Protein AF-A0A2A4VZD2-F1 (afdb_monomer)

Foldseek 3Di:
DPDDPDPLCPVCVVVLVLCLLVLVPPCSLVSLCVVCVPDDPVVSVVSSVSSNQQNDADPDEAECVVQDVAWDWDDAPNHTHTHDPVLVVLLVVVCVSSVNGHGNNSVVVSNVVSVVVSVVVVVVVVVVVVVPDDPDDFFAEAFLFFPQFQPDDDAPLAFWKFKALDFCVPPDPVRCVVPTFTWAWPDDDLWKTKIKHFPPPDPPPRQKMKMWGADHGVQLVAHDIAIFMWGFDDKDDDPPDRIIITITTTDPPTDPVSSVSSVSSNVSSVVSVLVSLVSLQVLLLSRLLSNLVLLLDLLQDLKKKFFWFADPLAIWTQEIEDHPNNVVVQVLCDDPNANVSVRLVCNDPVNRVCVVVQHKDKWKKKKFWAWADDPPDPDIDIFIFIGTPVNVPPDPVVLLCCLEARVQGRMFTKIKIKHFDQLQVLLQRARSYDCVVDVVSVVRNDGDFPVLCVSRVRGGMMMIMDGPRCLCVLLVQSVLSVRDNDHDDRHDDDDDDPVGGRDDDPDGHSYDHWYDDDPPQDLWWKWQDWWWKFFQDWAPDGDTWIWTFRIDTLFKTKIFTPDFDDDDFFIKTWMWIFADDPNHTDTDGGFIWGWRDAPHRGITMIGHPDDSVPTPSSVRVSRRCSVCVNPIDIDDPDPGPDPSSNSSSSSNCSQQPQWKKWFWFDDPPDIATHYIHDYPNPADVLQDDDPDGSVVSVSLVRPDPVNRVVLVVQAVPQDPVRQKDKWKKWKDWDDDVPDPRIDMDIDTSSVCSVVVNNVVVCVVVVVVDRIWMKMKMKGFGDDDHCSSSVVSLVSSCVSPVPSSVVSVVRSVRGGMMMIIHTPRPVSVVCCVPRPCVPDPDPPDDDD

Radius of gyration: 40.99 Å; Cα contacts (8 Å, |Δi|>4): 1455; chains: 1; bounding box: 96×61×136 Å

Sequence (847 aa):
MPEQLSEDLAQFKTIILSLISYAMHPKLDTLIDKLTPAEKPSVRFLIKVEIKRLSKPCPYVLDFRTYFENCEPLQFQNICHYLDEISKTLFLASIEQNNGLFSINIYNEINNQAKQRHLEAKQQENIHRQNSQIQIEPVKAFNLINSNICRDQPLNAFSKCKVFTYDPLGMSRKGKDEIGLSVSILDLNPHNCVIRAPLETIDYQTKIVYLWFYDHDRKLDYYQDVVLQYTVEDFKEVQGNTNTHYRLKLNKVSDSKMIGHLADLLNKINLVVNELRQNQVQPLVDSIYAKSHEQFLLTNTHDIAMVCAPYKTGWRPSGGLQTKSNQALWDFFSAQGNNDPLTRLFCNDTIQTAFNQQQTFDQYAYVLRHSYQKDDQQSEKTQFIVMWQAQLENNTAAEKFLAKHILNGNYRYIRLRMQPIDALSDAYNPSAVPSHVNPAMALLNRTLGKQVTNILKASNYSVILSDVSEINSVLALSKCLGVKEKLQSTDSEIKCPNKFKLPALQRKSPLEVVRVEENDFRAEDRFDAKINVTITRCGTAACDIKAVTNNISTKGLALKLNKTLQYKAGVELKLTLEIPYKGKIVTLPNQVYQLIGGHDQKNLRLVISTSESRHAASWMLREYIYQNMDTLQPTGFSGQQTYGLERALRNIYARNHTNVPFFIHQDKRQWYIDSVALNENSVIQSLALGDVVADEMLINLIQQEKFRNYCLSVINKVDKKNPVEVFYILTLPRNSKGNTKQAFWFNDLKQLQQAGRLLEVVEKIRVLGTPTILRVQLSKPHRIMDKYFRDELQYLSQISGRKAEELVTSMEHVSGIGEITDATEQMLALIDTYIAVKEPVKLANVG

Secondary structure (DSSP, 8-state):
------GGGGGGHHHHHHTGGGTTSTTHHHHHHHH-TTS-HHHHHHHHHHHHHHTSBP----B-TTT-S-PEEEEETTEEEEE-HHHHHHHHHHHHHTTT--BHHHHHHHHHHHHHHHHHHHHHHHHHHHHT---PPPPEEE-SS------PPPP--SPEEEEESS--TT--HHHHHHHSEEEEEEEE-SSEEEEEEETTSS-TT--EEEEEEES--GGG-----EEEEEEEEEEEE-TTSSEEEEEEEE-TTS-HHHHHHHHHHHHHHHHHHHHHHHHHHHHHHHHHHHHHHHHHHHHH--SEEEEEEEETTEEEEEEEEE-TTTHHHHHHT-BTTB-HHHHHHTTSHHHHHHHHTT--EEEEEEEEEEEEEETTEEEEEEEEEEEEGGGTTT-HHHHHHIIIIITTSSEEEEEEEEEE--HHHHT----SS-TTT-HHHHHHTPPPPHHHHHHHHT--EEEEEEE-THHHHHTTHHHHTT----PPP-SS-----GGGBPPPPSS----EEEEPPSS---SS--EE---EEEEEEETTEEEEEEEEEEEE-SSEEEEEESS-----TT-EEEEEEEEEETTEEEEEEEEEEEEEEEEETTEEEEEESS-GGG-HHHHHHHHHHHHHTTTPPBPSS---SSTTHHHHHHHHHHHS--SEEEEEEEETTEEEEEEEE--TT---GGG-BTTB-HHHHHHHHHT-HHHHHHHHHHHTT--SSS-EEEEEEEEEEE--TT-SSPEEEEEEHHHHHHTT-HHHHHHHHHHHS--EEEEEEEEPPPPP-GGGTHHHHHHHHHH-HHHHHHHHHHHHHEEEEEEEEE-HHHHHHHHIIIIITTS--------

pLDDT: mean 86.42, std 11.02, range [25.73, 97.81]

Nearest PDB structures (foldseek):
  9fmv-assembly1_A  TM=7.316E-01  e=9.186E-03  Escherichia coli
  9fp0-assembly1_A  TM=6.954E-01  e=1.277E-02  Escherichia coli
  5vx6-assembly2_B  TM=4.159E-01  e=1.331E-04  Bacillus subtilis subsp. subtilis str. 168
  5vx6-assembly1_A  TM=4.389E-01  e=3.748E-04  Bacillus subtilis subsp. subtilis str. 168
  5ked-assembly1_D  TM=6.038E-01  e=7.299E-01  Klebsiella pneumoniae

Structure (mmCIF, N/CA/C/O backbone):
data_AF-A0A2A4VZD2-F1
#
_entry.id   AF-A0A2A4VZD2-F1
#
loop_
_atom_site.group_PDB
_atom_site.id
_atom_site.type_symbol
_atom_site.label_atom_id
_atom_site.label_alt_id
_atom_site.label_comp_id
_atom_site.label_asym_id
_atom_site.label_entity_id
_atom_site.label_seq_id
_atom_site.pdbx_PDB_ins_code
_atom_site.Cartn_x
_atom_site.Cartn_y
_atom_site.Cartn_z
_atom_site.occupancy
_atom_site.B_iso_or_equiv
_atom_site.auth_seq_id
_atom_site.auth_comp_id
_atom_site.auth_asym_id
_atom_site.auth_atom_id
_atom_site.pdbx_PDB_model_num
ATOM 1 N N . MET A 1 1 ? 14.833 -7.592 60.207 1.00 25.73 1 MET A N 1
ATOM 2 C CA . MET A 1 1 ? 16.240 -7.443 60.626 1.00 25.73 1 MET A CA 1
ATOM 3 C C . MET A 1 1 ? 16.555 -8.614 61.543 1.00 25.73 1 MET A C 1
ATOM 5 O O . MET A 1 1 ? 16.000 -8.621 62.632 1.00 25.73 1 MET A O 1
ATOM 9 N N . PRO A 1 2 ? 17.297 -9.652 61.121 1.00 38.53 2 PRO A N 1
ATOM 10 C CA . PRO A 1 2 ? 17.804 -10.633 62.071 1.00 38.53 2 PRO A CA 1
ATOM 11 C C . PRO A 1 2 ? 19.037 -10.033 62.757 1.00 38.53 2 PRO A C 1
ATOM 13 O O . PRO A 1 2 ? 19.967 -9.602 62.078 1.00 38.53 2 PRO A O 1
ATOM 16 N N . GLU A 1 3 ? 18.987 -9.945 64.086 1.00 49.09 3 GLU A N 1
ATOM 17 C CA . GLU A 1 3 ? 20.042 -9.409 64.952 1.00 49.09 3 GLU A CA 1
ATOM 18 C C . GLU A 1 3 ? 21.400 -10.043 64.618 1.00 49.09 3 GLU A C 1
ATOM 20 O O . GLU A 1 3 ? 21.624 -11.234 64.850 1.00 49.09 3 GLU A O 1
ATOM 25 N N . GLN A 1 4 ? 22.304 -9.237 64.058 1.00 60.03 4 GLN A N 1
ATOM 26 C CA . GLN A 1 4 ? 23.729 -9.548 64.034 1.00 60.03 4 GLN A CA 1
ATOM 27 C C . GLN A 1 4 ? 24.249 -9.588 65.478 1.00 60.03 4 GLN A C 1
ATOM 29 O O . GLN A 1 4 ? 23.685 -8.924 66.351 1.00 60.03 4 GLN A O 1
ATOM 34 N N . LEU A 1 5 ? 25.308 -10.373 65.729 1.00 64.38 5 LEU A N 1
ATOM 35 C CA . LEU A 1 5 ? 26.036 -10.307 67.003 1.00 64.38 5 LEU A CA 1
ATOM 36 C C . LEU A 1 5 ? 26.290 -8.835 67.358 1.00 64.38 5 LEU A C 1
ATOM 38 O O . LEU A 1 5 ? 26.618 -8.051 66.465 1.00 64.38 5 LEU A O 1
ATOM 42 N N . SER A 1 6 ? 26.167 -8.473 68.638 1.00 65.62 6 SER A N 1
ATOM 43 C CA . SER A 1 6 ? 26.551 -7.134 69.094 1.00 65.62 6 SER A CA 1
ATOM 44 C C . SER A 1 6 ? 27.988 -6.827 68.653 1.00 65.62 6 SER A C 1
ATOM 46 O O . SER A 1 6 ? 28.823 -7.736 68.634 1.00 65.62 6 SER A O 1
ATOM 48 N N . GLU A 1 7 ? 28.287 -5.574 68.292 1.00 64.06 7 GLU A N 1
ATOM 49 C CA . GLU A 1 7 ? 29.612 -5.177 67.774 1.00 64.06 7 GLU A CA 1
ATOM 50 C C . GLU A 1 7 ? 30.757 -5.636 68.698 1.00 64.06 7 GLU A C 1
ATOM 52 O O . GLU A 1 7 ? 31.768 -6.147 68.218 1.00 64.06 7 GLU A O 1
ATOM 57 N N . ASP A 1 8 ? 30.531 -5.616 70.016 1.00 67.12 8 ASP A N 1
ATOM 58 C CA . ASP A 1 8 ? 31.475 -6.074 71.048 1.00 67.12 8 ASP A CA 1
ATOM 59 C C . ASP A 1 8 ? 31.787 -7.589 71.019 1.00 67.12 8 ASP A C 1
ATOM 61 O O . ASP A 1 8 ? 32.810 -8.032 71.544 1.00 67.12 8 ASP A O 1
ATOM 65 N N . LEU A 1 9 ? 30.917 -8.409 70.416 1.00 74.62 9 LEU A N 1
ATOM 66 C CA . LEU A 1 9 ? 31.056 -9.871 70.321 1.00 74.62 9 LEU A CA 1
ATOM 67 C C . LEU A 1 9 ? 31.409 -10.355 68.908 1.00 74.62 9 LEU A C 1
ATOM 69 O O . LEU A 1 9 ? 31.683 -11.544 68.719 1.00 74.62 9 LEU A O 1
ATOM 73 N N . ALA A 1 10 ? 31.452 -9.458 67.919 1.00 74.75 10 ALA A N 1
ATOM 74 C CA . ALA A 1 10 ? 31.738 -9.798 66.526 1.00 74.75 10 ALA A CA 1
ATOM 75 C C . ALA A 1 10 ? 33.102 -10.495 66.355 1.00 74.75 10 ALA A C 1
ATOM 77 O O . ALA A 1 10 ? 33.213 -11.457 65.591 1.00 74.75 10 ALA A O 1
ATOM 78 N N . GLN A 1 11 ? 34.114 -10.081 67.125 1.00 77.62 11 GLN A N 1
ATOM 79 C CA . GLN A 1 11 ? 35.453 -10.687 67.118 1.00 77.62 11 GLN A CA 1
ATOM 80 C C . GLN A 1 11 ? 35.483 -12.137 67.638 1.00 77.62 11 GLN A C 1
ATOM 82 O O . GLN A 1 11 ? 36.355 -12.913 67.256 1.00 77.62 11 GLN A O 1
ATOM 87 N N . PHE A 1 12 ? 34.500 -12.542 68.452 1.00 81.31 12 PHE A N 1
ATOM 88 C CA . PHE A 1 12 ? 34.397 -13.900 68.998 1.00 81.31 12 PHE A CA 1
ATOM 89 C C . PHE A 1 12 ? 33.455 -14.801 68.195 1.00 81.31 12 PHE A C 1
ATOM 91 O O . PHE A 1 12 ? 33.200 -15.932 68.604 1.00 81.31 12 PHE A O 1
ATOM 98 N N . LYS A 1 13 ? 32.950 -14.344 67.041 1.00 78.88 13 LYS A N 1
ATOM 99 C CA . LYS A 1 13 ? 31.964 -15.066 66.223 1.00 78.88 13 LYS A CA 1
ATOM 100 C C . LYS A 1 13 ? 32.365 -16.517 65.932 1.00 78.88 13 LYS A C 1
ATOM 102 O O . LYS A 1 13 ? 31.553 -17.414 66.121 1.00 78.88 13 LYS A O 1
ATOM 107 N N . THR A 1 14 ? 33.613 -16.773 65.540 1.00 76.56 14 THR A N 1
ATOM 108 C CA . THR A 1 14 ? 34.106 -18.134 65.244 1.00 76.56 14 THR A CA 1
ATOM 109 C C . THR A 1 14 ? 34.116 -19.033 66.486 1.00 76.56 14 THR A C 1
ATOM 111 O O . THR A 1 14 ? 33.771 -20.213 66.414 1.00 76.56 14 THR A O 1
ATOM 114 N N . ILE A 1 15 ? 34.444 -18.468 67.651 1.00 81.06 15 ILE A N 1
ATOM 115 C CA . ILE A 1 15 ? 34.448 -19.189 68.931 1.00 81.06 15 ILE A CA 1
ATOM 116 C C . ILE A 1 15 ? 33.008 -19.466 69.378 1.00 81.06 15 ILE A C 1
ATOM 118 O O . ILE A 1 15 ? 32.685 -20.587 69.752 1.00 81.06 15 ILE A O 1
ATOM 122 N N . ILE A 1 16 ? 32.122 -18.474 69.267 1.00 81.44 16 ILE A N 1
ATOM 123 C CA . ILE A 1 16 ? 30.700 -18.601 69.602 1.00 81.44 16 ILE A CA 1
ATOM 124 C C . ILE A 1 16 ? 30.050 -19.696 68.754 1.00 81.44 16 ILE A C 1
ATOM 126 O O . ILE A 1 16 ? 29.444 -20.604 69.314 1.00 81.44 16 ILE A O 1
ATOM 130 N N . LEU A 1 17 ? 30.222 -19.658 67.428 1.00 77.12 17 LEU A N 1
ATOM 131 C CA . LEU A 1 17 ? 29.613 -20.623 66.507 1.00 77.12 17 LEU A CA 1
ATOM 132 C C . LEU A 1 17 ? 30.127 -22.055 66.726 1.00 77.12 17 LEU A C 1
ATOM 134 O O . LEU A 1 17 ? 29.331 -22.991 66.717 1.00 77.12 17 LEU A O 1
ATOM 138 N N . SER A 1 18 ? 31.427 -22.235 66.985 1.00 76.94 18 SER A N 1
ATOM 139 C CA . SER A 1 18 ? 32.015 -23.570 67.205 1.00 76.94 18 SER A CA 1
ATOM 140 C C . SER A 1 18 ? 31.605 -24.223 68.532 1.00 76.94 18 SER A C 1
ATOM 142 O O . SER A 1 18 ? 31.701 -25.442 68.671 1.00 76.94 18 SER A O 1
ATOM 144 N N . LEU A 1 19 ? 31.108 -23.441 69.496 1.00 81.44 19 LEU A N 1
ATOM 145 C CA . LEU A 1 19 ? 30.669 -23.927 70.807 1.00 81.44 19 LEU A CA 1
ATOM 146 C C . LEU A 1 19 ? 29.143 -24.088 70.941 1.00 81.44 19 LEU A C 1
ATOM 148 O O . LEU A 1 19 ? 28.678 -24.507 72.003 1.00 81.44 19 LEU A O 1
ATOM 152 N N . ILE A 1 20 ? 28.357 -23.813 69.891 1.00 79.81 20 ILE A N 1
ATOM 153 C CA . ILE A 1 20 ? 26.883 -23.936 69.912 1.00 79.81 20 ILE A CA 1
ATOM 154 C C . ILE A 1 20 ? 26.437 -25.360 70.261 1.00 79.81 20 ILE A C 1
ATOM 156 O O . ILE A 1 20 ? 25.565 -25.537 71.113 1.00 79.81 20 ILE A O 1
ATOM 160 N N . SER A 1 21 ? 27.071 -26.378 69.678 1.00 73.38 21 SER A N 1
ATOM 161 C CA . SER A 1 21 ? 26.776 -27.793 69.949 1.00 73.38 21 SER A CA 1
ATOM 162 C C . SER A 1 21 ? 27.115 -28.226 71.385 1.00 73.38 21 SER A C 1
ATOM 164 O O . SER A 1 21 ? 26.586 -29.224 71.878 1.00 73.38 21 SER A O 1
ATOM 166 N N . TYR A 1 22 ? 27.937 -27.442 72.093 1.00 78.06 22 TYR A N 1
ATOM 167 C CA . TYR A 1 22 ? 28.332 -27.656 73.488 1.00 78.06 22 TYR A CA 1
ATOM 168 C C . TYR A 1 22 ? 27.550 -26.782 74.478 1.00 78.06 22 TYR A C 1
ATOM 170 O O . TYR A 1 22 ? 27.854 -26.798 75.670 1.00 78.06 22 TYR A O 1
ATOM 178 N N . ALA A 1 23 ? 26.528 -26.040 74.034 1.00 77.44 23 ALA A N 1
ATOM 179 C CA . ALA A 1 23 ? 25.830 -25.057 74.863 1.00 77.44 23 ALA A CA 1
ATOM 180 C C . ALA A 1 23 ? 25.215 -25.630 76.157 1.00 77.44 23 ALA A C 1
ATOM 182 O O . ALA A 1 23 ? 25.144 -24.935 77.175 1.00 77.44 23 ALA A O 1
ATOM 183 N N . MET A 1 24 ? 24.782 -26.894 76.128 1.00 72.69 24 MET A N 1
ATOM 184 C CA . MET A 1 24 ? 24.224 -27.615 77.283 1.00 72.69 24 MET A CA 1
ATOM 185 C C . MET A 1 24 ? 25.249 -28.530 77.975 1.00 72.69 24 MET A C 1
ATOM 187 O O . MET A 1 24 ? 24.918 -29.212 78.942 1.00 72.69 24 MET A O 1
ATOM 191 N N . HIS A 1 25 ? 26.496 -28.565 77.498 1.00 78.94 25 HIS A N 1
ATOM 192 C CA . HIS A 1 25 ? 27.528 -29.444 78.032 1.00 78.94 25 HIS A CA 1
ATOM 193 C C . HIS A 1 25 ? 28.117 -28.862 79.335 1.00 78.94 25 HIS A C 1
ATOM 195 O O . HIS A 1 25 ? 28.472 -27.681 79.375 1.00 78.94 25 HIS A O 1
ATOM 201 N N . PRO A 1 26 ? 28.319 -29.667 80.397 1.00 74.44 26 PRO A N 1
ATOM 202 C CA . PRO A 1 26 ? 28.808 -29.181 81.695 1.00 74.44 26 PRO A CA 1
ATOM 203 C C . PRO A 1 26 ? 30.220 -28.570 81.643 1.00 74.44 26 PRO A C 1
ATOM 205 O O . PRO A 1 26 ? 30.616 -27.849 82.551 1.00 74.44 26 PRO A O 1
ATOM 208 N N . LYS A 1 27 ? 30.977 -28.826 80.566 1.00 79.94 27 LYS A N 1
ATOM 209 C CA . LYS A 1 27 ? 32.312 -28.247 80.318 1.00 79.94 27 LYS A CA 1
ATOM 210 C C . LYS A 1 27 ? 32.307 -26.973 79.457 1.00 79.94 27 LYS A C 1
ATOM 212 O O . LYS A 1 27 ? 33.373 -26.542 79.032 1.00 79.94 27 LYS A O 1
ATOM 217 N N . LEU A 1 28 ? 31.148 -26.375 79.165 1.00 82.31 28 LEU A N 1
ATOM 218 C CA . LEU A 1 28 ? 31.083 -25.169 78.328 1.00 82.31 28 LEU A CA 1
ATOM 219 C C . LEU A 1 28 ? 31.936 -24.027 78.899 1.00 82.31 28 LEU A C 1
ATOM 221 O O . LEU A 1 28 ? 32.704 -23.417 78.165 1.00 82.31 28 LEU A O 1
ATOM 225 N N . ASP A 1 29 ? 31.853 -23.787 80.209 1.00 80.81 29 ASP A N 1
ATOM 226 C CA . ASP A 1 29 ? 32.624 -22.728 80.873 1.00 80.81 29 ASP A CA 1
ATOM 227 C C . ASP A 1 29 ? 34.135 -22.952 80.736 1.00 80.81 29 ASP A C 1
ATOM 229 O O . ASP A 1 29 ? 34.874 -22.047 80.361 1.00 80.81 29 ASP A O 1
ATOM 233 N N . THR A 1 30 ? 34.582 -24.199 80.901 1.00 81.31 30 THR A N 1
ATOM 234 C CA . THR A 1 30 ? 35.994 -24.575 80.741 1.00 81.31 30 THR A CA 1
ATOM 235 C C . THR A 1 30 ? 36.477 -24.493 79.291 1.00 81.31 30 THR A C 1
ATOM 237 O O . THR A 1 30 ? 37.659 -24.243 79.059 1.00 81.31 30 THR A O 1
ATOM 240 N N . LEU A 1 31 ? 35.597 -24.705 78.308 1.00 81.88 31 LEU A N 1
ATOM 241 C CA . LEU A 1 31 ? 35.913 -24.536 76.886 1.00 81.88 31 LEU A CA 1
ATOM 242 C C . LEU A 1 31 ? 36.016 -23.055 76.505 1.00 81.88 31 LEU A C 1
ATOM 244 O O . LEU A 1 31 ? 36.958 -22.681 75.808 1.00 81.88 31 LEU A O 1
ATOM 248 N N . ILE A 1 32 ? 35.106 -22.214 77.006 1.00 83.88 32 ILE A N 1
ATOM 249 C CA . ILE A 1 32 ? 35.154 -20.760 76.803 1.00 83.88 32 ILE A CA 1
ATOM 250 C C . ILE A 1 32 ? 36.431 -20.191 77.431 1.00 83.88 32 ILE A C 1
ATOM 252 O O . ILE A 1 32 ? 37.159 -19.461 76.761 1.00 83.88 32 ILE A O 1
ATOM 256 N N . ASP A 1 33 ? 36.766 -20.585 78.663 1.00 82.31 33 ASP A N 1
ATOM 257 C CA . ASP A 1 33 ? 37.985 -20.138 79.348 1.00 82.31 33 ASP A CA 1
ATOM 258 C C . ASP A 1 33 ? 39.268 -20.521 78.592 1.00 82.31 33 ASP A C 1
ATOM 260 O O . ASP A 1 33 ? 40.195 -19.716 78.502 1.00 82.31 33 ASP A O 1
ATOM 264 N N . LYS A 1 34 ? 39.319 -21.726 78.005 1.00 82.38 34 LYS A N 1
ATOM 265 C CA . LYS A 1 34 ? 40.468 -22.191 77.208 1.00 82.38 34 LYS A CA 1
ATOM 266 C C . LYS A 1 34 ? 40.604 -21.480 75.866 1.00 82.38 34 LYS A C 1
ATOM 268 O O . LYS A 1 34 ? 41.724 -21.236 75.429 1.00 82.38 34 LYS A O 1
ATOM 273 N N . LEU A 1 35 ? 39.487 -21.188 75.203 1.00 80.12 35 LEU A N 1
ATOM 274 C CA . LEU A 1 35 ? 39.474 -20.554 73.882 1.00 80.12 35 LEU A CA 1
ATOM 275 C C . LEU A 1 35 ? 39.570 -19.022 73.962 1.00 80.12 35 LEU A C 1
ATOM 277 O O . LEU A 1 35 ? 39.864 -18.385 72.956 1.00 80.12 35 LEU A O 1
ATOM 281 N N . THR A 1 36 ? 39.376 -18.431 75.148 1.00 84.06 36 THR A N 1
ATOM 282 C CA . THR A 1 36 ? 39.469 -16.977 75.382 1.00 84.06 36 THR A CA 1
ATOM 283 C C . THR A 1 36 ? 40.332 -16.615 76.610 1.00 84.06 36 THR A C 1
ATOM 285 O O . THR A 1 36 ? 39.876 -15.918 77.523 1.00 84.06 36 THR A O 1
ATOM 288 N N . PRO A 1 37 ? 41.611 -17.047 76.669 1.00 77.81 37 PRO A N 1
ATOM 289 C CA . PRO A 1 37 ? 42.434 -16.948 77.880 1.00 77.81 37 PRO A CA 1
ATOM 290 C C . PRO A 1 37 ? 42.770 -15.506 78.293 1.00 77.81 37 PRO A C 1
ATOM 292 O O . PRO A 1 37 ? 42.930 -15.240 79.482 1.00 77.81 37 PRO A O 1
ATOM 295 N N . ALA A 1 38 ? 42.825 -14.570 77.342 1.00 78.56 38 ALA A N 1
ATOM 296 C CA . ALA A 1 38 ? 43.146 -13.159 77.584 1.00 78.56 38 ALA A CA 1
ATOM 297 C C . ALA A 1 38 ? 41.937 -12.302 78.020 1.00 78.56 38 ALA A C 1
ATOM 299 O O . ALA A 1 38 ? 42.110 -11.146 78.402 1.00 78.56 38 ALA A O 1
ATOM 300 N N . GLU A 1 39 ? 40.720 -12.853 77.975 1.00 85.25 39 GLU A N 1
ATOM 301 C CA . GLU A 1 39 ? 39.489 -12.081 78.168 1.00 85.25 39 GLU A CA 1
ATOM 302 C C . GLU A 1 39 ? 39.023 -11.984 79.620 1.00 85.25 39 GLU A C 1
ATOM 304 O O . GLU A 1 39 ? 39.235 -12.883 80.438 1.00 85.25 39 GLU A O 1
ATOM 309 N N . LYS A 1 40 ? 38.322 -10.888 79.934 1.00 86.38 40 LYS A N 1
ATOM 310 C CA . LYS A 1 40 ? 37.743 -10.663 81.265 1.00 86.38 40 LYS A CA 1
ATOM 311 C C . LYS A 1 40 ? 36.534 -11.583 81.508 1.00 86.38 40 LYS A C 1
ATOM 313 O O . LYS A 1 40 ? 35.788 -11.870 80.568 1.00 86.38 40 LYS A O 1
ATOM 318 N N . PRO A 1 41 ? 36.241 -11.956 82.772 1.00 80.62 41 PRO A N 1
ATOM 319 C CA . PRO A 1 41 ? 35.079 -12.785 83.111 1.00 80.62 41 PRO A CA 1
ATOM 320 C C . PRO A 1 41 ? 33.737 -12.238 82.598 1.00 80.62 41 PRO A C 1
ATOM 322 O O . PRO A 1 41 ? 32.862 -13.013 82.219 1.00 80.62 41 PRO A O 1
ATOM 325 N N . SER A 1 42 ? 33.580 -10.910 82.532 1.00 80.69 42 SER A N 1
ATOM 326 C CA . SER A 1 42 ? 32.381 -10.258 81.989 1.00 80.69 42 SER A CA 1
ATOM 327 C C . SER A 1 42 ? 32.166 -10.553 80.500 1.00 80.69 42 SER A C 1
ATOM 329 O O . SER A 1 42 ? 31.045 -10.840 80.090 1.00 80.69 42 SER A O 1
ATOM 331 N N . VAL A 1 43 ? 33.233 -10.549 79.697 1.00 82.12 43 VAL A N 1
ATOM 332 C CA . VAL A 1 43 ? 33.176 -10.843 78.255 1.00 82.12 43 VAL A CA 1
ATOM 333 C C . VAL A 1 43 ? 32.903 -12.329 78.026 1.00 82.12 43 VAL A C 1
ATOM 335 O O . VAL A 1 43 ? 32.041 -12.681 77.224 1.00 82.12 43 VAL A O 1
ATOM 338 N N . ARG A 1 44 ? 33.543 -13.216 78.800 1.00 83.69 44 ARG A N 1
ATOM 339 C CA . ARG A 1 44 ? 33.277 -14.666 78.745 1.00 83.69 44 ARG A CA 1
ATOM 340 C C . ARG A 1 44 ? 31.833 -15.008 79.106 1.00 83.69 44 ARG A C 1
ATOM 342 O O . ARG A 1 44 ? 31.231 -15.884 78.486 1.00 83.69 44 ARG A O 1
ATOM 349 N N . PHE A 1 45 ? 31.249 -14.285 80.062 1.00 83.06 45 PHE A N 1
ATOM 350 C CA . PHE A 1 45 ? 29.832 -14.411 80.387 1.00 83.06 45 PHE A CA 1
ATOM 351 C C . PHE A 1 45 ? 28.933 -13.998 79.212 1.00 83.06 45 PHE A C 1
ATOM 353 O O . PHE A 1 45 ? 27.997 -14.726 78.892 1.00 83.06 45 PHE A O 1
ATOM 360 N N . LEU A 1 46 ? 29.234 -12.891 78.525 1.00 83.25 46 LEU A N 1
ATOM 361 C CA . LEU A 1 46 ? 28.484 -12.469 77.334 1.00 83.25 46 LEU A CA 1
ATOM 362 C C . LEU A 1 46 ? 28.597 -13.487 76.188 1.00 83.25 46 LEU A C 1
ATOM 364 O O . LEU A 1 46 ? 27.581 -13.848 75.597 1.00 83.25 46 LEU A O 1
ATOM 368 N N . ILE A 1 47 ? 29.794 -14.033 75.943 1.00 83.19 47 ILE A N 1
ATOM 369 C CA . ILE A 1 47 ? 30.020 -15.132 74.988 1.00 83.19 47 ILE A CA 1
ATOM 370 C C . ILE A 1 47 ? 29.152 -16.345 75.351 1.00 83.19 47 ILE A C 1
ATOM 372 O O . ILE A 1 47 ? 28.460 -16.895 74.496 1.00 83.19 47 ILE A O 1
ATOM 376 N N . LYS A 1 48 ? 29.121 -16.738 76.631 1.00 83.19 48 LYS A N 1
ATOM 377 C CA . LYS A 1 48 ? 28.285 -17.843 77.123 1.00 83.19 48 LYS A CA 1
ATOM 378 C C . LYS A 1 48 ? 26.793 -17.582 76.913 1.00 83.19 48 LYS A C 1
ATOM 380 O O . LYS A 1 48 ? 26.068 -18.490 76.504 1.00 83.19 48 LYS A O 1
ATOM 385 N N . VAL A 1 49 ? 26.320 -16.375 77.220 1.00 83.00 49 VAL A N 1
ATOM 386 C CA . VAL A 1 49 ? 24.916 -15.982 77.031 1.00 83.00 49 VAL A CA 1
ATOM 387 C C . VAL A 1 49 ? 24.545 -16.042 75.553 1.00 83.00 49 VAL A C 1
ATOM 389 O O . VAL A 1 49 ? 23.488 -16.575 75.224 1.00 83.00 49 VAL A O 1
ATOM 392 N N . GLU A 1 50 ? 25.430 -15.592 74.666 1.00 82.38 50 GLU A N 1
ATOM 393 C CA . GLU A 1 50 ? 25.184 -15.595 73.226 1.00 82.38 50 GLU A CA 1
ATOM 394 C C . GLU A 1 50 ? 25.196 -17.011 72.632 1.00 82.38 50 GLU A C 1
ATOM 396 O O . GLU A 1 50 ? 24.290 -17.370 71.879 1.00 82.38 50 GLU A O 1
ATOM 401 N N . ILE A 1 51 ? 26.122 -17.876 73.065 1.00 82.75 51 ILE A N 1
ATOM 402 C CA . ILE A 1 51 ? 26.109 -19.313 72.738 1.00 82.75 51 ILE A CA 1
ATOM 403 C C . ILE A 1 51 ? 24.784 -19.949 73.183 1.00 82.75 51 ILE A C 1
ATOM 405 O O . ILE A 1 51 ? 24.144 -20.680 72.422 1.00 82.75 51 ILE A O 1
ATOM 409 N N . LYS A 1 52 ? 24.320 -19.645 74.404 1.00 80.94 52 LYS A N 1
ATOM 410 C CA . LYS A 1 52 ? 23.032 -20.136 74.920 1.00 80.94 52 LYS A CA 1
ATOM 411 C C . LYS A 1 52 ? 21.826 -19.552 74.189 1.00 80.94 52 LYS A C 1
ATOM 413 O O . LYS A 1 52 ? 20.802 -20.219 74.116 1.00 80.94 52 LYS A O 1
ATOM 418 N N . ARG A 1 53 ? 21.914 -18.329 73.661 1.00 83.88 53 ARG A N 1
ATOM 419 C CA . ARG A 1 53 ? 20.850 -17.693 72.871 1.00 83.88 53 ARG A CA 1
ATOM 420 C C . ARG A 1 53 ? 20.718 -18.356 71.502 1.00 83.88 53 ARG A C 1
ATOM 422 O O . ARG A 1 53 ? 19.612 -18.725 71.119 1.00 83.88 53 ARG A O 1
ATOM 429 N N . LEU A 1 54 ? 21.839 -18.547 70.807 1.00 80.00 54 LEU A N 1
ATOM 430 C CA . LEU A 1 54 ? 21.898 -19.122 69.460 1.00 80.00 54 LEU A CA 1
ATOM 431 C C . LEU A 1 54 ? 21.598 -20.627 69.423 1.00 80.00 54 LEU A C 1
ATOM 433 O O . LEU A 1 54 ? 21.088 -21.114 68.417 1.00 80.00 54 LEU A O 1
ATOM 437 N N . SER A 1 55 ? 21.860 -21.343 70.521 1.00 80.44 55 SER A N 1
ATOM 438 C CA . SER A 1 55 ? 21.549 -22.773 70.690 1.00 80.44 55 SER A CA 1
ATOM 439 C C . SER A 1 55 ? 20.106 -23.068 71.119 1.00 80.44 55 SER A C 1
ATOM 441 O O . SER A 1 55 ? 19.737 -24.239 71.216 1.00 80.44 55 SER A O 1
ATOM 443 N N . LYS A 1 56 ? 19.265 -22.047 71.365 1.00 82.31 56 LYS A N 1
ATOM 444 C CA . LYS A 1 56 ? 17.851 -22.273 71.704 1.00 82.31 56 LYS A CA 1
ATOM 445 C C . LYS A 1 56 ? 17.130 -23.007 70.564 1.00 82.31 56 LYS A C 1
ATOM 447 O O . LYS A 1 56 ? 17.349 -22.644 69.404 1.00 82.31 56 LYS A O 1
ATOM 452 N N . PRO A 1 57 ? 16.243 -23.972 70.882 1.00 82.00 57 PRO A N 1
ATOM 453 C CA . PRO A 1 57 ? 15.393 -24.618 69.888 1.00 82.00 57 PRO A CA 1
ATOM 454 C C . PRO A 1 57 ? 14.598 -23.592 69.076 1.00 82.00 57 PRO A C 1
ATOM 456 O O . PRO A 1 57 ? 14.027 -22.655 69.640 1.00 82.00 57 PRO A O 1
ATOM 459 N N . CYS A 1 58 ? 14.576 -23.760 67.757 1.00 81.38 58 CYS A N 1
ATOM 460 C CA . CYS A 1 58 ? 13.894 -22.852 66.844 1.00 81.38 58 CYS A CA 1
ATOM 461 C C . CYS A 1 58 ? 12.490 -23.380 66.493 1.00 81.38 58 CYS A C 1
ATOM 463 O O . CYS A 1 58 ? 12.388 -24.465 65.924 1.00 81.38 58 CYS A O 1
ATOM 465 N N . PRO A 1 59 ? 11.404 -22.631 66.769 1.00 79.50 59 PRO A N 1
ATOM 466 C CA . PRO A 1 59 ? 10.047 -23.039 66.398 1.00 79.50 59 PRO A CA 1
ATOM 467 C C . PRO A 1 59 ? 9.645 -22.616 64.971 1.00 79.50 59 PRO A C 1
ATOM 469 O O . PRO A 1 59 ? 8.500 -22.824 64.573 1.00 79.50 59 PRO A O 1
ATOM 472 N N . TYR A 1 60 ? 10.532 -21.965 64.212 1.00 83.88 60 TYR A N 1
ATOM 473 C CA . TYR A 1 60 ? 10.184 -21.358 62.925 1.00 83.88 60 TYR A CA 1
ATOM 474 C C . TYR A 1 60 ? 10.297 -22.334 61.750 1.00 83.88 60 TYR A C 1
ATOM 476 O O . TYR A 1 60 ? 11.213 -23.152 61.666 1.00 83.88 60 TYR A O 1
ATOM 484 N N . VAL A 1 61 ? 9.375 -22.194 60.797 1.00 86.88 61 VAL A N 1
ATOM 485 C CA . VAL A 1 61 ? 9.362 -22.956 59.545 1.00 86.88 61 VAL A CA 1
ATOM 486 C C . VAL A 1 61 ? 10.283 -22.292 58.518 1.00 86.88 61 VAL A C 1
ATOM 488 O O . VAL A 1 61 ? 10.130 -21.110 58.222 1.00 86.88 61 VAL A O 1
ATOM 491 N N . LEU A 1 62 ? 11.202 -23.060 57.928 1.00 86.25 62 LEU A N 1
ATOM 492 C CA . LEU A 1 62 ? 11.878 -22.703 56.680 1.00 86.25 62 LEU A CA 1
ATOM 493 C C . LEU A 1 62 ? 10.976 -23.050 55.483 1.00 86.25 62 LEU A C 1
ATOM 495 O O . LEU A 1 62 ? 10.706 -24.227 55.246 1.00 86.25 62 LEU A O 1
ATOM 499 N N . ASP A 1 63 ? 10.505 -22.038 54.751 1.00 88.06 63 ASP A N 1
ATOM 500 C CA . ASP A 1 63 ? 9.697 -22.193 53.533 1.00 88.06 63 ASP A CA 1
ATOM 501 C C . ASP A 1 63 ? 10.298 -21.376 52.384 1.00 88.06 63 ASP A C 1
ATOM 503 O O . ASP A 1 63 ? 10.218 -20.145 52.366 1.00 88.06 63 ASP A O 1
ATOM 507 N N . PHE A 1 64 ? 10.926 -22.069 51.433 1.00 89.19 64 PHE A N 1
ATOM 508 C CA . PHE A 1 64 ? 11.652 -21.457 50.318 1.00 89.19 64 PHE A CA 1
ATOM 509 C C . PHE A 1 64 ? 10.929 -21.549 48.977 1.00 89.19 64 PHE A C 1
ATOM 511 O O . PHE A 1 64 ? 11.514 -21.212 47.949 1.00 89.19 64 PHE A O 1
ATOM 518 N N . ARG A 1 65 ? 9.637 -21.902 48.973 1.00 83.75 65 ARG A N 1
ATOM 519 C CA . ARG A 1 65 ? 8.812 -21.929 47.748 1.00 83.75 65 ARG A CA 1
ATOM 520 C C . ARG A 1 65 ? 8.697 -20.564 47.062 1.00 83.75 65 ARG A C 1
ATOM 522 O O . ARG A 1 65 ? 8.353 -20.477 45.892 1.00 83.75 65 ARG A O 1
ATOM 529 N N . THR A 1 66 ? 8.983 -19.482 47.785 1.00 77.44 66 THR A N 1
ATOM 530 C CA . THR A 1 66 ? 9.065 -18.117 47.240 1.00 77.44 66 THR A CA 1
ATOM 531 C C . THR A 1 66 ? 10.386 -17.829 46.519 1.00 77.44 66 THR A C 1
ATOM 533 O O . THR A 1 66 ? 10.466 -16.863 45.760 1.00 77.44 66 THR A O 1
ATOM 536 N N . TYR A 1 67 ? 11.419 -18.644 46.751 1.00 78.62 67 TYR A N 1
ATOM 537 C CA . TYR A 1 67 ? 12.753 -18.495 46.173 1.00 78.62 67 TYR A CA 1
ATOM 538 C C . TYR A 1 67 ? 13.046 -19.520 45.072 1.00 78.62 67 TYR A C 1
ATOM 540 O O . TYR A 1 67 ? 13.762 -19.172 44.131 1.00 78.62 67 TYR A O 1
ATOM 548 N N . PHE A 1 68 ? 12.503 -20.740 45.174 1.00 83.00 68 PHE A N 1
ATOM 549 C CA . PHE A 1 68 ? 12.779 -21.859 44.268 1.00 83.00 68 PHE A CA 1
ATOM 550 C C . PHE A 1 68 ? 11.504 -22.659 43.943 1.00 83.00 68 PHE A C 1
ATOM 552 O O . PHE A 1 68 ? 10.618 -22.789 44.784 1.00 83.00 68 PHE A O 1
ATOM 559 N N . GLU A 1 69 ? 11.421 -23.220 42.732 1.00 73.62 69 GLU A N 1
ATOM 560 C CA . GLU A 1 69 ? 10.224 -23.935 42.247 1.00 73.62 69 GLU A CA 1
ATOM 561 C C . GLU A 1 69 ? 10.141 -25.396 42.737 1.00 73.62 69 GLU A C 1
ATOM 563 O O . GLU A 1 69 ? 9.049 -25.905 42.974 1.00 73.62 69 GLU A O 1
ATOM 568 N N . ASN A 1 70 ? 11.284 -26.054 42.972 1.00 81.06 70 ASN A N 1
ATOM 569 C CA . ASN A 1 70 ? 11.369 -27.481 43.320 1.00 81.06 70 ASN A CA 1
ATOM 570 C C . ASN A 1 70 ? 11.643 -27.706 44.818 1.00 81.06 70 ASN A C 1
ATOM 572 O O . ASN A 1 70 ? 12.617 -28.362 45.191 1.00 81.06 70 ASN A O 1
ATOM 576 N N . CYS A 1 71 ? 10.823 -27.119 45.692 1.00 87.25 71 CYS A N 1
ATOM 577 C CA . CYS A 1 71 ? 10.938 -27.342 47.135 1.00 87.25 71 CYS A CA 1
ATOM 578 C C . CYS A 1 71 ? 10.102 -28.545 47.590 1.00 87.25 71 CYS A C 1
ATOM 580 O O . CYS A 1 71 ? 8.896 -28.601 47.348 1.00 87.25 71 CYS A O 1
ATOM 582 N N . GLU A 1 72 ? 10.723 -29.465 48.325 1.00 85.69 72 GLU A N 1
ATOM 583 C CA . GLU A 1 72 ? 10.073 -30.650 48.886 1.00 85.69 72 GLU A CA 1
ATOM 584 C C . GLU A 1 72 ? 9.756 -30.474 50.380 1.00 85.69 72 GLU A C 1
ATOM 586 O O . GLU A 1 72 ? 10.517 -29.811 51.097 1.00 85.69 72 GLU A O 1
ATOM 591 N N . PRO A 1 73 ? 8.663 -31.083 50.882 1.00 89.06 73 PRO A N 1
ATOM 592 C CA . PRO A 1 73 ? 8.366 -31.098 52.307 1.00 89.06 73 PRO A CA 1
ATOM 593 C C . PRO A 1 73 ? 9.360 -31.987 53.078 1.00 89.06 73 PRO A C 1
ATOM 595 O O . PRO A 1 73 ? 9.611 -33.134 52.707 1.00 89.06 73 PRO A O 1
ATOM 598 N N . LEU A 1 74 ? 9.889 -31.476 54.190 1.00 89.38 74 LEU A N 1
ATOM 599 C CA . LEU A 1 74 ? 10.749 -32.188 55.135 1.00 89.38 74 LEU A CA 1
ATOM 600 C C . LEU A 1 74 ? 10.174 -32.057 56.549 1.00 89.38 74 LEU A C 1
ATOM 602 O O . LEU A 1 74 ? 10.111 -30.958 57.099 1.00 89.38 74 LEU A O 1
ATOM 606 N N . GLN A 1 75 ? 9.791 -33.181 57.153 1.00 87.06 75 GLN A N 1
ATOM 607 C CA . GLN A 1 75 ? 9.274 -33.214 58.520 1.00 87.06 75 GLN A CA 1
ATOM 608 C C . GLN A 1 75 ? 10.424 -33.365 59.526 1.00 87.06 75 GLN A C 1
ATOM 610 O O . GLN A 1 75 ? 11.150 -34.358 59.491 1.00 87.06 75 GLN A O 1
ATOM 615 N N . PHE A 1 76 ? 10.567 -32.419 60.455 1.00 85.75 76 PHE A N 1
ATOM 616 C CA . PHE A 1 76 ? 11.565 -32.468 61.527 1.00 85.75 76 PHE A CA 1
ATOM 617 C C . PHE A 1 76 ? 10.987 -31.901 62.834 1.00 85.75 76 PHE A C 1
ATOM 619 O O . PHE A 1 76 ? 10.430 -30.811 62.838 1.00 85.75 76 PHE A O 1
ATOM 626 N N . GLN A 1 77 ? 11.079 -32.645 63.948 1.00 76.88 77 GLN A N 1
ATOM 627 C CA . GLN A 1 77 ? 10.590 -32.233 65.284 1.00 76.88 77 GLN A CA 1
ATOM 628 C C . GLN A 1 77 ? 9.165 -31.620 65.289 1.00 76.88 77 GLN A C 1
ATOM 630 O O . GLN A 1 77 ? 8.921 -30.588 65.906 1.00 76.88 77 GLN A O 1
ATOM 635 N N . ASN A 1 78 ? 8.210 -32.266 64.603 1.00 80.81 78 ASN A N 1
ATOM 636 C CA . ASN A 1 78 ? 6.816 -31.815 64.409 1.00 80.81 78 ASN A CA 1
ATOM 637 C C . ASN A 1 78 ? 6.622 -30.528 63.581 1.00 80.81 78 ASN A C 1
ATOM 639 O O . ASN A 1 78 ? 5.503 -30.023 63.498 1.00 80.81 78 ASN A O 1
ATOM 643 N N . ILE A 1 79 ? 7.663 -30.042 62.907 1.00 84.25 79 ILE A N 1
ATOM 644 C CA . ILE A 1 79 ? 7.612 -28.903 61.988 1.00 84.25 79 ILE A CA 1
ATOM 645 C C . ILE A 1 79 ? 7.805 -29.414 60.552 1.00 84.25 79 ILE A C 1
ATOM 647 O O . ILE A 1 79 ? 8.668 -30.252 60.292 1.00 84.25 79 ILE A O 1
ATOM 651 N N . CYS A 1 80 ? 6.993 -28.919 59.614 1.00 86.81 80 CYS A N 1
ATOM 652 C CA . CYS A 1 80 ? 7.131 -29.214 58.186 1.00 86.81 80 CYS A CA 1
ATOM 653 C C . CYS A 1 80 ? 7.861 -28.058 57.495 1.00 86.81 80 CYS A C 1
ATOM 655 O O . CYS A 1 80 ? 7.311 -26.964 57.378 1.00 86.81 80 CYS A O 1
ATOM 657 N N . HIS A 1 81 ? 9.083 -28.301 57.033 1.00 89.75 81 HIS A N 1
ATOM 658 C CA . HIS A 1 81 ? 9.877 -27.362 56.240 1.00 89.75 81 HIS A CA 1
ATOM 659 C C . HIS A 1 81 ? 9.659 -27.603 54.742 1.00 89.75 81 HIS A C 1
ATOM 661 O O . HIS A 1 81 ? 9.389 -28.730 54.346 1.00 89.75 81 HIS A O 1
ATOM 667 N N . TYR A 1 82 ? 9.799 -26.573 53.907 1.00 90.12 82 TYR A N 1
ATOM 668 C CA . TYR A 1 82 ? 9.749 -26.686 52.444 1.00 90.12 82 TYR A CA 1
ATOM 669 C C . TYR A 1 82 ? 11.068 -26.181 51.856 1.00 90.12 82 TYR A C 1
ATOM 671 O O . TYR A 1 82 ? 11.309 -24.972 51.821 1.00 90.12 82 TYR A O 1
ATOM 679 N N . LEU A 1 83 ? 11.929 -27.104 51.421 1.00 89.12 83 LEU A N 1
ATOM 680 C CA . LEU A 1 83 ? 13.327 -26.829 51.069 1.00 89.12 83 LEU A CA 1
ATOM 681 C C . LEU A 1 83 ? 13.657 -27.346 49.663 1.00 89.12 83 LEU A C 1
ATOM 683 O O . LEU A 1 83 ? 13.216 -28.429 49.289 1.00 89.12 83 LEU A O 1
ATOM 687 N N . ASP A 1 84 ? 14.455 -26.598 48.894 1.00 88.38 84 ASP A N 1
ATOM 688 C CA . ASP A 1 84 ? 15.097 -27.126 47.681 1.00 88.38 84 ASP A CA 1
ATOM 689 C C . ASP A 1 84 ? 16.170 -28.165 48.042 1.00 88.38 84 ASP A C 1
ATOM 691 O O . ASP A 1 84 ? 16.654 -28.198 49.174 1.00 88.38 84 ASP A O 1
ATOM 695 N N . GLU A 1 85 ? 16.576 -28.989 47.079 1.00 88.00 85 GLU A N 1
ATOM 696 C CA . GLU A 1 85 ? 17.535 -30.089 47.271 1.00 88.00 85 GLU A CA 1
ATOM 697 C C . GLU A 1 85 ? 18.825 -29.659 47.998 1.00 88.00 85 GLU A C 1
ATOM 699 O O . GLU A 1 85 ? 19.295 -30.331 48.922 1.00 88.00 85 GLU A O 1
ATOM 704 N N . ILE A 1 86 ? 19.362 -28.486 47.648 1.00 86.88 86 ILE A N 1
ATOM 705 C CA . ILE A 1 86 ? 20.585 -27.955 48.257 1.00 86.88 86 ILE A CA 1
ATOM 706 C C . ILE A 1 86 ? 20.311 -27.503 49.697 1.00 86.88 86 ILE A C 1
ATOM 708 O O . ILE A 1 86 ? 21.050 -27.884 50.604 1.00 86.88 86 ILE A O 1
ATOM 712 N N . SER A 1 87 ? 19.234 -26.745 49.947 1.00 89.56 87 SER A N 1
ATOM 713 C CA . SER A 1 87 ? 18.879 -26.333 51.317 1.00 89.56 87 SER A CA 1
ATOM 714 C C . SER A 1 87 ? 18.534 -27.520 52.211 1.00 89.56 87 SER A C 1
ATOM 716 O O . SER A 1 87 ? 18.837 -27.489 53.398 1.00 89.56 87 SER A O 1
ATOM 718 N N . LYS A 1 88 ? 17.923 -28.572 51.657 1.00 88.56 88 LYS A N 1
ATOM 719 C CA . LYS A 1 88 ? 17.613 -29.824 52.356 1.00 88.56 88 LYS A CA 1
ATOM 720 C C . LYS A 1 88 ? 18.892 -30.539 52.789 1.00 88.56 88 LYS A C 1
ATOM 722 O O . LYS A 1 88 ? 18.997 -30.960 53.937 1.00 88.56 88 LYS A O 1
ATOM 727 N N . THR A 1 89 ? 19.880 -30.615 51.900 1.00 87.88 89 THR A N 1
ATOM 728 C CA . THR A 1 89 ? 21.191 -31.213 52.195 1.00 87.88 89 THR A CA 1
ATOM 729 C C . THR A 1 89 ? 21.933 -30.425 53.277 1.00 87.88 89 THR A C 1
ATOM 731 O O . THR A 1 89 ? 22.407 -31.009 54.250 1.00 87.88 89 THR A O 1
ATOM 734 N N . LEU A 1 90 ? 21.968 -29.093 53.154 1.00 87.56 90 LEU A N 1
ATOM 735 C CA . LEU A 1 90 ? 22.571 -28.205 54.153 1.00 87.56 90 LEU A CA 1
ATOM 736 C C . LEU A 1 90 ? 21.869 -28.319 55.508 1.00 87.56 90 LEU A C 1
ATOM 738 O O . LEU A 1 90 ? 22.530 -28.432 56.533 1.00 87.56 90 LEU A O 1
ATOM 742 N N . PHE A 1 91 ? 20.535 -28.366 55.511 1.00 87.94 91 PHE A N 1
ATOM 743 C CA . PHE A 1 91 ? 19.742 -28.549 56.721 1.00 87.94 91 PHE A CA 1
ATOM 744 C C . PHE A 1 91 ? 20.102 -29.839 57.453 1.00 87.94 91 PHE A C 1
ATOM 746 O O . PHE A 1 91 ? 20.419 -29.795 58.639 1.00 87.94 91 PHE A O 1
ATOM 753 N N . LEU A 1 92 ? 20.108 -30.977 56.757 1.00 87.75 92 LEU A N 1
ATOM 754 C CA . LEU A 1 92 ? 20.428 -32.267 57.370 1.00 87.75 92 LEU A CA 1
ATOM 755 C C . LEU A 1 92 ? 21.863 -32.302 57.916 1.00 87.75 92 LEU A C 1
ATOM 757 O O . LEU A 1 92 ? 22.065 -32.738 59.049 1.00 87.75 92 LEU A O 1
ATOM 761 N N . ALA A 1 93 ? 22.832 -31.761 57.171 1.00 84.75 93 ALA A N 1
ATOM 762 C CA . ALA A 1 93 ? 24.222 -31.671 57.616 1.00 84.75 93 ALA A CA 1
ATOM 763 C C . ALA A 1 93 ? 24.386 -30.771 58.857 1.00 84.75 93 ALA A C 1
ATOM 765 O O . ALA A 1 93 ? 25.071 -31.140 59.812 1.00 84.75 93 ALA A O 1
ATOM 766 N N . SER A 1 94 ? 23.724 -29.608 58.890 1.00 82.94 94 SER A N 1
ATOM 767 C CA . SER A 1 94 ? 23.768 -28.693 60.039 1.00 82.94 94 SER A CA 1
ATOM 768 C C . SER A 1 94 ? 23.106 -29.282 61.288 1.00 82.94 94 SER A C 1
ATOM 770 O O . SER A 1 94 ? 23.553 -29.003 62.402 1.00 82.94 94 SER A O 1
ATOM 772 N N . ILE A 1 95 ? 22.064 -30.103 61.127 1.00 84.94 95 ILE A N 1
ATOM 773 C CA . ILE A 1 95 ? 21.416 -30.827 62.229 1.00 84.94 95 ILE A CA 1
ATOM 774 C C . ILE A 1 95 ? 22.334 -31.923 62.782 1.00 84.94 95 ILE A C 1
ATOM 776 O O . ILE A 1 95 ? 22.471 -32.042 64.002 1.00 84.94 95 ILE A O 1
ATOM 780 N N . GLU A 1 96 ? 22.991 -32.690 61.910 1.00 82.31 96 GLU A N 1
ATOM 781 C CA . GLU A 1 96 ? 23.936 -33.743 62.300 1.00 82.31 96 GLU A CA 1
ATOM 782 C C . GLU A 1 96 ? 25.117 -33.170 63.102 1.00 82.31 96 GLU A C 1
ATOM 784 O O . GLU A 1 96 ? 25.440 -33.666 64.181 1.00 82.31 96 GLU A O 1
ATOM 789 N N . GLN A 1 97 ? 25.688 -32.050 62.650 1.00 77.25 97 GLN A N 1
ATOM 790 C CA . GLN A 1 97 ? 26.796 -31.367 63.332 1.00 77.25 97 GLN A CA 1
ATOM 791 C C . GLN A 1 97 ? 26.421 -30.765 64.698 1.00 77.25 97 GLN A C 1
ATOM 793 O O . GLN A 1 97 ? 27.291 -30.555 65.544 1.00 77.25 97 GLN A O 1
ATOM 798 N N . ASN A 1 98 ? 25.136 -30.486 64.936 1.00 73.62 98 ASN A N 1
ATOM 799 C CA . ASN A 1 98 ? 24.636 -29.878 66.173 1.00 73.62 98 ASN A CA 1
ATOM 800 C C . ASN A 1 98 ? 23.898 -30.879 67.077 1.00 73.62 98 ASN A C 1
ATOM 802 O O . ASN A 1 98 ? 22.986 -30.500 67.814 1.00 73.62 98 ASN A O 1
ATOM 806 N N . ASN A 1 99 ? 24.300 -32.155 67.048 1.00 74.25 99 ASN A N 1
ATOM 807 C CA . ASN A 1 99 ? 23.756 -33.221 67.898 1.00 74.25 99 ASN A CA 1
ATOM 808 C C . ASN A 1 99 ? 22.227 -33.387 67.775 1.00 74.25 99 ASN A C 1
ATOM 810 O O . ASN A 1 99 ? 21.543 -33.662 68.761 1.00 74.25 99 ASN A O 1
ATOM 814 N N . GLY A 1 100 ? 21.672 -33.198 66.574 1.00 74.88 100 GLY A N 1
ATOM 815 C CA . GLY A 1 100 ? 20.244 -33.395 66.309 1.00 74.88 100 GLY A CA 1
ATOM 816 C C . GLY A 1 100 ? 19.334 -32.245 66.761 1.00 74.88 100 GLY A C 1
ATOM 817 O O . GLY A 1 100 ? 18.113 -32.408 66.777 1.00 74.88 100 GLY A O 1
ATOM 818 N N . LEU A 1 101 ? 19.891 -31.088 67.138 1.00 79.25 101 LEU A N 1
ATOM 819 C CA . LEU A 1 101 ? 19.125 -29.926 67.597 1.00 79.25 101 LEU A CA 1
ATOM 820 C C . LEU A 1 101 ? 18.935 -28.897 66.479 1.00 79.25 101 LEU A C 1
ATOM 822 O O . LEU A 1 101 ? 19.906 -28.366 65.944 1.00 79.25 101 LEU A O 1
ATOM 826 N N . PHE A 1 102 ? 17.679 -28.542 66.189 1.00 83.25 102 PHE A N 1
ATOM 827 C CA . PHE A 1 102 ? 17.366 -27.408 65.320 1.00 83.25 102 PHE A CA 1
ATOM 828 C C . PHE A 1 102 ? 17.354 -26.107 66.121 1.00 83.25 102 PHE A C 1
ATOM 830 O O . PHE A 1 102 ? 16.429 -25.833 66.889 1.00 83.25 102 PHE A O 1
ATOM 837 N N . SER A 1 103 ? 18.408 -25.310 65.959 1.00 84.62 103 SER A N 1
ATOM 838 C CA . SER A 1 103 ? 18.626 -24.076 66.713 1.00 84.62 103 SER A CA 1
ATOM 839 C C . SER A 1 103 ? 18.387 -22.815 65.878 1.00 84.62 103 SER A C 1
ATOM 841 O O . SER A 1 103 ? 18.345 -22.854 64.645 1.00 84.62 103 SER A O 1
ATOM 843 N N . ILE A 1 104 ? 18.245 -21.668 66.550 1.00 81.62 104 ILE A N 1
ATOM 844 C CA . ILE A 1 104 ? 18.074 -20.355 65.899 1.00 81.62 104 ILE A CA 1
ATOM 845 C C . ILE A 1 104 ? 19.234 -20.050 64.934 1.00 81.62 104 ILE A C 1
ATOM 847 O O . ILE A 1 104 ? 19.021 -19.439 63.886 1.00 81.62 104 ILE A O 1
ATOM 851 N N . ASN A 1 105 ? 20.451 -20.503 65.251 1.00 81.75 105 ASN A N 1
ATOM 852 C CA . ASN A 1 105 ? 21.604 -20.338 64.368 1.00 81.75 105 ASN A CA 1
ATOM 853 C C . ASN A 1 105 ? 21.418 -21.049 63.019 1.00 81.75 105 ASN A C 1
ATOM 855 O O . ASN A 1 105 ? 21.587 -20.426 61.974 1.00 81.75 105 ASN A O 1
ATOM 859 N N . ILE A 1 106 ? 21.002 -22.319 63.049 1.00 83.19 106 ILE A N 1
ATOM 860 C CA . ILE A 1 106 ? 20.805 -23.143 61.846 1.00 83.19 106 ILE A CA 1
ATOM 861 C C . ILE A 1 106 ? 19.719 -22.532 60.953 1.00 83.19 106 ILE A C 1
ATOM 863 O O . ILE A 1 106 ? 19.892 -22.421 59.741 1.00 83.19 106 ILE A O 1
ATOM 867 N N . TYR A 1 107 ? 18.622 -22.063 61.554 1.00 85.88 107 TYR A N 1
ATOM 868 C CA . TYR A 1 107 ? 17.564 -21.360 60.825 1.00 85.88 107 TYR A CA 1
ATOM 869 C C . TYR A 1 107 ? 18.098 -20.124 60.082 1.00 85.88 107 TYR A C 1
ATOM 871 O O . TYR A 1 107 ? 17.843 -19.951 58.889 1.00 85.88 107 TYR A O 1
ATOM 879 N N . ASN A 1 108 ? 18.858 -19.270 60.772 1.00 82.56 108 ASN A N 1
ATOM 880 C CA . ASN A 1 108 ? 19.388 -18.040 60.185 1.00 82.56 108 ASN A CA 1
ATOM 881 C C . ASN A 1 108 ? 20.423 -18.320 59.090 1.00 82.56 108 ASN A C 1
ATOM 883 O O . ASN A 1 108 ? 20.424 -17.643 58.061 1.00 82.56 108 ASN A O 1
ATOM 887 N N . GLU A 1 109 ? 21.293 -19.305 59.300 1.00 83.75 109 GLU A N 1
ATOM 888 C CA . GLU A 1 109 ? 22.325 -19.698 58.345 1.00 83.75 109 GLU A CA 1
ATOM 889 C C . GLU A 1 109 ? 21.712 -20.170 57.024 1.00 83.75 109 GLU A C 1
ATOM 891 O O . GLU A 1 109 ? 22.008 -19.612 55.964 1.00 83.75 109 GLU A O 1
ATOM 896 N N . ILE A 1 110 ? 20.783 -21.124 57.095 1.00 87.25 110 ILE A N 1
ATOM 897 C CA . ILE A 1 110 ? 20.159 -21.723 55.912 1.00 87.25 110 ILE A CA 1
ATOM 898 C C . ILE A 1 110 ? 19.296 -20.695 55.170 1.00 87.25 110 ILE A C 1
ATOM 900 O O . ILE A 1 110 ? 19.358 -20.604 53.944 1.00 87.25 110 ILE A O 1
ATOM 904 N N . ASN A 1 111 ? 18.538 -19.864 55.892 1.00 86.56 111 ASN A N 1
ATOM 905 C CA . ASN A 1 111 ? 17.709 -18.820 55.284 1.00 86.56 111 ASN A CA 1
ATOM 906 C C . ASN A 1 111 ? 18.545 -17.746 54.565 1.00 86.56 111 ASN A C 1
ATOM 908 O O . ASN A 1 111 ? 18.186 -17.302 53.473 1.00 86.56 111 ASN A O 1
ATOM 912 N N . ASN A 1 112 ? 19.685 -17.348 55.136 1.00 82.88 112 ASN A N 1
ATOM 913 C CA . ASN A 1 112 ? 20.579 -16.383 54.497 1.00 82.88 112 ASN A CA 1
ATOM 914 C C . ASN A 1 112 ? 21.256 -16.967 53.250 1.00 82.88 112 ASN A C 1
ATOM 916 O O . ASN A 1 112 ? 21.289 -16.297 52.217 1.00 82.88 112 ASN A O 1
ATOM 920 N N . GLN A 1 113 ? 21.733 -18.215 53.311 1.00 83.75 113 GLN A N 1
ATOM 921 C CA . GLN A 1 113 ? 22.331 -18.886 52.153 1.00 83.75 113 GLN A CA 1
ATOM 922 C C . GLN A 1 113 ? 21.312 -19.083 51.020 1.00 83.75 113 GLN A C 1
ATOM 924 O O . GLN A 1 113 ? 21.619 -18.807 49.861 1.00 83.75 113 GLN A O 1
ATOM 929 N N . ALA A 1 114 ? 20.075 -19.485 51.331 1.00 83.69 114 ALA A N 1
ATOM 930 C CA . ALA A 1 114 ? 18.997 -19.593 50.345 1.00 83.69 114 ALA A CA 1
ATOM 931 C C . ALA A 1 114 ? 18.692 -18.244 49.669 1.00 83.69 114 ALA A C 1
ATOM 933 O O . ALA A 1 114 ? 18.618 -18.155 48.442 1.00 83.69 114 ALA A O 1
ATOM 934 N N . LYS A 1 115 ? 18.590 -17.167 50.458 1.00 84.56 115 LYS A N 1
ATOM 935 C CA . LYS A 1 115 ? 18.346 -15.815 49.942 1.00 84.56 115 LYS A CA 1
ATOM 936 C C . LYS A 1 115 ? 19.481 -15.314 49.045 1.00 84.56 115 LYS A C 1
ATOM 938 O O . LYS A 1 115 ? 19.212 -14.679 48.026 1.00 84.56 115 LYS A O 1
ATOM 943 N N . GLN A 1 116 ? 20.733 -15.599 49.401 1.00 83.06 116 GLN A N 1
ATOM 944 C CA . GLN A 1 116 ? 21.894 -15.226 48.597 1.00 83.06 116 GLN A CA 1
ATOM 945 C C . GLN A 1 116 ? 21.920 -15.977 47.258 1.00 83.06 116 GLN A C 1
ATOM 947 O O . GLN A 1 116 ? 22.029 -15.337 46.214 1.00 83.06 116 GLN A O 1
ATOM 952 N N . ARG A 1 117 ? 21.689 -17.298 47.265 1.00 87.38 117 ARG A N 1
ATOM 953 C CA . ARG A 1 117 ? 21.592 -18.103 46.033 1.00 87.38 117 ARG A CA 1
ATOM 954 C C . ARG A 1 117 ? 20.490 -17.605 45.093 1.00 87.38 117 ARG A C 1
ATOM 956 O O . ARG A 1 117 ? 20.693 -17.541 43.884 1.00 87.38 117 ARG A O 1
ATOM 963 N N . HIS A 1 118 ? 19.342 -17.192 45.633 1.00 83.31 118 HIS A N 1
ATOM 964 C CA . HIS A 1 118 ? 18.258 -16.609 44.835 1.00 83.31 118 HIS A CA 1
ATOM 965 C C . HIS A 1 118 ? 18.650 -15.273 44.174 1.00 83.31 118 HIS A C 1
ATOM 967 O O . HIS A 1 118 ? 18.291 -15.011 43.024 1.00 83.31 118 HIS A O 1
ATOM 973 N N . LEU A 1 119 ? 19.393 -14.417 44.884 1.00 81.75 119 LEU A N 1
ATOM 974 C CA . LEU A 1 119 ? 19.883 -13.144 44.341 1.00 81.75 119 LEU A CA 1
ATOM 975 C C . LEU A 1 119 ? 20.928 -13.356 43.238 1.00 81.75 119 LEU A C 1
ATOM 977 O O . LEU A 1 119 ? 20.859 -12.691 42.205 1.00 81.75 119 LEU A O 1
ATOM 981 N N . GLU A 1 120 ? 21.849 -14.299 43.431 1.00 81.31 120 GLU A N 1
ATOM 982 C CA . GLU A 1 120 ? 22.880 -14.654 42.450 1.00 81.31 120 GLU A CA 1
ATOM 983 C C . GLU A 1 120 ? 22.267 -15.258 41.177 1.00 81.31 120 GLU A C 1
ATOM 985 O O . GLU A 1 120 ? 22.624 -14.840 40.074 1.00 81.31 120 GLU A O 1
ATOM 990 N N . ALA A 1 121 ? 21.270 -16.142 41.305 1.00 77.38 121 ALA A N 1
ATOM 991 C CA . ALA A 1 121 ? 20.531 -16.690 40.165 1.00 77.38 121 ALA A CA 1
ATOM 992 C C . ALA A 1 121 ? 19.824 -15.589 39.351 1.00 77.38 121 ALA A C 1
ATOM 994 O O . ALA A 1 121 ? 19.954 -15.541 38.128 1.00 77.38 121 ALA A O 1
ATOM 995 N N . LYS A 1 122 ? 19.162 -14.630 40.017 1.00 76.00 122 LYS A N 1
ATOM 996 C CA . LYS A 1 122 ? 18.538 -13.471 39.348 1.00 76.00 122 LYS A CA 1
ATOM 997 C C . LYS A 1 122 ? 19.547 -12.569 38.637 1.00 76.00 122 LYS A C 1
ATOM 999 O O . LYS A 1 122 ? 19.244 -12.019 37.578 1.00 76.00 122 LYS A O 1
ATOM 1004 N N . GLN A 1 123 ? 20.737 -12.378 39.207 1.00 72.00 123 GLN A N 1
ATOM 1005 C CA . GLN A 1 123 ? 21.796 -11.596 38.565 1.00 72.00 123 GLN A CA 1
ATOM 1006 C C . GLN A 1 123 ? 22.372 -12.323 37.345 1.00 72.00 123 GLN A C 1
ATOM 1008 O O . GLN A 1 123 ? 22.547 -11.698 36.300 1.00 72.00 123 GLN A O 1
ATOM 1013 N N . GLN A 1 124 ? 22.601 -13.634 37.439 1.00 64.12 124 GLN A N 1
ATOM 1014 C CA . GLN A 1 124 ? 23.070 -14.444 36.314 1.00 64.12 124 GLN A CA 1
ATOM 1015 C C . GLN A 1 124 ? 22.040 -14.512 35.183 1.00 64.12 124 GLN A C 1
ATOM 1017 O O . GLN A 1 124 ? 22.423 -14.348 34.027 1.00 64.12 124 GLN A O 1
ATOM 1022 N N . GLU A 1 125 ? 20.745 -14.644 35.486 1.00 59.72 125 GLU A N 1
ATOM 1023 C CA . GLU A 1 125 ? 19.673 -14.554 34.484 1.00 59.72 125 GLU A CA 1
ATOM 1024 C C . GLU A 1 125 ? 19.648 -13.193 33.778 1.00 59.72 125 GLU A C 1
ATOM 1026 O O . GLU A 1 125 ? 19.499 -13.131 32.556 1.00 59.72 125 GLU A O 1
ATOM 1031 N N . ASN A 1 126 ? 19.840 -12.095 34.515 1.00 55.97 126 ASN A N 1
ATOM 1032 C CA . ASN A 1 126 ? 19.903 -10.755 33.929 1.00 55.97 126 ASN A CA 1
ATOM 1033 C C . ASN A 1 126 ? 21.135 -10.569 33.027 1.00 55.97 126 ASN A C 1
ATOM 1035 O O . ASN A 1 126 ? 21.009 -9.999 31.943 1.00 55.97 126 ASN A O 1
ATOM 1039 N N . ILE A 1 127 ? 22.300 -11.090 33.423 1.00 54.78 127 ILE A N 1
ATOM 1040 C CA . ILE A 1 127 ? 23.533 -11.041 32.619 1.00 54.78 127 ILE A CA 1
ATOM 1041 C C . ILE A 1 127 ? 23.408 -11.927 31.369 1.00 54.78 127 ILE A C 1
ATOM 1043 O O . ILE A 1 127 ? 23.801 -11.517 30.277 1.00 54.78 127 ILE A O 1
ATOM 1047 N N . HIS A 1 128 ? 22.808 -13.117 31.486 1.00 50.78 128 HIS A N 1
ATOM 1048 C CA . HIS A 1 128 ? 22.551 -13.986 30.336 1.00 50.78 128 HIS A CA 1
ATOM 1049 C C . HIS A 1 128 ? 21.566 -13.349 29.349 1.00 50.78 128 HIS A C 1
ATOM 1051 O O . HIS A 1 128 ? 21.804 -13.415 28.144 1.00 50.78 128 HIS A O 1
ATOM 1057 N N . ARG A 1 129 ? 20.510 -12.674 29.829 1.00 50.50 129 ARG A N 1
ATOM 1058 C CA . ARG A 1 129 ? 19.576 -11.907 28.982 1.00 50.50 129 ARG A CA 1
ATOM 1059 C C . ARG A 1 129 ? 20.250 -10.725 28.283 1.00 50.50 129 ARG A C 1
ATOM 1061 O O . ARG A 1 129 ? 19.966 -10.491 27.113 1.00 50.50 129 ARG A O 1
ATOM 1068 N N . GLN A 1 130 ? 21.160 -10.017 28.955 1.00 47.84 130 GLN A N 1
ATOM 1069 C CA . GLN A 1 130 ? 21.911 -8.909 28.351 1.00 47.84 130 GLN A CA 1
ATOM 1070 C C . GLN A 1 130 ? 22.900 -9.383 27.275 1.00 47.84 130 GLN A C 1
ATOM 1072 O O . GLN A 1 130 ? 22.981 -8.770 26.215 1.00 47.84 130 GLN A O 1
ATOM 1077 N N . ASN A 1 131 ? 23.592 -10.505 27.490 1.00 42.78 131 ASN A N 1
ATOM 1078 C CA . ASN A 1 131 ? 24.573 -11.034 26.532 1.00 42.78 131 ASN A CA 1
ATOM 1079 C C . ASN A 1 131 ? 23.953 -11.781 25.333 1.00 42.78 131 ASN A C 1
ATOM 1081 O O . ASN A 1 131 ? 24.667 -12.104 24.386 1.00 42.78 131 ASN A O 1
ATOM 1085 N N . SER A 1 132 ? 22.645 -12.062 25.349 1.00 45.78 132 SER A N 1
ATOM 1086 C CA . SER A 1 132 ? 21.927 -12.755 24.263 1.00 45.78 132 SER A CA 1
ATOM 1087 C C . SER A 1 132 ? 20.920 -11.877 23.503 1.00 45.78 132 SER A C 1
ATOM 1089 O O . SER A 1 132 ? 20.240 -12.360 22.591 1.00 45.78 132 SER A O 1
ATOM 1091 N N . GLN A 1 133 ? 20.851 -10.575 23.803 1.00 48.16 133 GLN A N 1
ATOM 1092 C CA . GLN A 1 133 ? 20.102 -9.614 22.994 1.00 48.16 133 GLN A CA 1
ATOM 1093 C C . GLN A 1 133 ? 20.918 -9.205 21.762 1.00 48.16 133 GLN A C 1
ATOM 1095 O O . GLN A 1 133 ? 21.843 -8.401 21.844 1.00 48.16 133 GLN A O 1
ATOM 1100 N N . ILE A 1 134 ? 20.546 -9.741 20.596 1.00 52.47 134 ILE A N 1
ATOM 1101 C CA . ILE A 1 134 ? 20.875 -9.127 19.303 1.00 52.47 134 ILE A CA 1
ATOM 1102 C C . ILE A 1 134 ? 20.432 -7.657 19.374 1.00 52.47 134 ILE A C 1
ATOM 1104 O O . ILE A 1 134 ? 19.337 -7.365 19.862 1.00 52.47 134 ILE A O 1
ATOM 1108 N N . GLN A 1 135 ? 21.288 -6.728 18.942 1.00 60.22 135 GLN A N 1
ATOM 1109 C CA . GLN A 1 135 ? 20.910 -5.319 18.849 1.00 60.22 135 GLN A CA 1
ATOM 1110 C C . GLN A 1 135 ? 19.777 -5.185 17.827 1.00 60.22 135 GLN A C 1
ATOM 1112 O O . GLN A 1 135 ? 19.999 -5.316 16.627 1.00 60.22 135 GLN A O 1
ATOM 1117 N N . ILE A 1 136 ? 18.557 -4.961 18.315 1.00 68.06 136 ILE A N 1
ATOM 1118 C CA . ILE A 1 136 ? 17.399 -4.661 17.474 1.00 68.06 136 ILE A CA 1
ATOM 1119 C C . ILE A 1 136 ? 17.608 -3.254 16.906 1.00 68.06 136 ILE A C 1
ATOM 1121 O O . ILE A 1 136 ? 17.737 -2.296 17.675 1.00 68.06 136 ILE A O 1
ATOM 1125 N N . GLU A 1 137 ? 17.661 -3.134 15.578 1.00 75.56 137 GLU A N 1
ATOM 1126 C CA . GLU A 1 137 ? 17.703 -1.831 14.908 1.00 75.56 137 GLU A CA 1
ATOM 1127 C C . GLU A 1 137 ? 16.485 -0.974 15.309 1.00 75.56 137 GLU A C 1
ATOM 1129 O O . GLU A 1 137 ? 15.403 -1.509 15.570 1.00 75.56 137 GLU A O 1
ATOM 1134 N N . PRO A 1 138 ? 16.630 0.361 15.386 1.00 84.25 138 PRO A N 1
ATOM 1135 C CA . PRO A 1 138 ? 15.491 1.234 15.639 1.00 84.25 138 PRO A CA 1
ATOM 1136 C C . PRO A 1 138 ? 14.451 1.110 14.518 1.00 84.25 138 PRO A C 1
ATOM 1138 O O . PRO A 1 138 ? 14.801 0.948 13.349 1.00 84.25 138 PRO A O 1
ATOM 1141 N N . VAL A 1 139 ? 13.173 1.240 14.885 1.00 90.50 139 VAL A N 1
ATOM 1142 C CA . VAL A 1 139 ? 12.045 1.191 13.940 1.00 90.50 139 VAL A CA 1
ATOM 1143 C C . VAL A 1 139 ? 12.199 2.306 12.902 1.00 90.50 139 VAL A C 1
ATOM 1145 O O . VAL A 1 139 ? 12.319 3.476 13.272 1.00 90.50 139 VAL A O 1
ATOM 1148 N N . LYS A 1 140 ? 12.162 1.951 11.615 1.00 92.62 140 LYS A N 1
ATOM 1149 C CA . LYS A 1 140 ? 12.290 2.885 10.486 1.00 92.62 140 LYS A CA 1
ATOM 1150 C C . LYS A 1 140 ? 10.928 3.465 10.106 1.00 92.62 140 LYS A C 1
ATOM 1152 O O . LYS A 1 140 ? 10.015 2.723 9.752 1.00 92.62 140 LYS A O 1
ATOM 1157 N N . ALA A 1 141 ? 10.799 4.787 10.150 1.00 93.62 141 ALA A N 1
ATOM 1158 C CA . ALA A 1 141 ? 9.633 5.485 9.617 1.00 93.62 141 ALA A CA 1
ATOM 1159 C C . ALA A 1 141 ? 9.792 5.721 8.109 1.00 93.62 141 ALA A C 1
ATOM 1161 O O . ALA A 1 141 ? 10.858 6.146 7.660 1.00 93.62 141 ALA A O 1
ATOM 1162 N N . PHE A 1 142 ? 8.745 5.457 7.330 1.00 94.81 142 PHE A N 1
ATOM 1163 C CA . PHE A 1 142 ? 8.747 5.661 5.879 1.00 94.81 142 PHE A CA 1
ATOM 1164 C C . PHE A 1 142 ? 7.338 5.957 5.341 1.00 94.81 142 PHE A C 1
ATOM 1166 O O . PHE A 1 142 ? 6.350 5.827 6.060 1.00 94.81 142 PHE A O 1
ATOM 1173 N N . ASN A 1 143 ? 7.246 6.343 4.065 1.00 94.62 143 ASN A N 1
ATOM 1174 C CA . ASN A 1 143 ? 5.977 6.510 3.352 1.00 94.62 143 ASN A CA 1
ATOM 1175 C C . ASN A 1 143 ? 5.711 5.295 2.450 1.00 94.62 143 ASN A C 1
ATOM 1177 O O . ASN A 1 143 ? 6.619 4.821 1.766 1.00 94.62 143 ASN A O 1
ATOM 1181 N N . LEU A 1 144 ? 4.454 4.846 2.354 1.00 95.50 144 LEU A N 1
ATOM 1182 C CA . LEU A 1 144 ? 4.056 3.790 1.404 1.00 95.50 144 LEU A CA 1
ATOM 1183 C C . LEU A 1 144 ? 4.088 4.242 -0.064 1.00 95.50 144 LEU A C 1
ATOM 1185 O O . LEU A 1 144 ? 4.003 3.419 -0.974 1.00 95.50 144 LEU A O 1
ATOM 1189 N N . ILE A 1 145 ? 4.235 5.546 -0.302 1.00 94.00 145 ILE A N 1
ATOM 1190 C CA . ILE A 1 145 ? 4.516 6.115 -1.616 1.00 94.00 145 ILE A CA 1
ATOM 1191 C C . ILE A 1 145 ? 5.920 6.697 -1.617 1.00 94.00 145 ILE A C 1
ATOM 1193 O O . ILE A 1 145 ? 6.280 7.518 -0.774 1.00 94.00 145 ILE A O 1
ATOM 1197 N N . ASN A 1 146 ? 6.699 6.297 -2.615 1.00 92.75 146 ASN A N 1
ATOM 1198 C CA . ASN A 1 146 ? 8.048 6.793 -2.779 1.00 92.75 146 ASN A CA 1
ATOM 1199 C C . ASN A 1 146 ? 8.053 8.233 -3.306 1.00 92.75 146 ASN A C 1
ATOM 1201 O O . ASN A 1 146 ? 7.524 8.522 -4.379 1.00 92.75 146 ASN A O 1
ATOM 1205 N N . SER A 1 147 ? 8.715 9.119 -2.571 1.00 88.62 147 SER A N 1
ATOM 1206 C CA . SER A 1 147 ? 8.995 10.496 -2.982 1.00 88.62 147 SER A CA 1
ATOM 1207 C C . SER A 1 147 ? 10.443 10.695 -3.442 1.00 88.62 147 SER A C 1
ATOM 1209 O O . SER A 1 147 ? 10.749 11.712 -4.071 1.00 88.62 147 SER A O 1
ATOM 1211 N N . ASN A 1 148 ? 11.330 9.728 -3.176 1.00 93.69 148 ASN A N 1
ATOM 1212 C CA . ASN A 1 148 ? 12.727 9.783 -3.578 1.00 93.69 148 ASN A CA 1
ATOM 1213 C C . ASN A 1 148 ? 12.862 9.394 -5.057 1.00 93.69 148 ASN A C 1
ATOM 1215 O O . ASN A 1 148 ? 12.847 8.217 -5.418 1.00 93.69 148 ASN A O 1
ATOM 1219 N N . ILE A 1 149 ? 12.946 10.400 -5.929 1.00 90.25 149 ILE A N 1
ATOM 1220 C CA . ILE A 1 149 ? 13.030 10.226 -7.382 1.00 90.25 149 ILE A CA 1
ATOM 1221 C C . ILE A 1 149 ? 14.362 10.786 -7.873 1.00 90.25 149 ILE A C 1
ATOM 1223 O O . ILE A 1 149 ? 14.692 11.949 -7.630 1.00 90.25 149 ILE A O 1
ATOM 1227 N N . CYS A 1 150 ? 15.092 9.982 -8.641 1.00 89.50 150 CYS A N 1
ATOM 1228 C CA . CYS A 1 150 ? 16.268 10.415 -9.378 1.00 89.50 150 CYS A CA 1
ATOM 1229 C C . CYS A 1 150 ? 15.847 11.385 -10.496 1.00 89.50 150 CYS A C 1
ATOM 1231 O O . CYS A 1 150 ? 15.085 11.033 -11.398 1.00 89.50 150 CYS A O 1
ATOM 1233 N N . ARG A 1 151 ? 16.347 12.624 -10.443 1.00 84.31 151 ARG A N 1
ATOM 1234 C CA . ARG A 1 151 ? 16.061 13.681 -11.435 1.00 84.31 151 ARG A CA 1
ATOM 1235 C C . ARG A 1 151 ? 17.218 13.914 -12.403 1.00 84.31 151 ARG A C 1
ATOM 1237 O O . ARG A 1 151 ? 17.299 14.976 -13.023 1.00 84.31 151 ARG A O 1
ATOM 1244 N N . ASP A 1 152 ? 18.115 12.942 -12.523 1.00 80.19 152 ASP A N 1
ATOM 1245 C CA . ASP A 1 152 ? 19.300 13.085 -13.354 1.00 80.19 152 ASP A CA 1
ATOM 1246 C C . ASP A 1 152 ? 18.916 13.332 -14.813 1.00 80.19 152 ASP A C 1
ATOM 1248 O O . ASP A 1 152 ? 18.120 12.613 -15.423 1.00 80.19 152 ASP A O 1
ATOM 1252 N N . GLN A 1 153 ? 19.497 14.387 -15.384 1.00 75.81 153 GLN A N 1
ATOM 1253 C CA . GLN A 1 153 ? 19.388 14.641 -16.815 1.00 75.81 153 GLN A CA 1
ATOM 1254 C C . GLN A 1 153 ? 20.161 13.572 -17.597 1.00 75.81 153 GLN A C 1
ATOM 1256 O O . GLN A 1 153 ? 21.261 13.205 -17.160 1.00 75.81 153 GLN A O 1
ATOM 1261 N N . PRO A 1 154 ? 19.646 13.143 -18.765 1.00 75.88 154 PRO A N 1
ATOM 1262 C CA . PRO A 1 154 ? 20.318 12.163 -19.605 1.00 75.88 154 PRO A CA 1
ATOM 1263 C C . PRO A 1 154 ? 21.731 12.647 -19.929 1.00 75.88 154 PRO A C 1
ATOM 1265 O O . PRO A 1 154 ? 21.910 13.764 -20.412 1.00 75.88 154 PRO A O 1
ATOM 1268 N N . LEU A 1 155 ? 22.729 11.811 -19.647 1.00 80.44 155 LEU A N 1
ATOM 1269 C CA . LEU A 1 155 ? 24.092 12.054 -20.099 1.00 80.44 155 LEU A CA 1
ATOM 1270 C C . LEU A 1 155 ? 24.123 11.870 -21.614 1.00 80.44 155 LEU A C 1
ATOM 1272 O O . LEU A 1 155 ? 23.810 10.779 -22.102 1.00 80.44 155 LEU A O 1
ATOM 1276 N N . ASN A 1 156 ? 24.541 12.893 -22.360 1.00 79.06 156 ASN A N 1
ATOM 1277 C CA . ASN A 1 156 ? 24.879 12.679 -23.756 1.00 79.06 156 ASN A CA 1
ATOM 1278 C C . ASN A 1 156 ? 26.273 12.045 -23.826 1.00 79.06 156 ASN A C 1
ATOM 1280 O O . ASN A 1 156 ? 27.281 12.722 -24.007 1.00 79.06 156 ASN A O 1
ATOM 1284 N N . ALA A 1 157 ? 26.324 10.724 -23.638 1.00 72.81 157 ALA A N 1
ATOM 1285 C CA . ALA A 1 157 ? 27.573 9.964 -23.618 1.00 72.81 157 ALA A CA 1
ATOM 1286 C C . ALA A 1 157 ? 28.356 10.072 -24.939 1.00 72.81 157 ALA A C 1
ATOM 1288 O O . ALA A 1 157 ? 29.554 9.804 -24.970 1.00 72.81 157 ALA A O 1
ATOM 1289 N N . PHE A 1 158 ? 27.693 10.471 -26.025 1.00 82.12 158 PHE A N 1
ATOM 1290 C CA . PHE A 1 158 ? 28.313 10.643 -27.325 1.00 82.12 158 PHE A CA 1
ATOM 1291 C C . PHE A 1 158 ? 28.590 12.117 -27.617 1.00 82.12 158 PHE A C 1
ATOM 1293 O O . PHE A 1 158 ? 27.685 12.951 -27.682 1.00 82.12 158 PHE A O 1
ATOM 1300 N N . SER A 1 159 ? 29.864 12.415 -27.860 1.00 88.06 159 SER A N 1
ATOM 1301 C CA . SER A 1 159 ? 30.329 13.700 -28.384 1.00 88.06 159 SER A CA 1
ATOM 1302 C C . SER A 1 159 ? 29.608 14.057 -29.682 1.00 88.06 159 SER A C 1
ATOM 1304 O O . SER A 1 159 ? 29.223 13.167 -30.453 1.00 88.06 159 SER A O 1
ATOM 1306 N N . LYS A 1 160 ? 29.514 15.353 -29.998 1.00 93.31 160 LYS A N 1
ATOM 1307 C CA . LYS A 1 160 ? 29.218 15.731 -31.382 1.00 93.31 160 LYS A CA 1
ATOM 1308 C C . LYS A 1 160 ? 30.312 15.170 -32.281 1.00 93.31 160 LYS A C 1
ATOM 1310 O O . LYS A 1 160 ? 31.483 15.110 -31.902 1.00 93.31 160 LYS A O 1
ATOM 1315 N N . CYS A 1 161 ? 29.903 14.702 -33.454 1.00 94.56 161 CYS A N 1
ATOM 1316 C CA . CYS A 1 161 ? 30.795 14.015 -34.365 1.00 94.56 161 CYS A CA 1
ATOM 1317 C C . CYS A 1 161 ? 30.617 14.530 -35.785 1.00 94.56 161 CYS A C 1
ATOM 1319 O O . CYS A 1 161 ? 29.493 14.652 -36.282 1.00 94.56 161 CYS A O 1
ATOM 1321 N N . LYS A 1 162 ? 31.743 14.813 -36.436 1.00 94.94 162 LYS A N 1
ATOM 1322 C CA . LYS A 1 162 ? 31.812 15.070 -37.872 1.00 94.94 162 LYS A CA 1
ATOM 1323 C C . LYS A 1 162 ? 32.742 14.058 -38.529 1.00 94.94 162 LYS A C 1
ATOM 1325 O O . LYS A 1 162 ? 33.780 13.715 -37.961 1.00 94.94 162 LYS A O 1
ATOM 1330 N N . VAL A 1 163 ? 32.359 13.593 -39.714 1.00 94.19 163 VAL A N 1
ATOM 1331 C CA . VAL A 1 163 ? 33.156 12.682 -40.541 1.00 94.19 163 VAL A CA 1
ATOM 1332 C C . VAL A 1 163 ? 33.822 13.438 -41.691 1.00 94.19 163 VAL A C 1
ATOM 1334 O O . VAL A 1 163 ? 33.232 14.358 -42.261 1.00 94.19 163 VAL A O 1
ATOM 1337 N N . PHE A 1 164 ? 35.049 13.036 -42.023 1.00 93.06 164 PHE A N 1
ATOM 1338 C CA . PHE A 1 164 ? 35.849 13.560 -43.129 1.00 93.06 164 PHE A CA 1
ATOM 1339 C C . PHE A 1 164 ? 36.414 12.403 -43.961 1.00 93.06 164 PHE A C 1
ATOM 1341 O O . PHE A 1 164 ? 36.766 11.354 -43.420 1.00 93.06 164 PHE A O 1
ATOM 1348 N N . THR A 1 165 ? 36.534 12.596 -45.273 1.00 88.81 165 THR A N 1
ATOM 1349 C CA . THR A 1 165 ? 37.164 11.635 -46.201 1.00 88.81 165 THR A CA 1
ATOM 1350 C C . THR A 1 165 ? 38.678 11.839 -46.342 1.00 88.81 165 THR A C 1
ATOM 1352 O O . THR A 1 165 ? 39.356 11.047 -46.989 1.00 88.81 165 THR A O 1
ATOM 1355 N N . TYR A 1 166 ? 39.221 12.878 -45.710 1.00 87.06 166 TYR A N 1
ATOM 1356 C CA . TYR A 1 166 ? 40.642 13.216 -45.654 1.00 87.06 166 TYR A CA 1
ATOM 1357 C C . TYR A 1 166 ? 41.010 13.656 -44.233 1.00 87.06 166 TYR A C 1
ATOM 1359 O O . TYR A 1 166 ? 40.120 13.950 -43.436 1.00 87.06 166 TYR A O 1
ATOM 1367 N N . ASP A 1 167 ? 42.304 13.689 -43.913 1.00 88.50 167 ASP A N 1
ATOM 1368 C CA . ASP A 1 167 ? 42.780 14.007 -42.566 1.00 88.50 167 ASP A CA 1
ATOM 1369 C C . ASP A 1 167 ? 42.521 15.484 -42.210 1.00 88.50 167 ASP A C 1
ATOM 1371 O O . ASP A 1 167 ? 43.103 16.370 -42.842 1.00 88.50 167 ASP A O 1
ATOM 1375 N N . PRO A 1 168 ? 41.664 15.791 -41.217 1.00 90.12 168 PRO A N 1
ATOM 1376 C CA . PRO A 1 168 ? 41.407 17.164 -40.809 1.00 90.12 168 PRO A CA 1
ATOM 1377 C C . PRO A 1 168 ? 42.409 17.651 -39.746 1.00 90.12 168 PRO A C 1
ATOM 1379 O O . PRO A 1 168 ? 42.236 18.744 -39.190 1.00 90.12 168 PRO A O 1
ATOM 1382 N N . LEU A 1 169 ? 43.420 16.853 -39.381 1.00 81.44 169 LEU A N 1
ATOM 1383 C CA . LEU A 1 169 ? 44.444 17.242 -38.415 1.00 81.44 169 LEU A CA 1
ATOM 1384 C C . LEU A 1 169 ? 45.226 18.459 -38.948 1.00 81.44 169 LEU A C 1
ATOM 1386 O O . LEU A 1 169 ? 45.783 18.437 -40.039 1.00 81.44 169 LEU A O 1
ATOM 1390 N N . GLY A 1 170 ? 45.230 19.558 -38.186 1.00 81.44 170 GLY A N 1
ATOM 1391 C CA . GLY A 1 170 ? 45.823 20.841 -38.595 1.00 81.44 170 GLY A CA 1
ATOM 1392 C C . GLY A 1 170 ? 44.834 21.867 -39.167 1.00 81.44 170 GLY A C 1
ATOM 1393 O O . GLY A 1 170 ? 45.173 23.045 -39.261 1.00 81.44 170 GLY A O 1
ATOM 1394 N N . MET A 1 171 ? 43.590 21.479 -39.475 1.00 89.56 171 MET A N 1
ATOM 1395 C CA . MET A 1 171 ? 42.536 22.437 -39.828 1.00 89.56 171 MET A CA 1
ATOM 1396 C C . MET A 1 171 ? 42.092 23.271 -38.617 1.00 89.56 171 MET A C 1
ATOM 1398 O O . MET A 1 171 ? 41.989 22.761 -37.496 1.00 89.56 171 MET A O 1
ATOM 1402 N N . SER A 1 172 ? 41.738 24.540 -38.855 1.00 90.44 172 SER A N 1
ATOM 1403 C CA . SER A 1 172 ? 41.087 25.376 -37.840 1.00 90.44 172 SER A CA 1
ATOM 1404 C C . SER A 1 172 ? 39.707 24.818 -37.476 1.00 90.44 172 SER A C 1
ATOM 1406 O O . SER A 1 172 ? 39.046 24.184 -38.301 1.00 90.44 172 SER A O 1
ATOM 1408 N N . ARG A 1 173 ? 39.230 25.086 -36.253 1.00 88.88 173 ARG A N 1
ATOM 1409 C CA . ARG A 1 173 ? 37.900 24.637 -35.800 1.00 88.88 173 ARG A CA 1
ATOM 1410 C C . ARG A 1 173 ? 36.782 25.094 -36.742 1.00 88.88 173 ARG A C 1
ATOM 1412 O O . ARG A 1 173 ? 35.954 24.282 -37.132 1.00 88.88 173 ARG A O 1
ATOM 1419 N N . LYS A 1 174 ? 36.831 26.355 -37.189 1.00 90.31 174 LYS A N 1
ATOM 1420 C CA . LYS A 1 174 ? 35.893 26.909 -38.177 1.00 90.31 174 LYS A CA 1
ATOM 1421 C C . LYS A 1 174 ? 35.926 26.128 -39.498 1.00 90.31 174 LYS A C 1
ATOM 1423 O O . LYS A 1 174 ? 34.875 25.773 -40.012 1.00 90.31 174 LYS A O 1
ATOM 1428 N N . GLY A 1 175 ? 37.118 25.793 -40.000 1.00 90.06 175 GLY A N 1
ATOM 1429 C CA . GLY A 1 175 ? 37.259 24.990 -41.218 1.00 90.06 175 GLY A CA 1
ATOM 1430 C C . GLY A 1 175 ? 36.719 23.565 -41.061 1.00 90.06 175 GLY A C 1
ATOM 1431 O O . GLY A 1 175 ? 36.060 23.050 -41.960 1.00 90.06 175 GLY A O 1
ATOM 1432 N N . LYS A 1 176 ? 36.943 22.928 -39.905 1.00 91.44 176 LYS A N 1
ATOM 1433 C CA . LYS A 1 176 ? 36.357 21.612 -39.609 1.00 91.44 176 LYS A CA 1
ATOM 1434 C C . LYS A 1 176 ? 34.829 21.675 -39.521 1.00 91.44 176 LYS A C 1
ATOM 1436 O O . LYS A 1 176 ? 34.153 20.761 -39.988 1.00 91.44 176 LYS A O 1
ATOM 1441 N N . ASP A 1 177 ? 34.278 22.746 -38.954 1.00 88.88 177 ASP A N 1
ATOM 1442 C CA . ASP A 1 177 ? 32.832 22.946 -38.863 1.00 88.88 177 ASP A CA 1
ATOM 1443 C C . ASP A 1 177 ? 32.181 23.201 -40.228 1.00 88.88 177 ASP A C 1
ATOM 1445 O O . ASP A 1 177 ? 31.095 22.681 -40.474 1.00 88.88 177 ASP A O 1
ATOM 1449 N N . GLU A 1 178 ? 32.833 23.932 -41.129 1.00 89.12 178 GLU A N 1
ATOM 1450 C CA . GLU A 1 178 ? 32.308 24.196 -42.475 1.00 89.12 178 GLU A CA 1
ATOM 1451 C C . GLU A 1 178 ? 32.334 22.951 -43.373 1.00 89.12 178 GLU A C 1
ATOM 1453 O O . GLU A 1 178 ? 31.375 22.715 -44.104 1.00 89.12 178 GLU A O 1
ATOM 1458 N N . ILE A 1 179 ? 33.398 22.139 -43.303 1.00 89.12 179 ILE A N 1
ATOM 1459 C CA . ILE A 1 179 ? 33.591 21.024 -44.245 1.00 89.12 179 ILE A CA 1
ATOM 1460 C C . ILE A 1 179 ? 33.104 19.673 -43.697 1.00 89.12 179 ILE A C 1
ATOM 1462 O O . ILE A 1 179 ? 32.631 18.826 -44.452 1.00 89.12 179 ILE A O 1
ATOM 1466 N N . GLY A 1 180 ? 33.204 19.444 -42.387 1.00 89.19 180 GLY A N 1
ATOM 1467 C CA . GLY A 1 180 ? 32.872 18.153 -41.789 1.00 89.19 180 GLY A CA 1
ATOM 1468 C C . GLY A 1 180 ? 31.379 17.837 -41.844 1.00 89.19 180 GLY A C 1
ATOM 1469 O O . GLY A 1 180 ? 30.539 18.648 -41.437 1.00 89.19 180 GLY A O 1
ATOM 1470 N N . LEU A 1 181 ? 31.040 16.619 -42.264 1.00 91.19 181 LEU A N 1
ATOM 1471 C CA . LEU A 1 181 ? 29.653 16.162 -42.346 1.00 91.19 181 LEU A CA 1
ATOM 1472 C C . LEU A 1 181 ? 29.190 15.675 -40.974 1.00 91.19 181 LEU A C 1
ATOM 1474 O O . LEU A 1 181 ? 29.827 14.819 -40.367 1.00 91.19 181 LEU A O 1
ATOM 1478 N N . SER A 1 182 ? 28.098 16.243 -40.460 1.00 92.19 182 SER A N 1
ATOM 1479 C CA . SER A 1 182 ? 27.612 15.925 -39.110 1.00 92.19 182 SER A CA 1
ATOM 1480 C C . SER A 1 182 ? 26.982 14.536 -39.075 1.00 92.19 182 SER A C 1
ATOM 1482 O O . SER A 1 182 ? 26.093 14.234 -39.871 1.00 92.19 182 SER A O 1
ATOM 1484 N N . VAL A 1 183 ? 27.413 13.706 -38.126 1.00 92.69 183 VAL A N 1
ATOM 1485 C CA . VAL A 1 183 ? 26.951 12.321 -37.968 1.00 92.69 183 VAL A CA 1
ATOM 1486 C C . VAL A 1 183 ? 26.543 12.048 -36.523 1.00 92.69 183 VAL A C 1
ATOM 1488 O O . VAL A 1 183 ? 27.019 12.692 -35.590 1.00 92.69 183 VAL A O 1
ATOM 1491 N N . SER A 1 184 ? 25.632 11.094 -36.319 1.00 90.88 184 SER A N 1
ATOM 1492 C CA . SER A 1 184 ? 25.269 10.630 -34.974 1.00 90.88 184 SER A CA 1
ATOM 1493 C C . SER A 1 184 ? 26.070 9.384 -34.627 1.00 90.88 184 SER A C 1
ATOM 1495 O O . SER A 1 184 ? 26.054 8.421 -35.389 1.00 90.88 184 SER A O 1
ATOM 1497 N N . ILE A 1 185 ? 26.709 9.358 -33.464 1.00 91.19 185 ILE A N 1
ATOM 1498 C CA . ILE A 1 185 ? 27.318 8.133 -32.942 1.00 91.19 185 ILE A CA 1
ATOM 1499 C C . ILE A 1 185 ? 26.202 7.250 -32.376 1.00 91.19 185 ILE A C 1
ATOM 1501 O O . ILE A 1 185 ? 25.327 7.729 -31.656 1.00 91.19 185 ILE A O 1
ATOM 1505 N N . LEU A 1 186 ? 26.215 5.972 -32.742 1.00 87.00 186 LEU A N 1
ATOM 1506 C CA . LEU A 1 186 ? 25.306 4.949 -32.228 1.00 87.00 186 LEU A CA 1
ATOM 1507 C C . LEU A 1 186 ? 26.000 4.024 -31.226 1.00 87.00 186 LEU A C 1
ATOM 1509 O O . LEU A 1 186 ? 25.359 3.548 -30.293 1.00 87.00 186 LEU A O 1
ATOM 1513 N N . ASP A 1 187 ? 27.289 3.762 -31.435 1.00 87.50 187 ASP A N 1
ATOM 1514 C CA . ASP A 1 187 ? 28.127 2.956 -30.550 1.00 87.50 187 ASP A CA 1
ATOM 1515 C C . ASP A 1 187 ? 29.586 3.413 -30.670 1.00 87.50 187 ASP A C 1
ATOM 1517 O O . ASP A 1 187 ? 30.036 3.768 -31.762 1.00 87.50 187 ASP A O 1
ATOM 1521 N N . LEU A 1 188 ? 30.326 3.413 -29.564 1.00 90.31 188 LEU A N 1
ATOM 1522 C CA . LEU A 1 188 ? 31.736 3.795 -29.524 1.00 90.31 188 LEU A CA 1
ATOM 1523 C C . LEU A 1 188 ? 32.460 2.992 -28.446 1.00 90.31 188 LEU A C 1
ATOM 1525 O O . LEU A 1 188 ? 32.107 3.035 -27.270 1.00 90.31 188 LEU A O 1
ATOM 1529 N N . ASN A 1 189 ? 33.515 2.295 -28.850 1.00 89.44 189 ASN A N 1
ATOM 1530 C CA . ASN A 1 189 ? 34.439 1.600 -27.961 1.00 89.44 189 ASN A CA 1
ATOM 1531 C C . ASN A 1 189 ? 35.891 1.869 -28.405 1.00 89.44 189 ASN A C 1
ATOM 1533 O O . ASN A 1 189 ? 36.099 2.499 -29.444 1.00 89.44 189 ASN A O 1
ATOM 1537 N N . PRO A 1 190 ? 36.915 1.400 -27.665 1.00 89.62 190 PRO A N 1
ATOM 1538 C CA . PRO A 1 190 ? 38.314 1.716 -27.975 1.00 89.62 190 PRO A CA 1
ATOM 1539 C C . PRO A 1 190 ? 38.799 1.285 -29.369 1.00 89.62 190 PRO A C 1
ATOM 1541 O O . PRO A 1 190 ? 39.871 1.704 -29.796 1.00 89.62 190 PRO A O 1
ATOM 1544 N N . HIS A 1 191 ? 38.060 0.421 -30.071 1.00 91.12 191 HIS A N 1
ATOM 1545 C CA . HIS A 1 191 ? 38.480 -0.138 -31.357 1.00 91.12 191 HIS A CA 1
ATOM 1546 C C . HIS A 1 191 ? 37.473 0.054 -32.482 1.00 91.12 191 HIS A C 1
ATOM 1548 O O . HIS A 1 191 ? 37.856 -0.048 -33.642 1.00 91.12 191 HIS A O 1
ATOM 1554 N N . ASN A 1 192 ? 36.201 0.291 -32.178 1.00 93.12 192 ASN A N 1
ATOM 1555 C CA . ASN A 1 192 ? 35.143 0.357 -33.171 1.00 93.12 192 ASN A CA 1
ATOM 1556 C C . ASN A 1 192 ? 34.184 1.502 -32.858 1.00 93.12 192 ASN A C 1
ATOM 1558 O O . ASN A 1 192 ? 33.924 1.820 -31.698 1.00 93.12 192 ASN A O 1
ATOM 1562 N N . CYS A 1 193 ? 33.622 2.068 -33.915 1.00 93.00 193 CYS A N 1
ATOM 1563 C CA . CYS A 1 193 ? 32.601 3.097 -33.852 1.00 93.00 193 CYS A CA 1
ATOM 15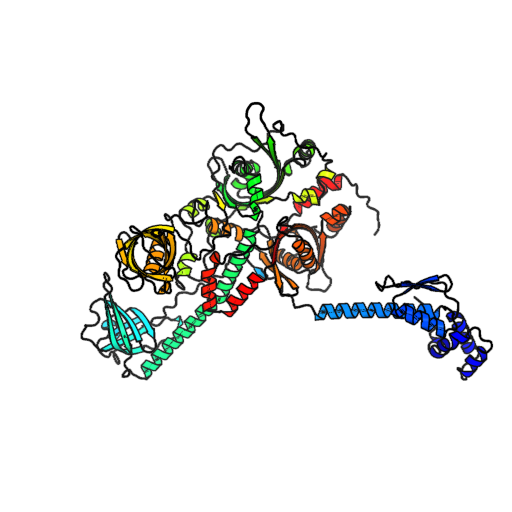64 C C . CYS A 1 193 ? 31.484 2.734 -34.833 1.00 93.00 193 CYS A C 1
ATOM 1566 O O . CYS A 1 193 ? 31.749 2.283 -35.947 1.00 93.00 193 CYS A O 1
ATOM 1568 N N . VAL A 1 194 ? 30.233 2.915 -34.430 1.00 92.81 194 VAL A N 1
ATOM 1569 C CA . VAL A 1 194 ? 29.084 2.827 -35.328 1.00 92.81 194 VAL A CA 1
ATOM 1570 C C . VAL A 1 194 ? 28.479 4.210 -35.425 1.00 92.81 194 VAL A C 1
ATOM 1572 O O . VAL A 1 194 ? 28.100 4.793 -34.411 1.00 92.81 194 VAL A O 1
ATOM 1575 N N . ILE A 1 195 ? 28.361 4.725 -36.644 1.00 93.12 195 ILE A N 1
ATOM 1576 C CA . ILE A 1 195 ? 27.759 6.033 -36.898 1.00 93.12 195 ILE A CA 1
ATOM 1577 C C . ILE A 1 195 ? 26.525 5.900 -37.781 1.00 93.12 195 ILE A C 1
ATOM 1579 O O . ILE A 1 195 ? 26.443 5.028 -38.644 1.00 93.12 195 ILE A O 1
ATOM 1583 N N . ARG A 1 196 ? 25.572 6.803 -37.581 1.00 91.00 196 ARG A N 1
ATOM 1584 C CA . ARG A 1 196 ? 24.467 7.078 -38.493 1.00 91.00 196 ARG A CA 1
ATOM 1585 C C . ARG A 1 196 ? 24.767 8.372 -39.230 1.00 91.00 196 ARG A C 1
ATOM 1587 O O . ARG A 1 196 ? 24.919 9.418 -38.596 1.00 91.00 196 ARG A O 1
ATOM 1594 N N . ALA A 1 197 ? 24.786 8.293 -40.550 1.00 89.00 197 ALA A N 1
ATOM 1595 C CA . ALA A 1 197 ? 24.995 9.429 -41.432 1.00 89.00 197 ALA A CA 1
ATOM 1596 C C . ALA A 1 197 ? 23.894 9.485 -42.507 1.00 89.00 197 ALA A C 1
ATOM 1598 O O . ALA A 1 197 ? 23.263 8.455 -42.759 1.00 89.00 197 ALA A O 1
ATOM 1599 N N . PRO A 1 198 ? 23.642 10.647 -43.134 1.00 85.94 198 PRO A N 1
ATOM 1600 C CA . PRO A 1 198 ? 22.778 10.739 -44.312 1.00 85.94 198 PRO A CA 1
ATOM 1601 C C . PRO A 1 198 ? 23.178 9.753 -45.423 1.00 85.94 198 PRO A C 1
ATOM 1603 O O . PRO A 1 198 ? 24.333 9.318 -45.491 1.00 85.94 198 PRO A O 1
ATOM 1606 N N . LEU A 1 199 ? 22.236 9.390 -46.296 1.00 77.44 199 LEU A N 1
ATOM 1607 C CA . LEU A 1 199 ? 22.531 8.544 -47.458 1.00 77.44 199 LEU A CA 1
ATOM 1608 C C . LEU A 1 199 ? 23.687 9.141 -48.283 1.00 77.44 199 LEU A C 1
ATOM 1610 O O . LEU A 1 199 ? 23.805 10.360 -48.370 1.00 77.44 199 LEU A O 1
ATOM 1614 N N . GLU A 1 200 ? 24.539 8.284 -48.850 1.00 71.19 200 GLU A N 1
ATOM 1615 C CA . GLU A 1 200 ? 25.675 8.682 -49.707 1.00 71.19 200 GLU A CA 1
ATOM 1616 C C . GLU A 1 200 ? 26.733 9.588 -49.030 1.00 71.19 200 GLU A C 1
ATOM 1618 O O . GLU A 1 200 ? 27.614 10.115 -49.701 1.00 71.19 200 GLU A O 1
ATOM 1623 N N . THR A 1 201 ? 26.713 9.740 -47.695 1.00 75.25 201 THR A N 1
ATOM 1624 C CA . THR A 1 201 ? 27.703 10.567 -46.959 1.00 75.25 201 THR A CA 1
ATOM 1625 C C . THR A 1 201 ? 29.139 10.075 -47.150 1.00 75.25 201 THR A C 1
ATOM 1627 O O . THR A 1 201 ? 30.074 10.871 -47.205 1.00 75.25 201 THR A O 1
ATOM 1630 N N . ILE A 1 202 ? 29.321 8.756 -47.201 1.00 80.31 202 ILE A N 1
ATOM 1631 C CA . ILE A 1 202 ? 30.607 8.107 -47.454 1.00 80.31 202 ILE A CA 1
ATOM 1632 C C . ILE A 1 202 ? 30.420 7.268 -48.715 1.00 80.31 202 ILE A C 1
ATOM 1634 O O . ILE A 1 202 ? 29.576 6.368 -48.719 1.00 80.31 202 ILE A O 1
ATOM 1638 N N . ASP A 1 203 ? 31.192 7.575 -49.761 1.00 76.06 203 ASP A N 1
ATOM 1639 C CA . ASP A 1 203 ? 31.213 6.806 -51.009 1.00 76.06 203 ASP A CA 1
ATOM 1640 C C . ASP A 1 203 ? 31.586 5.346 -50.713 1.00 76.06 203 ASP A C 1
ATOM 1642 O O . ASP A 1 203 ? 32.498 5.073 -49.928 1.00 76.06 203 ASP A O 1
ATOM 1646 N N . TYR A 1 204 ? 30.910 4.407 -51.371 1.00 67.94 204 TYR A N 1
ATOM 1647 C CA . TYR A 1 204 ? 31.154 2.970 -51.289 1.00 67.94 204 TYR A CA 1
ATOM 1648 C C . TYR A 1 204 ? 32.612 2.578 -51.598 1.00 67.94 204 TYR A C 1
ATOM 1650 O O . TYR A 1 204 ? 33.070 1.526 -51.153 1.00 67.94 204 TYR A O 1
ATOM 1658 N N . GLN A 1 205 ? 33.361 3.410 -52.333 1.00 71.00 205 GLN A N 1
ATOM 1659 C CA . GLN A 1 205 ? 34.791 3.194 -52.598 1.00 71.00 205 GLN A CA 1
ATOM 1660 C C . GLN A 1 205 ? 35.721 3.705 -51.481 1.00 71.00 205 GLN A C 1
ATOM 1662 O O . GLN A 1 205 ? 36.898 3.330 -51.427 1.00 71.00 205 GLN A O 1
ATOM 1667 N N . THR A 1 206 ? 35.216 4.540 -50.569 1.00 75.38 206 THR A N 1
ATOM 1668 C CA . THR A 1 206 ? 36.001 5.139 -49.485 1.00 75.38 206 THR A CA 1
ATOM 1669 C C . THR A 1 206 ? 36.285 4.108 -48.399 1.00 75.38 206 THR A C 1
ATOM 1671 O O . THR A 1 206 ? 35.411 3.722 -47.627 1.00 75.38 206 THR A O 1
ATOM 1674 N N . LYS A 1 207 ? 37.545 3.676 -48.302 1.00 84.88 207 LYS A N 1
ATOM 1675 C CA . LYS A 1 207 ? 37.983 2.707 -47.282 1.00 84.88 207 LYS A CA 1
ATOM 1676 C C . LYS A 1 207 ? 38.345 3.344 -45.945 1.00 84.88 207 LYS A C 1
ATOM 1678 O O . LYS A 1 207 ? 38.317 2.659 -44.927 1.00 84.88 207 LYS A O 1
ATOM 1683 N N . ILE A 1 208 ? 38.718 4.621 -45.947 1.00 91.44 208 ILE A N 1
ATOM 1684 C CA . ILE A 1 208 ? 39.274 5.324 -44.790 1.00 91.44 208 ILE A CA 1
ATOM 1685 C C . ILE A 1 208 ? 38.512 6.626 -44.579 1.00 91.44 208 ILE A C 1
ATOM 1687 O O . ILE A 1 208 ? 38.327 7.395 -45.517 1.00 91.44 208 ILE A O 1
ATOM 1691 N N . VAL A 1 209 ? 38.117 6.883 -43.337 1.00 94.25 209 VAL A N 1
ATOM 1692 C CA . VAL A 1 209 ? 37.474 8.126 -42.908 1.00 94.25 209 VAL A CA 1
ATOM 1693 C C . VAL A 1 209 ? 38.091 8.617 -41.605 1.00 94.25 209 VAL A C 1
ATOM 1695 O O . VAL A 1 209 ? 38.685 7.843 -40.858 1.00 94.25 209 VAL A O 1
ATOM 1698 N N . TYR A 1 210 ? 37.929 9.899 -41.306 1.00 94.56 210 TYR A N 1
ATOM 1699 C CA . TYR A 1 210 ? 38.382 10.512 -40.064 1.00 94.56 210 TYR A CA 1
ATOM 1700 C C . TYR A 1 210 ? 37.173 10.989 -39.275 1.00 94.56 210 TYR A C 1
ATOM 1702 O O . TYR A 1 210 ? 36.310 11.685 -39.811 1.00 94.56 210 TYR A O 1
ATOM 1710 N N . LEU A 1 211 ? 37.107 10.609 -38.001 1.00 95.06 211 LEU A N 1
ATOM 1711 C CA . LEU A 1 211 ? 36.082 11.086 -37.081 1.00 95.06 211 LEU A CA 1
ATOM 1712 C C . LEU A 1 211 ? 36.675 12.157 -36.182 1.00 95.06 211 LEU A C 1
ATOM 1714 O O . LEU A 1 211 ? 37.693 11.928 -35.530 1.00 95.06 211 LEU A O 1
ATOM 1718 N N . TRP A 1 212 ? 36.008 13.306 -36.134 1.00 95.12 212 TRP A N 1
ATOM 1719 C CA . TRP A 1 212 ? 36.283 14.372 -35.183 1.00 95.12 212 TRP A CA 1
ATOM 1720 C C . TRP A 1 212 ? 35.198 14.371 -34.112 1.00 95.12 212 TRP A C 1
ATOM 1722 O O . TRP A 1 212 ? 34.038 14.666 -34.402 1.00 95.12 212 TRP A O 1
ATOM 1732 N N . PHE A 1 213 ? 35.579 14.018 -32.888 1.00 94.25 213 PHE A N 1
ATOM 1733 C CA . PHE A 1 213 ? 34.750 14.117 -31.694 1.00 94.25 213 PHE A CA 1
ATOM 1734 C C . PHE A 1 213 ? 35.027 15.456 -31.015 1.00 94.25 213 PHE A C 1
ATOM 1736 O O . PHE A 1 213 ? 36.181 15.764 -30.713 1.00 94.25 213 PHE A O 1
ATOM 1743 N N . TYR A 1 214 ? 33.976 16.234 -30.788 1.00 92.31 214 TYR A N 1
ATOM 1744 C CA . TYR A 1 214 ? 34.064 17.581 -30.235 1.00 92.31 214 TYR A CA 1
ATOM 1745 C C . TYR A 1 214 ? 32.808 17.917 -29.431 1.00 92.31 214 TYR A C 1
ATOM 1747 O O . TYR A 1 214 ? 31.814 17.190 -29.487 1.00 92.31 214 TYR A O 1
ATOM 1755 N N . ASP A 1 215 ? 32.853 19.039 -28.705 1.00 90.81 215 ASP A N 1
ATOM 1756 C CA . ASP A 1 215 ? 31.715 19.566 -27.932 1.00 90.81 215 ASP A CA 1
ATOM 1757 C C . ASP A 1 215 ? 31.077 18.478 -27.049 1.00 90.81 215 ASP A C 1
ATOM 1759 O O . ASP A 1 215 ? 29.909 18.106 -27.191 1.00 90.81 215 ASP A O 1
ATOM 1763 N N . HIS A 1 216 ? 31.926 17.897 -26.201 1.00 91.69 216 HIS A N 1
ATOM 1764 C CA . HIS A 1 216 ? 31.568 16.852 -25.251 1.00 91.69 216 HIS A CA 1
ATOM 1765 C C . HIS A 1 216 ? 30.560 17.368 -24.216 1.00 91.69 216 HIS A C 1
ATOM 1767 O O . HIS A 1 216 ? 30.496 18.567 -23.931 1.00 91.69 216 HIS A O 1
ATOM 1773 N N . ASP A 1 217 ? 29.779 16.460 -23.624 1.00 89.56 217 ASP A N 1
ATOM 1774 C CA . ASP A 1 217 ? 28.857 16.821 -22.546 1.00 89.56 217 ASP A CA 1
ATOM 1775 C C . ASP A 1 217 ? 29.629 17.469 -21.385 1.00 89.56 217 ASP A C 1
ATOM 1777 O O . ASP A 1 217 ? 30.639 16.938 -20.916 1.00 89.56 217 ASP A O 1
ATOM 1781 N N . ARG A 1 218 ? 29.146 18.623 -20.907 1.00 87.56 218 ARG A N 1
ATOM 1782 C CA . ARG A 1 218 ? 29.799 19.402 -19.844 1.00 87.56 218 ARG A CA 1
ATOM 1783 C C . ARG A 1 218 ? 29.983 18.597 -18.557 1.00 87.56 218 ARG A C 1
ATOM 1785 O O . ARG A 1 218 ? 30.927 18.865 -17.823 1.00 87.56 218 ARG A O 1
ATOM 1792 N N . LYS A 1 219 ? 29.129 17.597 -18.297 1.00 86.38 219 LYS A N 1
ATOM 1793 C CA . LYS A 1 219 ? 29.253 16.703 -17.134 1.00 86.38 219 LYS A CA 1
ATOM 1794 C C . LYS A 1 219 ? 30.518 15.843 -17.160 1.00 86.38 219 LYS A C 1
ATOM 1796 O O . LYS A 1 219 ? 30.925 15.353 -16.116 1.00 86.38 219 LYS A O 1
ATOM 1801 N N . LEU A 1 220 ? 31.130 15.645 -18.330 1.00 89.06 220 LEU A N 1
ATOM 1802 C CA . LEU A 1 220 ? 32.362 14.866 -18.465 1.00 89.06 220 LEU A CA 1
ATOM 1803 C C . LEU A 1 220 ? 33.599 15.630 -17.975 1.00 89.06 220 LEU A C 1
ATOM 1805 O O . LEU A 1 220 ? 34.632 14.997 -17.749 1.00 89.06 220 LEU A O 1
ATOM 1809 N N . ASP A 1 221 ? 33.505 16.961 -17.835 1.00 88.69 221 ASP A N 1
ATOM 1810 C CA . ASP A 1 221 ? 34.638 17.853 -17.553 1.00 88.69 221 ASP A CA 1
ATOM 1811 C C . ASP A 1 221 ? 35.838 17.539 -18.470 1.00 88.69 221 ASP A C 1
ATOM 1813 O O . ASP A 1 221 ? 36.971 17.309 -18.040 1.00 88.69 221 ASP A O 1
ATOM 1817 N N . TYR A 1 222 ? 35.541 17.415 -19.769 1.00 91.62 222 TYR A N 1
ATOM 1818 C CA . TYR A 1 222 ? 36.485 17.006 -20.801 1.00 91.62 222 TYR A CA 1
ATOM 1819 C C . TYR A 1 222 ? 36.384 17.937 -22.012 1.00 91.62 222 TYR A C 1
ATOM 1821 O O . TYR A 1 222 ? 35.319 18.086 -22.610 1.00 91.62 222 TYR A O 1
ATOM 1829 N N . TYR A 1 223 ? 37.506 18.561 -22.374 1.00 90.31 223 TYR A N 1
ATOM 1830 C CA . TYR A 1 223 ? 37.538 19.677 -23.331 1.00 90.31 223 TYR A CA 1
ATOM 1831 C C . TYR A 1 223 ? 38.408 19.421 -24.567 1.00 90.31 223 TYR A C 1
ATOM 1833 O O . TYR A 1 223 ? 38.482 20.286 -25.437 1.00 90.31 223 TYR A O 1
ATOM 1841 N N . GLN A 1 224 ? 39.108 18.285 -24.633 1.00 91.12 224 GLN A N 1
ATOM 1842 C CA . GLN A 1 224 ? 40.043 18.000 -25.722 1.00 91.12 224 GLN A CA 1
ATOM 1843 C C . GLN A 1 224 ? 39.309 17.402 -26.919 1.00 91.12 224 GLN A C 1
ATOM 1845 O O . GLN A 1 224 ? 38.646 16.385 -26.788 1.00 91.12 224 GLN A O 1
ATOM 1850 N N . ASP A 1 225 ? 39.478 17.985 -28.100 1.00 92.44 225 ASP A N 1
ATOM 1851 C CA . ASP A 1 225 ? 38.952 17.390 -29.326 1.00 92.44 225 ASP A CA 1
ATOM 1852 C C . ASP A 1 225 ? 39.741 16.125 -29.697 1.00 92.44 225 ASP A C 1
ATOM 1854 O O . ASP A 1 225 ? 40.970 16.087 -29.594 1.00 92.44 225 ASP A O 1
ATOM 1858 N N . VAL A 1 226 ? 39.047 15.114 -30.219 1.00 92.69 226 VAL A N 1
ATOM 1859 C CA . VAL A 1 226 ? 39.662 13.850 -30.646 1.00 92.69 226 VAL A CA 1
ATOM 1860 C C . VAL A 1 226 ? 39.473 13.675 -32.147 1.00 92.69 226 VAL A C 1
ATOM 1862 O O . VAL A 1 226 ? 38.342 13.644 -32.624 1.00 92.69 226 VAL A O 1
ATOM 1865 N N . VAL A 1 227 ? 40.568 13.544 -32.900 1.00 93.62 227 VAL A N 1
ATOM 1866 C CA . VAL A 1 227 ? 40.540 13.224 -34.338 1.00 93.62 227 VAL A CA 1
ATOM 1867 C C . VAL A 1 227 ? 41.227 11.887 -34.557 1.00 93.62 227 VAL A C 1
ATOM 1869 O O . VAL A 1 227 ? 42.402 11.737 -34.233 1.00 93.62 227 VAL A O 1
ATOM 1872 N N . LEU A 1 228 ? 40.499 10.913 -35.100 1.00 94.25 228 LEU A N 1
ATOM 1873 C CA . LEU A 1 228 ? 41.007 9.557 -35.299 1.00 94.25 228 LEU A CA 1
ATOM 1874 C C . LEU A 1 228 ? 40.621 9.001 -36.663 1.00 94.25 228 LEU A C 1
ATOM 1876 O O . LEU A 1 228 ? 39.529 9.261 -37.170 1.00 94.25 228 LEU A O 1
ATOM 1880 N N . GLN A 1 229 ? 41.519 8.198 -37.226 1.00 94.69 229 GLN A N 1
ATOM 1881 C CA . GLN A 1 229 ? 41.332 7.542 -38.510 1.00 94.69 229 GLN A CA 1
ATOM 1882 C C . GLN A 1 229 ? 40.643 6.188 -38.308 1.00 94.69 229 GLN A C 1
ATOM 1884 O O . GLN A 1 229 ? 41.078 5.358 -37.509 1.00 94.69 229 GLN A O 1
ATOM 1889 N N . TYR A 1 230 ? 39.593 5.929 -39.077 1.00 94.62 230 TYR A N 1
ATOM 1890 C CA . TYR A 1 230 ? 38.842 4.683 -39.071 1.00 94.62 230 TYR A CA 1
ATOM 1891 C C . TYR A 1 230 ? 38.793 4.062 -40.468 1.00 94.62 230 TYR A C 1
ATOM 1893 O O . TYR A 1 230 ? 38.775 4.755 -41.482 1.00 94.62 230 TYR A O 1
ATOM 1901 N N . THR A 1 231 ? 38.744 2.735 -40.514 1.00 93.38 231 THR A N 1
ATOM 1902 C CA . THR A 1 231 ? 38.460 1.952 -41.720 1.00 93.38 231 THR A CA 1
ATOM 1903 C C . THR A 1 231 ? 36.974 1.613 -41.746 1.00 93.38 231 THR A C 1
ATOM 1905 O O . THR A 1 231 ? 36.430 1.186 -40.726 1.00 93.38 231 THR A O 1
ATOM 1908 N N . VAL A 1 232 ? 36.321 1.783 -42.894 1.00 91.81 232 VAL A N 1
ATOM 1909 C CA . VAL A 1 232 ? 34.930 1.355 -43.097 1.00 91.81 232 VAL A CA 1
ATOM 1910 C C . VAL A 1 232 ? 34.910 -0.166 -43.281 1.00 91.81 232 VAL A C 1
ATOM 1912 O O . VAL A 1 232 ? 35.493 -0.674 -44.236 1.00 91.81 232 VAL A O 1
ATOM 1915 N N . GLU A 1 233 ? 34.291 -0.901 -42.352 1.00 88.44 233 GLU A N 1
ATOM 1916 C CA . GLU A 1 233 ? 34.178 -2.369 -42.434 1.00 88.44 233 GLU A CA 1
ATOM 1917 C C . GLU A 1 233 ? 32.897 -2.809 -43.142 1.00 88.44 233 GLU A C 1
ATOM 1919 O O . GLU A 1 233 ? 32.917 -3.755 -43.925 1.00 88.44 233 GLU A O 1
ATOM 1924 N N . ASP A 1 234 ? 31.782 -2.152 -42.826 1.00 84.62 234 ASP A N 1
ATOM 1925 C CA . ASP A 1 234 ? 30.452 -2.526 -43.300 1.00 84.62 234 ASP A CA 1
ATOM 1926 C C . ASP A 1 234 ? 29.525 -1.304 -43.290 1.00 84.62 234 ASP A C 1
ATOM 1928 O O . ASP A 1 234 ? 29.724 -0.361 -42.512 1.00 84.62 234 ASP A O 1
ATOM 1932 N N . PHE A 1 235 ? 28.491 -1.324 -44.126 1.00 83.75 235 PHE A N 1
ATOM 1933 C CA . PHE A 1 235 ? 27.435 -0.320 -44.121 1.00 83.75 235 PHE A CA 1
ATOM 1934 C C . PHE A 1 235 ? 26.072 -0.970 -44.359 1.00 83.75 235 PHE A C 1
ATOM 1936 O O . PHE A 1 235 ? 25.915 -1.904 -45.141 1.00 83.75 235 PHE A O 1
ATOM 1943 N N . LYS A 1 236 ? 25.052 -0.454 -43.675 1.00 80.94 236 LYS A N 1
ATOM 1944 C CA . LYS A 1 236 ? 23.679 -0.941 -43.787 1.00 80.94 236 LYS A CA 1
ATOM 1945 C C . LYS A 1 236 ? 22.729 0.217 -44.032 1.00 80.94 236 LYS A C 1
ATOM 1947 O O . LYS A 1 236 ? 22.543 1.074 -43.165 1.00 80.94 236 LYS A O 1
ATOM 1952 N N . GLU A 1 237 ? 22.091 0.199 -45.194 1.00 74.88 237 GLU A N 1
ATOM 1953 C CA . GLU A 1 237 ? 20.983 1.097 -45.504 1.00 74.88 237 GLU A CA 1
ATOM 1954 C C . GLU A 1 237 ? 19.748 0.687 -44.700 1.00 74.88 237 GLU A C 1
ATOM 1956 O O . GLU A 1 237 ? 19.362 -0.487 -44.630 1.00 74.88 237 GLU A O 1
ATOM 1961 N N . VAL A 1 238 ? 19.135 1.662 -44.037 1.00 66.50 238 VAL A N 1
ATOM 1962 C CA . VAL A 1 238 ? 17.936 1.426 -43.237 1.00 66.50 238 VAL A CA 1
ATOM 1963 C C . VAL A 1 238 ? 16.723 1.588 -44.151 1.00 66.50 238 VAL A C 1
ATOM 1965 O O . VAL A 1 238 ? 16.420 2.695 -44.591 1.00 66.50 238 VAL A O 1
ATOM 1968 N N . GLN A 1 239 ? 16.020 0.488 -44.440 1.00 49.59 239 GLN A N 1
ATOM 1969 C CA . GLN A 1 239 ? 14.856 0.490 -45.337 1.00 49.59 239 GLN A CA 1
ATOM 1970 C C . GLN A 1 239 ? 13.819 1.548 -44.916 1.00 49.59 239 GLN A C 1
ATOM 1972 O O . GLN A 1 239 ? 13.298 1.514 -43.801 1.00 49.59 239 GLN A O 1
ATOM 1977 N N . GLY A 1 240 ? 13.523 2.484 -45.825 1.00 56.69 240 GLY A N 1
ATOM 1978 C CA . GLY A 1 240 ? 12.547 3.560 -45.618 1.00 56.69 240 GLY A CA 1
ATOM 1979 C C . GLY A 1 240 ? 13.058 4.796 -44.862 1.00 56.69 240 GLY A C 1
ATOM 1980 O O . GLY A 1 240 ? 12.236 5.628 -44.481 1.00 56.69 240 GLY A O 1
ATOM 1981 N N . ASN A 1 241 ? 14.370 4.935 -44.633 1.00 60.25 241 ASN A N 1
ATOM 1982 C CA . ASN A 1 241 ? 14.985 6.079 -43.948 1.00 60.25 241 ASN A CA 1
ATOM 1983 C C . ASN A 1 241 ? 16.076 6.729 -44.825 1.00 60.25 241 ASN A C 1
ATOM 1985 O O . ASN A 1 241 ? 16.743 6.043 -45.589 1.00 60.25 241 ASN A O 1
ATOM 1989 N N . THR A 1 242 ? 16.304 8.038 -44.693 1.00 75.81 242 THR A N 1
ATOM 1990 C CA . THR A 1 242 ? 17.314 8.801 -45.461 1.00 75.81 242 THR A CA 1
ATOM 1991 C C . THR A 1 242 ? 18.739 8.652 -44.906 1.00 75.81 242 THR A C 1
ATOM 1993 O O . THR A 1 242 ? 19.570 9.536 -45.100 1.00 75.81 242 THR A O 1
ATOM 1996 N N . ASN A 1 243 ? 19.012 7.595 -44.135 1.00 82.25 243 ASN A N 1
ATOM 1997 C CA . ASN A 1 243 ? 20.241 7.442 -43.358 1.00 82.25 243 ASN A CA 1
ATOM 1998 C C . ASN A 1 243 ? 20.851 6.043 -43.522 1.00 82.25 243 ASN A C 1
ATOM 2000 O O . ASN A 1 243 ? 20.133 5.040 -43.550 1.00 82.25 243 ASN A O 1
ATOM 2004 N N . THR A 1 244 ? 22.181 5.990 -43.500 1.00 83.44 244 THR A N 1
ATOM 2005 C CA . THR A 1 244 ? 23.003 4.778 -43.563 1.00 83.44 244 THR A CA 1
ATOM 2006 C C . THR A 1 244 ? 23.763 4.599 -42.248 1.00 83.44 244 THR A C 1
ATOM 2008 O O . THR A 1 244 ? 24.267 5.562 -41.663 1.00 83.44 244 THR A O 1
ATOM 2011 N N . HIS A 1 245 ? 23.820 3.363 -41.745 1.00 89.88 245 HIS A N 1
ATOM 2012 C CA . HIS A 1 245 ? 24.640 3.011 -40.584 1.00 89.88 245 HIS A CA 1
ATOM 2013 C C . HIS A 1 245 ? 25.980 2.454 -41.058 1.00 89.88 245 HIS A C 1
ATOM 2015 O O . HIS A 1 245 ? 25.992 1.478 -41.803 1.00 89.88 245 HIS A O 1
ATOM 2021 N N . TYR A 1 246 ? 27.085 3.031 -40.598 1.00 89.75 246 TYR A N 1
ATOM 2022 C CA . TYR A 1 246 ? 28.439 2.598 -40.940 1.00 89.75 246 TYR A CA 1
ATOM 2023 C C . TYR A 1 246 ? 29.112 1.976 -39.723 1.00 89.75 246 TYR A C 1
ATOM 2025 O O . TYR A 1 246 ? 29.120 2.576 -38.645 1.00 89.75 246 TYR A O 1
ATOM 2033 N N . ARG A 1 247 ? 29.693 0.788 -39.899 1.00 91.31 247 ARG A N 1
ATOM 2034 C CA . ARG A 1 247 ? 30.545 0.132 -38.908 1.00 91.31 247 ARG A CA 1
ATOM 2035 C C . ARG A 1 247 ? 31.999 0.432 -39.238 1.00 91.31 247 ARG A C 1
ATOM 2037 O O . ARG A 1 247 ? 32.489 0.098 -40.314 1.00 91.31 247 ARG A O 1
ATOM 2044 N N . LEU A 1 248 ? 32.672 1.068 -38.294 1.00 94.19 248 LEU A N 1
ATOM 2045 C CA . LEU A 1 248 ? 34.004 1.618 -38.458 1.00 94.19 248 LEU A CA 1
ATOM 2046 C C . LEU A 1 248 ? 34.964 0.960 -37.468 1.00 94.19 248 LEU A C 1
ATOM 2048 O O . LEU A 1 248 ? 34.624 0.790 -36.296 1.00 94.19 248 LEU A O 1
ATOM 2052 N N . LYS A 1 249 ? 36.180 0.650 -37.916 1.00 94.38 249 LYS A N 1
ATOM 2053 C CA . LYS A 1 249 ? 37.256 0.106 -37.080 1.00 94.38 249 LYS A CA 1
ATOM 2054 C C . LYS A 1 249 ? 38.426 1.070 -37.006 1.00 94.38 249 LYS A C 1
ATOM 2056 O O . LYS A 1 249 ? 38.920 1.526 -38.033 1.00 94.38 249 LYS A O 1
ATOM 2061 N N . LEU A 1 250 ? 38.870 1.374 -35.793 1.00 93.69 250 LEU A N 1
ATOM 2062 C CA . LEU A 1 250 ? 39.978 2.280 -35.531 1.00 93.69 250 LEU A CA 1
ATOM 2063 C C . LEU A 1 250 ? 41.243 1.778 -36.236 1.00 93.69 250 LEU A C 1
ATOM 2065 O O . LEU A 1 250 ? 41.649 0.622 -36.075 1.00 93.69 250 LEU A O 1
ATOM 2069 N N . ASN A 1 251 ? 41.866 2.652 -37.022 1.00 90.12 251 ASN A N 1
ATOM 2070 C CA . ASN A 1 251 ? 43.097 2.334 -37.725 1.00 90.12 251 ASN A CA 1
ATOM 2071 C C . ASN A 1 251 ? 44.300 2.500 -36.783 1.00 90.12 251 ASN A C 1
ATOM 2073 O O . ASN A 1 251 ? 44.425 3.517 -36.100 1.00 90.12 251 ASN A O 1
ATOM 2077 N N . LYS A 1 252 ? 45.215 1.520 -36.789 1.00 81.88 252 LYS A N 1
ATOM 2078 C CA . LYS A 1 252 ? 46.455 1.527 -35.990 1.00 81.88 252 LYS A CA 1
ATOM 2079 C C . LYS A 1 252 ? 47.419 2.656 -36.367 1.00 81.88 252 LYS A C 1
ATOM 2081 O O . LYS A 1 252 ? 48.311 2.952 -35.586 1.00 81.88 252 LYS A O 1
ATOM 2086 N N . VAL A 1 253 ? 47.250 3.249 -37.550 1.00 83.38 253 VAL A N 1
ATOM 2087 C CA . VAL A 1 253 ? 48.043 4.390 -38.039 1.00 83.38 253 VAL A CA 1
ATOM 2088 C C . VAL A 1 253 ? 47.640 5.710 -37.356 1.00 83.38 253 VAL A C 1
ATOM 2090 O O . VAL A 1 253 ? 48.341 6.706 -37.495 1.00 83.38 253 VAL A O 1
ATOM 2093 N N . SER A 1 254 ? 46.541 5.729 -36.591 1.00 84.12 254 SER A N 1
ATOM 2094 C CA . SER A 1 254 ? 46.110 6.926 -35.860 1.00 84.12 254 SER A CA 1
ATOM 2095 C C . SER A 1 254 ? 47.160 7.404 -34.849 1.00 84.12 254 SER A C 1
ATOM 2097 O O . SER A 1 254 ? 47.856 6.603 -34.228 1.00 84.12 254 SER A O 1
ATOM 2099 N N . ASP A 1 255 ? 47.224 8.721 -34.653 1.00 84.69 255 ASP A N 1
ATOM 2100 C CA . ASP A 1 255 ? 48.144 9.374 -33.720 1.00 84.69 255 ASP A CA 1
ATOM 2101 C C . ASP A 1 255 ? 47.991 8.838 -32.280 1.00 84.69 255 ASP A C 1
ATOM 2103 O O . ASP A 1 255 ? 46.883 8.741 -31.740 1.00 84.69 255 ASP A O 1
ATOM 2107 N N . SER A 1 256 ? 49.114 8.492 -31.641 1.00 86.94 256 SER A N 1
ATOM 2108 C CA . SER A 1 256 ? 49.132 7.863 -30.314 1.00 86.94 256 SER A CA 1
ATOM 2109 C C . SER A 1 256 ? 48.591 8.769 -29.205 1.00 86.94 256 SER A C 1
ATOM 2111 O O . SER A 1 256 ? 47.959 8.275 -28.269 1.00 86.94 256 SER A O 1
ATOM 2113 N N . LYS A 1 257 ? 48.768 10.091 -29.321 1.00 89.88 257 LYS A N 1
ATOM 2114 C CA . LYS A 1 257 ? 48.212 11.076 -28.389 1.00 89.88 257 LYS A CA 1
ATOM 2115 C C . LYS A 1 257 ? 46.695 11.179 -28.558 1.00 89.88 257 LYS A C 1
ATOM 2117 O O . LYS A 1 257 ? 45.983 11.210 -27.558 1.00 89.88 257 LYS A O 1
ATOM 2122 N N . MET A 1 258 ? 46.183 11.158 -29.791 1.00 91.31 258 MET A N 1
ATOM 2123 C CA . MET A 1 258 ? 44.733 11.149 -30.053 1.00 91.31 258 MET A CA 1
ATOM 2124 C C . MET A 1 258 ? 44.056 9.860 -29.572 1.00 91.31 258 MET A C 1
ATOM 2126 O O . MET A 1 258 ? 42.943 9.909 -29.049 1.00 91.31 258 MET A O 1
ATOM 2130 N N . ILE A 1 259 ? 44.731 8.710 -29.686 1.00 91.50 259 ILE A N 1
ATOM 2131 C CA . ILE A 1 259 ? 44.249 7.446 -29.105 1.00 91.50 259 ILE A CA 1
ATOM 2132 C C . ILE A 1 259 ? 44.184 7.554 -27.574 1.00 91.50 259 ILE A C 1
ATOM 2134 O O . ILE A 1 259 ? 43.191 7.133 -26.978 1.00 91.50 259 ILE A O 1
ATOM 2138 N N . GLY A 1 260 ? 45.198 8.158 -26.941 1.00 91.81 260 GLY A N 1
ATOM 2139 C CA . GLY A 1 260 ? 45.188 8.461 -25.507 1.00 91.81 260 GLY A CA 1
ATOM 2140 C C . GLY A 1 260 ? 44.004 9.347 -25.109 1.00 91.81 260 GLY A C 1
ATOM 2141 O O . GLY A 1 260 ? 43.263 9.010 -24.191 1.00 91.81 260 GLY A O 1
ATOM 2142 N N . HIS A 1 261 ? 43.744 10.411 -25.872 1.00 93.25 261 HIS A N 1
ATOM 2143 C CA . HIS A 1 261 ? 42.592 11.282 -25.650 1.00 93.25 261 HIS A CA 1
ATOM 2144 C C . HIS A 1 261 ? 41.247 10.544 -25.785 1.00 93.25 261 HIS A C 1
ATOM 2146 O O . HIS A 1 261 ? 40.369 10.750 -24.946 1.00 93.25 261 HIS A O 1
ATOM 2152 N N . LEU A 1 262 ? 41.084 9.639 -26.760 1.00 92.94 262 LEU A N 1
ATOM 2153 C CA . LEU A 1 262 ? 39.887 8.791 -26.848 1.00 92.94 262 LEU A CA 1
ATOM 2154 C C . LEU A 1 262 ? 39.735 7.892 -25.615 1.00 92.94 262 LEU A C 1
ATOM 2156 O O . LEU A 1 262 ? 38.629 7.767 -25.091 1.00 92.94 262 LEU A O 1
ATOM 2160 N N . ALA A 1 263 ? 40.821 7.267 -25.154 1.00 92.69 263 ALA A N 1
ATOM 2161 C CA . ALA A 1 263 ? 40.792 6.425 -23.962 1.00 92.69 263 ALA A CA 1
ATOM 2162 C C . ALA A 1 263 ? 40.388 7.232 -22.716 1.00 92.69 263 ALA A C 1
ATOM 2164 O O . ALA A 1 263 ? 39.523 6.789 -21.961 1.00 92.69 263 ALA A O 1
ATOM 2165 N N . ASP A 1 264 ? 40.933 8.439 -22.546 1.00 93.12 264 ASP A N 1
ATOM 2166 C CA . ASP A 1 264 ? 40.570 9.350 -21.457 1.00 93.12 264 ASP A CA 1
ATOM 2167 C C . ASP A 1 264 ? 39.099 9.773 -21.524 1.00 93.12 264 ASP A C 1
ATOM 2169 O O . ASP A 1 264 ? 38.403 9.741 -20.508 1.00 93.12 264 ASP A O 1
ATOM 2173 N N . LEU A 1 265 ? 38.598 10.113 -22.718 1.00 91.81 265 LEU A N 1
ATOM 2174 C CA . LEU A 1 265 ? 37.190 10.447 -22.937 1.00 91.81 265 LEU A CA 1
ATOM 2175 C C . LEU A 1 265 ? 36.277 9.272 -22.556 1.00 91.81 265 LEU A C 1
ATOM 2177 O O . LEU A 1 265 ? 35.317 9.455 -21.810 1.00 91.81 265 LEU A O 1
ATOM 2181 N N . LEU A 1 266 ? 36.585 8.057 -23.024 1.00 92.56 266 LEU A N 1
ATOM 2182 C CA . LEU A 1 266 ? 35.815 6.852 -22.697 1.00 92.56 266 LEU A CA 1
ATOM 2183 C C . LEU A 1 266 ? 35.861 6.534 -21.197 1.00 92.56 266 LEU A C 1
ATOM 2185 O O . LEU A 1 266 ? 34.843 6.159 -20.615 1.00 92.56 266 LEU A O 1
ATOM 2189 N N . ASN A 1 267 ? 37.011 6.732 -20.549 1.00 92.19 267 ASN A N 1
ATOM 2190 C CA . ASN A 1 267 ? 37.145 6.588 -19.102 1.00 92.19 267 ASN A CA 1
ATOM 2191 C C . ASN A 1 267 ? 36.290 7.619 -18.352 1.00 92.19 267 ASN A C 1
ATOM 2193 O O . ASN A 1 267 ? 35.571 7.243 -17.428 1.00 92.19 267 ASN A O 1
ATOM 2197 N N . LYS A 1 268 ? 36.301 8.891 -18.771 1.00 91.50 268 LYS A N 1
ATOM 2198 C CA . LYS A 1 268 ? 35.444 9.944 -18.199 1.00 91.50 268 LYS A CA 1
ATOM 2199 C C . LYS A 1 268 ? 33.960 9.623 -18.365 1.00 91.50 268 LYS A C 1
ATOM 2201 O O . LYS A 1 268 ? 33.215 9.732 -17.394 1.00 91.50 268 LYS A O 1
ATOM 2206 N N . ILE A 1 269 ? 33.543 9.151 -19.543 1.00 90.06 269 ILE A N 1
ATOM 2207 C CA . ILE A 1 269 ? 32.167 8.687 -19.784 1.00 90.06 269 ILE A CA 1
ATOM 2208 C C . ILE A 1 269 ? 31.807 7.564 -18.807 1.00 90.06 269 ILE A C 1
ATOM 2210 O O . ILE A 1 269 ? 30.783 7.650 -18.134 1.00 90.06 269 ILE A O 1
ATOM 2214 N N . ASN A 1 270 ? 32.655 6.541 -18.673 1.00 89.44 270 ASN A N 1
ATOM 2215 C CA . ASN A 1 270 ? 32.399 5.417 -17.771 1.00 89.44 270 ASN A CA 1
ATOM 2216 C C . ASN A 1 270 ? 32.306 5.845 -16.298 1.00 89.44 270 ASN A C 1
ATOM 2218 O O . ASN A 1 270 ? 31.432 5.357 -15.584 1.00 89.44 270 ASN A O 1
ATOM 2222 N N . LEU A 1 271 ? 33.171 6.759 -15.843 1.00 90.12 271 LEU A N 1
ATOM 2223 C CA . LEU A 1 271 ? 33.140 7.285 -14.475 1.00 90.12 271 LEU A CA 1
ATOM 2224 C C . LEU A 1 271 ? 31.822 8.009 -14.180 1.00 90.12 271 LEU A C 1
ATOM 2226 O O . LEU A 1 271 ? 31.149 7.658 -13.212 1.00 90.12 271 LEU A O 1
ATOM 2230 N N . VAL A 1 272 ? 31.410 8.939 -15.048 1.00 89.31 272 VAL A N 1
ATOM 2231 C CA . VAL A 1 272 ? 30.156 9.691 -14.876 1.00 89.31 272 VAL A CA 1
ATOM 2232 C C . VAL A 1 272 ? 28.938 8.768 -14.974 1.00 89.31 272 VAL A C 1
ATOM 2234 O O . VAL A 1 272 ? 28.017 8.874 -14.170 1.00 89.31 272 VAL A O 1
ATOM 2237 N N . VAL A 1 273 ? 28.922 7.811 -15.911 1.00 87.25 273 VAL A N 1
ATOM 2238 C CA . VAL A 1 273 ? 27.837 6.815 -16.012 1.00 87.25 273 VAL A CA 1
ATOM 2239 C C . VAL A 1 273 ? 27.731 5.977 -14.737 1.00 87.25 273 VAL A C 1
ATOM 2241 O O . VAL A 1 273 ? 26.620 5.708 -14.279 1.00 87.25 273 VAL A O 1
ATOM 2244 N N . ASN A 1 274 ? 28.859 5.559 -14.160 1.00 87.81 274 ASN A N 1
ATOM 2245 C CA . ASN A 1 274 ? 28.864 4.795 -12.917 1.00 87.81 274 ASN A CA 1
ATOM 2246 C C . ASN A 1 274 ? 28.361 5.631 -11.737 1.00 87.81 274 ASN A C 1
ATOM 2248 O O . ASN A 1 274 ? 27.548 5.130 -10.965 1.00 87.81 274 ASN A O 1
ATOM 2252 N N . GLU A 1 275 ? 28.779 6.891 -11.624 1.00 88.31 275 GLU A N 1
ATOM 2253 C CA . GLU A 1 275 ? 28.292 7.817 -10.595 1.00 88.31 275 GLU A CA 1
ATOM 2254 C C . GLU A 1 275 ? 26.771 8.022 -10.690 1.00 88.31 275 GLU A C 1
ATOM 2256 O O . GLU A 1 275 ? 26.057 7.821 -9.709 1.00 88.31 275 GLU A O 1
ATOM 2261 N N . LEU A 1 276 ? 26.250 8.295 -11.893 1.00 87.62 276 LEU A N 1
ATOM 2262 C CA . LEU A 1 276 ? 24.807 8.427 -12.137 1.00 87.62 276 LEU A CA 1
ATOM 2263 C C . LEU A 1 276 ? 24.039 7.152 -11.760 1.00 87.62 276 LEU A C 1
ATOM 2265 O O . LEU A 1 276 ? 22.971 7.225 -11.158 1.00 87.62 276 LEU A O 1
ATOM 2269 N N . ARG A 1 277 ? 24.581 5.967 -12.072 1.00 88.81 277 ARG A N 1
ATOM 2270 C CA . ARG A 1 277 ? 23.975 4.694 -11.650 1.00 88.81 277 ARG A CA 1
ATOM 2271 C C . ARG A 1 277 ? 23.974 4.537 -10.131 1.00 88.81 277 ARG A C 1
ATOM 2273 O O . ARG A 1 277 ? 22.977 4.077 -9.586 1.00 88.81 277 ARG A O 1
ATOM 2280 N N . GLN A 1 278 ? 25.047 4.919 -9.438 1.00 90.31 278 GLN A N 1
ATOM 2281 C CA . GLN A 1 278 ? 25.083 4.850 -7.972 1.00 90.31 278 GLN A CA 1
ATOM 2282 C C . GLN A 1 278 ? 24.054 5.792 -7.332 1.00 90.31 278 GLN A C 1
ATOM 2284 O O . GLN A 1 278 ? 23.361 5.385 -6.401 1.00 90.31 278 GLN A O 1
ATOM 2289 N N . ASN A 1 279 ? 23.853 6.988 -7.893 1.00 91.00 279 ASN A N 1
ATOM 2290 C CA . ASN A 1 279 ? 22.826 7.933 -7.433 1.00 91.00 279 ASN A CA 1
ATOM 2291 C C . ASN A 1 279 ? 21.387 7.405 -7.600 1.00 91.00 279 ASN A C 1
ATOM 2293 O O . ASN A 1 279 ? 20.470 7.881 -6.934 1.00 91.00 279 ASN A O 1
ATOM 2297 N N . GLN A 1 280 ? 21.177 6.396 -8.452 1.00 93.06 280 GLN A N 1
ATOM 2298 C CA . GLN A 1 280 ? 19.878 5.745 -8.655 1.00 93.06 280 GLN A CA 1
ATOM 2299 C C . GLN A 1 280 ? 19.594 4.628 -7.639 1.00 93.06 280 GLN A C 1
ATOM 2301 O O . GLN A 1 280 ? 18.438 4.231 -7.496 1.00 93.06 280 GLN A O 1
ATOM 2306 N N . VAL A 1 281 ? 20.607 4.130 -6.915 1.00 95.12 281 VAL A N 1
ATOM 2307 C CA . VAL A 1 281 ? 20.465 2.977 -6.007 1.00 95.12 281 VAL A CA 1
ATOM 2308 C C . VAL A 1 281 ? 19.484 3.267 -4.876 1.00 95.12 281 VAL A C 1
ATOM 2310 O O . VAL A 1 281 ? 18.550 2.493 -4.688 1.00 95.12 281 VAL A O 1
ATOM 2313 N N . GLN A 1 282 ? 19.660 4.365 -4.136 1.00 95.69 282 GLN A N 1
ATOM 2314 C CA . GLN A 1 282 ? 18.784 4.671 -2.999 1.00 95.69 282 GLN A CA 1
ATOM 2315 C C . GLN A 1 282 ? 17.333 4.969 -3.429 1.00 95.69 282 GLN A C 1
ATOM 2317 O O . GLN A 1 282 ? 16.435 4.349 -2.866 1.00 95.69 282 GLN A O 1
ATOM 2322 N N . PRO A 1 283 ? 17.073 5.797 -4.465 1.00 95.50 283 PRO A N 1
ATOM 2323 C CA . PRO A 1 283 ? 15.722 5.978 -5.001 1.00 95.50 283 PRO A CA 1
ATOM 2324 C C . PRO A 1 283 ? 15.033 4.660 -5.397 1.00 95.50 283 PRO A C 1
ATOM 2326 O O . PRO A 1 283 ? 13.852 4.463 -5.114 1.00 95.50 283 PRO A O 1
ATOM 2329 N N . LEU A 1 284 ? 15.762 3.732 -6.031 1.00 95.94 284 LEU A N 1
ATOM 2330 C CA . LEU A 1 284 ? 15.232 2.407 -6.375 1.00 95.94 284 LEU A CA 1
ATOM 2331 C C . LEU A 1 284 ? 14.920 1.574 -5.132 1.00 95.94 284 LEU A C 1
ATOM 2333 O O . LEU A 1 284 ? 13.862 0.952 -5.080 1.00 95.94 284 LEU A O 1
ATOM 2337 N N . VAL A 1 285 ? 15.822 1.568 -4.146 1.00 96.94 285 VAL A N 1
ATOM 2338 C CA . VAL A 1 285 ? 15.619 0.867 -2.871 1.00 96.94 285 VAL A CA 1
ATOM 2339 C C . VAL A 1 285 ? 14.353 1.373 -2.187 1.00 96.94 285 VAL A C 1
ATOM 2341 O O . VAL A 1 285 ? 13.499 0.560 -1.840 1.00 96.94 285 VAL A O 1
ATOM 2344 N N . ASP A 1 286 ? 14.189 2.691 -2.078 1.00 96.06 286 ASP A N 1
ATOM 2345 C CA . ASP A 1 286 ? 13.022 3.313 -1.449 1.00 96.06 286 ASP A CA 1
ATOM 2346 C C . ASP A 1 286 ? 11.732 3.002 -2.222 1.00 96.06 286 ASP A C 1
ATOM 2348 O O . ASP A 1 286 ? 10.702 2.702 -1.620 1.00 96.06 286 ASP A O 1
ATOM 2352 N N . SER A 1 287 ? 11.779 2.993 -3.561 1.00 95.81 287 SER A N 1
ATOM 2353 C CA . SER A 1 287 ? 10.622 2.635 -4.393 1.00 95.81 287 SER A CA 1
ATOM 2354 C C . SER A 1 287 ? 10.190 1.186 -4.232 1.00 95.81 287 SER A C 1
ATOM 2356 O O . SER A 1 287 ? 9.002 0.918 -4.038 1.00 95.81 287 SER A O 1
ATOM 2358 N N . ILE A 1 288 ? 11.144 0.256 -4.286 1.00 96.50 288 ILE A N 1
ATOM 2359 C CA . ILE A 1 288 ? 10.882 -1.176 -4.126 1.00 96.50 288 ILE A CA 1
ATOM 2360 C C . ILE A 1 288 ? 10.363 -1.449 -2.712 1.00 96.50 288 ILE A C 1
ATOM 2362 O O . ILE A 1 288 ? 9.366 -2.153 -2.562 1.00 96.50 288 ILE A O 1
ATOM 2366 N N . TYR A 1 289 ? 10.994 -0.854 -1.695 1.00 96.06 289 TYR A N 1
ATOM 2367 C CA . TYR A 1 289 ? 10.585 -0.982 -0.298 1.00 96.06 289 TYR A CA 1
ATOM 2368 C C . TYR A 1 289 ? 9.163 -0.446 -0.086 1.00 96.06 289 TYR A C 1
ATOM 2370 O O . TYR A 1 289 ? 8.314 -1.161 0.439 1.00 96.06 289 TYR A O 1
ATOM 2378 N N . ALA A 1 290 ? 8.848 0.761 -0.565 1.00 95.94 290 ALA A N 1
ATOM 2379 C CA . ALA A 1 290 ? 7.506 1.333 -0.455 1.00 95.94 290 ALA A CA 1
ATOM 2380 C C . ALA A 1 290 ? 6.440 0.446 -1.128 1.00 95.94 290 ALA A C 1
ATOM 2382 O O . ALA A 1 290 ? 5.432 0.114 -0.506 1.00 95.94 290 ALA A O 1
ATOM 2383 N N . LYS A 1 291 ? 6.691 -0.013 -2.364 1.00 94.94 291 LYS A N 1
ATOM 2384 C CA . LYS A 1 291 ? 5.761 -0.866 -3.129 1.00 94.94 291 LYS A CA 1
ATOM 2385 C C . LYS A 1 291 ? 5.560 -2.246 -2.503 1.00 94.94 291 LYS A C 1
ATOM 2387 O O . LYS A 1 291 ? 4.445 -2.762 -2.519 1.00 94.94 291 LYS A O 1
ATOM 2392 N N . SER A 1 292 ? 6.606 -2.859 -1.945 1.00 94.88 292 SER A N 1
ATOM 2393 C CA . SER A 1 292 ? 6.465 -4.157 -1.275 1.00 94.88 292 SER A CA 1
ATOM 2394 C C . SER A 1 292 ? 5.634 -4.038 0.004 1.00 94.88 292 SER A C 1
ATOM 2396 O O . SER A 1 292 ? 4.756 -4.863 0.246 1.00 94.88 292 SER A O 1
ATOM 2398 N N . HIS A 1 293 ? 5.869 -2.992 0.801 1.00 96.00 293 HIS A N 1
ATOM 2399 C CA . HIS A 1 293 ? 5.147 -2.741 2.050 1.00 96.00 293 HIS A CA 1
ATOM 2400 C C . HIS A 1 293 ? 3.693 -2.321 1.812 1.00 96.00 293 HIS A C 1
ATOM 2402 O O . HIS A 1 293 ? 2.797 -2.759 2.533 1.00 96.00 293 HIS A O 1
ATOM 2408 N N . GLU A 1 294 ? 3.438 -1.538 0.764 1.00 95.31 294 GLU A N 1
ATOM 2409 C CA . GLU A 1 294 ? 2.086 -1.211 0.312 1.00 95.31 294 GLU A CA 1
ATOM 2410 C C . GLU A 1 294 ? 1.314 -2.476 -0.076 1.00 95.31 294 GLU A C 1
ATOM 2412 O O . GLU A 1 294 ? 0.172 -2.651 0.350 1.00 95.31 294 GLU A O 1
ATOM 2417 N N . GLN A 1 295 ? 1.943 -3.403 -0.802 1.00 92.81 295 GLN A N 1
ATOM 2418 C CA . GLN A 1 295 ? 1.306 -4.670 -1.147 1.00 92.81 295 GLN A CA 1
ATOM 2419 C C . GLN A 1 295 ? 1.032 -5.545 0.084 1.00 92.81 295 GLN A C 1
ATOM 2421 O O . GLN A 1 295 ? -0.056 -6.119 0.193 1.00 92.81 295 GLN A O 1
ATOM 2426 N N . PHE A 1 296 ? 1.989 -5.645 1.012 1.00 93.81 296 PHE A N 1
ATOM 2427 C CA . PHE A 1 296 ? 1.790 -6.336 2.286 1.00 93.81 296 PHE A CA 1
ATOM 2428 C C . PHE A 1 296 ? 0.560 -5.782 3.020 1.00 93.81 296 PHE A C 1
ATOM 2430 O O . PHE A 1 296 ? -0.313 -6.553 3.412 1.00 93.81 296 PHE A O 1
ATOM 2437 N N . LEU A 1 297 ? 0.444 -4.457 3.142 1.00 93.81 297 LEU A N 1
ATOM 2438 C CA . LEU A 1 297 ? -0.710 -3.818 3.774 1.00 93.81 297 LEU A CA 1
ATOM 2439 C C . LEU A 1 297 ? -2.016 -4.105 3.026 1.00 93.81 297 LEU A C 1
ATOM 2441 O O . LEU A 1 297 ? -2.983 -4.563 3.629 1.00 93.81 297 LEU A O 1
ATOM 2445 N N . LEU A 1 298 ? -2.070 -3.835 1.720 1.00 91.19 298 LEU A N 1
ATOM 2446 C CA . LEU A 1 298 ? -3.322 -3.919 0.969 1.00 91.19 298 LEU A CA 1
ATOM 2447 C C . LEU A 1 298 ? -3.866 -5.336 0.857 1.00 91.19 298 LEU A C 1
ATOM 2449 O O . LEU A 1 298 ? -5.075 -5.527 0.911 1.00 91.19 298 LEU A O 1
ATOM 2453 N N . THR A 1 299 ? -3.004 -6.340 0.740 1.00 86.81 299 THR A N 1
ATOM 2454 C CA . THR A 1 299 ? -3.460 -7.739 0.740 1.00 86.81 299 THR A CA 1
ATOM 2455 C C . THR A 1 299 ? -4.021 -8.178 2.096 1.00 86.81 299 THR A C 1
ATOM 2457 O O . THR A 1 299 ? -4.743 -9.170 2.171 1.00 86.81 299 THR A O 1
ATOM 2460 N N . ASN A 1 300 ? -3.754 -7.410 3.157 1.00 89.31 300 ASN A N 1
ATOM 2461 C CA . ASN A 1 300 ? -4.157 -7.704 4.527 1.00 89.31 300 ASN A CA 1
ATOM 2462 C C . ASN A 1 300 ? -5.201 -6.737 5.099 1.00 89.31 300 ASN A C 1
ATOM 2464 O O . ASN A 1 300 ? -5.708 -6.982 6.195 1.00 89.31 300 ASN A O 1
ATOM 2468 N N . THR A 1 301 ? -5.548 -5.656 4.395 1.00 89.88 301 THR A N 1
ATOM 2469 C CA . THR A 1 301 ? -6.523 -4.689 4.906 1.00 89.88 301 THR A CA 1
ATOM 2470 C C . THR A 1 301 ? -7.942 -5.258 4.858 1.00 89.88 301 THR A C 1
ATOM 2472 O O . THR A 1 301 ? -8.376 -5.845 3.862 1.00 89.88 301 THR A O 1
ATOM 2475 N N . HIS A 1 302 ? -8.665 -5.084 5.963 1.00 91.12 302 HIS A N 1
ATOM 2476 C CA . HIS A 1 302 ? -10.069 -5.490 6.122 1.00 91.12 302 HIS A CA 1
ATOM 2477 C C . HIS A 1 302 ? -11.027 -4.318 5.885 1.00 91.12 302 HIS A C 1
ATOM 2479 O O . HIS A 1 302 ? -12.244 -4.504 5.838 1.00 91.12 302 HIS A O 1
ATOM 2485 N N . ASP A 1 303 ? -10.468 -3.124 5.689 1.00 94.00 303 ASP A N 1
ATOM 2486 C CA . ASP A 1 303 ? -11.208 -1.919 5.372 1.00 94.00 303 ASP A CA 1
ATOM 2487 C C . ASP A 1 303 ? -11.595 -1.899 3.888 1.00 94.00 303 ASP A C 1
ATOM 2489 O O . ASP A 1 303 ? -10.867 -2.384 3.015 1.00 94.00 303 ASP A O 1
ATOM 2493 N N . ILE A 1 304 ? -12.739 -1.291 3.577 1.00 96.69 304 ILE A N 1
ATOM 2494 C CA . ILE A 1 304 ? -13.114 -0.967 2.199 1.00 96.69 304 ILE A CA 1
ATOM 2495 C C . ILE A 1 304 ? -12.687 0.474 1.920 1.00 96.69 304 ILE A C 1
ATOM 2497 O O . ILE A 1 304 ? -13.336 1.422 2.367 1.00 96.69 304 ILE A O 1
ATOM 2501 N N . ALA A 1 305 ? -11.602 0.625 1.163 1.00 96.62 305 ALA A N 1
ATOM 2502 C CA . ALA A 1 305 ? -11.141 1.910 0.651 1.00 96.62 305 ALA A CA 1
ATOM 2503 C C . ALA A 1 305 ? -11.855 2.254 -0.663 1.00 96.62 305 ALA A C 1
ATOM 2505 O O . ALA A 1 305 ? -11.905 1.441 -1.589 1.00 96.62 305 ALA A O 1
ATOM 2506 N N . MET A 1 306 ? -12.408 3.458 -0.750 1.00 96.75 306 MET A N 1
ATOM 2507 C CA . MET A 1 306 ? -13.197 3.953 -1.875 1.00 96.75 306 MET A CA 1
ATOM 2508 C C . MET A 1 306 ? -12.795 5.372 -2.247 1.00 96.75 306 MET A C 1
ATOM 2510 O O . MET A 1 306 ? -12.299 6.133 -1.422 1.00 96.75 306 MET A O 1
ATOM 2514 N N . VAL A 1 307 ? -13.101 5.744 -3.484 1.00 97.12 307 VAL A N 1
ATOM 2515 C CA . VAL A 1 307 ? -13.107 7.137 -3.930 1.00 97.12 307 VAL A CA 1
ATOM 2516 C C . VAL A 1 307 ? -14.533 7.578 -4.247 1.00 97.12 307 VAL A C 1
ATOM 2518 O O . VAL A 1 307 ? -15.339 6.783 -4.739 1.00 97.12 307 VAL A O 1
ATOM 2521 N N . CYS A 1 308 ? -14.864 8.835 -3.948 1.00 95.94 308 CYS A N 1
ATOM 2522 C CA . CYS A 1 308 ? -16.211 9.380 -4.136 1.00 95.94 308 CYS A CA 1
ATOM 2523 C C . CYS A 1 308 ? -16.237 10.573 -5.090 1.00 95.94 308 CYS A C 1
ATOM 2525 O O . CYS A 1 308 ? -15.392 11.464 -5.012 1.00 95.94 308 CYS A O 1
ATOM 2527 N N . ALA A 1 309 ? -17.267 10.606 -5.937 1.00 94.25 309 ALA A N 1
ATOM 2528 C CA . ALA A 1 309 ? -17.497 11.637 -6.942 1.00 94.25 309 ALA A CA 1
ATOM 2529 C C . ALA A 1 309 ? -18.894 12.274 -6.800 1.00 94.25 309 ALA A C 1
ATOM 2531 O O . ALA A 1 309 ? -19.825 11.623 -6.300 1.00 94.25 309 ALA A O 1
ATOM 2532 N N . PRO A 1 310 ? -19.079 13.529 -7.252 1.00 93.00 310 PRO A N 1
ATOM 2533 C CA . PRO A 1 310 ? -20.379 14.171 -7.274 1.00 93.00 310 PRO A CA 1
ATOM 2534 C C . PRO A 1 310 ? -21.195 13.689 -8.479 1.00 93.00 310 PRO A C 1
ATOM 2536 O O . PRO A 1 310 ? -20.727 13.669 -9.619 1.00 93.00 310 PRO A O 1
ATOM 2539 N N . TYR A 1 311 ? -22.464 13.366 -8.239 1.00 88.88 311 TYR A N 1
ATOM 2540 C CA . TYR A 1 311 ? -23.452 13.083 -9.279 1.00 88.88 311 TYR A CA 1
ATOM 2541 C C . TYR A 1 311 ? -24.651 14.023 -9.132 1.00 88.88 311 TYR A C 1
ATOM 2543 O O . TYR A 1 311 ? -24.843 14.661 -8.099 1.00 88.88 311 TYR A O 1
ATOM 2551 N N . LYS A 1 312 ? -25.531 14.062 -10.144 1.00 86.62 312 LYS A N 1
ATOM 2552 C CA . LYS A 1 312 ? -26.763 14.883 -10.112 1.00 86.62 312 LYS A CA 1
ATOM 2553 C C . LYS A 1 312 ? -27.641 14.635 -8.877 1.00 86.62 312 LYS A C 1
ATOM 2555 O O . LYS A 1 312 ? -28.410 15.503 -8.496 1.00 86.62 312 LYS A O 1
ATOM 2560 N N . THR A 1 313 ? -27.551 13.444 -8.288 1.00 85.62 313 THR A N 1
ATOM 2561 C CA . THR A 1 313 ? -28.353 12.999 -7.139 1.00 85.62 313 THR A CA 1
ATOM 2562 C C . THR A 1 313 ? -27.540 12.949 -5.838 1.00 85.62 313 THR A C 1
ATOM 2564 O O . THR A 1 313 ? -27.871 12.156 -4.959 1.00 85.62 313 THR A O 1
ATOM 2567 N N . GLY A 1 314 ? -26.435 13.696 -5.758 1.00 90.31 314 GLY A N 1
ATOM 2568 C CA . GLY A 1 314 ? -25.521 13.723 -4.613 1.00 90.31 314 GLY A CA 1
ATOM 2569 C C . GLY A 1 314 ? -24.230 12.924 -4.814 1.00 90.31 314 GLY A C 1
ATOM 2570 O O . GLY A 1 314 ? -24.028 12.261 -5.836 1.00 90.31 314 GLY A O 1
ATOM 2571 N N . TRP A 1 315 ? -23.357 13.000 -3.816 1.00 93.12 315 TRP A N 1
ATOM 2572 C CA . TRP A 1 315 ? -22.058 12.330 -3.762 1.00 93.12 315 TRP A CA 1
ATOM 2573 C C . TRP A 1 315 ? -22.196 10.832 -3.529 1.00 93.12 315 TRP A C 1
ATOM 2575 O O . TRP A 1 315 ? -23.014 10.403 -2.711 1.00 93.12 315 TRP A O 1
ATOM 2585 N N . ARG A 1 316 ? -21.412 10.029 -4.255 1.00 92.88 316 ARG A N 1
ATOM 2586 C CA . ARG A 1 316 ? -21.436 8.560 -4.169 1.00 92.88 316 ARG A CA 1
ATOM 2587 C C . ARG A 1 316 ? -20.058 7.967 -4.463 1.00 92.88 316 ARG A C 1
ATOM 2589 O O . ARG A 1 316 ? -19.274 8.605 -5.168 1.00 92.88 316 ARG A O 1
ATOM 2596 N N . PRO A 1 317 ? -19.765 6.749 -3.977 1.00 94.38 317 PRO A N 1
ATOM 2597 C CA . PRO A 1 317 ? -18.552 6.039 -4.352 1.00 94.38 317 PRO A CA 1
ATOM 2598 C C . PRO A 1 317 ? -18.565 5.685 -5.847 1.00 94.38 317 PRO A C 1
ATOM 2600 O O . PRO A 1 317 ? -19.578 5.222 -6.375 1.00 94.38 317 PRO A O 1
ATOM 2603 N N . SER A 1 318 ? -17.443 5.939 -6.516 1.00 92.75 318 SER A N 1
ATOM 2604 C CA . SER A 1 318 ? -17.214 5.683 -7.945 1.00 92.75 318 SER A CA 1
ATOM 2605 C C . SER A 1 318 ? -16.293 4.479 -8.170 1.00 92.75 318 SER A C 1
ATOM 2607 O O . SER A 1 318 ? -16.472 3.749 -9.140 1.00 92.75 318 SER A O 1
ATOM 2609 N N . GLY A 1 319 ? -15.364 4.217 -7.247 1.00 93.75 319 GLY A N 1
ATOM 2610 C CA . GLY A 1 319 ? -14.490 3.044 -7.258 1.00 93.75 319 GLY A CA 1
ATOM 2611 C C . GLY A 1 319 ? -14.167 2.579 -5.840 1.00 93.75 319 GLY A C 1
ATOM 2612 O O . GLY A 1 319 ? -14.043 3.410 -4.940 1.00 93.75 319 GLY A O 1
ATOM 2613 N N . GLY A 1 320 ? -14.042 1.268 -5.630 1.00 94.62 320 GLY A N 1
ATOM 2614 C CA . GLY A 1 320 ? -13.711 0.687 -4.326 1.00 94.62 320 GLY A CA 1
ATOM 2615 C C . GLY A 1 320 ? -12.803 -0.533 -4.427 1.00 94.62 320 GLY A C 1
ATOM 2616 O O . GLY A 1 320 ? -13.029 -1.395 -5.275 1.00 94.62 320 GLY A O 1
ATOM 2617 N N . LEU A 1 321 ? -11.797 -0.612 -3.555 1.00 94.50 321 LEU A N 1
ATOM 2618 C CA . LEU A 1 321 ? -10.850 -1.724 -3.497 1.00 94.50 321 LEU A CA 1
ATOM 2619 C C . LEU A 1 321 ? -11.470 -2.943 -2.803 1.00 94.50 321 LEU A C 1
ATOM 2621 O O . LEU A 1 321 ? -11.936 -2.879 -1.662 1.00 94.50 321 LEU A O 1
ATOM 2625 N N . GLN A 1 322 ? -11.433 -4.081 -3.490 1.00 92.88 322 GLN A N 1
ATOM 2626 C CA . GLN A 1 322 ? -11.807 -5.381 -2.947 1.00 92.88 322 GLN A CA 1
ATOM 2627 C C . GLN A 1 322 ? -10.571 -6.268 -2.832 1.00 92.88 322 GLN A C 1
ATOM 2629 O O . GLN A 1 322 ? -9.890 -6.536 -3.818 1.00 92.88 322 GLN A O 1
ATOM 2634 N N . THR A 1 323 ? -10.315 -6.751 -1.628 1.00 90.69 323 THR A N 1
ATOM 2635 C CA . THR A 1 323 ? -9.215 -7.646 -1.273 1.00 90.69 323 THR A CA 1
ATOM 2636 C C . THR A 1 323 ? -9.816 -8.946 -0.757 1.00 90.69 323 THR A C 1
ATOM 2638 O O . THR A 1 323 ? -11.014 -9.025 -0.459 1.00 90.69 323 THR A O 1
ATOM 2641 N N . LYS A 1 324 ? -9.005 -9.994 -0.620 1.00 88.12 324 LYS A N 1
ATOM 2642 C CA . LYS A 1 324 ? -9.485 -11.215 0.032 1.00 88.12 324 LYS A CA 1
ATOM 2643 C C . LYS A 1 324 ? -9.882 -10.960 1.493 1.00 88.12 324 LYS A C 1
ATOM 2645 O O . LYS A 1 324 ? -10.867 -11.524 1.967 1.00 88.12 324 LYS A O 1
ATOM 2650 N N . SER A 1 325 ? -9.138 -10.096 2.180 1.00 90.44 325 SER A N 1
ATOM 2651 C CA . SER A 1 325 ? -9.343 -9.743 3.586 1.00 90.44 325 SER A CA 1
ATOM 2652 C C . SER A 1 325 ? -10.633 -8.960 3.845 1.00 90.44 325 SER A C 1
ATOM 2654 O O . SER A 1 325 ? -11.329 -9.241 4.818 1.00 90.44 325 SER A O 1
ATOM 2656 N N . ASN A 1 326 ? -11.025 -8.039 2.960 1.00 93.69 326 ASN A N 1
ATOM 2657 C CA . ASN A 1 326 ? -12.246 -7.242 3.139 1.00 93.69 326 ASN A CA 1
ATOM 2658 C C . ASN A 1 326 ? -13.504 -7.846 2.474 1.00 93.69 326 ASN A C 1
ATOM 2660 O O . ASN A 1 326 ? -14.582 -7.247 2.521 1.00 93.69 326 ASN A O 1
ATOM 2664 N N . GLN A 1 327 ? -13.406 -9.048 1.891 1.00 92.50 327 GLN A N 1
ATOM 2665 C CA . GLN A 1 327 ? -14.514 -9.702 1.182 1.00 92.50 327 GLN A CA 1
ATOM 2666 C C . GLN A 1 327 ? -15.756 -9.889 2.067 1.00 92.50 327 GLN A C 1
ATOM 2668 O O . GLN A 1 327 ? -16.869 -9.642 1.612 1.00 92.50 327 GLN A O 1
ATOM 2673 N N . ALA A 1 328 ? -15.584 -10.251 3.342 1.00 93.12 328 ALA A N 1
ATOM 2674 C CA . ALA A 1 328 ? -16.707 -10.435 4.264 1.00 93.12 328 ALA A CA 1
ATOM 2675 C C . ALA A 1 328 ? -17.516 -9.142 4.484 1.00 93.12 328 ALA A C 1
ATOM 2677 O O . ALA A 1 328 ? -18.737 -9.193 4.650 1.00 93.12 328 ALA A O 1
ATOM 2678 N N . LEU A 1 329 ? -16.854 -7.979 4.462 1.00 95.25 329 LEU A N 1
ATOM 2679 C CA . LEU A 1 329 ? -17.512 -6.681 4.598 1.00 95.25 329 LEU A CA 1
ATOM 2680 C C . LEU A 1 329 ? -18.241 -6.291 3.303 1.00 95.25 329 LEU A C 1
ATOM 2682 O O . LEU A 1 329 ? -19.371 -5.804 3.358 1.00 95.25 329 LEU A O 1
ATOM 2686 N N . TRP A 1 330 ? -17.655 -6.588 2.137 1.00 94.75 330 TRP A N 1
ATOM 2687 C CA . TRP A 1 330 ? -18.351 -6.469 0.849 1.00 94.75 330 TRP A CA 1
ATOM 2688 C C . TRP A 1 330 ? -19.604 -7.345 0.802 1.00 94.75 330 TRP A C 1
ATOM 2690 O O . TRP A 1 330 ? -20.682 -6.863 0.454 1.00 94.75 330 TRP A O 1
ATOM 2700 N N . ASP A 1 331 ? -19.482 -8.611 1.202 1.00 93.69 331 ASP A N 1
ATOM 2701 C CA . ASP A 1 331 ? -20.588 -9.566 1.219 1.00 93.69 331 ASP A CA 1
ATOM 2702 C C . ASP A 1 331 ? -21.694 -9.115 2.171 1.00 93.69 331 ASP A C 1
ATOM 2704 O O . ASP A 1 331 ? -22.873 -9.248 1.839 1.00 93.69 331 ASP A O 1
ATOM 2708 N N . PHE A 1 332 ? -21.336 -8.527 3.320 1.00 95.00 332 PHE A N 1
ATOM 2709 C CA . PHE A 1 332 ? -22.291 -7.955 4.266 1.00 95.00 332 PHE A CA 1
ATOM 2710 C C . PHE A 1 332 ? -23.158 -6.871 3.612 1.00 95.00 332 PHE A C 1
ATOM 2712 O O . PHE A 1 332 ? -24.382 -6.918 3.751 1.00 95.00 332 PHE A O 1
ATOM 2719 N N . PHE A 1 333 ? -22.555 -5.953 2.852 1.00 93.25 333 PHE A N 1
ATOM 2720 C CA . PHE A 1 333 ? -23.265 -4.887 2.137 1.00 93.25 333 PHE A CA 1
ATOM 2721 C C . PHE A 1 333 ? -23.802 -5.284 0.751 1.00 93.25 333 PHE A C 1
ATOM 2723 O O . PHE A 1 333 ? -24.382 -4.445 0.056 1.00 93.25 333 PHE A O 1
ATOM 2730 N N . SER A 1 334 ? -23.662 -6.550 0.357 1.00 87.94 334 SER A N 1
ATOM 2731 C CA . SER A 1 334 ? -24.210 -7.082 -0.887 1.00 87.94 334 SER A CA 1
ATOM 2732 C C . SER A 1 334 ? -25.587 -7.705 -0.657 1.00 87.94 334 SER A C 1
ATOM 2734 O O . SER A 1 334 ? -25.774 -8.568 0.206 1.00 87.94 334 SER A O 1
ATOM 2736 N N . ALA A 1 335 ? -26.568 -7.288 -1.457 1.00 79.94 335 ALA A N 1
ATOM 2737 C CA . ALA A 1 335 ? -27.889 -7.908 -1.514 1.00 79.94 335 ALA A CA 1
ATOM 2738 C C . ALA A 1 335 ? -28.166 -8.367 -2.947 1.00 79.94 335 ALA A C 1
ATOM 2740 O O . ALA A 1 335 ? -28.169 -7.552 -3.868 1.00 79.94 335 ALA A O 1
ATOM 2741 N N . GLN A 1 336 ? -28.378 -9.676 -3.136 1.00 72.94 336 GLN A N 1
ATOM 2742 C CA . GLN A 1 336 ? -28.637 -10.290 -4.450 1.00 72.94 336 GLN A CA 1
ATOM 2743 C C . GLN A 1 336 ? -27.561 -9.954 -5.510 1.00 72.94 336 GLN A C 1
ATOM 2745 O O . GLN A 1 336 ? -27.863 -9.794 -6.690 1.00 72.94 336 GLN A O 1
ATOM 2750 N N . GLY A 1 337 ? -26.296 -9.818 -5.089 1.00 70.94 337 GLY A N 1
ATOM 2751 C CA . GLY A 1 337 ? -25.170 -9.497 -5.976 1.00 70.94 337 GLY A CA 1
ATOM 2752 C C . GLY A 1 337 ? -25.033 -8.013 -6.339 1.00 70.94 337 GLY A C 1
ATOM 2753 O O . GLY A 1 337 ? -24.262 -7.683 -7.237 1.00 70.94 337 GLY A O 1
ATOM 2754 N N . ASN A 1 338 ? -25.764 -7.118 -5.666 1.00 82.88 338 ASN A N 1
ATOM 2755 C CA . ASN A 1 338 ? -25.702 -5.674 -5.877 1.00 82.88 338 ASN A CA 1
ATOM 2756 C C . ASN A 1 338 ? -25.180 -4.940 -4.626 1.00 82.88 338 ASN A C 1
ATOM 2758 O O . ASN A 1 338 ? -25.647 -5.183 -3.512 1.00 82.88 338 ASN A O 1
ATOM 2762 N N . ASN A 1 339 ? -24.260 -3.993 -4.837 1.00 86.94 339 ASN A N 1
ATOM 2763 C CA . ASN A 1 339 ? -23.630 -3.153 -3.809 1.00 86.94 339 ASN A CA 1
ATOM 2764 C C . ASN A 1 339 ? -24.376 -1.826 -3.558 1.00 86.94 339 ASN A C 1
ATOM 2766 O O . ASN A 1 339 ? -23.850 -0.894 -2.941 1.00 86.94 339 ASN A O 1
ATOM 2770 N N . ASP A 1 340 ? -25.616 -1.716 -4.032 1.00 89.50 340 ASP A N 1
ATOM 2771 C CA . ASP A 1 340 ? -26.497 -0.589 -3.739 1.00 89.50 340 ASP A CA 1
ATOM 2772 C C . ASP A 1 340 ? -26.631 -0.292 -2.229 1.00 89.50 340 ASP A C 1
ATOM 2774 O O . ASP A 1 340 ? -26.612 0.891 -1.888 1.00 89.50 340 ASP A O 1
ATOM 2778 N N . PRO A 1 341 ? -26.723 -1.272 -1.297 1.00 91.25 341 PRO A N 1
ATOM 2779 C CA . PRO A 1 341 ? -26.782 -0.972 0.137 1.00 91.25 341 PRO A CA 1
ATOM 2780 C C . PRO A 1 341 ? -25.576 -0.175 0.649 1.00 91.25 341 PRO A C 1
ATOM 2782 O O . PRO A 1 341 ? -25.773 0.806 1.365 1.00 91.25 341 PRO A O 1
ATOM 2785 N N . LEU A 1 342 ? -24.355 -0.526 0.223 1.00 93.75 342 LEU A N 1
ATOM 2786 C CA . LEU A 1 342 ? -23.142 0.243 0.529 1.00 93.75 342 LEU A CA 1
ATOM 2787 C C . LEU A 1 342 ? -23.257 1.676 0.000 1.00 93.75 342 LEU A C 1
ATOM 2789 O O . LEU A 1 342 ? -23.022 2.642 0.718 1.00 93.75 342 LEU A O 1
ATOM 2793 N N . THR A 1 343 ? -23.695 1.822 -1.250 1.00 93.06 343 THR A N 1
ATOM 2794 C CA . THR A 1 343 ? -23.845 3.133 -1.906 1.00 93.06 343 THR A CA 1
ATOM 2795 C C . THR A 1 343 ? -24.891 4.008 -1.205 1.00 93.06 343 THR A C 1
ATOM 2797 O O . THR A 1 343 ? -24.734 5.224 -1.120 1.00 93.06 343 THR A O 1
ATOM 2800 N N . ARG A 1 344 ? -25.959 3.403 -0.672 1.00 91.88 344 ARG A N 1
ATOM 2801 C CA . ARG A 1 344 ? -27.047 4.098 0.035 1.00 91.88 344 ARG A CA 1
ATOM 2802 C C . ARG A 1 344 ? -26.623 4.707 1.364 1.00 91.88 344 ARG A C 1
ATOM 2804 O O . ARG A 1 344 ? -27.264 5.669 1.778 1.00 91.88 344 ARG A O 1
ATOM 2811 N N . LEU A 1 345 ? -25.568 4.199 2.011 1.00 93.12 345 LEU A N 1
ATOM 2812 C CA . LEU A 1 345 ? -25.024 4.820 3.227 1.00 93.12 345 LEU A CA 1
ATOM 2813 C C . LEU A 1 345 ? -24.650 6.283 2.979 1.00 93.12 345 LEU A C 1
ATOM 2815 O O . LEU A 1 345 ? -24.955 7.148 3.795 1.00 93.12 345 LEU A O 1
ATOM 2819 N N . PHE A 1 346 ? -24.080 6.564 1.808 1.00 93.00 346 PHE A N 1
ATOM 2820 C CA . PHE A 1 346 ? -23.639 7.899 1.426 1.00 93.00 346 PHE A CA 1
ATOM 2821 C C . PHE A 1 346 ? -24.794 8.867 1.192 1.00 93.00 346 PHE A C 1
ATOM 2823 O O . PHE A 1 346 ? -24.586 10.067 1.284 1.00 93.00 346 PHE A O 1
ATOM 2830 N N . CYS A 1 347 ? -26.017 8.391 0.944 1.00 90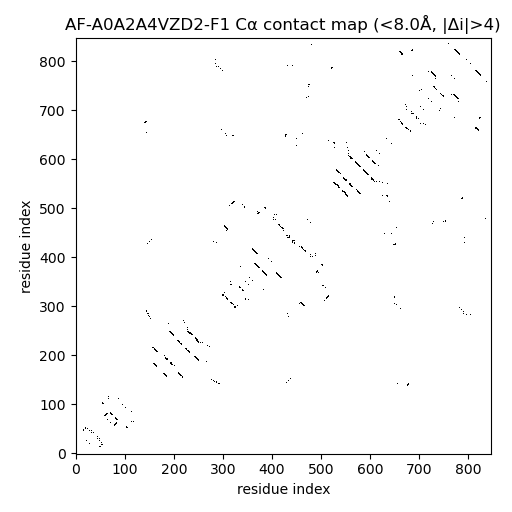.44 347 CYS A N 1
ATOM 2831 C CA . CYS A 1 347 ? -27.190 9.254 0.782 1.00 90.44 347 CYS A CA 1
ATOM 2832 C C . CYS A 1 347 ? -27.679 9.889 2.096 1.00 90.44 347 CYS A C 1
ATOM 2834 O O . CYS A 1 347 ? -28.697 10.571 2.083 1.00 90.44 347 CYS A O 1
ATOM 2836 N N . ASN A 1 348 ? -27.005 9.648 3.222 1.00 90.94 348 ASN A N 1
ATOM 2837 C CA . ASN A 1 348 ? -27.276 10.335 4.478 1.00 90.94 348 ASN A CA 1
ATOM 2838 C C . ASN A 1 348 ? -26.987 11.847 4.372 1.00 90.94 348 ASN A C 1
ATOM 2840 O O . ASN A 1 348 ? -25.945 12.245 3.855 1.00 90.94 348 ASN A O 1
ATOM 2844 N N . ASP A 1 349 ? -27.881 12.676 4.914 1.00 90.81 349 ASP A N 1
ATOM 2845 C CA . ASP A 1 349 ? -27.803 14.137 4.790 1.00 90.81 349 ASP A CA 1
ATOM 2846 C C . ASP A 1 349 ? -26.547 14.734 5.439 1.00 90.81 349 ASP A C 1
ATOM 2848 O O . ASP A 1 349 ? -25.947 15.652 4.880 1.00 90.81 349 ASP A O 1
ATOM 2852 N N . THR A 1 350 ? -26.101 14.196 6.578 1.00 91.75 350 THR A N 1
ATOM 2853 C CA . THR A 1 350 ? -24.882 14.661 7.257 1.00 91.75 350 THR A CA 1
ATOM 2854 C C . THR A 1 350 ? -23.644 14.364 6.412 1.00 91.75 350 THR A C 1
ATOM 2856 O O . THR A 1 350 ? -22.802 15.240 6.231 1.00 91.75 350 THR A O 1
ATOM 2859 N N . ILE A 1 351 ? -23.571 13.169 5.815 1.00 94.06 351 ILE A N 1
ATOM 2860 C CA . ILE A 1 351 ? -22.486 12.792 4.895 1.00 94.06 351 ILE A CA 1
ATOM 2861 C C . ILE A 1 351 ? -22.491 13.685 3.648 1.00 94.06 351 ILE A C 1
ATOM 2863 O O . ILE A 1 351 ? -21.451 14.205 3.250 1.00 94.06 351 ILE A O 1
ATOM 2867 N N . GLN A 1 352 ? -23.659 13.899 3.032 1.00 94.69 352 GLN A N 1
ATOM 2868 C CA . GLN A 1 352 ? -23.787 14.783 1.868 1.00 94.69 352 GLN A CA 1
ATOM 2869 C C . GLN A 1 352 ? -23.383 16.223 2.200 1.00 94.69 352 GLN A C 1
ATOM 2871 O O . GLN A 1 352 ? -22.732 16.885 1.391 1.00 94.69 352 GLN A O 1
ATOM 2876 N N . THR A 1 353 ? -23.736 16.701 3.394 1.00 95.00 353 THR A N 1
ATOM 2877 C CA . THR A 1 353 ? -23.349 18.030 3.880 1.00 95.00 353 THR A CA 1
ATOM 2878 C C . THR A 1 353 ? -21.834 18.133 4.036 1.00 95.00 353 THR A C 1
ATOM 2880 O O . THR A 1 353 ? -21.255 19.077 3.504 1.00 95.00 353 THR A O 1
ATOM 2883 N N . ALA A 1 354 ? -21.187 17.139 4.656 1.00 95.19 354 ALA A N 1
ATOM 2884 C CA . ALA A 1 354 ? -19.731 17.096 4.800 1.00 95.19 354 ALA A CA 1
ATOM 2885 C C . ALA A 1 354 ? -19.019 17.134 3.435 1.00 95.19 354 ALA A C 1
ATOM 2887 O O . ALA A 1 354 ? -18.118 17.950 3.230 1.00 95.19 354 ALA A O 1
ATOM 2888 N N . PHE A 1 355 ? -19.495 16.348 2.458 1.00 95.25 355 PHE A N 1
ATOM 2889 C CA . PHE A 1 355 ? -18.968 16.389 1.090 1.00 95.25 355 PHE A CA 1
ATOM 2890 C C . PHE A 1 355 ? -19.087 17.777 0.444 1.00 95.25 355 PHE A C 1
ATOM 2892 O O . PHE A 1 355 ? -18.136 18.272 -0.166 1.00 95.25 355 PHE A O 1
ATOM 2899 N N . ASN A 1 356 ? -20.261 18.404 0.555 1.00 94.31 356 ASN A N 1
ATOM 2900 C CA . ASN A 1 356 ? -20.530 19.708 -0.053 1.00 94.31 356 ASN A CA 1
ATOM 2901 C C . ASN A 1 356 ? -19.737 20.843 0.611 1.00 94.31 356 ASN A C 1
ATOM 2903 O O . ASN A 1 356 ? -19.433 21.832 -0.051 1.00 94.31 356 ASN A O 1
ATOM 2907 N N . GLN A 1 357 ? -19.398 20.698 1.894 1.00 94.50 357 GLN A N 1
ATOM 2908 C CA . GLN A 1 357 ? -18.636 21.682 2.666 1.00 94.50 357 GLN A CA 1
ATOM 2909 C C . GLN A 1 357 ? -17.117 21.466 2.624 1.00 94.50 357 GLN A C 1
ATOM 2911 O O . GLN A 1 357 ? -16.398 22.235 3.254 1.00 94.50 357 GLN A O 1
ATOM 2916 N N . GLN A 1 358 ? -16.614 20.471 1.882 1.00 92.00 358 GLN A N 1
ATOM 2917 C CA . GLN A 1 358 ? -15.172 20.178 1.817 1.00 92.00 358 GLN A CA 1
ATOM 2918 C C . GLN A 1 358 ? -14.560 19.782 3.167 1.00 92.00 358 GLN A C 1
ATOM 2920 O O . GLN A 1 358 ? -13.411 20.100 3.456 1.00 92.00 358 GLN A O 1
ATOM 2925 N N . GLN A 1 359 ? -15.338 19.084 3.998 1.00 92.94 359 GLN A N 1
ATOM 2926 C CA . GLN A 1 359 ? -14.940 18.697 5.349 1.00 92.94 359 GLN A CA 1
ATOM 2927 C C . GLN A 1 359 ? -14.523 17.231 5.426 1.00 92.94 359 GLN A C 1
ATOM 2929 O O . GLN A 1 359 ? -15.006 16.378 4.677 1.00 92.94 359 GLN A O 1
ATOM 2934 N N . THR A 1 360 ? -13.645 16.934 6.382 1.00 93.25 360 THR A N 1
ATOM 2935 C CA . THR A 1 360 ? -13.426 15.559 6.822 1.00 93.25 360 THR A CA 1
ATOM 2936 C C . THR A 1 360 ? -14.653 15.051 7.580 1.00 93.25 360 THR A C 1
ATOM 2938 O O . THR A 1 360 ? -15.452 15.820 8.117 1.00 93.25 360 THR A O 1
ATOM 2941 N N . PHE A 1 361 ? -14.828 13.736 7.605 1.00 94.56 361 PHE A N 1
ATOM 2942 C CA . PHE A 1 361 ? -15.915 13.084 8.327 1.00 94.56 361 PHE A CA 1
ATOM 2943 C C . PHE A 1 361 ? -15.373 11.818 8.975 1.00 94.56 361 PHE A C 1
ATOM 2945 O O . PHE A 1 361 ? -14.760 11.006 8.294 1.00 94.56 361 PHE A O 1
ATOM 2952 N N . ASP A 1 362 ? -15.593 11.640 10.270 1.00 94.69 362 ASP A N 1
ATOM 2953 C CA . ASP A 1 362 ? -15.210 10.431 10.997 1.00 94.69 362 ASP A CA 1
ATOM 2954 C C . ASP A 1 362 ? -16.309 10.112 11.998 1.00 94.69 362 ASP A C 1
ATOM 2956 O O . ASP A 1 362 ? -16.474 10.815 12.993 1.00 94.69 362 ASP A O 1
ATOM 2960 N N . GLN A 1 363 ? -17.144 9.128 11.676 1.00 95.19 363 GLN A N 1
ATOM 2961 C CA . GLN A 1 363 ? -18.307 8.785 12.489 1.00 95.19 363 GLN A CA 1
ATOM 2962 C C . GLN A 1 363 ? -18.542 7.283 12.522 1.00 95.19 363 GLN A C 1
ATOM 2964 O O . GLN A 1 363 ? -18.158 6.538 11.616 1.00 95.19 363 GLN A O 1
ATOM 2969 N N . TYR A 1 364 ? -19.255 6.860 13.562 1.00 96.69 364 TYR A N 1
ATOM 2970 C CA . TYR A 1 364 ? -19.588 5.468 13.805 1.00 96.69 364 TYR A CA 1
ATOM 2971 C C . TYR A 1 364 ? -21.082 5.213 13.624 1.00 96.69 364 TYR A C 1
ATOM 2973 O O . TYR A 1 364 ? -21.927 6.071 13.905 1.00 96.69 364 TYR A O 1
ATOM 2981 N N . ALA A 1 365 ? -21.422 4.011 13.167 1.00 96.56 365 ALA A N 1
ATOM 2982 C CA . ALA A 1 365 ? -22.805 3.584 13.031 1.00 96.56 365 ALA A CA 1
ATOM 2983 C C . ALA A 1 365 ? -22.966 2.087 13.261 1.00 96.56 365 ALA A C 1
ATOM 2985 O O . ALA A 1 365 ? -22.136 1.277 12.864 1.00 96.56 365 ALA A O 1
ATOM 2986 N N . TYR A 1 366 ? -24.100 1.705 13.829 1.00 97.19 366 TYR A N 1
ATOM 2987 C CA . TYR A 1 366 ? -24.561 0.329 13.796 1.00 97.19 366 TYR A CA 1
ATOM 2988 C C . TYR A 1 366 ? -25.362 0.085 12.523 1.00 97.19 366 TYR A C 1
ATOM 2990 O O . TYR A 1 366 ? -26.326 0.797 12.244 1.00 97.19 366 TYR A O 1
ATOM 2998 N N . VAL A 1 367 ? -25.002 -0.954 11.777 1.00 97.19 367 VAL A N 1
ATOM 2999 C CA . VAL A 1 367 ? -25.729 -1.411 10.593 1.00 97.19 367 VAL A CA 1
ATOM 3000 C C . VAL A 1 367 ? -26.205 -2.834 10.827 1.00 97.19 367 VAL A C 1
ATOM 3002 O O . VAL A 1 367 ? -25.395 -3.732 11.008 1.00 97.19 367 VAL A O 1
ATOM 3005 N N . LEU A 1 368 ? -27.514 -3.061 10.794 1.00 96.00 368 LEU A N 1
ATOM 3006 C CA . LEU A 1 368 ? -28.117 -4.391 10.823 1.00 96.00 368 LEU A CA 1
ATOM 3007 C C . LEU A 1 368 ? -28.493 -4.814 9.405 1.00 96.00 368 LEU A C 1
ATOM 3009 O O . LEU A 1 368 ? -29.199 -4.076 8.714 1.00 96.00 368 LEU A O 1
ATOM 3013 N N . ARG A 1 369 ? -28.090 -6.025 9.014 1.00 94.31 369 ARG A N 1
ATOM 3014 C CA . ARG A 1 369 ? -28.618 -6.725 7.844 1.00 94.31 369 ARG A CA 1
ATOM 3015 C C . ARG A 1 369 ? -29.645 -7.752 8.307 1.00 94.31 369 ARG A C 1
ATOM 3017 O O . ARG A 1 369 ? -29.297 -8.737 8.951 1.00 94.31 369 ARG A O 1
ATOM 3024 N N . HIS A 1 370 ? -30.902 -7.531 7.946 1.00 93.06 370 HIS A N 1
ATOM 3025 C CA . HIS A 1 370 ? -32.016 -8.408 8.293 1.00 93.06 370 HIS A CA 1
ATOM 3026 C C . HIS A 1 370 ? -32.564 -9.107 7.050 1.00 93.06 370 HIS A C 1
ATOM 3028 O O . HIS A 1 370 ? -32.986 -8.442 6.103 1.00 93.06 370 HIS A O 1
ATOM 3034 N N . SER A 1 371 ? -32.571 -10.437 7.058 1.00 91.12 371 SER A N 1
ATOM 3035 C CA . SER A 1 371 ? -33.184 -11.262 6.014 1.00 91.12 371 SER A CA 1
ATOM 3036 C C . SER A 1 371 ? -34.545 -11.778 6.479 1.00 91.12 371 SER A C 1
ATOM 3038 O O . SER A 1 371 ? -34.664 -12.261 7.605 1.00 91.12 371 SER A O 1
ATOM 3040 N N . TYR A 1 372 ? -35.564 -11.694 5.621 1.00 90.31 372 TYR A N 1
ATOM 3041 C CA . TYR A 1 372 ? -36.915 -12.164 5.934 1.00 90.31 372 TYR A CA 1
ATOM 3042 C C . TYR A 1 372 ? -37.671 -12.684 4.706 1.00 90.31 372 TYR A C 1
ATOM 3044 O O . TYR A 1 372 ? -37.373 -12.313 3.564 1.00 90.31 372 TYR A O 1
ATOM 3052 N N . GLN A 1 373 ? -38.673 -13.532 4.945 1.00 85.50 373 GLN A N 1
ATOM 3053 C CA . GLN A 1 373 ? -39.631 -13.972 3.926 1.00 85.50 373 GLN A CA 1
ATOM 3054 C C . GLN A 1 373 ? -40.874 -13.074 3.933 1.00 85.50 373 GLN A C 1
ATOM 3056 O O . GLN A 1 373 ? -41.239 -12.510 4.958 1.00 85.50 373 GLN A O 1
ATOM 3061 N N . LYS A 1 374 ? -41.509 -12.882 2.772 1.00 75.62 374 LYS A N 1
ATOM 3062 C CA . LYS A 1 374 ? -42.778 -12.149 2.666 1.00 75.62 374 LYS A CA 1
ATOM 3063 C C . LYS A 1 374 ? -43.836 -13.130 2.174 1.00 75.62 374 LYS A C 1
ATOM 3065 O O . LYS A 1 374 ? -43.607 -13.728 1.128 1.00 75.62 374 LYS A O 1
ATOM 3070 N N . ASP A 1 375 ? -44.959 -13.223 2.886 1.00 61.53 375 ASP A N 1
ATOM 3071 C CA . ASP A 1 375 ? -45.983 -14.290 2.823 1.00 61.53 375 ASP A CA 1
ATOM 3072 C C . ASP A 1 375 ? -46.563 -14.675 1.437 1.00 61.53 375 ASP A C 1
ATOM 3074 O O . ASP A 1 375 ? -47.293 -15.651 1.348 1.00 61.53 375 ASP A O 1
ATOM 3078 N N . ASP A 1 376 ? -46.186 -14.007 0.340 1.00 61.78 376 ASP A N 1
ATOM 3079 C CA . ASP A 1 376 ? -46.653 -14.296 -1.029 1.00 61.78 376 ASP A CA 1
ATOM 3080 C C . ASP A 1 376 ? -45.527 -14.546 -2.058 1.00 61.78 376 ASP A C 1
ATOM 3082 O O . ASP A 1 376 ? -45.790 -14.767 -3.241 1.00 61.78 376 ASP A O 1
ATOM 3086 N N . GLN A 1 377 ? -44.248 -14.478 -1.667 1.00 57.25 377 GLN A N 1
ATOM 3087 C CA . GLN A 1 377 ? -43.115 -14.661 -2.584 1.00 57.25 377 GLN A CA 1
ATOM 3088 C C . GLN A 1 377 ? -42.076 -15.593 -1.951 1.00 57.25 377 GLN A C 1
ATOM 3090 O O . GLN A 1 377 ? -41.479 -15.243 -0.939 1.00 57.25 377 GLN A O 1
ATOM 3095 N N . GLN A 1 378 ? -41.767 -16.727 -2.598 1.00 62.06 378 GLN A N 1
ATOM 3096 C CA . GLN A 1 378 ? -40.664 -17.640 -2.219 1.00 62.06 378 GLN A CA 1
ATOM 3097 C C . GLN A 1 378 ? -39.255 -16.992 -2.282 1.00 62.06 378 GLN A C 1
ATOM 3099 O O . GLN A 1 378 ? -38.243 -17.677 -2.166 1.00 62.06 378 GLN A O 1
ATOM 3104 N N . SER A 1 379 ? -39.158 -15.677 -2.495 1.00 71.88 379 SER A N 1
ATOM 3105 C CA . SER A 1 379 ? -37.905 -14.929 -2.576 1.00 71.88 379 SER A CA 1
ATOM 3106 C C . SER A 1 379 ? -37.549 -14.283 -1.234 1.00 71.88 379 SER A C 1
ATOM 3108 O O . SER A 1 379 ? -38.308 -13.452 -0.727 1.00 71.88 379 SER A O 1
ATOM 3110 N N . GLU A 1 380 ? -36.362 -14.591 -0.712 1.00 82.62 380 GLU A N 1
ATOM 3111 C CA . GLU A 1 380 ? -35.765 -13.916 0.445 1.00 82.62 380 GLU A CA 1
ATOM 3112 C C . GLU A 1 380 ? -35.575 -12.412 0.165 1.00 82.62 380 GLU A C 1
ATOM 3114 O O . GLU A 1 380 ? -35.026 -12.015 -0.870 1.00 82.62 380 GLU A O 1
ATOM 3119 N N . LYS A 1 381 ? -36.033 -11.562 1.093 1.00 88.19 381 LYS A N 1
ATOM 3120 C CA . LYS A 1 381 ? -35.819 -10.110 1.058 1.00 88.19 381 LYS A CA 1
ATOM 3121 C C . LYS A 1 381 ? -34.818 -9.697 2.121 1.00 88.19 381 LYS A C 1
ATOM 3123 O O . LYS A 1 381 ? -34.771 -10.267 3.205 1.00 88.19 381 LYS A O 1
ATOM 3128 N N . THR A 1 382 ? -34.054 -8.651 1.820 1.00 90.38 382 THR A N 1
ATOM 3129 C CA . THR A 1 382 ? -33.071 -8.081 2.745 1.00 90.38 382 THR A CA 1
ATOM 3130 C C . THR A 1 382 ? -33.426 -6.632 3.067 1.00 90.38 382 THR A C 1
ATOM 3132 O O . THR A 1 382 ? -33.639 -5.813 2.171 1.00 90.38 382 THR A O 1
ATOM 3135 N N . GLN A 1 383 ? -33.478 -6.309 4.356 1.00 91.81 383 GLN A N 1
ATOM 3136 C CA . GLN A 1 383 ? -33.626 -4.963 4.901 1.00 91.81 383 GLN A CA 1
ATOM 3137 C C . GLN A 1 383 ? -32.320 -4.563 5.593 1.00 91.81 383 GLN A C 1
ATOM 3139 O O . GLN A 1 383 ? -31.710 -5.365 6.296 1.00 91.81 383 GLN A O 1
ATOM 3144 N N . PHE A 1 384 ? -31.915 -3.305 5.427 1.00 94.00 384 PHE A N 1
ATOM 3145 C CA . PHE A 1 384 ? -30.802 -2.719 6.168 1.00 94.00 384 PHE A CA 1
ATOM 3146 C C . PHE A 1 384 ? -31.313 -1.605 7.076 1.00 94.00 384 PHE A C 1
ATOM 3148 O O . PHE A 1 384 ? -32.077 -0.741 6.630 1.00 94.00 384 PHE A O 1
ATOM 3155 N N . ILE A 1 385 ? -30.879 -1.629 8.334 1.00 95.25 385 ILE A N 1
ATOM 3156 C CA . ILE A 1 385 ? -31.199 -0.617 9.345 1.00 95.25 385 ILE A CA 1
ATOM 3157 C C . ILE A 1 385 ? -29.888 0.005 9.814 1.00 95.25 385 ILE A C 1
ATOM 3159 O O . ILE A 1 385 ? -28.975 -0.722 10.188 1.00 95.25 385 ILE A O 1
ATOM 3163 N N . VAL A 1 386 ? -29.801 1.332 9.789 1.00 95.62 386 VAL A N 1
ATOM 3164 C CA . VAL A 1 386 ? -28.597 2.094 10.133 1.00 95.62 386 VAL A CA 1
ATOM 3165 C C . VAL A 1 386 ? -28.909 3.057 11.265 1.00 95.62 386 VAL A C 1
ATOM 3167 O O . VAL A 1 386 ? -29.848 3.846 11.175 1.00 95.62 386 VAL A O 1
ATOM 3170 N N . MET A 1 387 ? -28.111 2.997 12.323 1.00 95.25 387 MET A N 1
ATOM 3171 C CA . MET A 1 387 ? -28.187 3.890 13.471 1.00 95.25 387 MET A CA 1
ATOM 3172 C C . MET A 1 387 ? -26.824 4.531 13.701 1.00 95.25 387 MET A C 1
ATOM 3174 O O . MET A 1 387 ? -25.888 3.857 14.125 1.00 95.25 387 MET A O 1
ATOM 3178 N N . TRP A 1 388 ? -26.719 5.826 13.420 1.00 94.06 388 TRP A N 1
ATOM 3179 C CA . TRP A 1 388 ? -25.509 6.608 13.681 1.00 94.06 388 TRP A CA 1
ATOM 3180 C C . TRP A 1 388 ? -25.328 6.842 15.180 1.00 94.06 388 TRP A C 1
ATOM 3182 O O . TRP A 1 388 ? -26.318 6.978 15.901 1.00 94.06 388 TRP A O 1
ATOM 3192 N N . GLN A 1 389 ? -24.080 6.933 15.640 1.00 92.88 389 GLN A N 1
ATOM 3193 C CA . GLN A 1 389 ? -23.754 7.082 17.061 1.00 92.88 389 GLN A CA 1
ATOM 3194 C C . GLN A 1 389 ? -24.453 8.293 17.703 1.00 92.88 389 GLN A C 1
ATOM 3196 O O . GLN A 1 389 ? -25.120 8.140 18.724 1.00 92.88 389 GLN A O 1
ATOM 3201 N N . ALA A 1 390 ? -24.448 9.450 17.036 1.00 89.56 390 ALA A N 1
ATOM 3202 C CA . ALA A 1 390 ? -25.142 10.659 17.496 1.00 89.56 390 ALA A CA 1
ATOM 3203 C C . ALA A 1 390 ? -26.668 10.481 17.684 1.00 89.56 390 ALA A C 1
ATOM 3205 O O . ALA A 1 390 ? -27.317 11.254 18.381 1.00 89.56 390 ALA A O 1
ATOM 3206 N N . GLN A 1 391 ? -27.284 9.465 17.064 1.00 90.38 391 GLN A N 1
ATOM 3207 C CA . GLN A 1 391 ? -28.713 9.169 17.238 1.00 90.38 391 GLN A CA 1
ATOM 3208 C C . GLN A 1 391 ? -29.005 8.324 18.491 1.00 90.38 391 GLN A C 1
ATOM 3210 O O . GLN A 1 391 ? -30.179 8.182 18.854 1.00 90.38 391 GLN A O 1
ATOM 3215 N N . LEU A 1 392 ? -27.974 7.728 19.102 1.00 87.44 392 LEU A N 1
ATOM 3216 C CA . LEU A 1 392 ? -28.051 6.964 20.351 1.00 87.44 392 LEU A CA 1
ATOM 3217 C C . LEU A 1 392 ? -27.866 7.861 21.578 1.00 87.44 392 LEU A C 1
ATOM 3219 O O . LEU A 1 392 ? -28.482 7.603 22.611 1.00 87.44 392 LEU A O 1
ATOM 3223 N N . GLU A 1 393 ? -27.063 8.917 21.451 1.00 80.19 393 GLU A N 1
ATOM 3224 C CA . GLU A 1 393 ? -26.761 9.855 22.532 1.00 80.19 393 GLU A CA 1
ATOM 3225 C C . GLU A 1 393 ? -28.040 10.436 23.147 1.00 80.19 393 GLU A C 1
ATOM 3227 O O . GLU A 1 393 ? -28.894 11.004 22.462 1.00 80.19 393 GLU A O 1
ATOM 3232 N N . ASN A 1 394 ? -28.187 10.260 24.464 1.00 77.56 394 ASN A N 1
ATOM 3233 C CA . ASN A 1 394 ? -29.328 10.736 25.250 1.00 77.56 394 ASN A CA 1
ATOM 3234 C C . ASN A 1 394 ? -30.707 10.251 24.748 1.00 77.56 394 ASN A C 1
ATOM 3236 O O . ASN A 1 394 ? -31.732 10.868 25.047 1.00 77.56 394 ASN A O 1
ATOM 3240 N N . ASN A 1 395 ? -30.770 9.140 23.999 1.00 87.88 395 ASN A N 1
ATOM 3241 C CA . ASN A 1 395 ? -32.015 8.620 23.431 1.00 87.88 395 ASN A CA 1
ATOM 3242 C C . ASN A 1 395 ? -32.319 7.185 23.880 1.00 87.88 395 ASN A C 1
ATOM 3244 O O . ASN A 1 395 ? -32.073 6.207 23.171 1.00 87.88 395 ASN A O 1
ATOM 3248 N N . THR A 1 396 ? -32.992 7.056 25.024 1.00 88.38 396 THR A N 1
ATOM 3249 C CA . THR A 1 396 ? -33.351 5.755 25.615 1.00 88.38 396 THR A CA 1
ATOM 3250 C C . THR A 1 396 ? -34.197 4.866 24.691 1.00 88.38 396 THR A C 1
ATOM 3252 O O . THR A 1 396 ? -34.137 3.638 24.775 1.00 88.38 396 THR A O 1
ATOM 3255 N N . ALA A 1 397 ? -35.018 5.443 23.805 1.00 91.00 397 ALA A N 1
ATOM 3256 C CA . ALA A 1 397 ? -35.811 4.659 22.855 1.00 91.00 397 ALA A CA 1
ATOM 3257 C C . ALA A 1 397 ? -34.931 4.044 21.756 1.00 91.00 397 ALA A C 1
ATOM 3259 O O . ALA A 1 397 ? -35.131 2.884 21.388 1.00 91.00 397 ALA A O 1
ATOM 3260 N N . ALA A 1 398 ? -33.945 4.800 21.265 1.00 91.75 398 ALA A N 1
ATOM 3261 C CA . ALA A 1 398 ? -32.951 4.314 20.316 1.00 91.75 398 ALA A CA 1
ATOM 3262 C C . ALA A 1 398 ? -32.072 3.224 20.951 1.00 91.75 398 ALA A C 1
ATOM 3264 O O . ALA A 1 398 ? -31.909 2.163 20.358 1.00 91.75 398 ALA A O 1
ATOM 3265 N N . GLU A 1 399 ? -31.610 3.411 22.188 1.00 90.62 399 GLU A N 1
ATOM 3266 C CA . GLU A 1 399 ? -30.839 2.394 22.923 1.00 90.62 399 GLU A CA 1
ATOM 3267 C C . GLU A 1 399 ? -31.617 1.087 23.116 1.00 90.62 399 GLU A C 1
ATOM 3269 O O . GLU A 1 399 ? -31.103 -0.002 22.856 1.00 90.62 399 GLU A O 1
ATOM 3274 N N . LYS A 1 400 ? -32.893 1.175 23.515 1.00 91.12 400 LYS A N 1
ATOM 3275 C CA . LYS A 1 400 ? -33.768 -0.004 23.622 1.00 91.12 400 LYS A CA 1
ATOM 3276 C C . LYS A 1 400 ? -33.947 -0.697 22.272 1.00 91.12 400 LYS A C 1
ATOM 3278 O O . LYS A 1 400 ? -34.024 -1.925 22.229 1.00 91.12 400 LYS A O 1
ATOM 3283 N N . PHE A 1 401 ? -34.020 0.062 21.179 1.00 92.81 401 PHE A N 1
ATOM 3284 C CA . PHE A 1 401 ? -34.104 -0.495 19.830 1.00 92.81 401 PHE A CA 1
ATOM 3285 C C . PHE A 1 401 ? -32.803 -1.211 19.432 1.00 92.81 401 PHE A C 1
ATOM 3287 O O . PHE A 1 401 ? -32.864 -2.360 18.989 1.00 92.81 401 PHE A O 1
ATOM 3294 N N . LEU A 1 402 ? -31.646 -0.575 19.655 1.00 93.62 402 LEU A N 1
ATOM 3295 C CA . LEU A 1 402 ? -30.308 -1.141 19.448 1.00 93.62 402 LEU A CA 1
ATOM 3296 C C . LEU A 1 402 ? -30.165 -2.479 20.185 1.00 93.62 402 LEU A C 1
ATOM 3298 O O . LEU A 1 402 ? -29.872 -3.499 19.560 1.00 93.62 402 LEU A O 1
ATOM 3302 N N . ALA A 1 403 ? -30.456 -2.493 21.489 1.00 92.31 403 ALA A N 1
ATOM 3303 C CA . ALA A 1 403 ? -30.346 -3.680 22.331 1.00 92.31 403 ALA A CA 1
ATOM 3304 C C . ALA A 1 403 ? -31.304 -4.804 21.907 1.00 92.31 403 ALA A C 1
ATOM 3306 O O . ALA A 1 403 ? -30.945 -5.978 21.932 1.00 92.31 403 ALA A O 1
ATOM 3307 N N . LYS A 1 404 ? -32.536 -4.462 21.512 1.00 90.75 404 LYS A N 1
ATOM 3308 C CA . LYS A 1 404 ? -33.561 -5.453 21.164 1.00 90.75 404 LYS A CA 1
ATOM 3309 C C . LYS A 1 404 ? -33.351 -6.077 19.785 1.00 90.75 404 LYS A C 1
ATOM 3311 O O . LYS A 1 404 ? -33.601 -7.271 19.630 1.00 90.75 404 LYS A O 1
ATOM 3316 N N . HIS A 1 405 ? -32.982 -5.272 18.789 1.00 91.38 405 HIS A N 1
ATOM 3317 C CA . HIS A 1 405 ? -33.026 -5.674 17.382 1.00 91.38 405 HIS A CA 1
ATOM 3318 C C . HIS A 1 405 ? -31.649 -5.785 16.732 1.00 91.38 405 HIS A C 1
ATOM 3320 O O . HIS A 1 405 ? -31.429 -6.714 15.964 1.00 91.38 405 HIS A O 1
ATOM 3326 N N . ILE A 1 406 ? -30.735 -4.854 16.998 1.00 93.38 406 ILE A N 1
ATOM 3327 C CA . ILE A 1 406 ? -29.460 -4.798 16.277 1.00 93.38 406 ILE A CA 1
ATOM 3328 C C . ILE A 1 406 ? -28.429 -5.712 16.932 1.00 93.38 406 ILE A C 1
ATOM 3330 O O . ILE A 1 406 ? -27.909 -6.591 16.258 1.00 93.38 406 ILE A O 1
ATOM 3334 N N . LEU A 1 407 ? -28.176 -5.563 18.239 1.00 92.81 407 LEU A N 1
ATOM 3335 C CA . LEU A 1 407 ? -27.135 -6.334 18.943 1.00 92.81 407 LEU A CA 1
ATOM 3336 C C . LEU A 1 407 ? -27.419 -7.844 19.018 1.00 92.81 407 LEU A C 1
ATOM 3338 O O . LEU A 1 407 ? -26.513 -8.620 19.304 1.00 92.81 407 LEU A O 1
ATOM 3342 N N . ASN A 1 408 ? -28.659 -8.248 18.737 1.00 87.94 408 ASN A N 1
ATOM 3343 C CA . ASN A 1 408 ? -29.101 -9.641 18.636 1.00 87.94 408 ASN A CA 1
ATOM 3344 C C . ASN A 1 408 ? -29.112 -10.193 17.200 1.00 87.94 408 ASN A C 1
ATOM 3346 O O . ASN A 1 408 ? -29.502 -11.341 16.993 1.00 87.94 408 ASN A O 1
ATOM 3350 N N . GLY A 1 409 ? -28.764 -9.374 16.209 1.00 90.88 409 GLY A N 1
ATOM 3351 C CA . GLY A 1 409 ? -28.871 -9.712 14.794 1.00 90.88 409 GLY A CA 1
ATOM 3352 C C . GLY A 1 409 ? -27.531 -9.855 14.083 1.00 90.88 409 GLY A C 1
ATOM 3353 O O . GLY A 1 409 ? -26.462 -9.786 14.687 1.00 90.88 409 GLY A O 1
ATOM 3354 N N . ASN A 1 410 ? -27.587 -10.007 12.759 1.00 93.38 410 ASN A N 1
ATOM 3355 C CA . ASN A 1 410 ? -26.403 -9.920 11.906 1.00 93.38 410 ASN A CA 1
ATOM 3356 C C . ASN A 1 410 ? -26.060 -8.447 11.654 1.00 93.38 410 ASN A C 1
ATOM 3358 O O . ASN A 1 410 ? -26.494 -7.847 10.666 1.00 93.38 410 ASN A O 1
ATOM 3362 N N . TYR A 1 411 ? -25.329 -7.847 12.587 1.00 95.94 411 TYR A N 1
ATOM 3363 C CA . TYR A 1 411 ? -24.955 -6.442 12.522 1.00 95.94 411 TYR A CA 1
ATOM 3364 C C . TYR A 1 411 ? -23.457 -6.250 12.289 1.00 95.94 411 TYR A C 1
ATOM 3366 O O . TYR A 1 411 ? -22.658 -7.178 12.434 1.00 95.94 411 TYR A O 1
ATOM 3374 N N . ARG A 1 412 ? -23.097 -5.015 11.942 1.00 97.50 412 ARG A N 1
ATOM 3375 C CA . ARG A 1 412 ? -21.746 -4.467 11.997 1.00 97.50 412 ARG A CA 1
ATOM 3376 C C . ARG A 1 412 ? -21.761 -3.131 12.715 1.00 97.50 412 ARG A C 1
ATOM 3378 O O . ARG A 1 412 ? -22.651 -2.320 12.465 1.00 97.50 412 ARG A O 1
ATOM 3385 N N . TYR A 1 413 ? -20.811 -2.914 13.615 1.00 97.81 413 TYR A N 1
ATOM 3386 C CA . TYR A 1 413 ? -20.499 -1.575 14.095 1.00 97.81 413 TYR A CA 1
ATOM 3387 C C . TYR A 1 413 ? -19.394 -1.031 13.201 1.00 97.81 413 TYR A C 1
ATOM 3389 O O . TYR A 1 413 ? -18.292 -1.565 13.196 1.00 97.81 413 TYR A O 1
ATOM 3397 N N . ILE A 1 414 ? -19.720 -0.046 12.376 1.00 97.81 414 ILE A N 1
ATOM 3398 C CA . ILE A 1 414 ? -18.822 0.481 11.354 1.00 97.81 414 ILE A CA 1
ATOM 3399 C C . ILE A 1 414 ? -18.260 1.835 11.768 1.00 97.81 414 ILE A C 1
ATOM 3401 O O . ILE A 1 414 ? -18.941 2.610 12.440 1.00 97.81 414 ILE A O 1
ATOM 3405 N N . ARG A 1 415 ? -17.052 2.139 11.296 1.00 97.50 415 ARG A N 1
ATOM 3406 C CA . ARG A 1 415 ? -16.474 3.487 11.274 1.00 97.50 415 ARG A CA 1
ATOM 3407 C C . ARG A 1 415 ? -16.347 3.934 9.824 1.00 97.50 415 ARG A C 1
ATOM 3409 O O . ARG A 1 415 ? -15.772 3.210 9.013 1.00 97.50 415 ARG A O 1
ATOM 3416 N N . LEU A 1 416 ? -16.877 5.108 9.499 1.00 97.25 416 LEU A N 1
ATOM 3417 C CA . LEU A 1 416 ? -16.762 5.720 8.179 1.00 97.25 416 LEU A CA 1
ATOM 3418 C C . LEU A 1 416 ? -15.878 6.961 8.285 1.00 97.25 416 LEU A C 1
ATOM 3420 O O . LEU A 1 416 ? -16.277 7.946 8.904 1.00 97.25 416 LEU A O 1
ATOM 3424 N N . ARG A 1 417 ? -14.703 6.902 7.655 1.00 95.94 417 ARG A N 1
ATOM 3425 C CA . ARG A 1 417 ? -13.760 8.019 7.546 1.00 95.94 417 ARG A CA 1
ATOM 3426 C C . ARG A 1 417 ? -13.751 8.569 6.133 1.00 95.94 417 ARG A C 1
ATOM 3428 O O . ARG A 1 417 ? -13.705 7.796 5.181 1.00 95.94 417 ARG A O 1
ATOM 3435 N N . MET A 1 418 ? -13.776 9.884 5.994 1.00 95.50 418 MET A N 1
ATOM 3436 C CA . MET A 1 418 ? -13.764 10.586 4.718 1.00 95.50 418 MET A CA 1
ATOM 3437 C C . MET A 1 418 ? -12.812 11.769 4.798 1.00 95.50 418 MET A C 1
ATOM 3439 O O . MET A 1 418 ? -12.834 12.520 5.775 1.00 95.50 418 MET A O 1
ATOM 3443 N N . GLN A 1 419 ? -12.027 11.962 3.745 1.00 94.88 419 GLN A N 1
ATOM 3444 C CA . GLN A 1 419 ? -11.126 13.102 3.629 1.00 94.88 419 GLN A CA 1
ATOM 3445 C C . GLN A 1 419 ? -10.997 13.558 2.172 1.00 94.88 419 GLN A C 1
ATOM 3447 O O . GLN A 1 419 ? -11.074 12.719 1.264 1.00 94.88 419 GLN A O 1
ATOM 3452 N N . PRO A 1 420 ? -10.835 14.870 1.933 1.00 95.38 420 PRO A N 1
ATOM 3453 C CA . PRO A 1 420 ? -10.585 15.392 0.598 1.00 95.38 420 PRO A CA 1
ATOM 3454 C C . PRO A 1 420 ? -9.218 14.919 0.085 1.00 95.38 420 PRO A C 1
ATOM 3456 O O . PRO A 1 420 ? -8.285 14.757 0.865 1.00 95.38 420 PRO A O 1
ATOM 3459 N N . ILE A 1 421 ? -9.108 14.699 -1.226 1.00 95.50 421 ILE A N 1
ATOM 3460 C CA . ILE A 1 421 ? -7.875 14.252 -1.895 1.00 95.50 421 ILE A CA 1
ATOM 3461 C C . ILE A 1 421 ? -7.712 14.916 -3.266 1.00 95.50 421 ILE A C 1
ATOM 3463 O O . ILE A 1 421 ? -8.694 15.352 -3.874 1.00 95.50 421 ILE A O 1
ATOM 3467 N N . ASP A 1 422 ? -6.490 14.897 -3.802 1.00 95.06 422 ASP A N 1
ATOM 3468 C CA . ASP A 1 422 ? -6.236 15.110 -5.231 1.00 95.06 422 ASP A CA 1
ATOM 3469 C C . ASP A 1 422 ? -6.062 13.748 -5.910 1.00 95.06 422 ASP A C 1
ATOM 3471 O O . ASP A 1 422 ? -4.952 13.249 -6.088 1.00 95.06 422 ASP A O 1
ATOM 3475 N N . ALA A 1 423 ? -7.172 13.120 -6.304 1.00 95.56 423 ALA A N 1
ATOM 3476 C CA . ALA A 1 423 ? -7.140 11.752 -6.816 1.00 95.56 423 ALA A CA 1
ATOM 347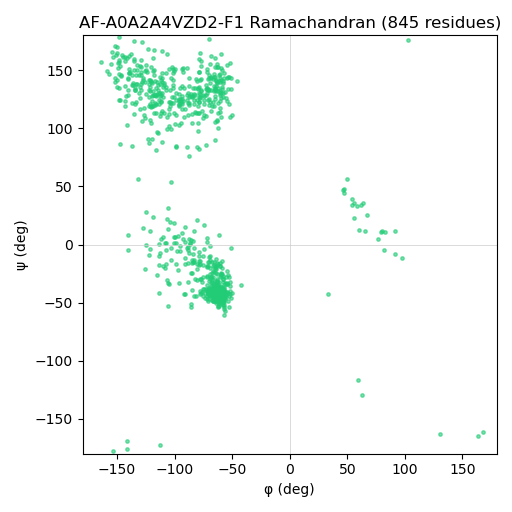7 C C . ALA A 1 423 ? -6.271 11.563 -8.069 1.00 95.56 423 ALA A C 1
ATOM 3479 O O . ALA A 1 423 ? -5.783 10.457 -8.294 1.00 95.56 423 ALA A O 1
ATOM 3480 N N . LEU A 1 424 ? -6.073 12.594 -8.902 1.00 95.75 424 LEU A N 1
ATOM 3481 C CA . LEU A 1 424 ? -5.225 12.474 -10.094 1.00 95.75 424 LEU A CA 1
ATOM 3482 C C . LEU A 1 424 ? -3.743 12.481 -9.726 1.00 95.75 424 LEU A C 1
ATOM 3484 O O . LEU A 1 424 ? -2.988 11.658 -10.250 1.00 95.75 424 LEU A O 1
ATOM 3488 N N . SER A 1 425 ? -3.343 13.390 -8.836 1.00 94.44 425 SER A N 1
ATOM 3489 C CA . SER A 1 425 ? -1.979 13.441 -8.307 1.00 94.44 425 SER A CA 1
ATOM 3490 C C . SER A 1 425 ? -1.668 12.184 -7.490 1.00 94.44 425 SER A C 1
ATOM 3492 O O . SER A 1 425 ? -0.671 11.498 -7.728 1.00 94.44 425 SER A O 1
ATOM 3494 N N . ASP A 1 426 ? -2.581 11.815 -6.596 1.00 95.69 426 ASP A N 1
ATOM 3495 C CA . ASP A 1 426 ? -2.403 10.730 -5.639 1.00 95.69 426 ASP A CA 1
ATOM 3496 C C . ASP A 1 426 ? -2.339 9.353 -6.309 1.00 95.69 426 ASP A C 1
ATOM 3498 O O . ASP A 1 426 ? -1.606 8.472 -5.858 1.00 95.69 426 ASP A O 1
ATOM 3502 N N . ALA A 1 427 ? -3.052 9.173 -7.424 1.00 96.12 427 ALA A N 1
ATOM 3503 C CA . ALA A 1 427 ? -3.041 7.941 -8.207 1.00 96.12 427 ALA A CA 1
ATOM 3504 C C . ALA A 1 427 ? -1.745 7.696 -8.989 1.00 96.12 427 ALA A C 1
ATOM 3506 O O . ALA A 1 427 ? -1.503 6.568 -9.439 1.00 96.12 427 ALA A O 1
ATOM 3507 N N . TYR A 1 428 ? -0.928 8.725 -9.214 1.00 94.12 42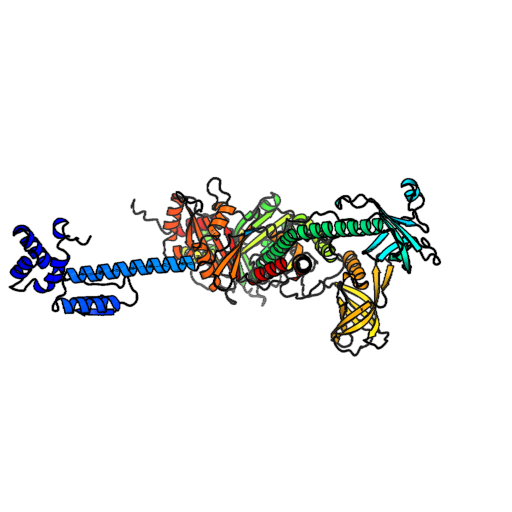8 TYR A N 1
ATOM 3508 C CA . TYR A 1 428 ? 0.243 8.632 -10.075 1.00 94.12 428 TYR A CA 1
ATOM 3509 C C . TYR A 1 428 ? 1.533 8.455 -9.261 1.00 94.12 428 TYR A C 1
ATOM 3511 O O . TYR A 1 428 ? 2.080 9.399 -8.700 1.00 94.12 428 TYR A O 1
ATOM 3519 N N . ASN A 1 429 ? 2.043 7.220 -9.240 1.00 93.44 429 ASN A N 1
ATOM 3520 C CA . ASN A 1 429 ? 3.308 6.852 -8.601 1.00 93.44 429 ASN A CA 1
ATOM 3521 C C . ASN A 1 429 ? 4.242 6.184 -9.634 1.00 93.44 429 ASN A C 1
ATOM 3523 O O . ASN A 1 429 ? 4.122 4.976 -9.870 1.00 93.44 429 ASN A O 1
ATOM 3527 N N . PRO A 1 430 ? 5.098 6.957 -10.328 1.00 92.19 430 PRO A N 1
ATOM 3528 C CA . PRO A 1 430 ? 6.045 6.420 -11.302 1.00 92.19 430 PRO A CA 1
ATOM 3529 C C . PRO A 1 430 ? 7.177 5.625 -10.626 1.00 92.19 430 PRO A C 1
ATOM 3531 O O . PRO A 1 430 ? 7.275 5.533 -9.403 1.00 92.19 430 PRO A O 1
ATOM 3534 N N . SER A 1 431 ? 8.059 5.034 -11.429 1.00 92.62 431 SER A N 1
ATOM 3535 C CA . SER A 1 431 ? 9.349 4.556 -10.936 1.00 92.62 431 SER A CA 1
ATOM 3536 C C . SER A 1 431 ? 10.199 5.709 -10.401 1.00 92.62 431 SER A C 1
ATOM 3538 O O . SER A 1 431 ? 10.106 6.849 -10.862 1.00 92.62 431 SER A O 1
ATOM 3540 N N . ALA A 1 432 ? 11.083 5.384 -9.460 1.00 93.00 432 ALA A N 1
ATOM 3541 C CA . ALA A 1 432 ? 12.086 6.309 -8.946 1.00 93.00 432 ALA A CA 1
ATOM 3542 C C . ALA A 1 432 ? 13.122 6.762 -9.983 1.00 93.00 432 ALA A C 1
ATOM 3544 O O . ALA A 1 432 ? 13.881 7.691 -9.712 1.00 93.00 432 ALA A O 1
ATOM 3545 N N . VAL A 1 433 ? 13.191 6.111 -11.147 1.00 91.88 433 VAL A N 1
ATOM 3546 C CA . VAL A 1 433 ? 14.202 6.384 -12.172 1.00 91.88 433 VAL A CA 1
ATOM 3547 C C . VAL A 1 433 ? 13.546 6.899 -13.461 1.00 91.88 433 VAL A C 1
ATOM 3549 O O . VAL A 1 433 ? 12.494 6.390 -13.859 1.00 91.88 433 VAL A O 1
ATOM 3552 N N . PRO A 1 434 ? 14.144 7.884 -14.164 1.00 89.75 434 PRO A N 1
ATOM 3553 C CA . PRO A 1 434 ? 13.580 8.430 -15.394 1.00 89.75 434 PRO A CA 1
ATOM 3554 C C . PRO A 1 434 ? 13.396 7.407 -16.523 1.00 89.75 434 PRO A C 1
ATOM 3556 O O . PRO A 1 434 ? 14.181 6.477 -16.705 1.00 89.75 434 PRO A O 1
ATOM 3559 N N . SER A 1 435 ? 12.407 7.659 -17.384 1.00 88.19 435 SER A N 1
ATOM 3560 C CA . SER A 1 435 ? 12.023 6.769 -18.493 1.00 88.19 435 SER A CA 1
ATOM 3561 C C . SER A 1 435 ? 13.139 6.475 -19.501 1.00 88.19 435 SER A C 1
ATOM 3563 O O . SER A 1 435 ? 13.095 5.452 -20.176 1.00 88.19 435 SER A O 1
ATOM 3565 N N . HIS A 1 436 ? 14.121 7.372 -19.634 1.00 82.75 436 HIS A N 1
ATOM 3566 C CA . HIS A 1 436 ? 15.219 7.231 -20.594 1.00 82.75 436 HIS A CA 1
ATOM 3567 C C . HIS A 1 436 ? 16.306 6.250 -20.132 1.00 82.75 436 HIS A C 1
ATOM 3569 O O . HIS A 1 436 ? 17.107 5.809 -20.950 1.00 82.75 436 HIS A O 1
ATOM 3575 N N . VAL A 1 437 ? 16.345 5.910 -18.839 1.00 82.62 437 VAL A N 1
ATOM 3576 C CA . VAL A 1 437 ? 17.396 5.059 -18.264 1.00 82.62 437 VAL A CA 1
ATOM 3577 C C . VAL A 1 437 ? 17.233 3.603 -18.693 1.00 82.62 437 VAL A C 1
ATOM 3579 O O . VAL A 1 437 ? 18.214 2.917 -18.979 1.00 82.62 437 VAL A O 1
ATOM 3582 N N . ASN A 1 438 ? 15.992 3.123 -18.764 1.00 80.81 438 ASN A N 1
ATOM 3583 C CA . ASN A 1 438 ? 15.683 1.767 -19.191 1.00 80.81 438 ASN A CA 1
ATOM 3584 C C . ASN A 1 438 ? 14.294 1.734 -19.860 1.00 80.81 438 ASN A C 1
ATOM 3586 O O . ASN A 1 438 ? 13.351 2.304 -19.309 1.00 80.81 438 ASN A O 1
ATOM 3590 N N . PRO A 1 439 ? 14.121 1.045 -21.009 1.00 75.88 439 PRO A N 1
ATOM 3591 C CA . PRO A 1 439 ? 12.830 0.933 -21.690 1.00 75.88 439 PRO A CA 1
ATOM 3592 C C . PRO A 1 439 ? 11.664 0.443 -20.816 1.00 75.88 439 PRO A C 1
ATOM 3594 O O . PRO A 1 439 ? 10.513 0.775 -21.106 1.00 75.88 439 PRO A O 1
ATOM 3597 N N . ALA A 1 440 ? 11.925 -0.355 -19.776 1.00 79.56 440 ALA A N 1
ATOM 3598 C CA . ALA A 1 440 ? 10.903 -0.776 -18.815 1.00 79.56 440 ALA A CA 1
ATOM 3599 C C . ALA A 1 440 ? 10.365 0.410 -17.989 1.00 79.56 440 ALA A C 1
ATOM 3601 O O . ALA A 1 440 ? 9.156 0.528 -17.786 1.00 79.56 440 ALA A O 1
ATOM 3602 N N . MET A 1 441 ? 11.233 1.362 -17.619 1.00 85.88 441 MET A N 1
ATOM 3603 C CA . MET A 1 441 ? 10.853 2.557 -16.853 1.00 85.88 441 MET A CA 1
ATOM 3604 C C . MET A 1 441 ? 9.883 3.445 -17.630 1.00 85.88 441 MET A C 1
ATOM 3606 O O . MET A 1 441 ? 9.002 4.052 -17.036 1.00 85.88 441 MET A O 1
ATOM 3610 N N . ALA A 1 442 ? 9.969 3.480 -18.964 1.00 81.62 442 ALA A N 1
ATOM 3611 C CA . ALA A 1 442 ? 9.020 4.229 -19.788 1.00 81.62 442 ALA A CA 1
ATOM 3612 C C . ALA A 1 442 ? 7.566 3.743 -19.643 1.00 81.62 442 ALA A C 1
ATOM 3614 O O . ALA A 1 442 ? 6.641 4.551 -19.733 1.00 81.62 442 ALA A O 1
ATOM 3615 N N . LEU A 1 443 ? 7.356 2.443 -19.398 1.00 79.75 443 LEU A N 1
ATOM 3616 C CA . LEU A 1 443 ? 6.028 1.885 -19.139 1.00 79.75 443 LEU A CA 1
ATOM 3617 C C . LEU A 1 443 ? 5.570 2.183 -17.704 1.00 79.75 443 LEU A C 1
ATOM 3619 O O . LEU A 1 443 ? 4.418 2.568 -17.495 1.00 79.75 443 LEU A O 1
ATOM 3623 N N . LEU A 1 444 ? 6.474 2.049 -16.727 1.00 84.19 444 LEU A N 1
ATOM 3624 C CA . LEU A 1 444 ? 6.190 2.329 -15.314 1.00 84.19 444 LEU A CA 1
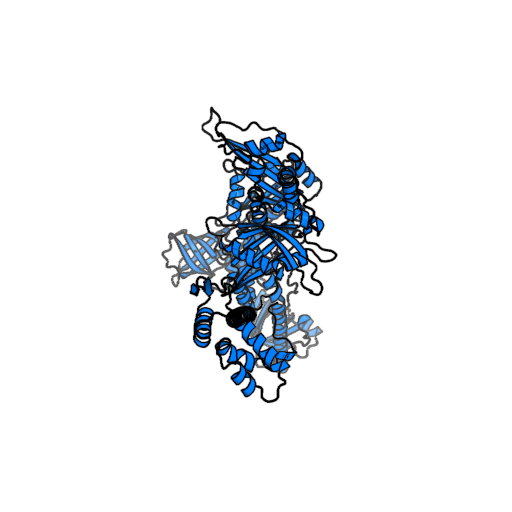ATOM 3625 C C . LEU A 1 444 ? 5.857 3.807 -15.072 1.00 84.19 444 LEU A C 1
ATOM 3627 O O . LEU A 1 444 ? 4.888 4.109 -14.380 1.00 84.19 444 LEU A O 1
ATOM 3631 N N . ASN A 1 445 ? 6.597 4.710 -15.715 1.00 89.94 445 ASN A N 1
ATOM 3632 C CA . ASN A 1 445 ? 6.457 6.167 -15.624 1.00 89.94 445 ASN A CA 1
ATOM 3633 C C . ASN A 1 445 ? 5.376 6.733 -16.547 1.00 89.94 445 ASN A C 1
ATOM 3635 O O . ASN A 1 445 ? 5.327 7.935 -16.809 1.00 89.94 445 ASN A O 1
ATOM 3639 N N . ARG A 1 446 ? 4.538 5.877 -17.126 1.00 86.94 446 ARG A N 1
ATOM 3640 C CA . ARG A 1 446 ? 3.437 6.336 -17.957 1.00 86.94 446 ARG A CA 1
ATOM 3641 C C . ARG A 1 446 ? 2.359 6.967 -17.077 1.00 86.94 446 ARG A C 1
ATOM 3643 O O . ARG A 1 446 ? 1.935 6.371 -16.086 1.00 86.94 446 ARG A O 1
ATOM 3650 N N . THR A 1 447 ? 1.857 8.119 -17.512 1.00 89.75 447 THR A N 1
ATOM 3651 C CA . THR A 1 447 ? 0.686 8.776 -16.927 1.00 89.75 447 THR A CA 1
ATOM 3652 C C . THR A 1 447 ? -0.572 7.902 -16.990 1.00 89.75 447 THR A C 1
ATOM 3654 O O . THR A 1 447 ? -0.654 6.908 -17.721 1.00 89.75 447 THR A O 1
ATOM 3657 N N . LEU A 1 448 ? -1.572 8.276 -16.193 1.00 91.88 448 LEU A N 1
ATOM 3658 C CA . LEU A 1 448 ? -2.851 7.576 -16.112 1.00 91.88 448 LEU A CA 1
ATOM 3659 C C . LEU A 1 448 ? -3.545 7.517 -17.485 1.00 91.88 448 LEU A C 1
ATOM 3661 O O . LEU A 1 448 ? -3.518 8.475 -18.258 1.00 91.88 448 LEU A O 1
ATOM 3665 N N . GLY A 1 449 ? -4.179 6.382 -17.790 1.00 88.56 449 GLY A N 1
ATOM 3666 C CA . GLY A 1 449 ? -4.988 6.228 -19.003 1.00 88.56 449 GLY A CA 1
ATOM 3667 C C . GLY A 1 449 ? -6.215 7.144 -18.997 1.00 88.56 449 GLY A C 1
ATOM 3668 O O . GLY A 1 449 ? -6.657 7.607 -17.940 1.00 88.56 449 GLY A O 1
ATOM 3669 N N . LYS A 1 450 ? -6.803 7.397 -20.172 1.00 90.12 450 LYS A N 1
ATOM 3670 C CA . LYS A 1 450 ? -7.940 8.334 -20.306 1.00 90.12 450 LYS A CA 1
ATOM 3671 C C . LYS A 1 450 ? -9.162 7.916 -19.490 1.00 90.12 450 LYS A C 1
ATOM 3673 O O . LYS A 1 450 ? -9.795 8.763 -18.868 1.00 90.12 450 LYS A O 1
ATOM 3678 N N . GLN A 1 451 ? -9.484 6.622 -19.470 1.00 87.69 451 GLN A N 1
ATOM 3679 C CA . GLN A 1 451 ? -10.627 6.100 -18.713 1.00 87.69 451 GLN A CA 1
ATOM 3680 C C . GLN A 1 451 ? -10.444 6.307 -17.203 1.00 87.69 451 GLN A C 1
ATOM 3682 O O . GLN A 1 451 ? -11.312 6.889 -16.558 1.00 87.69 451 GLN A O 1
ATOM 3687 N N . VAL A 1 452 ? -9.272 5.940 -16.669 1.00 91.69 452 VAL A N 1
ATOM 3688 C CA . VAL A 1 452 ? -8.904 6.172 -15.261 1.00 91.69 452 VAL A CA 1
ATOM 3689 C C . VAL A 1 452 ? -8.948 7.664 -14.929 1.00 91.69 452 VAL A C 1
ATOM 3691 O O . VAL A 1 452 ? -9.556 8.061 -13.941 1.00 91.69 452 VAL A O 1
ATOM 3694 N N . THR A 1 453 ? -8.379 8.506 -15.796 1.00 94.19 453 THR A N 1
ATOM 3695 C CA . THR A 1 453 ? -8.389 9.967 -15.626 1.00 94.19 453 THR A CA 1
ATOM 3696 C C . THR A 1 453 ? -9.814 10.512 -15.545 1.00 94.19 453 THR A C 1
ATOM 3698 O O . THR A 1 453 ? -10.099 11.344 -14.693 1.00 94.19 453 THR A O 1
ATOM 3701 N N . ASN A 1 454 ? -10.734 10.031 -16.385 1.00 90.31 454 ASN A N 1
ATOM 3702 C CA . ASN A 1 454 ? -12.130 10.471 -16.366 1.00 90.31 454 ASN A CA 1
ATOM 3703 C C . ASN A 1 454 ? -12.852 10.091 -15.063 1.00 90.31 454 ASN A C 1
ATOM 3705 O O . ASN A 1 454 ? -13.624 10.901 -14.553 1.00 90.31 454 ASN A O 1
ATOM 3709 N N . ILE A 1 455 ? -12.595 8.895 -14.521 1.00 90.62 455 ILE A N 1
ATOM 3710 C CA . ILE A 1 455 ? -13.168 8.449 -13.239 1.00 90.62 455 ILE A CA 1
ATOM 3711 C C . ILE A 1 455 ? -12.613 9.297 -12.086 1.00 90.62 455 ILE A C 1
ATOM 3713 O O . ILE A 1 455 ? -13.368 9.816 -11.261 1.00 90.62 455 ILE A O 1
ATOM 3717 N N . LEU A 1 456 ? -11.292 9.473 -12.040 1.00 95.00 456 LEU A N 1
ATOM 3718 C CA . LEU A 1 456 ? -10.616 10.126 -10.920 1.00 95.00 456 LEU A CA 1
ATOM 3719 C C . LEU A 1 456 ? -10.734 11.648 -10.938 1.00 95.00 456 LEU A C 1
ATOM 3721 O O . LEU A 1 456 ? -10.802 12.245 -9.876 1.00 95.00 456 LEU A O 1
ATOM 3725 N N . LYS A 1 457 ? -10.849 12.286 -12.108 1.00 94.06 457 LYS A N 1
ATOM 3726 C CA . LYS A 1 457 ? -11.031 13.745 -12.213 1.00 94.06 457 LYS A CA 1
ATOM 3727 C C . LYS A 1 457 ? -12.281 14.245 -11.481 1.00 94.06 457 LYS A C 1
ATOM 3729 O O . LYS A 1 457 ? -12.319 15.394 -11.058 1.00 94.06 457 LYS A O 1
ATOM 3734 N N . ALA A 1 458 ? -13.315 13.411 -11.389 1.00 89.69 458 ALA A N 1
ATOM 3735 C CA . ALA A 1 458 ? -14.521 13.723 -10.632 1.00 89.69 458 ALA A CA 1
ATOM 3736 C C . ALA A 1 458 ? -14.444 13.249 -9.171 1.00 89.69 458 ALA A C 1
ATOM 3738 O O . ALA A 1 458 ? -15.320 13.590 -8.384 1.00 89.69 458 ALA A O 1
ATOM 3739 N N . SER A 1 459 ? -13.453 12.432 -8.812 1.00 93.88 459 SER A N 1
ATOM 3740 C CA . SER A 1 459 ? -13.374 11.789 -7.507 1.00 93.88 459 SER A CA 1
ATOM 3741 C C . SER A 1 459 ? -12.477 12.597 -6.573 1.00 93.88 459 SER A C 1
ATOM 3743 O O . SER A 1 459 ? -11.262 12.530 -6.681 1.00 93.88 459 SER A O 1
ATOM 3745 N N . ASN A 1 460 ? -13.066 13.351 -5.648 1.00 93.56 460 ASN A N 1
ATOM 3746 C CA . ASN A 1 460 ? -12.326 14.338 -4.843 1.00 93.56 460 ASN A CA 1
ATOM 3747 C C . ASN A 1 460 ? -12.193 13.942 -3.368 1.00 93.56 460 ASN A C 1
ATOM 3749 O O . ASN A 1 460 ? -11.739 14.737 -2.551 1.00 93.56 460 ASN A O 1
ATOM 3753 N N . TYR A 1 461 ? -12.628 12.734 -3.015 1.00 96.31 461 TYR A N 1
ATOM 3754 C CA . TYR A 1 461 ? -12.590 12.229 -1.648 1.00 96.31 461 TYR A CA 1
ATOM 3755 C C . TYR A 1 461 ? -12.108 10.790 -1.610 1.00 96.31 461 TYR A C 1
ATOM 3757 O O . TYR A 1 461 ? -12.555 9.975 -2.420 1.00 96.31 461 TYR A O 1
ATOM 3765 N N . SER A 1 462 ? -11.266 10.492 -0.622 1.00 96.19 462 SER A N 1
ATOM 3766 C CA . SER A 1 462 ? -10.979 9.135 -0.166 1.00 96.19 462 SER A CA 1
ATOM 3767 C C . SER A 1 462 ? -11.905 8.802 0.996 1.00 96.19 462 SER A C 1
ATOM 3769 O O . SER A 1 462 ? -12.123 9.629 1.886 1.00 96.19 462 SER A O 1
ATOM 3771 N N . VAL A 1 463 ? -12.462 7.596 0.981 1.00 96.69 463 VAL A N 1
ATOM 3772 C CA . VAL A 1 463 ? -13.358 7.095 2.018 1.00 96.69 463 VAL A CA 1
ATOM 3773 C C . VAL A 1 463 ? -12.919 5.710 2.459 1.00 96.69 463 VAL A C 1
ATOM 3775 O O . VAL A 1 463 ? -12.728 4.825 1.631 1.00 96.69 463 VAL A O 1
ATOM 3778 N N . ILE A 1 464 ? -12.809 5.508 3.767 1.00 96.81 464 ILE A N 1
ATOM 3779 C CA . ILE A 1 464 ? -12.433 4.237 4.382 1.00 96.81 464 ILE A CA 1
ATOM 3780 C C . ILE A 1 464 ? -13.585 3.786 5.279 1.00 96.81 464 ILE A C 1
ATOM 3782 O O . ILE A 1 464 ? -13.958 4.479 6.229 1.00 96.81 464 ILE A O 1
ATOM 3786 N N . LEU A 1 465 ? -14.153 2.624 4.961 1.00 97.62 465 LEU A N 1
ATOM 3787 C CA . LEU A 1 465 ? -15.170 1.960 5.770 1.00 97.62 465 LEU A CA 1
ATOM 3788 C C . LEU A 1 465 ? -14.543 0.777 6.514 1.00 97.62 465 LEU A C 1
ATOM 3790 O O . LEU A 1 465 ? -14.114 -0.187 5.880 1.00 97.62 465 LEU A O 1
ATOM 3794 N N . SER A 1 466 ? -14.545 0.847 7.842 1.00 96.62 466 SER A N 1
ATOM 3795 C CA . SER A 1 466 ? -13.971 -0.167 8.732 1.00 96.62 466 SER A CA 1
ATOM 3796 C C . SER A 1 466 ? -15.060 -0.885 9.526 1.00 96.62 466 SER A C 1
ATOM 3798 O O . SER A 1 466 ? -16.006 -0.248 9.994 1.00 96.62 466 SER A O 1
ATOM 3800 N N . ASP A 1 467 ? -14.905 -2.193 9.727 1.00 96.44 467 ASP A N 1
ATOM 3801 C CA . ASP A 1 467 ? -15.670 -2.966 10.711 1.00 96.44 467 ASP A CA 1
ATOM 3802 C C . ASP A 1 467 ? -14.950 -2.914 12.066 1.00 96.44 467 ASP A C 1
ATOM 3804 O O . ASP A 1 467 ? -13.794 -3.313 12.173 1.00 96.44 467 ASP A O 1
ATOM 3808 N N . VAL A 1 468 ? -15.632 -2.384 13.080 1.00 97.25 468 VAL A N 1
ATOM 3809 C CA . VAL A 1 468 ? -15.153 -2.240 14.464 1.00 97.25 468 VAL A CA 1
ATOM 3810 C C . VAL A 1 468 ? -16.114 -2.902 15.463 1.00 97.25 468 VAL A C 1
ATOM 3812 O O . VAL A 1 468 ? -16.232 -2.492 16.623 1.00 97.25 468 VAL A O 1
ATOM 3815 N N . SER A 1 469 ? -16.846 -3.929 15.017 1.00 96.44 469 SER A N 1
ATOM 3816 C CA . SER A 1 469 ? -17.818 -4.686 15.824 1.00 96.44 469 SER A CA 1
ATOM 3817 C C . SER A 1 469 ? -17.227 -5.278 17.106 1.00 96.44 469 SER A C 1
ATOM 3819 O O . SER A 1 469 ? -17.933 -5.436 18.106 1.00 96.44 469 SER A O 1
ATOM 3821 N N . GLU A 1 470 ? -15.927 -5.566 17.115 1.00 95.50 470 GLU A N 1
ATOM 3822 C CA . GLU A 1 470 ? -15.188 -6.077 18.262 1.00 95.50 470 GLU A CA 1
ATOM 3823 C C . GLU A 1 470 ? -15.231 -5.143 19.480 1.00 95.50 470 GLU A C 1
ATOM 3825 O O . GLU A 1 470 ? -15.170 -5.649 20.605 1.00 95.50 470 GLU A O 1
ATOM 3830 N N . ILE A 1 471 ? -15.431 -3.827 19.299 1.00 96.69 471 ILE A N 1
ATOM 3831 C CA . ILE A 1 471 ? -15.599 -2.853 20.397 1.00 96.69 471 ILE A CA 1
ATOM 3832 C C . ILE A 1 471 ? -16.688 -3.314 21.371 1.00 96.69 471 ILE A C 1
ATOM 3834 O O . ILE A 1 471 ? -16.502 -3.283 22.590 1.00 96.69 471 ILE A O 1
ATOM 3838 N N . ASN A 1 472 ? -17.804 -3.820 20.842 1.00 94.81 472 ASN A N 1
ATOM 3839 C CA . ASN A 1 472 ? -18.937 -4.261 21.654 1.00 94.81 472 ASN A CA 1
ATOM 3840 C C . ASN A 1 472 ? -18.565 -5.442 22.550 1.00 94.81 472 ASN A C 1
ATOM 3842 O O . ASN A 1 472 ? -19.054 -5.547 23.676 1.00 94.81 472 ASN A O 1
ATOM 3846 N N . SER A 1 473 ? -17.687 -6.320 22.059 1.00 93.50 473 SER A N 1
ATOM 3847 C CA . SER A 1 473 ? -17.176 -7.462 22.817 1.00 93.50 473 SER A CA 1
ATOM 3848 C C . SER A 1 473 ? -16.151 -7.039 23.873 1.00 93.50 473 SER A C 1
ATOM 3850 O O . SER A 1 473 ? -16.181 -7.558 24.987 1.00 93.50 473 SER A O 1
ATOM 3852 N N . VAL A 1 474 ? -15.289 -6.066 23.554 1.00 95.56 474 VAL A N 1
ATOM 3853 C CA . VAL A 1 474 ? -14.258 -5.533 24.458 1.00 95.56 474 VAL A CA 1
ATOM 3854 C C . VAL A 1 474 ? -14.895 -4.827 25.649 1.00 95.56 474 VAL A C 1
ATOM 3856 O O . VAL A 1 474 ? -14.494 -5.067 26.784 1.00 95.56 474 VAL A O 1
ATOM 3859 N N . LEU A 1 475 ? -15.923 -4.011 25.404 1.00 94.94 475 LEU A N 1
ATOM 3860 C CA . LEU A 1 475 ? -16.646 -3.271 26.442 1.00 94.94 475 LEU A CA 1
ATOM 3861 C C . LEU A 1 475 ? -17.816 -4.059 27.059 1.00 94.94 475 LEU A C 1
ATOM 3863 O O . LEU A 1 475 ? -18.465 -3.576 27.983 1.00 94.94 475 LEU A O 1
ATOM 3867 N N . ALA A 1 476 ? -18.086 -5.276 26.577 1.00 93.19 476 ALA A N 1
ATOM 3868 C CA . ALA A 1 476 ? -19.225 -6.104 26.981 1.00 93.19 476 ALA A CA 1
ATOM 3869 C C . ALA A 1 476 ? -20.594 -5.394 26.850 1.00 93.19 476 ALA A C 1
ATOM 3871 O O . ALA A 1 476 ? -21.485 -5.583 27.685 1.00 93.19 476 ALA A O 1
ATOM 3872 N N . LEU A 1 477 ? -20.797 -4.605 25.785 1.00 91.69 477 LEU A N 1
ATOM 3873 C CA . LEU A 1 477 ? -21.972 -3.734 25.632 1.00 91.69 477 LEU A CA 1
ATOM 3874 C C . LEU A 1 477 ? -23.300 -4.494 25.644 1.00 91.69 477 LEU A C 1
ATOM 3876 O O . LEU A 1 477 ? -24.268 -4.002 26.218 1.00 91.69 477 LEU A O 1
ATOM 3880 N N . SER A 1 478 ? -23.360 -5.707 25.087 1.00 90.81 478 SER A N 1
ATOM 3881 C CA . SER A 1 478 ? -24.581 -6.526 25.133 1.00 90.81 478 SER A CA 1
ATOM 3882 C C . SER A 1 478 ? -25.011 -6.834 26.571 1.00 90.81 478 SER A C 1
ATOM 3884 O O . SER A 1 478 ? -26.197 -6.767 26.896 1.00 90.81 478 SER A O 1
ATOM 3886 N N . LYS A 1 479 ? -24.044 -7.099 27.461 1.00 89.19 479 LYS A N 1
ATOM 3887 C CA . LYS A 1 479 ? -24.295 -7.293 28.894 1.00 89.19 479 LYS A CA 1
ATOM 3888 C C . LYS A 1 479 ? -24.694 -5.974 29.551 1.00 89.19 479 LYS A C 1
ATOM 3890 O O . LYS A 1 479 ? -25.694 -5.941 30.265 1.00 89.19 479 LYS A O 1
ATOM 3895 N N . CYS A 1 480 ? -23.966 -4.889 29.271 1.00 87.62 480 CYS A N 1
ATOM 3896 C CA . CYS A 1 480 ? -24.287 -3.561 29.794 1.00 87.62 480 CYS A CA 1
ATOM 3897 C C . CYS A 1 480 ? -25.708 -3.136 29.412 1.00 87.62 480 CYS A C 1
ATOM 3899 O O . CYS A 1 480 ? -26.424 -2.607 30.251 1.00 87.62 480 CYS A O 1
ATOM 3901 N N . LEU A 1 481 ? -26.167 -3.412 28.192 1.00 88.38 481 LEU A N 1
ATOM 3902 C CA . LEU A 1 481 ? -27.496 -3.041 27.699 1.00 88.38 481 LEU A CA 1
ATOM 3903 C C . LEU A 1 481 ? -28.600 -4.059 28.032 1.00 88.38 481 LEU A C 1
ATOM 3905 O O . LEU A 1 481 ? -29.759 -3.830 27.689 1.00 88.38 481 LEU A O 1
ATOM 3909 N N . GLY A 1 482 ? -28.281 -5.156 28.729 1.00 87.81 482 GLY A N 1
ATOM 3910 C CA . GLY A 1 482 ? -29.265 -6.173 29.113 1.00 87.81 482 GLY A CA 1
ATOM 3911 C C . GLY A 1 482 ? -29.899 -6.878 27.911 1.00 87.81 482 GLY A C 1
ATOM 3912 O O . GLY A 1 482 ? -31.095 -7.185 27.925 1.00 87.81 482 GLY A O 1
ATOM 3913 N N . VAL A 1 483 ? -29.112 -7.092 26.855 1.00 89.44 483 VAL A N 1
ATOM 3914 C CA . VAL A 1 483 ? -29.534 -7.786 25.639 1.00 89.44 483 VAL A CA 1
ATOM 3915 C C . VAL A 1 483 ? -29.954 -9.213 26.002 1.00 89.44 483 VAL A C 1
ATOM 3917 O O . VAL A 1 483 ? -29.199 -9.963 26.614 1.00 89.44 483 VAL A O 1
ATOM 3920 N N . LYS A 1 484 ? -31.190 -9.583 25.655 1.00 82.94 484 LYS A N 1
ATOM 3921 C CA . LYS A 1 484 ? -31.721 -10.932 25.890 1.00 82.94 484 LYS A CA 1
ATOM 3922 C C . LYS A 1 484 ? -31.393 -11.810 24.692 1.00 82.94 484 LYS A C 1
ATOM 3924 O O . LYS A 1 484 ? -31.824 -11.466 23.595 1.00 82.94 484 LYS A O 1
ATOM 3929 N N . GLU A 1 485 ? -30.732 -12.943 24.909 1.00 74.38 485 GLU A N 1
ATOM 3930 C CA . GLU A 1 485 ? -30.469 -13.935 23.861 1.00 74.38 485 GLU A CA 1
ATOM 3931 C C . GLU A 1 485 ? -31.794 -14.494 23.321 1.00 74.38 485 GLU A C 1
ATOM 3933 O O . GLU A 1 485 ? -32.465 -15.316 23.946 1.00 74.38 485 GLU A O 1
ATOM 3938 N N . LYS A 1 486 ? -32.217 -13.985 22.164 1.00 76.75 486 LYS A N 1
ATOM 3939 C CA . LYS A 1 486 ? -33.353 -14.491 21.394 1.00 76.75 486 LYS A CA 1
ATOM 3940 C C . LYS A 1 486 ? -32.987 -14.436 19.923 1.00 76.75 486 LYS A C 1
ATOM 3942 O O . LYS A 1 486 ? -32.529 -13.395 19.456 1.00 76.75 486 LYS A O 1
ATOM 3947 N N . LEU A 1 487 ? -33.245 -15.527 19.200 1.00 73.12 487 LEU A N 1
ATOM 3948 C CA . LEU A 1 487 ? -33.129 -15.524 17.746 1.00 73.12 487 LEU A CA 1
ATOM 3949 C C . LEU A 1 487 ? -34.062 -14.468 17.149 1.00 73.12 487 LEU A C 1
ATOM 3951 O O . LEU A 1 487 ? -35.223 -14.328 17.545 1.00 73.12 487 LEU A O 1
ATOM 3955 N N . GLN A 1 488 ? -33.525 -13.720 16.194 1.00 79.06 488 GLN A N 1
ATOM 3956 C CA . GLN A 1 488 ? -34.273 -12.737 15.433 1.00 79.06 488 GLN A CA 1
ATOM 3957 C C . GLN A 1 488 ? -35.258 -13.464 14.506 1.00 79.06 488 GLN A C 1
ATOM 3959 O O . GLN A 1 488 ? -34.851 -14.334 13.742 1.00 79.06 488 GLN A O 1
ATOM 3964 N N . SER A 1 489 ? -36.553 -13.134 14.595 1.00 81.12 489 SER A N 1
ATOM 3965 C CA . SER A 1 489 ? -37.577 -13.713 13.706 1.00 81.12 489 SER A CA 1
ATOM 3966 C C . SER A 1 489 ? -37.287 -13.325 12.259 1.00 81.12 489 SER A C 1
ATOM 3968 O O . SER A 1 489 ? -37.058 -12.151 11.967 1.00 81.12 489 SER A O 1
ATOM 3970 N N . THR A 1 490 ? -37.326 -14.314 11.371 1.00 83.25 490 THR A N 1
ATOM 3971 C CA . THR A 1 490 ? -37.123 -14.186 9.921 1.00 83.25 490 THR A CA 1
ATOM 3972 C C . THR A 1 490 ? -38.447 -14.151 9.149 1.00 83.25 490 THR A C 1
ATOM 3974 O O . THR A 1 490 ? -38.448 -14.134 7.919 1.00 83.25 490 THR A O 1
ATOM 3977 N N . ASP A 1 491 ? -39.577 -14.100 9.858 1.00 84.12 491 ASP A N 1
ATOM 3978 C CA . ASP A 1 491 ? -40.917 -14.192 9.265 1.00 84.12 491 ASP A CA 1
ATOM 3979 C C . ASP A 1 491 ? -41.388 -12.856 8.675 1.00 84.12 491 ASP A C 1
ATOM 3981 O O . ASP A 1 491 ? -42.294 -12.815 7.854 1.00 84.12 491 ASP A O 1
ATOM 3985 N N . SER A 1 492 ? -40.812 -11.729 9.111 1.00 88.06 492 SER A N 1
ATOM 3986 C CA . SER A 1 492 ? -41.276 -10.407 8.683 1.00 88.06 492 SER A CA 1
ATOM 3987 C C . SER A 1 492 ? -40.198 -9.322 8.743 1.00 88.06 492 SER A C 1
ATOM 3989 O O . SER A 1 492 ? -39.145 -9.479 9.371 1.00 88.06 492 SER A O 1
ATOM 3991 N N . GLU A 1 493 ? -40.485 -8.189 8.097 1.00 91.06 493 GLU A N 1
ATOM 3992 C CA . GLU A 1 493 ? -39.681 -6.968 8.192 1.00 91.06 493 GLU A CA 1
ATOM 3993 C C . GLU A 1 493 ? -39.679 -6.419 9.631 1.00 91.06 493 GLU A C 1
ATOM 3995 O O . GLU A 1 493 ? -40.715 -6.353 10.302 1.00 91.06 493 GLU A O 1
ATOM 4000 N N . ILE A 1 494 ? -38.527 -5.929 10.096 1.00 92.25 494 ILE A N 1
ATOM 4001 C CA . ILE A 1 494 ? -38.450 -5.254 11.391 1.00 92.25 494 ILE A CA 1
ATOM 4002 C C . ILE A 1 494 ? -39.081 -3.867 11.260 1.00 92.25 494 ILE A C 1
ATOM 4004 O O . ILE A 1 494 ? -38.620 -3.013 10.497 1.00 92.25 494 ILE A O 1
ATOM 4008 N N . LYS A 1 495 ? -40.119 -3.615 12.066 1.00 91.44 495 LYS A N 1
ATOM 4009 C CA . LYS A 1 495 ? -40.727 -2.286 12.202 1.00 91.44 495 LYS A CA 1
ATOM 4010 C C . LYS A 1 495 ? -39.715 -1.322 12.824 1.00 91.44 495 LYS A C 1
ATOM 4012 O O . LYS A 1 495 ? -39.466 -1.371 14.027 1.00 91.44 495 LYS A O 1
ATOM 4017 N N . CYS A 1 496 ? -39.154 -0.436 12.007 1.00 90.00 496 CYS A N 1
ATOM 4018 C CA . CYS A 1 496 ? -38.197 0.579 12.432 1.00 90.00 496 CYS A CA 1
ATOM 4019 C C . CYS A 1 496 ? -38.639 1.996 12.010 1.00 90.00 496 CYS A C 1
ATOM 4021 O O . CYS A 1 496 ? -39.299 2.158 10.976 1.00 90.00 496 CYS A O 1
ATOM 4023 N N . PRO A 1 497 ? -38.289 3.035 12.793 1.00 88.94 497 PRO A N 1
ATOM 4024 C CA . PRO A 1 497 ? -38.470 4.429 12.395 1.00 88.94 497 PRO A CA 1
ATOM 4025 C C . PRO A 1 497 ? -37.808 4.748 11.048 1.00 88.94 497 PRO A C 1
ATOM 4027 O O . PRO A 1 497 ? -36.699 4.291 10.776 1.00 88.94 497 PRO A O 1
ATOM 4030 N N . ASN A 1 498 ? -38.437 5.610 10.241 1.00 87.75 498 ASN A N 1
ATOM 4031 C CA . ASN A 1 498 ? -37.918 5.986 8.916 1.00 87.75 498 ASN A CA 1
ATOM 4032 C C . ASN A 1 498 ? -36.493 6.559 8.960 1.00 87.75 498 ASN A C 1
ATOM 4034 O O . ASN A 1 498 ? -35.713 6.291 8.055 1.00 87.75 498 ASN A O 1
ATOM 4038 N N . LYS A 1 499 ? -36.126 7.267 10.037 1.00 88.31 499 LYS A N 1
ATOM 4039 C CA . LYS A 1 499 ? -34.775 7.819 10.242 1.00 88.31 499 LYS A CA 1
ATOM 4040 C C . LYS A 1 499 ? -33.653 6.772 10.330 1.00 88.31 499 LYS A C 1
ATOM 4042 O O . LYS A 1 499 ? -32.492 7.147 10.225 1.00 88.31 499 LYS A O 1
ATOM 4047 N N . PHE A 1 500 ? -33.988 5.497 10.552 1.00 91.94 500 PHE A N 1
ATOM 4048 C CA . PHE A 1 500 ? -33.024 4.391 10.596 1.00 91.94 500 PHE A CA 1
ATOM 4049 C C . PHE A 1 500 ? -33.036 3.538 9.321 1.00 91.94 500 PHE A C 1
ATOM 4051 O O . PHE A 1 500 ? -32.261 2.592 9.199 1.00 91.94 500 PHE A O 1
ATOM 4058 N N . LYS A 1 501 ? -33.925 3.826 8.364 1.00 89.50 501 LYS A N 1
ATOM 4059 C CA . LYS A 1 501 ? -33.952 3.126 7.077 1.00 89.50 501 LYS A CA 1
ATOM 4060 C C . LYS A 1 501 ? -32.906 3.730 6.149 1.00 89.50 501 LYS A C 1
ATOM 4062 O O . LYS A 1 501 ? -32.746 4.946 6.097 1.00 89.50 501 LYS A O 1
ATOM 4067 N N . LEU A 1 502 ? -32.243 2.887 5.357 1.00 87.56 502 LEU A N 1
ATOM 4068 C CA . LEU A 1 502 ? -31.383 3.381 4.282 1.00 87.56 502 LEU A CA 1
ATOM 4069 C C . LEU A 1 502 ? -32.206 4.203 3.268 1.00 87.56 502 LEU A C 1
ATOM 4071 O O . LEU A 1 502 ? -33.222 3.695 2.777 1.00 87.56 502 LEU A O 1
ATOM 4075 N N . PRO A 1 503 ? -31.757 5.405 2.866 1.00 84.75 503 PRO A N 1
ATOM 4076 C CA . PRO A 1 503 ? -32.407 6.179 1.807 1.00 84.75 503 PRO A CA 1
ATOM 4077 C C . PRO A 1 503 ? -32.459 5.404 0.485 1.00 84.75 503 PRO A C 1
ATOM 4079 O O . PRO A 1 503 ? -31.595 4.569 0.222 1.00 84.75 503 PRO A O 1
ATOM 4082 N N . ALA A 1 504 ? -33.463 5.641 -0.360 1.00 80.44 504 ALA A N 1
ATOM 4083 C CA . ALA A 1 504 ? -33.558 4.985 -1.666 1.00 80.44 504 ALA A CA 1
ATOM 4084 C C . ALA A 1 504 ? -32.588 5.611 -2.684 1.00 80.44 504 ALA A C 1
ATOM 4086 O O . ALA A 1 504 ? -32.428 6.831 -2.733 1.00 80.44 504 ALA A O 1
ATOM 4087 N N . LEU A 1 505 ? -31.980 4.791 -3.549 1.00 81.06 505 LEU A N 1
ATOM 4088 C CA . LEU A 1 505 ? -31.223 5.315 -4.686 1.00 81.06 505 LEU A CA 1
ATOM 4089 C C . LEU A 1 505 ? -32.182 5.727 -5.800 1.00 81.06 505 LEU A C 1
ATOM 4091 O O . LEU A 1 505 ? -32.961 4.919 -6.291 1.00 81.06 505 LEU A O 1
ATOM 4095 N N . GLN A 1 506 ? -32.053 6.964 -6.273 1.00 75.81 506 GLN A N 1
ATOM 4096 C CA . GLN A 1 506 ? -32.783 7.429 -7.460 1.00 75.81 506 GLN A CA 1
ATOM 4097 C C . GLN A 1 506 ? -32.260 6.820 -8.778 1.00 75.81 506 GLN A C 1
ATOM 4099 O O . GLN A 1 506 ? -32.945 6.858 -9.796 1.00 75.81 506 GLN A O 1
ATOM 4104 N N . ARG A 1 507 ? -31.027 6.297 -8.781 1.00 77.88 507 ARG A N 1
ATOM 4105 C CA . ARG A 1 507 ? -30.340 5.676 -9.928 1.00 77.88 507 ARG A CA 1
ATOM 4106 C C . ARG A 1 507 ? -29.391 4.588 -9.437 1.00 77.88 507 ARG A C 1
ATOM 4108 O O . ARG A 1 507 ? -28.873 4.725 -8.328 1.00 77.88 507 ARG A O 1
ATOM 4115 N N . LYS A 1 508 ? -29.137 3.579 -10.280 1.00 80.44 508 LYS A N 1
ATOM 4116 C CA . LYS A 1 508 ? -28.188 2.482 -10.018 1.00 80.44 508 LYS A CA 1
ATOM 4117 C C . LYS A 1 508 ? -26.820 3.020 -9.585 1.00 80.44 508 LYS A C 1
ATOM 4119 O O . LYS A 1 508 ? -26.390 4.063 -10.087 1.00 80.44 508 LYS A O 1
ATOM 4124 N N . SER A 1 509 ? -26.162 2.320 -8.660 1.00 79.25 509 SER A N 1
ATOM 4125 C CA . SER A 1 509 ? -24.826 2.696 -8.206 1.00 79.25 509 SER A CA 1
ATOM 4126 C C . SER A 1 509 ? -23.805 2.738 -9.359 1.00 79.25 509 SER A C 1
ATOM 4128 O O . SER A 1 509 ? -23.775 1.808 -10.169 1.00 79.25 509 SER A O 1
ATOM 4130 N N . PRO A 1 510 ? -22.976 3.798 -9.445 1.00 81.69 510 PRO A N 1
ATOM 4131 C CA . PRO A 1 510 ? -21.860 3.886 -10.383 1.00 81.69 5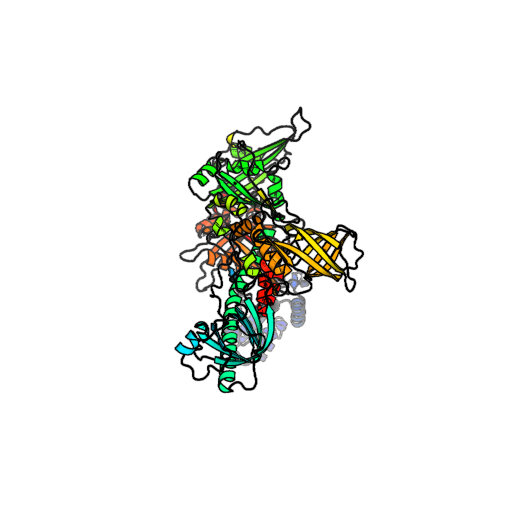10 PRO A CA 1
ATOM 4132 C C . PRO A 1 510 ? -20.581 3.205 -9.862 1.00 81.69 510 PRO A C 1
ATOM 4134 O O . PRO A 1 510 ? -19.555 3.295 -10.523 1.00 81.69 510 PRO A O 1
ATOM 4137 N N . LEU A 1 511 ? -20.629 2.572 -8.684 1.00 90.19 511 LEU A N 1
ATOM 4138 C CA . LEU A 1 511 ? -19.482 1.962 -8.016 1.00 90.19 511 LEU A CA 1
ATOM 4139 C C . LEU A 1 511 ? -18.872 0.823 -8.846 1.00 90.19 511 LEU A C 1
ATOM 4141 O O . LEU A 1 511 ? -19.474 -0.246 -8.982 1.00 90.19 511 LEU A O 1
ATOM 4145 N N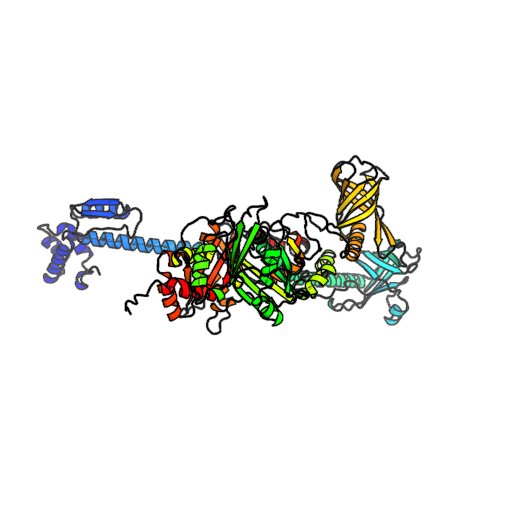 . GLU A 1 512 ? -17.648 1.028 -9.328 1.00 90.56 512 GLU A N 1
ATOM 4146 C CA . GLU A 1 512 ? -16.803 -0.038 -9.864 1.00 90.56 512 GLU A CA 1
ATOM 4147 C C . GLU A 1 512 ? -16.083 -0.758 -8.710 1.00 90.56 512 GLU A C 1
ATOM 4149 O O . GLU A 1 512 ? -15.346 -0.148 -7.932 1.00 90.56 512 GLU A O 1
ATOM 4154 N N . VAL A 1 513 ? -16.305 -2.069 -8.579 1.00 91.56 513 VAL A N 1
ATOM 4155 C CA . VAL A 1 513 ? -15.578 -2.901 -7.609 1.00 91.56 513 VAL A CA 1
ATOM 4156 C C . VAL A 1 513 ? -14.265 -3.336 -8.234 1.00 91.56 513 VAL A C 1
ATOM 4158 O O . VAL A 1 513 ? -14.240 -4.127 -9.177 1.00 91.56 513 VAL A O 1
ATOM 4161 N N . VAL A 1 514 ? -13.168 -2.834 -7.686 1.00 91.25 514 VAL A N 1
ATOM 4162 C CA . VAL A 1 514 ? -11.822 -3.051 -8.200 1.00 91.25 514 VAL A CA 1
ATOM 4163 C C . VAL A 1 514 ? -11.137 -4.086 -7.328 1.00 91.25 514 VAL A C 1
ATOM 4165 O O . VAL A 1 514 ? -10.667 -3.798 -6.229 1.00 91.25 514 VAL A O 1
ATOM 4168 N N . ARG A 1 515 ? -11.123 -5.328 -7.807 1.00 89.00 515 ARG A N 1
ATOM 4169 C CA . ARG A 1 515 ? -10.481 -6.437 -7.101 1.00 89.00 515 ARG A CA 1
ATOM 4170 C C . ARG A 1 515 ? -8.962 -6.343 -7.229 1.00 89.00 515 ARG A C 1
ATOM 4172 O O . ARG A 1 515 ? -8.477 -6.243 -8.350 1.00 89.00 515 ARG A O 1
ATOM 4179 N N . VAL A 1 516 ? -8.253 -6.407 -6.106 1.00 86.38 516 VAL A N 1
ATOM 4180 C CA . VAL A 1 516 ? -6.788 -6.467 -6.044 1.00 86.38 516 VAL A CA 1
ATOM 4181 C C . VAL A 1 516 ? -6.322 -7.863 -6.452 1.00 86.38 516 VAL A C 1
ATOM 4183 O O . VAL A 1 516 ? -6.827 -8.868 -5.945 1.00 86.38 516 VAL A O 1
ATOM 4186 N N . GLU A 1 517 ? -5.392 -7.941 -7.402 1.00 77.88 517 GLU A N 1
ATOM 4187 C CA . GLU A 1 517 ? -4.891 -9.225 -7.899 1.00 77.88 517 GLU A CA 1
ATOM 4188 C C . GLU A 1 517 ? -3.855 -9.842 -6.943 1.00 77.88 517 GLU A C 1
ATOM 4190 O O . GLU A 1 517 ? -2.809 -9.251 -6.678 1.00 77.88 517 GLU A O 1
ATOM 4195 N N . GLU A 1 518 ? -4.120 -11.070 -6.477 1.00 72.44 518 GLU A N 1
ATOM 4196 C CA . GLU A 1 518 ? -3.231 -11.832 -5.572 1.00 72.44 518 GLU A CA 1
ATOM 4197 C C . GLU A 1 518 ? -2.633 -13.105 -6.214 1.00 72.44 518 GLU A C 1
ATOM 4199 O O . GLU A 1 518 ? -1.749 -13.738 -5.641 1.00 72.44 518 GLU A O 1
ATOM 4204 N N . ASN A 1 519 ? -3.109 -13.509 -7.401 1.00 73.38 519 ASN A N 1
ATOM 4205 C CA . ASN A 1 519 ? -2.748 -14.788 -8.041 1.00 73.38 519 ASN A CA 1
ATOM 4206 C C . ASN A 1 519 ? -2.250 -14.650 -9.495 1.00 73.38 519 ASN A C 1
ATOM 4208 O O . ASN A 1 519 ? -2.180 -15.648 -10.218 1.00 73.38 519 ASN A O 1
ATOM 4212 N N . ASP A 1 520 ? -1.912 -13.441 -9.954 1.00 74.81 520 ASP A N 1
ATOM 4213 C CA . ASP A 1 520 ? -1.391 -13.239 -11.311 1.00 74.81 520 ASP A CA 1
ATOM 4214 C C . ASP A 1 520 ? 0.139 -13.374 -11.380 1.00 74.81 520 ASP A C 1
ATOM 4216 O O . ASP A 1 520 ? 0.883 -12.398 -11.380 1.00 74.81 520 ASP A O 1
ATOM 4220 N N . PHE A 1 521 ? 0.635 -14.604 -11.506 1.00 74.25 521 PHE A N 1
ATOM 4221 C CA . PHE A 1 521 ? 2.078 -14.878 -11.593 1.00 74.25 521 PHE A CA 1
ATOM 4222 C C . PHE A 1 521 ? 2.737 -14.452 -12.918 1.00 74.25 521 PHE A C 1
ATOM 4224 O O . PHE A 1 521 ? 3.911 -14.763 -13.155 1.00 74.25 521 PHE A O 1
ATOM 4231 N N . ARG A 1 522 ? 2.009 -13.783 -13.821 1.00 77.94 522 ARG A N 1
ATOM 4232 C CA . ARG A 1 522 ? 2.581 -13.316 -15.086 1.00 77.94 522 ARG A CA 1
ATOM 4233 C C . ARG A 1 522 ? 3.651 -12.260 -14.841 1.00 77.94 522 ARG A C 1
ATOM 4235 O O . ARG A 1 522 ? 3.554 -11.410 -13.966 1.00 77.94 522 ARG A O 1
ATOM 4242 N N . ALA A 1 523 ? 4.679 -12.317 -15.680 1.00 74.00 523 ALA A N 1
ATOM 4243 C CA . ALA A 1 523 ? 5.782 -11.366 -15.665 1.00 74.00 523 ALA A CA 1
ATOM 4244 C C . ALA A 1 523 ? 5.469 -10.021 -16.319 1.00 74.00 523 ALA A C 1
ATOM 4246 O O . ALA A 1 523 ? 6.262 -9.095 -16.216 1.00 74.00 523 ALA A O 1
ATOM 4247 N N . GLU A 1 524 ? 4.373 -9.956 -17.061 1.00 79.06 524 GLU A N 1
ATOM 4248 C CA . GLU A 1 524 ? 4.006 -8.835 -17.907 1.00 79.06 524 GLU A CA 1
ATOM 4249 C C . GLU A 1 524 ? 2.496 -8.863 -18.128 1.00 79.06 524 GLU A C 1
ATOM 4251 O O . GLU A 1 524 ? 1.886 -9.939 -18.222 1.00 79.06 524 GLU A O 1
ATOM 4256 N N . ASP A 1 525 ? 1.910 -7.677 -18.244 1.00 82.38 525 ASP A N 1
ATOM 4257 C CA . ASP A 1 525 ? 0.522 -7.538 -18.650 1.00 82.38 525 ASP A CA 1
ATOM 4258 C C . ASP A 1 525 ? 0.356 -7.946 -20.113 1.00 82.38 525 ASP A C 1
ATOM 4260 O O . ASP A 1 525 ? 1.233 -7.747 -20.961 1.00 82.38 525 ASP A O 1
ATOM 4264 N N . ARG A 1 526 ? -0.787 -8.562 -20.404 1.00 87.12 526 ARG A N 1
ATOM 4265 C CA . ARG A 1 526 ? -1.126 -9.048 -21.739 1.00 87.12 526 ARG A CA 1
ATOM 4266 C C . ARG A 1 526 ? -2.413 -8.415 -22.197 1.00 87.12 526 ARG A C 1
ATOM 4268 O O . ARG A 1 526 ? -3.375 -8.389 -21.437 1.00 87.12 526 ARG A O 1
ATOM 4275 N N . PHE A 1 527 ? -2.452 -8.014 -23.455 1.00 89.56 527 PHE A N 1
ATOM 4276 C CA . PHE A 1 527 ? -3.580 -7.307 -24.041 1.00 89.56 527 PHE A CA 1
ATOM 4277 C C . PHE A 1 527 ? -4.147 -8.071 -25.223 1.00 89.56 527 PHE A C 1
ATOM 4279 O O . PHE A 1 527 ? -3.391 -8.639 -26.017 1.00 89.56 527 PHE A O 1
ATOM 4286 N N . ASP A 1 528 ? -5.468 -8.065 -25.360 1.00 91.25 528 ASP A N 1
ATOM 4287 C CA . ASP A 1 528 ? -6.129 -8.596 -26.541 1.00 91.25 528 ASP A CA 1
ATOM 4288 C C . ASP A 1 528 ? -5.773 -7.731 -27.748 1.00 91.25 528 ASP A C 1
ATOM 4290 O O . ASP A 1 528 ? -6.053 -6.534 -27.798 1.00 91.25 528 ASP A O 1
ATOM 4294 N N . ALA A 1 529 ? -5.141 -8.353 -28.738 1.00 92.94 529 ALA A N 1
ATOM 4295 C CA . ALA A 1 529 ? -4.781 -7.705 -29.988 1.00 92.94 529 ALA A CA 1
ATOM 4296 C C . ALA A 1 529 ? -4.732 -8.746 -31.100 1.00 92.94 529 ALA A C 1
ATOM 4298 O O . ALA A 1 529 ? -4.232 -9.857 -30.896 1.00 92.94 529 ALA A O 1
ATOM 4299 N N . LYS A 1 530 ? -5.229 -8.379 -32.284 1.00 94.50 530 LYS A N 1
ATOM 4300 C CA . LYS A 1 530 ? -5.189 -9.206 -33.494 1.00 94.50 530 LYS A CA 1
ATOM 4301 C C . LYS A 1 530 ? -4.121 -8.665 -34.443 1.00 94.50 530 LYS A C 1
ATOM 4303 O O . LYS A 1 530 ? -4.334 -7.666 -35.118 1.00 94.50 530 LYS A O 1
ATOM 4308 N N . ILE A 1 531 ? -2.974 -9.332 -34.468 1.00 95.75 531 ILE A N 1
ATOM 4309 C CA . ILE A 1 531 ? -1.821 -9.041 -35.320 1.00 95.75 531 ILE A CA 1
ATOM 4310 C C . ILE A 1 531 ? -1.592 -10.262 -36.205 1.00 95.75 531 ILE A C 1
ATOM 4312 O O . ILE A 1 531 ? -1.591 -11.394 -35.710 1.00 95.75 531 ILE A O 1
ATOM 4316 N N . ASN A 1 532 ? -1.410 -10.036 -37.505 1.00 97.19 532 ASN A N 1
ATOM 4317 C CA . ASN A 1 532 ? -1.085 -11.107 -38.437 1.00 97.19 532 ASN A CA 1
ATOM 4318 C C . ASN A 1 532 ? 0.351 -11.575 -38.202 1.00 97.19 532 ASN A C 1
ATOM 4320 O O . ASN A 1 532 ? 1.282 -10.774 -38.074 1.00 97.19 532 ASN A O 1
ATOM 4324 N N . VAL A 1 533 ? 0.518 -12.893 -38.147 1.00 97.25 533 VAL A N 1
ATOM 4325 C CA . VAL A 1 533 ? 1.806 -13.543 -37.931 1.00 97.25 533 VAL A CA 1
ATOM 4326 C C . VAL A 1 533 ? 1.949 -14.690 -38.917 1.00 97.25 533 VAL A C 1
ATOM 4328 O O . VAL A 1 533 ? 1.045 -15.508 -39.057 1.00 97.25 533 VAL A O 1
ATOM 4331 N N . THR A 1 534 ? 3.109 -14.801 -39.551 1.00 97.06 534 THR A N 1
ATOM 4332 C CA . THR A 1 534 ? 3.456 -15.958 -40.381 1.00 97.06 534 THR A CA 1
ATOM 4333 C C . THR A 1 534 ? 4.636 -16.683 -39.757 1.00 97.06 534 THR A C 1
ATOM 4335 O O . THR A 1 534 ? 5.701 -16.095 -39.574 1.00 97.06 534 THR A O 1
ATOM 4338 N N . ILE A 1 535 ? 4.458 -17.960 -39.423 1.00 95.31 535 ILE A N 1
ATOM 4339 C CA . ILE A 1 535 ? 5.551 -18.825 -38.974 1.00 95.31 535 ILE A CA 1
ATOM 4340 C C . ILE A 1 535 ? 6.316 -19.266 -40.220 1.00 95.31 535 ILE A C 1
ATOM 4342 O O . ILE A 1 535 ? 5.767 -19.996 -41.044 1.00 95.31 535 ILE A O 1
ATOM 4346 N N . THR A 1 536 ? 7.562 -18.809 -40.348 1.00 94.75 536 THR A N 1
ATOM 4347 C CA . THR A 1 536 ? 8.433 -19.083 -41.501 1.00 94.75 536 THR A CA 1
ATOM 4348 C C . THR A 1 536 ? 9.388 -20.251 -41.251 1.00 94.75 536 THR A C 1
ATOM 4350 O O . THR A 1 536 ? 9.880 -20.888 -42.185 1.00 94.75 536 THR A O 1
ATOM 4353 N N . ARG A 1 537 ? 9.661 -20.577 -39.980 1.00 92.38 537 ARG A N 1
ATOM 4354 C CA . ARG A 1 537 ? 10.498 -21.725 -39.602 1.00 92.38 537 ARG A CA 1
ATOM 4355 C C . ARG A 1 537 ? 10.093 -22.312 -38.255 1.00 92.38 537 ARG A C 1
ATOM 4357 O O . ARG A 1 537 ? 9.819 -21.557 -37.326 1.00 92.38 537 ARG A O 1
ATOM 4364 N N . CYS A 1 538 ? 10.131 -23.638 -38.145 1.00 89.56 538 CYS A N 1
ATOM 4365 C CA . CYS A 1 538 ? 9.977 -24.397 -36.905 1.00 89.56 538 CYS A CA 1
ATOM 4366 C C . CYS A 1 538 ? 11.237 -25.249 -36.686 1.00 89.56 538 CYS A C 1
ATOM 4368 O O . CYS A 1 538 ? 11.499 -26.199 -37.426 1.00 89.56 538 CYS A O 1
ATOM 4370 N N . GLY A 1 539 ? 12.074 -24.868 -35.718 1.00 85.94 539 GLY A N 1
ATOM 4371 C CA . GLY A 1 539 ? 13.414 -25.426 -35.545 1.00 85.94 539 GLY A CA 1
ATOM 4372 C C . GLY A 1 539 ? 14.282 -25.198 -36.786 1.00 85.94 539 GLY A C 1
ATOM 4373 O O . GLY A 1 539 ? 14.581 -24.059 -37.168 1.00 85.94 539 GLY A O 1
ATOM 4374 N N . THR A 1 540 ? 14.692 -26.287 -37.434 1.00 84.19 540 THR A N 1
ATOM 4375 C CA . THR A 1 540 ? 15.445 -26.264 -38.698 1.00 84.19 540 THR A CA 1
ATOM 4376 C C . THR A 1 540 ? 14.548 -26.314 -39.938 1.00 84.19 540 THR A C 1
ATOM 4378 O O . THR A 1 540 ? 15.007 -25.940 -41.016 1.00 84.19 540 THR A O 1
ATOM 4381 N N . ALA A 1 541 ? 13.277 -26.708 -39.805 1.00 87.25 541 ALA A N 1
ATOM 4382 C CA . ALA A 1 541 ? 12.365 -26.904 -40.927 1.00 87.25 541 ALA A CA 1
ATOM 4383 C C . ALA A 1 541 ? 11.684 -25.594 -41.351 1.00 87.25 541 ALA A C 1
ATOM 4385 O O . ALA A 1 541 ? 11.083 -24.900 -40.528 1.00 87.25 541 ALA A O 1
ATOM 4386 N N . ALA A 1 542 ? 11.753 -25.263 -42.642 1.00 89.56 542 ALA A N 1
ATOM 4387 C CA . ALA A 1 542 ? 10.973 -24.175 -43.227 1.00 89.56 542 ALA A CA 1
ATOM 4388 C C . ALA A 1 542 ? 9.475 -24.512 -43.205 1.00 89.56 542 ALA A C 1
ATOM 4390 O O . ALA A 1 542 ? 9.081 -25.660 -43.407 1.00 89.56 542 ALA A O 1
ATOM 4391 N N . CYS A 1 543 ? 8.641 -23.509 -42.956 1.00 88.81 543 CYS A N 1
ATOM 4392 C CA . CYS A 1 543 ? 7.188 -23.644 -42.993 1.00 88.81 543 CYS A CA 1
ATOM 4393 C C . CYS A 1 543 ? 6.547 -22.315 -43.409 1.00 88.81 543 CYS A C 1
ATOM 4395 O O . CYS A 1 543 ? 7.212 -21.287 -43.404 1.00 88.81 543 CYS A O 1
ATOM 4397 N N . ASP A 1 544 ? 5.273 -22.345 -43.789 1.00 92.38 544 ASP A N 1
ATOM 4398 C CA . ASP A 1 544 ? 4.480 -21.145 -44.071 1.00 92.38 544 ASP A CA 1
ATOM 4399 C C . ASP A 1 544 ? 3.093 -21.322 -43.449 1.00 92.38 544 ASP A C 1
ATOM 4401 O O . ASP A 1 544 ? 2.154 -21.850 -44.055 1.00 92.38 544 ASP A O 1
ATOM 4405 N N . ILE A 1 545 ? 2.999 -20.991 -42.160 1.00 93.50 545 ILE A N 1
ATOM 4406 C CA . ILE A 1 545 ? 1.771 -21.152 -41.379 1.00 93.50 545 ILE A CA 1
ATOM 4407 C C . ILE A 1 545 ? 1.302 -19.775 -40.940 1.00 93.50 545 ILE A C 1
ATOM 4409 O O . ILE A 1 545 ? 1.945 -19.123 -40.116 1.00 93.50 545 ILE A O 1
ATOM 4413 N N . LYS A 1 546 ? 0.152 -19.351 -41.467 1.00 96.25 546 LYS A N 1
ATOM 4414 C CA . LYS A 1 546 ? -0.471 -18.089 -41.066 1.00 96.25 546 LYS A CA 1
ATOM 4415 C C . LYS A 1 546 ? -1.178 -18.253 -39.727 1.00 96.25 546 LYS A C 1
ATOM 4417 O O . LYS A 1 546 ? -1.836 -19.258 -39.450 1.00 96.25 546 LYS A O 1
ATOM 4422 N N . ALA A 1 547 ? -1.075 -17.228 -38.911 1.00 96.25 547 ALA A N 1
ATOM 4423 C CA . ALA A 1 547 ? -1.632 -17.161 -37.583 1.00 96.25 547 ALA A CA 1
ATOM 4424 C C . ALA A 1 547 ? -2.081 -15.733 -37.282 1.00 96.25 547 ALA A C 1
ATOM 4426 O O . ALA A 1 547 ? -1.670 -14.774 -37.936 1.00 96.25 547 ALA A O 1
ATOM 4427 N N . VAL A 1 548 ? -2.917 -15.598 -36.262 1.00 97.06 548 VAL A N 1
ATOM 4428 C CA . VAL A 1 548 ? -3.295 -14.299 -35.706 1.00 97.06 548 VAL A CA 1
ATOM 4429 C C . VAL A 1 548 ? -3.068 -14.346 -34.205 1.00 97.06 548 VAL A C 1
ATOM 4431 O O . VAL A 1 548 ? -3.347 -15.365 -33.568 1.00 97.06 548 VAL A O 1
ATOM 4434 N N . THR A 1 549 ? -2.557 -13.269 -33.619 1.00 96.50 549 THR A N 1
ATOM 4435 C CA . THR A 1 549 ? -2.439 -13.187 -32.160 1.00 96.50 549 THR A CA 1
ATOM 4436 C C . THR A 1 549 ? -3.824 -13.203 -31.502 1.00 96.50 549 THR A C 1
ATOM 4438 O O . THR A 1 549 ? -4.784 -12.617 -31.997 1.00 96.50 549 THR A O 1
ATOM 4441 N N . ASN A 1 550 ? -3.954 -13.897 -30.376 1.00 92.25 550 ASN A N 1
ATOM 4442 C CA . ASN A 1 550 ? -5.082 -13.752 -29.463 1.00 92.25 550 ASN A CA 1
ATOM 4443 C C . ASN A 1 550 ? -4.815 -12.613 -28.489 1.00 92.25 550 ASN A C 1
ATOM 4445 O O . ASN A 1 550 ? -5.633 -11.707 -28.391 1.00 92.25 550 ASN A O 1
ATOM 4449 N N . ASN A 1 551 ? -3.645 -12.653 -27.856 1.00 92.62 551 ASN A N 1
ATOM 4450 C CA . ASN A 1 551 ? -3.127 -11.591 -27.014 1.00 92.62 551 ASN A CA 1
ATOM 4451 C C . ASN A 1 551 ? -1.623 -11.420 -27.215 1.00 92.62 551 ASN A C 1
ATOM 4453 O O . ASN A 1 551 ? -0.941 -12.314 -27.733 1.00 92.62 551 ASN A O 1
ATOM 4457 N N . ILE A 1 552 ? -1.139 -10.252 -26.811 1.00 93.75 552 ILE A N 1
ATOM 4458 C CA . ILE A 1 552 ? 0.248 -9.821 -26.949 1.00 93.75 552 ILE A CA 1
ATOM 4459 C C . ILE A 1 552 ? 0.763 -9.227 -25.640 1.00 93.75 552 ILE A C 1
ATOM 4461 O O . ILE A 1 552 ? 0.001 -8.688 -24.838 1.00 93.75 552 ILE A O 1
ATOM 4465 N N . SER A 1 553 ? 2.074 -9.286 -25.473 1.00 91.06 553 SER A N 1
ATOM 4466 C CA . SER A 1 553 ? 2.861 -8.515 -24.511 1.00 91.06 553 SER A CA 1
ATOM 4467 C C . SER A 1 553 ? 4.183 -8.103 -25.166 1.00 91.06 553 SER A C 1
ATOM 4469 O O . SER A 1 553 ? 4.391 -8.358 -26.356 1.00 91.06 553 SER A O 1
ATOM 4471 N N . THR A 1 554 ? 5.093 -7.452 -24.435 1.00 87.62 554 THR A N 1
ATOM 4472 C CA . THR A 1 554 ? 6.387 -7.057 -25.016 1.00 87.62 554 THR A CA 1
ATOM 4473 C C . THR A 1 554 ? 7.312 -8.257 -25.238 1.00 87.62 554 THR A C 1
ATOM 4475 O O . THR A 1 554 ? 8.127 -8.237 -26.167 1.00 87.62 554 THR A O 1
ATOM 4478 N N . LYS A 1 555 ? 7.171 -9.329 -24.444 1.00 88.81 555 LYS A N 1
ATOM 4479 C CA . LYS A 1 555 ? 8.003 -10.543 -24.536 1.00 88.81 555 LYS A CA 1
ATOM 4480 C C . LYS A 1 555 ? 7.253 -11.762 -25.066 1.00 88.81 555 LYS A C 1
ATOM 4482 O O . LYS A 1 555 ? 7.899 -12.712 -25.505 1.00 88.81 555 LYS A O 1
ATOM 4487 N N . GLY A 1 556 ? 5.923 -11.770 -25.038 1.00 92.00 556 GLY A N 1
ATOM 4488 C CA . GLY A 1 556 ? 5.118 -12.964 -25.284 1.00 92.00 556 GLY A CA 1
ATOM 4489 C C . GLY A 1 556 ? 4.011 -12.780 -26.315 1.00 92.00 556 GLY A C 1
ATOM 4490 O O . GLY A 1 556 ? 3.464 -11.696 -26.500 1.00 92.00 556 GLY A O 1
ATOM 4491 N N . LEU A 1 557 ? 3.653 -13.880 -26.978 1.00 95.06 557 LEU A N 1
ATOM 4492 C CA . LEU A 1 557 ? 2.535 -13.936 -27.923 1.00 95.06 557 LEU A CA 1
ATOM 4493 C C . LEU A 1 557 ? 1.674 -15.164 -27.636 1.00 95.06 557 LEU A C 1
ATOM 4495 O O . LEU A 1 557 ? 2.195 -16.257 -27.410 1.00 95.06 557 LEU A O 1
ATOM 4499 N N . ALA A 1 558 ? 0.355 -15.010 -27.685 1.00 94.19 558 ALA A N 1
ATOM 4500 C CA . ALA A 1 558 ? -0.557 -16.136 -27.854 1.00 94.19 558 ALA A CA 1
ATOM 4501 C C . ALA A 1 558 ? -1.041 -16.139 -29.303 1.00 94.19 558 ALA A C 1
ATOM 4503 O O . ALA A 1 558 ? -1.616 -15.148 -29.737 1.00 94.19 558 ALA A O 1
ATOM 4504 N N . LEU A 1 559 ? -0.822 -17.217 -30.053 1.00 94.94 559 LEU A N 1
ATOM 4505 C CA . LEU A 1 559 ? -1.191 -17.315 -31.466 1.00 94.94 559 LEU A CA 1
ATOM 4506 C C . LEU A 1 559 ? -2.328 -18.307 -31.672 1.00 94.94 559 LEU A C 1
ATOM 4508 O O . LEU A 1 559 ? -2.328 -19.373 -31.067 1.00 94.94 559 LEU A O 1
ATOM 4512 N N . LYS A 1 560 ? -3.229 -17.991 -32.599 1.00 95.38 560 LYS A N 1
ATOM 4513 C CA . LYS A 1 560 ? -4.191 -18.921 -33.184 1.00 95.38 560 LYS A CA 1
ATOM 4514 C C . LYS A 1 560 ? -3.797 -19.193 -34.633 1.00 95.38 560 LYS A C 1
ATOM 4516 O O . LYS A 1 560 ? -3.847 -18.296 -35.473 1.00 95.38 560 LYS A O 1
ATOM 4521 N N . LEU A 1 561 ? -3.390 -20.422 -34.913 1.00 94.06 561 LEU A N 1
ATOM 4522 C CA . LEU A 1 561 ? -2.953 -20.879 -36.225 1.00 94.06 561 LEU A CA 1
ATOM 4523 C C . LEU A 1 561 ? -4.146 -21.174 -37.138 1.00 94.06 561 LEU A C 1
A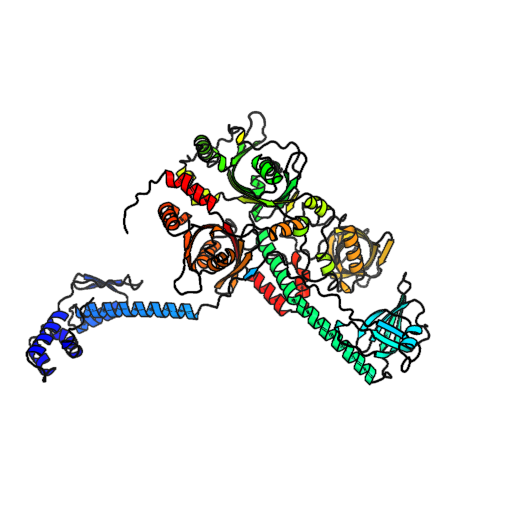TOM 4525 O O . LEU A 1 561 ? -5.192 -21.655 -36.692 1.00 94.06 561 LEU A O 1
ATOM 4529 N N . ASN A 1 562 ? -3.958 -20.971 -38.441 1.00 91.62 562 ASN A N 1
ATOM 4530 C CA . ASN A 1 562 ? -4.916 -21.413 -39.454 1.00 91.62 562 ASN A CA 1
ATOM 4531 C C . ASN A 1 562 ? -4.859 -22.934 -39.703 1.00 91.62 562 ASN A C 1
ATOM 4533 O O . ASN A 1 562 ? -5.868 -23.545 -40.058 1.00 91.62 562 ASN A O 1
ATOM 4537 N N . LYS A 1 563 ? -3.695 -23.549 -39.480 1.00 88.75 563 LYS A N 1
ATOM 4538 C CA . LYS A 1 563 ? -3.409 -24.977 -39.644 1.00 88.75 563 LYS A CA 1
ATOM 4539 C C . LYS A 1 563 ? -2.748 -25.513 -38.379 1.00 88.75 563 LYS A C 1
ATOM 4541 O O . LYS A 1 563 ? -2.034 -24.787 -37.696 1.00 88.75 563 LYS A O 1
ATOM 4546 N N . THR A 1 564 ? -2.995 -26.778 -38.059 1.00 86.50 564 THR A N 1
ATOM 4547 C CA . THR A 1 564 ? -2.368 -27.435 -36.906 1.00 86.50 564 THR A CA 1
ATOM 4548 C C . THR A 1 564 ? -0.863 -27.544 -37.106 1.00 86.50 564 THR A C 1
ATOM 4550 O O . THR A 1 564 ? -0.415 -27.967 -38.172 1.00 86.50 564 THR A O 1
ATOM 4553 N N . LEU A 1 565 ? -0.097 -27.220 -36.070 1.00 82.69 565 LEU A N 1
ATOM 4554 C CA . LEU A 1 565 ? 1.340 -27.461 -36.019 1.00 82.69 565 LEU A CA 1
ATOM 4555 C C . LEU A 1 565 ? 1.599 -28.568 -34.994 1.00 82.69 565 LEU A C 1
ATOM 4557 O O . LEU A 1 565 ? 1.151 -28.469 -33.855 1.00 82.69 565 LEU A O 1
ATOM 4561 N N . GLN A 1 566 ? 2.315 -29.619 -35.393 1.00 81.38 566 GLN A N 1
ATOM 4562 C CA . GLN A 1 566 ? 2.886 -30.582 -34.451 1.00 81.38 566 GLN A CA 1
ATOM 4563 C C . GLN A 1 566 ? 4.203 -30.019 -33.931 1.00 81.38 566 GLN A C 1
ATOM 4565 O O . GLN A 1 566 ? 5.043 -29.584 -34.719 1.00 81.38 566 GLN A O 1
ATOM 4570 N N . TYR A 1 567 ? 4.385 -30.000 -32.615 1.00 77.00 567 TYR A N 1
ATOM 4571 C CA . TYR A 1 567 ? 5.545 -29.364 -32.006 1.00 77.00 567 TYR A CA 1
ATOM 4572 C C . TYR A 1 567 ? 5.903 -29.975 -30.656 1.00 77.00 567 TYR A C 1
ATOM 4574 O O . TYR A 1 567 ? 5.078 -30.590 -29.981 1.00 77.00 567 TYR A O 1
ATOM 4582 N N . LYS A 1 568 ? 7.143 -29.724 -30.234 1.00 81.94 568 LYS A N 1
ATOM 4583 C CA . LYS A 1 568 ? 7.617 -29.961 -28.871 1.00 81.94 568 LYS A CA 1
ATOM 4584 C C . LYS A 1 568 ? 7.823 -28.612 -28.181 1.00 81.94 568 LYS A C 1
ATOM 4586 O O . LYS A 1 568 ? 8.314 -27.671 -28.804 1.00 81.94 568 LYS A O 1
ATOM 4591 N N . ALA A 1 569 ? 7.444 -28.509 -26.909 1.00 85.06 569 ALA A N 1
ATOM 4592 C CA . ALA A 1 569 ? 7.769 -27.332 -26.107 1.00 85.06 569 ALA A CA 1
ATOM 4593 C C . ALA A 1 569 ? 9.293 -27.108 -26.083 1.00 85.06 569 ALA A C 1
ATOM 4595 O O . ALA A 1 569 ? 10.075 -28.059 -26.082 1.00 85.06 569 ALA A O 1
ATOM 4596 N N . GLY A 1 570 ? 9.699 -25.844 -26.103 1.00 86.38 570 GLY A N 1
ATOM 4597 C CA . GLY A 1 570 ? 11.085 -25.399 -26.163 1.00 86.38 570 GLY A CA 1
ATOM 4598 C C . GLY A 1 570 ? 11.641 -25.179 -27.573 1.00 86.38 570 GLY A C 1
ATOM 4599 O O . GLY A 1 570 ? 12.737 -24.635 -27.680 1.00 86.38 570 GLY A O 1
ATOM 4600 N N . VAL A 1 571 ? 10.920 -25.553 -28.640 1.00 90.69 571 VAL A N 1
ATOM 4601 C CA . VAL A 1 571 ? 11.368 -25.346 -30.032 1.00 90.69 571 VAL A CA 1
ATOM 4602 C C . VAL A 1 571 ? 11.365 -23.861 -30.399 1.00 90.69 571 VAL A C 1
ATOM 4604 O O . VAL A 1 571 ? 10.434 -23.125 -30.072 1.00 90.69 571 VAL A O 1
ATOM 4607 N N . GLU A 1 572 ? 12.403 -23.434 -31.113 1.00 92.88 572 GLU A N 1
ATOM 4608 C CA . GLU A 1 572 ? 12.514 -22.086 -31.665 1.00 92.88 572 GLU A CA 1
ATOM 4609 C C . GLU A 1 572 ? 11.702 -21.942 -32.961 1.00 92.88 572 GLU A C 1
ATOM 4611 O O . GLU A 1 572 ? 11.778 -22.776 -33.866 1.00 92.88 572 GLU A O 1
ATOM 4616 N N . LEU A 1 573 ? 10.947 -20.854 -33.063 1.00 93.50 573 LEU A N 1
ATOM 4617 C CA . LEU A 1 573 ? 10.172 -20.443 -34.221 1.00 93.50 573 LEU A CA 1
ATOM 4618 C C . LEU A 1 573 ? 10.727 -19.133 -34.779 1.00 93.50 573 LEU A C 1
ATOM 4620 O O . LEU A 1 573 ? 11.030 -18.204 -34.026 1.00 93.50 573 LEU A O 1
ATOM 4624 N N . LYS A 1 574 ? 10.784 -19.031 -36.109 1.00 94.62 574 LYS A N 1
ATOM 4625 C CA . LYS A 1 574 ? 10.979 -17.751 -36.800 1.00 94.62 574 LYS A CA 1
ATOM 4626 C C . LYS A 1 574 ? 9.644 -17.246 -37.312 1.00 94.62 574 LYS A C 1
ATOM 4628 O O . LYS A 1 574 ? 8.925 -17.969 -38.001 1.00 94.62 574 LYS A O 1
ATOM 4633 N N . LEU A 1 575 ? 9.329 -16.009 -36.955 1.00 96.00 575 LEU A N 1
ATOM 4634 C CA . LEU A 1 575 ? 8.064 -15.356 -37.246 1.00 96.00 575 LEU A CA 1
ATOM 4635 C C . LEU A 1 575 ? 8.288 -14.133 -38.132 1.00 96.00 575 LEU A C 1
ATOM 4637 O O . LEU A 1 575 ? 9.270 -13.406 -37.976 1.00 96.00 575 LEU A O 1
ATOM 4641 N N . THR A 1 576 ? 7.332 -13.873 -39.012 1.00 97.25 576 THR A N 1
ATOM 4642 C CA . THR A 1 576 ? 7.129 -12.557 -39.617 1.00 97.25 576 THR A CA 1
ATOM 4643 C C . THR A 1 576 ? 5.905 -11.926 -38.971 1.00 97.25 576 THR A C 1
ATOM 4645 O O . THR A 1 576 ? 4.842 -12.544 -38.978 1.00 97.25 576 THR A O 1
ATOM 4648 N N . LEU A 1 577 ? 6.059 -10.739 -38.380 1.00 96.69 577 LEU A N 1
ATOM 4649 C CA . LEU A 1 577 ? 4.968 -10.002 -37.733 1.00 96.69 577 LEU A CA 1
ATOM 4650 C C . LEU A 1 577 ? 4.592 -8.765 -38.548 1.00 96.69 577 LEU A C 1
ATOM 4652 O O . LEU A 1 577 ? 5.475 -8.023 -38.972 1.00 96.69 577 LEU A O 1
ATOM 4656 N N . GLU A 1 578 ? 3.295 -8.514 -38.697 1.00 96.31 578 GLU A N 1
ATOM 4657 C CA . GLU A 1 578 ? 2.742 -7.333 -39.370 1.00 96.31 578 GLU A CA 1
ATOM 4658 C C . GLU A 1 578 ? 2.060 -6.421 -38.344 1.00 96.31 578 GLU A C 1
ATOM 4660 O O . GLU A 1 578 ? 0.869 -6.553 -38.062 1.00 96.31 578 GLU A O 1
ATOM 4665 N N . ILE A 1 579 ? 2.822 -5.508 -37.741 1.00 94.00 579 ILE A N 1
ATOM 4666 C CA . ILE A 1 579 ? 2.355 -4.687 -36.616 1.00 94.00 579 ILE A CA 1
ATOM 4667 C C . ILE A 1 579 ? 1.837 -3.338 -37.137 1.00 94.00 579 ILE A C 1
ATOM 4669 O O . ILE A 1 579 ? 2.603 -2.598 -37.764 1.00 94.00 579 ILE A O 1
ATOM 4673 N N . PRO A 1 580 ? 0.574 -2.963 -36.867 1.00 90.25 580 PRO A N 1
ATOM 4674 C CA . PRO A 1 580 ? 0.078 -1.627 -37.177 1.00 90.25 580 PRO A CA 1
ATOM 4675 C C . PRO A 1 580 ? 0.806 -0.570 -36.338 1.00 90.25 580 PRO A C 1
ATOM 4677 O O . PRO A 1 580 ? 0.853 -0.667 -35.118 1.00 90.25 580 PRO A O 1
ATOM 4680 N N . TYR A 1 581 ? 1.350 0.470 -36.960 1.00 85.56 581 TYR A N 1
ATOM 4681 C CA . TYR A 1 581 ? 2.017 1.571 -36.270 1.00 85.56 581 TYR A CA 1
ATOM 4682 C C . TYR A 1 581 ? 1.811 2.879 -37.030 1.00 85.56 581 TYR A C 1
ATOM 4684 O O . TYR A 1 581 ? 2.124 2.968 -38.218 1.00 85.56 581 TYR A O 1
ATOM 4692 N N . LYS A 1 582 ? 1.274 3.902 -36.349 1.00 82.12 582 LYS A N 1
ATOM 4693 C CA . LYS A 1 582 ? 1.013 5.239 -36.924 1.00 82.12 582 LYS A CA 1
ATOM 4694 C C . LYS A 1 582 ? 0.314 5.193 -38.298 1.00 82.12 582 LYS A C 1
ATOM 4696 O O . LYS A 1 582 ? 0.713 5.880 -39.235 1.00 82.12 582 LYS A O 1
ATOM 4701 N N . GLY A 1 583 ? -0.710 4.345 -38.428 1.00 81.50 583 GLY A N 1
ATOM 4702 C CA . GLY A 1 583 ? -1.506 4.201 -39.656 1.00 81.50 583 GLY A CA 1
ATOM 4703 C C . GLY A 1 583 ? -0.846 3.405 -40.791 1.00 81.50 583 GLY A C 1
ATOM 4704 O O . GLY A 1 583 ? -1.427 3.309 -41.866 1.00 81.50 583 GLY A O 1
ATOM 4705 N N . LYS A 1 584 ? 0.340 2.820 -40.575 1.00 88.44 584 LYS A N 1
ATOM 4706 C CA . LYS A 1 584 ? 1.029 1.933 -41.529 1.00 88.44 584 LYS A CA 1
ATOM 4707 C C . LYS A 1 584 ? 1.217 0.538 -40.934 1.00 88.44 584 LYS A C 1
ATOM 4709 O O . LYS A 1 584 ? 1.177 0.377 -39.720 1.00 88.44 584 LYS A O 1
ATOM 4714 N N . ILE A 1 585 ? 1.453 -0.464 -41.777 1.00 90.94 585 ILE A N 1
ATOM 4715 C CA . ILE A 1 585 ? 1.831 -1.812 -41.331 1.00 90.94 585 ILE A CA 1
ATOM 4716 C C . ILE A 1 585 ? 3.354 -1.928 -41.380 1.00 90.94 585 ILE A C 1
ATOM 4718 O O . ILE A 1 585 ? 3.961 -1.789 -42.441 1.00 90.94 585 ILE A O 1
ATOM 4722 N N . VAL A 1 586 ? 3.971 -2.180 -40.227 1.00 91.12 586 VAL A N 1
ATOM 4723 C CA . VAL A 1 586 ? 5.403 -2.462 -40.108 1.00 91.12 586 VAL A CA 1
ATOM 4724 C C . VAL A 1 586 ? 5.597 -3.971 -40.157 1.00 91.12 586 VAL A C 1
ATOM 4726 O O . VAL A 1 586 ? 5.125 -4.692 -39.279 1.00 91.12 586 VAL A O 1
ATOM 4729 N N . THR A 1 587 ? 6.300 -4.447 -41.185 1.00 93.62 587 THR A N 1
ATOM 4730 C CA . THR A 1 587 ? 6.602 -5.873 -41.354 1.00 93.62 587 THR A CA 1
ATOM 4731 C C . THR A 1 587 ? 7.971 -6.187 -40.765 1.00 93.62 587 THR A C 1
ATOM 4733 O O . THR A 1 587 ? 8.978 -5.612 -41.175 1.00 93.62 587 THR A O 1
ATOM 4736 N N . LEU A 1 588 ? 8.013 -7.111 -39.810 1.00 92.75 588 LEU A N 1
ATOM 4737 C CA . LEU A 1 588 ? 9.227 -7.539 -39.123 1.00 92.75 588 LEU A CA 1
ATOM 4738 C C . LEU A 1 588 ? 9.499 -9.010 -39.438 1.00 92.75 588 LEU A C 1
ATOM 4740 O O . LEU A 1 588 ? 8.917 -9.882 -38.788 1.00 92.75 588 LEU A O 1
ATOM 4744 N N . PRO A 1 589 ? 10.358 -9.314 -40.423 1.00 93.00 589 PRO A N 1
ATOM 4745 C CA . PRO A 1 589 ? 10.699 -10.688 -40.758 1.00 93.00 589 PRO A CA 1
ATOM 4746 C C . PRO A 1 589 ? 11.684 -11.290 -39.747 1.00 93.00 589 PRO A C 1
ATOM 4748 O O . PRO A 1 589 ? 12.448 -10.577 -39.096 1.00 93.00 589 PRO A O 1
ATOM 4751 N N . ASN A 1 590 ? 11.718 -12.623 -39.675 1.00 90.56 590 ASN A N 1
ATOM 4752 C CA . ASN A 1 590 ? 12.732 -13.412 -38.958 1.00 90.56 590 ASN A CA 1
ATOM 4753 C C . ASN A 1 590 ? 12.862 -13.121 -37.450 1.00 90.56 590 ASN A C 1
ATOM 4755 O O . ASN A 1 590 ? 13.955 -13.228 -36.894 1.00 90.56 590 ASN A O 1
ATOM 4759 N N . GLN A 1 591 ? 11.762 -12.775 -36.786 1.00 93.75 591 GLN A N 1
ATOM 4760 C CA . GLN A 1 591 ? 11.725 -12.567 -35.338 1.00 93.75 591 GLN A CA 1
ATOM 4761 C C . GLN A 1 591 ? 11.712 -13.913 -34.615 1.00 93.75 591 GLN A C 1
ATOM 4763 O O . GLN A 1 591 ? 10.969 -14.817 -35.002 1.00 93.75 591 GLN A O 1
ATOM 4768 N N . VAL A 1 592 ? 12.552 -14.063 -33.594 1.00 93.50 592 VAL A N 1
ATOM 4769 C CA . VAL A 1 592 ? 12.868 -15.367 -33.002 1.00 93.50 592 VAL A CA 1
ATOM 4770 C C . VAL A 1 592 ? 12.143 -15.541 -31.673 1.00 93.50 592 VAL A C 1
ATOM 4772 O O . VAL A 1 592 ? 12.375 -14.796 -30.720 1.00 93.50 592 VAL A O 1
ATOM 4775 N N . TYR A 1 593 ? 11.290 -16.560 -31.607 1.00 95.12 593 TYR A N 1
ATOM 4776 C CA . TYR A 1 593 ? 10.503 -16.893 -30.426 1.00 95.12 593 TYR A CA 1
ATOM 4777 C C . TYR A 1 593 ? 10.684 -18.356 -30.040 1.00 95.12 593 TYR A C 1
ATOM 4779 O O . TYR A 1 593 ? 10.718 -19.231 -30.894 1.00 95.12 593 TYR A O 1
ATOM 4787 N N . GLN A 1 594 ? 10.701 -18.645 -28.749 1.00 94.56 594 GLN A N 1
ATOM 4788 C CA . GLN A 1 594 ? 10.612 -19.984 -28.205 1.00 94.56 594 GLN A CA 1
ATOM 4789 C C . GLN A 1 594 ? 9.154 -20.355 -27.922 1.00 94.56 594 GLN A C 1
ATOM 4791 O O . GLN A 1 594 ? 8.384 -19.589 -27.336 1.00 94.56 594 GLN A O 1
ATOM 4796 N N . LEU A 1 595 ? 8.768 -21.563 -28.321 1.00 92.50 595 LEU A N 1
ATOM 4797 C CA . LEU A 1 595 ? 7.457 -22.127 -28.041 1.00 92.50 595 LEU A CA 1
ATOM 4798 C C . LEU A 1 595 ? 7.397 -22.673 -26.614 1.00 92.50 595 LEU A C 1
ATOM 4800 O O . LEU A 1 595 ? 8.041 -23.668 -26.304 1.00 92.50 595 LEU A O 1
ATOM 4804 N N . ILE A 1 596 ? 6.588 -22.062 -25.752 1.00 91.19 596 ILE A N 1
ATOM 4805 C CA . ILE A 1 596 ? 6.385 -22.538 -24.375 1.00 91.19 596 ILE A CA 1
ATOM 4806 C C . ILE A 1 596 ? 5.426 -23.732 -24.362 1.00 91.19 596 ILE A C 1
ATOM 4808 O O . ILE A 1 596 ? 5.619 -24.694 -23.626 1.00 91.19 596 ILE A O 1
ATOM 4812 N N . GLY A 1 597 ? 4.378 -23.676 -25.181 1.00 88.25 597 GLY A N 1
ATOM 4813 C CA . GLY A 1 597 ? 3.351 -24.709 -25.244 1.00 88.25 597 GLY A CA 1
ATOM 4814 C C . GLY A 1 597 ? 2.102 -24.200 -25.944 1.00 88.25 597 GLY A C 1
ATOM 4815 O O . GLY A 1 597 ? 2.131 -23.159 -26.592 1.00 88.25 597 GLY A O 1
ATOM 4816 N N . GLY A 1 598 ? 0.990 -24.908 -25.801 1.00 80.19 598 GLY A N 1
ATOM 4817 C CA . GLY A 1 598 ? -0.287 -24.495 -26.366 1.00 80.19 598 GLY A CA 1
ATOM 4818 C C . GLY A 1 598 ? -1.447 -25.245 -25.734 1.00 80.19 598 GLY A C 1
ATOM 4819 O O . GLY A 1 598 ? -1.239 -26.308 -25.158 1.00 80.19 598 GLY A O 1
ATOM 4820 N N . HIS A 1 599 ? -2.649 -24.670 -25.798 1.00 74.50 599 HIS A N 1
ATOM 4821 C CA . HIS A 1 599 ? -3.856 -25.349 -25.305 1.00 74.50 599 HIS A CA 1
ATOM 4822 C C . HIS A 1 599 ? -4.231 -26.530 -26.213 1.00 74.50 599 HIS A C 1
ATOM 4824 O O . HIS A 1 599 ? -4.760 -27.538 -25.761 1.00 74.50 599 HIS A O 1
ATOM 4830 N N . ASP A 1 600 ? -3.929 -26.399 -27.503 1.00 80.44 600 ASP A N 1
ATOM 4831 C CA . ASP A 1 600 ? -4.092 -27.419 -28.530 1.00 80.44 600 ASP A CA 1
ATOM 4832 C C . ASP A 1 600 ? -3.079 -27.164 -29.665 1.00 80.44 600 ASP A C 1
ATOM 4834 O O . ASP A 1 600 ? -2.297 -26.213 -29.621 1.00 80.44 600 ASP A O 1
ATOM 4838 N N . GLN A 1 601 ? -3.123 -27.979 -30.722 1.00 83.06 601 GLN A N 1
ATOM 4839 C CA . GLN A 1 601 ? -2.235 -27.861 -31.888 1.00 83.06 601 GLN A CA 1
ATOM 4840 C C . GLN A 1 601 ? -2.490 -26.612 -32.760 1.00 83.06 601 GLN A C 1
ATOM 4842 O O . GLN A 1 601 ? -1.806 -26.425 -33.767 1.00 83.06 601 GLN A O 1
ATOM 4847 N N . LYS A 1 602 ? -3.477 -25.768 -32.425 1.00 87.19 602 LYS A N 1
ATOM 4848 C CA . LYS A 1 602 ? -3.783 -24.500 -33.110 1.00 87.19 602 LYS A CA 1
ATOM 4849 C C . LYS A 1 602 ? -3.531 -23.271 -32.237 1.00 87.19 602 LYS A C 1
ATOM 4851 O O . LYS A 1 602 ? -3.442 -22.180 -32.786 1.00 87.19 602 LYS A O 1
ATOM 4856 N N . ASN A 1 603 ? -3.431 -23.400 -30.921 1.00 91.69 603 ASN A N 1
ATOM 4857 C CA . ASN A 1 603 ? -3.306 -22.281 -29.994 1.00 91.69 603 ASN A CA 1
ATOM 4858 C C . ASN A 1 603 ? -1.942 -22.317 -29.308 1.00 91.69 603 ASN A C 1
ATOM 4860 O O . ASN A 1 603 ? -1.783 -22.995 -28.295 1.00 91.69 603 ASN A O 1
ATOM 4864 N N . LEU A 1 604 ? -0.975 -21.566 -29.835 1.00 92.69 604 LEU A N 1
ATOM 4865 C CA . LEU A 1 604 ? 0.403 -21.540 -29.339 1.00 92.69 604 LEU A CA 1
ATOM 4866 C C . LEU A 1 604 ? 0.631 -20.416 -28.326 1.00 92.69 604 LEU A C 1
ATOM 4868 O O . LEU A 1 604 ? 0.031 -19.346 -28.415 1.00 92.69 604 LEU A O 1
ATOM 4872 N N . ARG A 1 605 ? 1.565 -20.627 -27.401 1.00 93.50 605 ARG A N 1
ATOM 4873 C CA . ARG A 1 605 ? 2.105 -19.634 -26.469 1.00 93.50 605 ARG A CA 1
ATOM 4874 C C . ARG A 1 605 ? 3.606 -19.525 -26.682 1.00 93.50 605 ARG A C 1
ATOM 4876 O O . ARG A 1 605 ? 4.327 -20.507 -26.524 1.00 93.50 605 ARG A O 1
ATOM 4883 N N . LEU A 1 606 ? 4.056 -18.328 -27.021 1.00 94.25 606 LEU A N 1
ATOM 4884 C CA . LEU A 1 606 ? 5.429 -18.030 -27.400 1.00 94.25 606 LEU A CA 1
ATOM 4885 C C . LEU A 1 606 ? 6.046 -16.996 -26.455 1.00 94.25 606 LEU A C 1
ATOM 4887 O O . LEU A 1 606 ? 5.330 -16.151 -25.911 1.00 94.25 606 LEU A O 1
ATOM 4891 N N . VAL A 1 607 ? 7.369 -17.042 -26.316 1.00 94.00 607 VAL A N 1
ATOM 4892 C CA . VAL A 1 607 ? 8.199 -16.038 -25.632 1.00 94.00 607 VAL A CA 1
ATOM 4893 C C . VAL A 1 607 ? 9.428 -15.727 -26.475 1.00 94.00 607 VAL A C 1
ATOM 4895 O O . VAL A 1 607 ? 9.873 -16.583 -27.226 1.00 94.00 607 VAL A O 1
ATOM 4898 N N . ILE A 1 608 ? 9.966 -14.516 -26.406 1.00 91.88 608 ILE A N 1
ATOM 4899 C CA . ILE A 1 608 ? 11.210 -14.173 -27.108 1.00 91.88 608 ILE A CA 1
ATOM 4900 C C . ILE A 1 608 ? 12.388 -15.044 -26.644 1.00 91.88 608 ILE A C 1
ATOM 4902 O O . ILE A 1 608 ? 12.509 -15.352 -25.460 1.00 91.88 608 ILE A O 1
ATOM 4906 N N . SER A 1 609 ? 13.280 -15.401 -27.573 1.00 80.50 609 SER A N 1
ATOM 4907 C CA . SER A 1 609 ? 14.491 -16.188 -27.266 1.00 80.50 609 SER A CA 1
ATOM 4908 C C . SER A 1 609 ? 15.701 -15.331 -26.856 1.00 80.50 609 SER A C 1
ATOM 4910 O O . SER A 1 609 ? 16.742 -15.865 -26.483 1.00 80.50 609 SER A O 1
ATOM 4912 N N . THR A 1 610 ? 15.606 -14.002 -26.957 1.00 75.56 610 THR A N 1
ATOM 4913 C CA . THR A 1 610 ? 16.712 -13.055 -26.719 1.00 75.56 610 THR A CA 1
ATOM 4914 C C . THR A 1 610 ? 16.317 -11.954 -25.736 1.00 75.56 610 THR A C 1
ATOM 4916 O O . THR A 1 610 ? 15.153 -11.834 -25.361 1.00 75.56 610 THR A O 1
ATOM 4919 N N . SER A 1 611 ? 17.267 -11.095 -25.343 1.00 72.00 611 SER A N 1
ATOM 4920 C CA . SER A 1 611 ? 16.949 -9.917 -24.529 1.00 72.00 611 SER A CA 1
ATOM 4921 C C . SER A 1 611 ? 15.998 -8.968 -25.266 1.00 72.00 611 SER A C 1
ATOM 4923 O O . SER A 1 611 ? 16.145 -8.714 -26.463 1.00 72.00 611 SER A O 1
ATOM 4925 N N . GLU A 1 612 ? 15.049 -8.395 -24.528 1.00 73.81 612 GLU A N 1
ATOM 4926 C CA . GLU A 1 612 ? 14.013 -7.501 -25.059 1.00 73.81 612 GLU A CA 1
ATOM 4927 C C . GLU A 1 612 ? 14.599 -6.280 -25.789 1.00 73.81 612 GLU A C 1
ATOM 4929 O O . GLU A 1 612 ? 14.100 -5.880 -26.836 1.00 73.81 612 GLU A O 1
ATOM 4934 N N . SER A 1 613 ? 15.714 -5.738 -25.286 1.00 67.81 613 SER A N 1
ATOM 4935 C CA . SER A 1 613 ? 16.436 -4.603 -25.881 1.00 67.81 613 SER A CA 1
ATOM 4936 C C . SER A 1 613 ? 17.047 -4.892 -27.254 1.00 67.81 613 SER A C 1
ATOM 4938 O O . SER A 1 613 ? 17.353 -3.961 -27.993 1.00 67.81 613 SER A O 1
ATOM 4940 N N . ARG A 1 614 ? 17.238 -6.170 -27.604 1.00 73.75 614 ARG A N 1
ATOM 4941 C CA . ARG A 1 614 ? 17.843 -6.609 -28.872 1.00 73.75 614 ARG A CA 1
ATOM 4942 C C . ARG A 1 614 ? 16.819 -7.226 -29.827 1.00 73.75 614 ARG A C 1
ATOM 4944 O O . ARG A 1 614 ? 17.192 -7.658 -30.914 1.00 73.75 614 ARG A O 1
ATOM 4951 N N . HIS A 1 615 ? 15.544 -7.269 -29.439 1.00 82.12 615 HIS A N 1
ATOM 4952 C CA . HIS A 1 615 ? 14.483 -7.919 -30.198 1.00 82.12 615 HIS A CA 1
ATOM 4953 C C . HIS A 1 615 ? 13.560 -6.879 -30.859 1.00 82.12 615 HIS A C 1
ATOM 4955 O O . HIS A 1 615 ? 12.792 -6.189 -30.186 1.00 82.12 615 HIS A O 1
ATOM 4961 N N . ALA A 1 616 ? 13.619 -6.759 -32.190 1.00 85.38 616 ALA A N 1
ATOM 4962 C CA . ALA A 1 616 ? 12.919 -5.703 -32.932 1.00 85.38 616 ALA A CA 1
ATOM 4963 C C . ALA A 1 616 ? 11.389 -5.776 -32.779 1.00 85.38 616 ALA A C 1
ATOM 4965 O O . ALA A 1 616 ? 10.738 -4.746 -32.600 1.00 85.38 616 ALA A O 1
ATOM 4966 N N . ALA A 1 617 ? 10.814 -6.985 -32.775 1.00 89.50 617 ALA A N 1
ATOM 4967 C CA . ALA A 1 617 ? 9.387 -7.164 -32.510 1.00 89.50 617 ALA A CA 1
ATOM 4968 C C . ALA A 1 617 ? 8.990 -6.714 -31.102 1.00 89.50 617 ALA A C 1
ATOM 4970 O O . ALA A 1 617 ? 7.927 -6.128 -30.942 1.00 89.50 617 ALA A O 1
ATOM 4971 N N . SER A 1 618 ? 9.841 -6.912 -30.095 1.00 88.44 618 SER A N 1
ATOM 4972 C CA . SER A 1 618 ? 9.540 -6.468 -28.728 1.00 88.44 618 SER A CA 1
ATOM 4973 C C . SER A 1 618 ? 9.508 -4.951 -28.624 1.00 88.44 618 SER A C 1
ATOM 4975 O O . SER A 1 618 ? 8.619 -4.398 -27.981 1.00 88.44 618 SER A O 1
ATOM 4977 N N . TRP A 1 619 ? 10.440 -4.272 -29.298 1.00 85.06 619 TRP A N 1
ATOM 4978 C CA . TRP A 1 619 ? 10.418 -2.816 -29.403 1.00 85.06 619 TRP A CA 1
ATOM 4979 C C . TRP A 1 619 ? 9.135 -2.320 -30.088 1.00 85.06 619 TRP A C 1
ATOM 4981 O O . TRP A 1 619 ? 8.422 -1.495 -29.521 1.00 85.06 619 TRP A O 1
ATOM 4991 N N . MET A 1 620 ? 8.776 -2.888 -31.245 1.00 89.19 620 MET A N 1
ATOM 4992 C CA . MET A 1 620 ? 7.559 -2.497 -31.969 1.00 89.19 620 MET A CA 1
ATOM 4993 C C . MET A 1 620 ? 6.261 -2.827 -31.220 1.00 89.19 620 MET A C 1
ATOM 4995 O O . MET A 1 620 ? 5.317 -2.042 -31.265 1.00 89.19 620 MET A O 1
ATOM 4999 N N . LEU A 1 621 ? 6.190 -3.962 -30.520 1.00 91.69 621 LEU A N 1
ATOM 5000 C CA . LEU A 1 621 ? 5.033 -4.325 -29.697 1.00 91.69 621 LEU A CA 1
ATOM 5001 C C . LEU A 1 621 ? 4.890 -3.385 -28.500 1.00 91.69 621 LEU A C 1
ATOM 5003 O O . LEU A 1 621 ? 3.773 -2.983 -28.191 1.00 91.69 621 LEU A O 1
ATOM 5007 N N . ARG A 1 622 ? 5.996 -2.979 -27.860 1.00 87.25 622 ARG A N 1
ATOM 5008 C CA . ARG A 1 622 ? 5.975 -1.963 -26.793 1.00 87.25 622 ARG A CA 1
ATOM 5009 C C . ARG A 1 622 ? 5.382 -0.655 -27.303 1.00 87.25 622 ARG A C 1
ATOM 5011 O O . ARG A 1 622 ? 4.479 -0.112 -26.677 1.00 87.25 622 ARG A O 1
ATOM 5018 N N . GLU A 1 623 ? 5.856 -0.187 -28.451 1.00 87.31 623 GLU A N 1
ATOM 5019 C CA . GLU A 1 623 ? 5.358 1.017 -29.115 1.00 87.31 623 GLU A CA 1
ATOM 5020 C C . GLU A 1 623 ? 3.863 0.913 -29.471 1.00 87.31 623 GLU A C 1
ATOM 5022 O O . GLU A 1 623 ? 3.087 1.834 -29.208 1.00 87.31 623 GLU A O 1
ATOM 5027 N N . TYR A 1 624 ? 3.437 -0.232 -30.014 1.00 90.50 624 TYR A N 1
ATOM 5028 C CA . TYR A 1 624 ? 2.034 -0.507 -30.324 1.00 90.50 624 TYR A CA 1
ATOM 5029 C C . TYR A 1 624 ? 1.152 -0.503 -29.070 1.00 90.50 624 TYR A C 1
ATOM 5031 O O . TYR A 1 624 ? 0.122 0.174 -29.046 1.00 90.50 624 TYR A O 1
ATOM 5039 N N . ILE A 1 625 ? 1.559 -1.221 -28.019 1.00 88.56 625 ILE A N 1
ATOM 5040 C CA . ILE A 1 625 ? 0.837 -1.273 -26.743 1.00 88.56 625 ILE A CA 1
ATOM 5041 C C . ILE A 1 625 ? 0.749 0.132 -26.150 1.00 88.56 625 ILE A C 1
ATOM 5043 O O . ILE A 1 625 ? -0.334 0.575 -25.775 1.00 88.56 625 ILE A O 1
ATOM 5047 N N . TYR A 1 626 ? 1.859 0.871 -26.135 1.00 85.25 626 TYR A N 1
ATOM 5048 C CA . TYR A 1 626 ? 1.910 2.226 -25.597 1.00 85.25 626 TYR A CA 1
ATOM 5049 C C . TYR A 1 626 ? 0.893 3.155 -26.279 1.00 85.25 626 TYR A C 1
ATOM 5051 O O . TYR A 1 626 ? 0.129 3.830 -25.583 1.00 85.25 626 TYR A O 1
ATOM 5059 N N . GLN A 1 627 ? 0.827 3.135 -27.616 1.00 86.19 627 GLN A N 1
ATOM 5060 C CA . GLN A 1 627 ? -0.097 3.961 -28.406 1.00 86.19 627 GLN A CA 1
ATOM 5061 C C . GLN A 1 627 ? -1.571 3.574 -28.244 1.00 86.19 627 GLN A C 1
ATOM 5063 O O . GLN A 1 627 ? -2.432 4.449 -28.306 1.00 86.19 627 GLN A O 1
ATOM 5068 N N . ASN A 1 628 ? -1.870 2.287 -28.039 1.00 87.19 628 ASN A N 1
ATOM 5069 C CA . ASN A 1 628 ? -3.242 1.769 -28.071 1.00 87.19 628 ASN A CA 1
ATOM 5070 C C . ASN A 1 628 ? -3.803 1.393 -26.689 1.00 87.19 628 ASN A C 1
ATOM 5072 O O . ASN A 1 628 ? -4.950 0.964 -26.599 1.00 87.19 628 ASN A O 1
ATOM 5076 N N . MET A 1 629 ? -3.045 1.578 -25.608 1.00 81.94 629 MET A N 1
ATOM 5077 C CA . MET A 1 629 ? -3.405 1.167 -24.240 1.00 81.94 629 MET A CA 1
ATOM 5078 C C . MET A 1 629 ? -4.787 1.642 -23.761 1.00 81.94 629 MET A C 1
ATOM 5080 O O . MET A 1 629 ? -5.428 0.937 -22.998 1.00 81.94 629 MET A O 1
ATOM 5084 N N . ASP A 1 630 ? -5.265 2.815 -24.201 1.00 81.50 630 ASP A N 1
ATOM 5085 C CA . ASP A 1 630 ? -6.598 3.322 -23.816 1.00 81.50 630 ASP A CA 1
ATOM 5086 C C . ASP A 1 630 ? -7.754 2.512 -24.441 1.00 81.50 630 ASP A C 1
ATOM 5088 O O . ASP A 1 630 ? -8.907 2.659 -24.043 1.00 81.50 630 ASP A O 1
ATOM 5092 N N . THR A 1 631 ? -7.453 1.701 -25.457 1.00 83.06 631 THR A N 1
ATOM 5093 C CA . THR A 1 631 ? -8.418 0.888 -26.215 1.00 83.06 631 THR A CA 1
ATOM 5094 C C . THR A 1 631 ? -8.190 -0.610 -26.046 1.00 83.06 631 THR A C 1
ATOM 5096 O O . THR A 1 631 ? -9.130 -1.396 -26.170 1.00 83.06 631 THR A O 1
ATOM 5099 N N . LEU A 1 632 ? -6.949 -1.006 -25.752 1.00 85.38 632 LEU A N 1
ATOM 5100 C CA . LEU A 1 632 ? -6.572 -2.392 -25.537 1.00 85.38 632 LEU A CA 1
ATOM 5101 C C . LEU A 1 632 ? -7.246 -2.940 -24.281 1.00 85.38 632 LEU A C 1
ATOM 5103 O O . LEU A 1 632 ? -7.198 -2.332 -23.214 1.00 85.38 632 LEU A O 1
ATOM 5107 N N . GLN A 1 633 ? -7.838 -4.123 -24.415 1.00 83.81 633 GLN A N 1
ATOM 5108 C CA . GLN A 1 633 ? -8.428 -4.830 -23.287 1.00 83.81 633 GLN A CA 1
ATOM 5109 C C . GLN A 1 633 ? -7.355 -5.692 -22.618 1.00 83.81 633 GLN A C 1
ATOM 5111 O O . GLN A 1 633 ? -6.686 -6.467 -23.314 1.00 83.81 633 GLN A O 1
ATOM 5116 N N . PRO A 1 634 ? -7.143 -5.567 -21.298 1.00 81.38 634 PRO A N 1
ATOM 5117 C CA . PRO A 1 634 ? -6.258 -6.467 -20.584 1.00 81.38 634 PRO A CA 1
ATOM 5118 C C . PRO A 1 634 ? -6.851 -7.878 -20.588 1.00 81.38 634 PRO A C 1
ATOM 5120 O O . PRO A 1 634 ? -8.057 -8.080 -20.498 1.00 81.38 634 PRO A O 1
ATOM 5123 N N . THR A 1 635 ? -5.982 -8.873 -20.681 1.00 76.81 635 THR A N 1
ATOM 5124 C CA . THR A 1 635 ? -6.346 -10.288 -20.576 1.00 76.81 635 THR A CA 1
ATOM 5125 C C . THR A 1 635 ? -5.993 -10.810 -19.198 1.00 76.81 635 THR A C 1
ATOM 5127 O O . THR A 1 635 ? -5.014 -10.359 -18.604 1.00 76.81 635 THR A O 1
ATOM 5130 N N . GLY A 1 636 ? -6.720 -11.812 -18.708 1.00 63.81 636 GLY A N 1
ATOM 5131 C CA . GLY A 1 636 ? -6.439 -12.456 -17.426 1.00 63.81 636 GLY A CA 1
ATOM 5132 C C . GLY A 1 636 ? -7.672 -12.562 -16.541 1.00 63.81 636 GLY A C 1
ATOM 5133 O O . GLY A 1 636 ? -8.802 -12.466 -17.013 1.00 63.81 636 GLY A O 1
ATOM 5134 N N . PHE A 1 637 ? -7.435 -12.812 -15.256 1.00 53.38 637 PHE A N 1
ATOM 5135 C CA . PHE A 1 637 ? -8.482 -12.919 -14.250 1.00 53.38 637 PHE A CA 1
ATOM 5136 C C . PHE A 1 637 ? -8.793 -11.531 -13.690 1.00 53.38 637 PHE A C 1
ATOM 5138 O O . PHE A 1 637 ? -8.380 -11.210 -12.583 1.00 53.38 637 PHE A O 1
ATOM 5145 N N . SER A 1 638 ? -9.520 -10.697 -14.429 1.00 52.91 638 SER A N 1
ATOM 5146 C CA . SER A 1 638 ? -10.018 -9.455 -13.849 1.00 52.91 638 SER A CA 1
ATOM 5147 C C . SER A 1 638 ? -11.467 -9.204 -14.249 1.00 52.91 638 SER A C 1
ATOM 5149 O O . SER A 1 638 ? -11.834 -9.105 -15.414 1.00 52.91 638 SER A O 1
ATOM 5151 N N . GLY A 1 639 ? -12.315 -9.091 -13.227 1.00 51.56 639 GLY A N 1
ATOM 5152 C CA . GLY A 1 639 ? -13.597 -8.396 -13.324 1.00 51.56 639 GLY A CA 1
ATOM 5153 C C . GLY A 1 639 ? -13.425 -6.871 -13.348 1.00 51.56 639 GLY A C 1
ATOM 5154 O O . GLY A 1 639 ? -14.389 -6.166 -13.072 1.00 51.56 639 GLY A O 1
ATOM 5155 N N . GLN A 1 640 ? -12.212 -6.365 -13.617 1.00 60.72 640 GLN A N 1
ATOM 5156 C CA . GLN A 1 640 ? -11.936 -4.937 -13.761 1.00 60.72 640 GLN A CA 1
ATOM 5157 C C . GLN A 1 640 ? -12.334 -4.496 -15.162 1.00 60.72 640 GLN A C 1
ATOM 5159 O O . GLN A 1 640 ? -11.851 -5.045 -16.151 1.00 60.72 640 GLN A O 1
ATOM 5164 N N . GLN A 1 641 ? -13.203 -3.493 -15.241 1.00 67.44 641 GLN A N 1
ATOM 5165 C CA . GLN A 1 641 ? -13.608 -2.923 -16.523 1.00 67.44 641 GLN A CA 1
ATOM 5166 C C . GLN A 1 641 ? -12.553 -1.935 -17.027 1.00 67.44 641 GLN A C 1
ATOM 5168 O O . GLN A 1 641 ? -12.355 -1.810 -18.235 1.00 67.44 641 GLN A O 1
ATOM 5173 N N . THR A 1 642 ? -11.847 -1.273 -16.103 1.00 83.31 642 THR A N 1
ATOM 5174 C CA . THR A 1 642 ? -10.917 -0.186 -16.420 1.00 83.31 642 THR A CA 1
ATOM 5175 C C . THR A 1 642 ? -9.454 -0.556 -16.127 1.00 83.31 642 THR A C 1
ATOM 5177 O O . THR A 1 642 ? -9.032 -0.624 -14.970 1.00 83.31 642 THR A O 1
ATOM 5180 N N . TYR A 1 643 ? -8.631 -0.724 -17.172 1.00 84.81 643 TYR A N 1
ATOM 5181 C CA . TYR A 1 643 ? -7.196 -1.016 -17.022 1.00 84.81 643 TYR A CA 1
ATOM 5182 C C . TYR A 1 643 ? -6.450 0.095 -16.264 1.00 84.81 643 TYR A C 1
ATOM 5184 O O . TYR A 1 643 ? -6.544 1.277 -16.599 1.00 84.81 643 TYR A O 1
ATOM 5192 N N . GLY A 1 644 ? -5.662 -0.297 -15.260 1.00 87.25 644 GLY A N 1
ATOM 5193 C CA . GLY A 1 644 ? -4.854 0.613 -14.446 1.00 87.25 644 GLY A CA 1
ATOM 5194 C C . GLY A 1 644 ? -5.610 1.311 -13.310 1.00 87.25 644 GLY A C 1
ATOM 5195 O O . GLY A 1 644 ? -4.964 1.991 -12.511 1.00 87.25 644 GLY A O 1
ATOM 5196 N N . LEU A 1 645 ? -6.933 1.125 -13.195 1.00 90.19 645 LEU A N 1
ATOM 5197 C CA . LEU A 1 645 ? -7.718 1.685 -12.090 1.00 90.19 645 LEU A CA 1
ATOM 5198 C C . LEU A 1 645 ? -7.305 1.083 -10.741 1.00 90.19 645 LEU A C 1
ATOM 5200 O O . LEU A 1 645 ? -7.214 1.811 -9.761 1.00 90.19 645 LEU A O 1
ATOM 5204 N N . GLU A 1 646 ? -6.971 -0.208 -10.697 1.00 90.44 646 GLU A N 1
ATOM 5205 C CA . GLU A 1 646 ? -6.419 -0.848 -9.496 1.00 90.44 646 GLU A CA 1
ATOM 5206 C C . GLU A 1 646 ? -5.169 -0.142 -9.003 1.00 90.44 646 GLU A C 1
ATOM 5208 O O . GLU A 1 646 ? -5.154 0.359 -7.885 1.00 90.44 646 GLU A O 1
ATOM 5213 N N . ARG A 1 647 ? -4.146 -0.030 -9.858 1.00 90.94 647 ARG A N 1
ATOM 5214 C CA . ARG A 1 647 ? -2.891 0.646 -9.515 1.00 90.94 647 ARG A CA 1
ATOM 5215 C C . ARG A 1 647 ? -3.147 2.069 -9.018 1.00 90.94 647 ARG A C 1
ATOM 5217 O O . ARG A 1 647 ? -2.527 2.495 -8.052 1.00 90.94 647 ARG A O 1
ATOM 5224 N N . ALA A 1 648 ? -4.068 2.784 -9.658 1.00 94.94 648 ALA A N 1
ATOM 5225 C CA . ALA A 1 648 ? -4.441 4.130 -9.255 1.00 94.94 648 ALA A CA 1
ATOM 5226 C C . ALA A 1 648 ? -5.082 4.175 -7.857 1.00 94.94 648 ALA A C 1
ATOM 5228 O O . ALA A 1 648 ? -4.633 4.945 -7.015 1.00 94.94 648 ALA A O 1
ATOM 5229 N N . LEU A 1 649 ? -6.084 3.334 -7.580 1.00 95.25 649 LEU A N 1
ATOM 5230 C CA . LEU A 1 649 ? -6.742 3.285 -6.270 1.00 95.25 649 LEU A CA 1
ATOM 5231 C C . LEU A 1 649 ? -5.796 2.816 -5.158 1.00 95.25 649 LEU A C 1
ATOM 5233 O O . LEU A 1 649 ? -5.845 3.354 -4.054 1.00 95.25 649 LEU A O 1
ATOM 5237 N N . ARG A 1 650 ? -4.907 1.860 -5.453 1.00 94.88 650 ARG A N 1
ATOM 5238 C CA . ARG A 1 650 ? -3.848 1.418 -4.537 1.00 94.88 650 ARG A CA 1
ATOM 5239 C C . ARG A 1 650 ? -2.925 2.572 -4.153 1.00 94.88 650 ARG A C 1
ATOM 5241 O O . ARG A 1 650 ? -2.697 2.798 -2.969 1.00 94.88 650 ARG A O 1
ATOM 5248 N N . ASN A 1 651 ? -2.474 3.350 -5.139 1.00 95.69 651 ASN A N 1
ATOM 5249 C CA . ASN A 1 651 ? -1.641 4.529 -4.902 1.00 95.69 651 ASN A CA 1
ATOM 5250 C C . ASN A 1 651 ? -2.375 5.606 -4.086 1.00 95.69 651 ASN A C 1
ATOM 5252 O O . ASN A 1 651 ? -1.797 6.147 -3.145 1.00 95.69 651 ASN A O 1
ATOM 5256 N N . ILE A 1 652 ? -3.654 5.871 -4.394 1.00 96.75 652 ILE A N 1
ATOM 5257 C CA . ILE A 1 652 ? -4.483 6.813 -3.625 1.00 96.75 652 ILE A CA 1
ATOM 5258 C C . ILE A 1 652 ? -4.575 6.371 -2.164 1.00 96.75 652 ILE A C 1
ATOM 5260 O O . ILE A 1 652 ? -4.372 7.194 -1.274 1.00 96.75 652 ILE A O 1
ATOM 5264 N N . TYR A 1 653 ? -4.851 5.089 -1.904 1.00 95.81 653 TYR A N 1
ATOM 5265 C CA . TYR A 1 653 ? -4.919 4.569 -0.539 1.00 95.81 653 TYR A CA 1
ATOM 5266 C C . TYR A 1 653 ? -3.564 4.652 0.170 1.00 95.81 653 TYR A C 1
ATOM 5268 O O . TYR A 1 653 ? -3.492 5.155 1.284 1.00 95.81 653 TYR A O 1
ATOM 5276 N N . ALA A 1 654 ? -2.482 4.220 -0.480 1.00 95.75 654 ALA A N 1
ATOM 5277 C CA . ALA A 1 654 ? -1.139 4.236 0.093 1.00 95.75 654 ALA A CA 1
ATOM 5278 C C . ALA A 1 654 ? -0.628 5.651 0.406 1.00 95.75 654 ALA A C 1
ATOM 5280 O O . ALA A 1 654 ? 0.144 5.829 1.341 1.00 95.75 654 ALA A O 1
ATOM 5281 N N . ARG A 1 655 ? -1.061 6.673 -0.337 1.00 95.31 655 ARG A N 1
ATOM 5282 C CA . ARG A 1 655 ? -0.740 8.072 -0.022 1.00 95.31 655 ARG A CA 1
ATOM 5283 C C . ARG A 1 655 ? -1.560 8.622 1.143 1.00 95.31 655 ARG A C 1
ATOM 5285 O O . ARG A 1 655 ? -1.084 9.480 1.876 1.00 95.31 655 ARG A O 1
ATOM 5292 N N . ASN A 1 656 ? -2.791 8.139 1.284 1.00 94.50 656 ASN A N 1
ATOM 5293 C CA . ASN A 1 656 ? -3.814 8.730 2.137 1.00 94.50 656 ASN A CA 1
ATOM 5294 C C . ASN A 1 656 ? -4.285 7.781 3.254 1.00 94.50 656 ASN A C 1
ATOM 5296 O O . ASN A 1 656 ? -5.412 7.910 3.736 1.00 94.50 656 ASN A O 1
ATOM 5300 N N . HIS A 1 657 ? -3.477 6.796 3.651 1.00 93.38 657 HIS A N 1
ATOM 5301 C CA . HIS A 1 657 ? -3.879 5.853 4.692 1.00 93.38 657 HIS A CA 1
ATOM 5302 C C . HIS A 1 657 ? -4.038 6.585 6.029 1.00 93.38 657 HIS A C 1
ATOM 5304 O O . HIS A 1 657 ? -3.174 7.355 6.433 1.00 93.38 657 HIS A O 1
ATOM 5310 N N . THR A 1 658 ? -5.141 6.330 6.728 1.00 91.06 658 THR A N 1
ATOM 5311 C CA . THR A 1 658 ? -5.433 6.930 8.043 1.00 91.06 658 THR A CA 1
ATOM 5312 C C . THR A 1 658 ? -5.084 6.000 9.204 1.00 91.06 658 THR A C 1
ATOM 5314 O O . THR A 1 658 ? -5.035 6.417 10.357 1.00 91.06 658 THR A O 1
ATOM 5317 N N . ASN A 1 659 ? -4.900 4.708 8.924 1.00 92.38 659 ASN A N 1
ATOM 5318 C CA . ASN A 1 659 ? -4.325 3.757 9.877 1.00 92.38 659 ASN A CA 1
ATOM 5319 C C . ASN A 1 659 ? -2.803 3.947 9.883 1.00 92.38 659 ASN A C 1
ATOM 5321 O O . ASN A 1 659 ? -2.266 4.463 8.908 1.00 92.38 659 ASN A O 1
ATOM 5325 N N . VAL A 1 660 ? -2.105 3.509 10.930 1.00 96.25 660 VAL A N 1
ATOM 5326 C CA . VAL A 1 660 ? -0.635 3.473 10.982 1.00 96.25 660 VAL A CA 1
ATOM 5327 C C . VAL A 1 660 ? -0.163 2.021 10.851 1.00 96.25 660 VAL A C 1
ATOM 5329 O O . VAL A 1 660 ? -0.214 1.275 11.835 1.00 96.25 660 VAL A O 1
ATOM 5332 N N . PRO A 1 661 ? 0.258 1.584 9.653 1.00 96.88 661 PRO A N 1
ATOM 5333 C CA . PRO A 1 661 ? 0.807 0.255 9.437 1.00 96.88 661 PRO A CA 1
ATOM 5334 C C . PRO A 1 661 ? 2.195 0.113 10.059 1.00 96.88 661 PRO A C 1
ATOM 5336 O O . PRO A 1 661 ? 3.016 1.022 9.970 1.00 96.88 661 PRO A O 1
ATOM 5339 N N . PHE A 1 662 ? 2.498 -1.051 10.617 1.00 97.12 662 PHE A N 1
ATOM 5340 C CA . PHE A 1 662 ? 3.840 -1.426 11.051 1.00 97.12 662 PHE A CA 1
ATOM 5341 C C . PHE A 1 662 ? 4.136 -2.885 10.705 1.00 97.12 662 PHE A C 1
ATOM 5343 O O . PHE A 1 662 ? 3.234 -3.723 10.639 1.00 97.12 662 PHE A O 1
ATOM 5350 N N . PHE A 1 663 ? 5.410 -3.195 10.488 1.00 96.44 663 PHE A N 1
ATOM 5351 C CA . PHE A 1 663 ? 5.835 -4.475 9.930 1.00 96.44 663 PHE A CA 1
ATOM 5352 C C . PHE A 1 663 ? 6.734 -5.202 10.919 1.00 96.44 663 PHE A C 1
ATOM 5354 O O . PHE A 1 663 ? 7.732 -4.670 11.409 1.00 96.44 663 PHE A O 1
ATOM 5361 N N . ILE A 1 664 ? 6.330 -6.422 11.256 1.00 94.94 664 ILE A N 1
ATOM 5362 C CA . ILE A 1 664 ? 7.022 -7.280 12.208 1.00 94.94 664 ILE A CA 1
ATOM 5363 C C . ILE A 1 664 ? 7.912 -8.227 11.412 1.00 94.94 664 ILE A C 1
ATOM 5365 O O . ILE A 1 664 ? 7.432 -8.948 10.535 1.00 94.94 664 ILE A O 1
ATOM 5369 N N . HIS A 1 665 ? 9.197 -8.235 11.740 1.00 92.88 665 HIS A N 1
ATOM 5370 C CA . HIS A 1 665 ? 10.180 -9.144 11.178 1.00 92.88 665 HIS A CA 1
ATOM 5371 C C . HIS A 1 665 ? 10.462 -10.296 12.134 1.00 92.88 665 HIS A C 1
ATOM 5373 O O . HIS A 1 665 ? 10.402 -10.151 13.359 1.00 92.88 665 HIS A O 1
ATOM 5379 N N . GLN A 1 666 ? 10.790 -11.449 11.560 1.00 88.25 666 GLN A N 1
ATOM 5380 C CA . GLN A 1 666 ? 11.325 -12.599 12.274 1.00 88.25 666 GLN A CA 1
ATOM 5381 C C . GLN A 1 666 ? 12.626 -13.045 11.602 1.00 88.25 666 GLN A C 1
ATOM 5383 O O . GLN A 1 666 ? 12.599 -13.608 10.512 1.00 88.25 666 GLN A O 1
ATOM 5388 N N . ASP A 1 667 ? 13.752 -12.860 12.290 1.00 79.75 667 ASP A N 1
ATOM 5389 C CA . ASP A 1 667 ? 15.041 -13.442 11.902 1.00 79.75 667 ASP A CA 1
ATOM 5390 C C . ASP A 1 667 ? 15.459 -14.461 12.963 1.00 79.75 667 ASP A C 1
ATOM 5392 O O . ASP A 1 667 ? 15.573 -14.090 14.129 1.00 79.75 667 ASP A O 1
ATOM 5396 N N . LYS A 1 668 ? 15.643 -15.727 12.544 1.00 67.62 668 LYS A N 1
ATOM 5397 C CA . LYS A 1 668 ? 16.146 -16.961 13.210 1.00 67.62 668 LYS A CA 1
ATOM 5398 C C . LYS A 1 668 ? 15.871 -17.188 14.710 1.00 67.62 668 LYS A C 1
ATOM 5400 O O . LYS A 1 668 ? 15.597 -18.324 15.092 1.00 67.62 668 LYS A O 1
ATOM 5405 N N . ARG A 1 669 ? 15.991 -16.183 15.579 1.00 66.12 669 ARG A N 1
ATOM 5406 C CA . ARG A 1 669 ? 15.802 -16.234 17.039 1.00 66.12 669 ARG A CA 1
ATOM 5407 C C . ARG A 1 669 ? 15.083 -15.027 17.651 1.00 66.12 669 ARG A C 1
ATOM 5409 O O . ARG A 1 669 ? 14.830 -15.062 18.853 1.00 66.12 669 ARG A O 1
ATOM 5416 N N . GLN A 1 670 ? 14.761 -13.978 16.894 1.00 75.12 670 GLN A N 1
ATOM 5417 C CA . GLN A 1 670 ? 14.124 -12.782 17.444 1.00 75.12 670 GLN A CA 1
ATOM 5418 C C . GLN A 1 670 ? 13.041 -12.219 16.532 1.00 75.12 670 GLN A C 1
ATOM 5420 O O . GLN A 1 670 ? 13.118 -12.293 15.307 1.00 75.12 670 GLN A O 1
ATOM 5425 N N . TRP A 1 671 ? 12.034 -11.640 17.177 1.00 83.56 671 TRP A N 1
ATOM 5426 C CA . TRP A 1 671 ? 10.996 -10.875 16.520 1.00 83.56 671 TRP A CA 1
ATOM 5427 C C . TRP A 1 671 ? 11.120 -9.415 16.919 1.00 83.56 671 TRP A C 1
ATOM 5429 O O . TRP A 1 671 ? 11.316 -9.095 18.096 1.00 83.56 671 TRP A O 1
ATOM 5439 N N . TYR A 1 672 ? 10.958 -8.531 15.952 1.00 88.50 672 TYR A N 1
ATOM 5440 C CA . TYR A 1 672 ? 11.015 -7.099 16.180 1.00 88.50 672 TYR A CA 1
ATOM 5441 C C . TYR A 1 672 ? 10.135 -6.374 15.172 1.00 88.50 672 TYR A C 1
ATOM 5443 O O . TYR A 1 672 ? 9.712 -6.947 14.174 1.00 88.50 672 TYR A O 1
ATOM 5451 N N . ILE A 1 673 ? 9.820 -5.119 15.466 1.00 92.69 673 ILE A N 1
ATOM 5452 C CA . ILE A 1 673 ? 9.125 -4.253 14.518 1.00 92.69 673 ILE A CA 1
ATOM 5453 C C . ILE A 1 673 ? 10.223 -3.538 13.738 1.00 92.69 673 ILE A C 1
ATOM 5455 O O . ILE A 1 673 ? 11.038 -2.853 14.351 1.00 92.69 673 ILE A O 1
ATOM 5459 N N . ASP A 1 674 ? 10.294 -3.776 12.432 1.00 93.50 674 ASP A N 1
ATOM 5460 C CA . ASP A 1 674 ? 11.328 -3.214 11.552 1.00 93.50 674 ASP A CA 1
ATOM 5461 C C . ASP A 1 674 ? 10.970 -1.790 11.140 1.00 93.50 674 ASP A C 1
ATOM 5463 O O . ASP A 1 674 ? 11.797 -0.880 11.199 1.00 93.50 674 ASP A O 1
ATOM 5467 N N . SER A 1 675 ? 9.706 -1.585 10.772 1.00 95.25 675 SER A N 1
ATOM 5468 C CA . SER A 1 675 ? 9.274 -0.343 10.152 1.00 95.25 675 SER A CA 1
ATOM 5469 C C . SER A 1 675 ? 7.837 0.038 10.478 1.00 95.25 675 SER A C 1
ATOM 5471 O O . SER A 1 675 ? 7.013 -0.791 10.877 1.00 95.25 675 SER A O 1
ATOM 5473 N N . VAL A 1 676 ? 7.557 1.331 10.321 1.00 96.75 676 VAL A N 1
ATOM 5474 C CA . VAL A 1 676 ? 6.242 1.952 10.476 1.00 96.75 676 VAL A CA 1
ATOM 5475 C C . VAL A 1 676 ? 5.989 2.903 9.309 1.00 96.75 676 VAL A C 1
ATOM 5477 O O . VAL A 1 676 ? 6.853 3.700 8.942 1.00 96.75 676 VAL A O 1
ATOM 5480 N N . ALA A 1 677 ? 4.807 2.801 8.713 1.00 96.75 677 ALA A N 1
ATOM 5481 C CA . ALA A 1 677 ? 4.369 3.677 7.641 1.00 96.75 677 ALA A CA 1
ATOM 5482 C C . ALA A 1 677 ? 3.591 4.865 8.216 1.00 96.75 677 ALA A C 1
ATOM 5484 O O . ALA A 1 677 ? 2.591 4.676 8.910 1.00 96.75 677 ALA A O 1
ATOM 5485 N N . LEU A 1 678 ? 4.045 6.079 7.911 1.00 94.69 678 LEU A N 1
ATOM 5486 C CA . LEU A 1 678 ? 3.452 7.331 8.379 1.00 94.69 678 LEU A CA 1
ATOM 5487 C C . LEU A 1 678 ? 3.202 8.269 7.198 1.00 94.69 678 LEU A C 1
ATOM 5489 O O . LEU A 1 678 ? 3.986 8.287 6.252 1.00 94.69 678 LEU A O 1
ATOM 5493 N N . ASN A 1 679 ? 2.130 9.053 7.275 1.00 92.31 679 ASN A N 1
ATOM 5494 C CA . ASN A 1 679 ? 1.834 10.174 6.387 1.00 92.31 679 ASN A CA 1
ATOM 5495 C C . ASN A 1 679 ? 1.065 11.269 7.159 1.00 92.31 679 ASN A C 1
ATOM 5497 O O . ASN A 1 679 ? 0.730 11.102 8.331 1.00 92.31 679 ASN A O 1
ATOM 5501 N N . GLU A 1 680 ? 0.742 12.375 6.490 1.00 89.31 680 GLU A N 1
ATOM 5502 C CA . GLU A 1 680 ? 0.054 13.533 7.090 1.00 89.31 680 GLU A CA 1
ATOM 5503 C C . GLU A 1 680 ? -1.335 13.210 7.686 1.00 89.31 680 GLU A C 1
ATOM 5505 O O . GLU A 1 680 ? -1.786 13.876 8.615 1.00 89.31 680 GLU A O 1
ATOM 5510 N N . ASN A 1 681 ? -2.002 12.165 7.191 1.00 89.94 681 ASN A N 1
ATOM 5511 C CA . ASN A 1 681 ? -3.330 11.707 7.608 1.00 89.94 681 ASN A CA 1
ATOM 5512 C C . ASN A 1 681 ? -3.298 10.581 8.659 1.00 89.94 681 ASN A C 1
ATOM 5514 O O . ASN A 1 681 ? -4.354 10.174 9.147 1.00 89.94 681 ASN A O 1
ATOM 5518 N N . SER A 1 682 ? -2.123 10.049 9.015 1.00 89.31 682 SER A N 1
ATOM 5519 C CA . SER A 1 682 ? -1.982 8.945 9.977 1.00 89.31 682 SER A CA 1
ATOM 5520 C C . SER A 1 682 ? -1.561 9.408 11.380 1.00 89.31 682 SER A C 1
ATOM 5522 O O . SER A 1 682 ? -1.063 8.612 12.175 1.00 89.31 682 SER A O 1
ATOM 5524 N N . VAL A 1 683 ? -1.733 10.696 11.690 1.00 87.50 683 VAL A N 1
ATOM 5525 C CA . VAL A 1 683 ? -1.285 11.299 12.952 1.00 87.50 683 VAL A CA 1
ATOM 5526 C C . VAL A 1 683 ? -2.246 10.967 14.098 1.00 87.50 683 VAL A C 1
ATOM 5528 O O . VAL A 1 683 ? -3.444 11.236 14.029 1.00 87.50 683 VAL A O 1
ATOM 5531 N N . ILE A 1 684 ? -1.710 10.432 15.197 1.00 89.44 684 ILE A N 1
ATOM 5532 C CA . ILE A 1 684 ? -2.471 10.087 16.408 1.00 89.44 684 ILE A CA 1
ATOM 5533 C C . ILE A 1 684 ? -2.316 11.212 17.435 1.00 89.44 684 ILE A C 1
ATOM 5535 O O . ILE A 1 684 ? -1.460 11.165 18.318 1.00 89.44 684 ILE A O 1
ATOM 5539 N N . GLN A 1 685 ? -3.141 12.252 17.305 1.00 84.44 685 GLN A N 1
ATOM 5540 C CA . GLN A 1 685 ? -3.010 13.481 18.102 1.00 84.44 685 GLN A CA 1
ATOM 5541 C C . GLN A 1 685 ? -3.139 13.256 19.614 1.00 84.44 685 GLN A C 1
ATOM 5543 O O . GLN A 1 685 ? -2.531 13.979 20.399 1.00 84.44 685 GLN A O 1
ATOM 5548 N N . SER A 1 686 ? -3.876 12.226 20.033 1.00 83.88 686 SER A N 1
ATOM 5549 C CA . SER A 1 686 ? -4.023 11.846 21.443 1.00 83.88 686 SER A CA 1
ATOM 5550 C C . SER A 1 686 ? -2.691 11.485 22.128 1.00 83.88 686 SER A C 1
ATOM 5552 O O . SER A 1 686 ? -2.577 11.656 23.342 1.00 83.88 686 SER A O 1
ATOM 5554 N N . LEU A 1 687 ? -1.667 11.068 21.366 1.00 84.81 687 LEU A N 1
ATOM 5555 C CA . LEU A 1 687 ? -0.326 10.748 21.878 1.00 84.81 687 LEU A CA 1
ATOM 5556 C C . LEU A 1 687 ? 0.591 11.965 22.058 1.00 84.81 687 LEU A C 1
ATOM 5558 O O . LEU A 1 687 ? 1.634 11.826 22.702 1.00 84.81 687 LEU A O 1
ATOM 5562 N N . ALA A 1 688 ? 0.257 13.121 21.479 1.00 80.00 688 ALA A N 1
ATOM 5563 C CA . ALA A 1 688 ? 1.102 14.307 21.566 1.00 80.00 688 ALA A CA 1
ATOM 5564 C C . ALA A 1 688 ? 1.245 14.769 23.029 1.00 80.00 688 ALA A C 1
ATOM 5566 O O . ALA A 1 688 ? 0.265 14.843 23.773 1.00 80.00 688 ALA A O 1
ATOM 5567 N N . LEU A 1 689 ? 2.472 15.094 23.451 1.00 71.44 689 LEU A N 1
ATOM 5568 C CA . LEU A 1 689 ? 2.757 15.585 24.802 1.00 71.44 689 LEU A CA 1
ATOM 5569 C C . LEU A 1 689 ? 3.716 16.780 24.738 1.00 71.44 689 LEU A C 1
ATOM 5571 O O . LEU A 1 689 ? 4.894 16.622 24.413 1.00 71.44 689 LEU A O 1
ATOM 5575 N N . GLY A 1 690 ? 3.223 17.966 25.104 1.00 71.31 690 GLY A N 1
ATOM 5576 C CA . GLY A 1 690 ? 3.998 19.208 25.015 1.00 71.31 690 GLY A CA 1
ATOM 5577 C C . GLY A 1 690 ? 4.365 19.535 23.566 1.00 71.31 690 GLY A C 1
ATOM 5578 O O . GLY A 1 690 ? 3.496 19.509 22.700 1.00 71.31 690 GLY A O 1
ATOM 5579 N N . ASP A 1 691 ? 5.650 19.801 23.318 1.00 64.62 691 ASP A N 1
ATOM 5580 C CA . ASP A 1 691 ? 6.180 20.156 21.992 1.00 64.62 691 ASP A CA 1
ATOM 5581 C C . ASP A 1 691 ? 6.617 18.938 21.151 1.00 64.62 691 ASP A C 1
ATOM 5583 O O . ASP A 1 691 ? 7.056 19.097 20.012 1.00 64.62 691 ASP A O 1
ATOM 5587 N N . VAL A 1 692 ? 6.542 17.714 21.694 1.00 67.62 692 VAL A N 1
ATOM 5588 C CA . VAL A 1 692 ? 6.983 16.507 20.976 1.00 67.62 692 VAL A CA 1
ATOM 5589 C C . VAL A 1 692 ? 5.919 16.065 19.974 1.00 67.62 692 VAL A C 1
ATOM 5591 O O . VAL A 1 692 ? 4.745 15.905 20.317 1.00 67.62 692 VAL A O 1
ATOM 5594 N N . VAL A 1 693 ? 6.352 15.815 18.737 1.00 79.81 693 VAL A N 1
ATOM 5595 C CA . VAL A 1 693 ? 5.484 15.404 17.628 1.00 79.81 693 VAL A CA 1
ATOM 5596 C C . VAL A 1 693 ? 4.883 14.018 17.903 1.00 79.81 693 VAL A C 1
ATOM 5598 O O . VAL A 1 693 ? 5.577 13.095 18.333 1.00 79.81 693 VAL A O 1
ATOM 5601 N N . ALA A 1 694 ? 3.585 13.854 17.626 1.00 82.00 694 ALA A N 1
ATOM 5602 C CA . ALA A 1 694 ? 2.847 12.605 17.848 1.00 82.00 694 ALA A CA 1
ATOM 5603 C C . ALA A 1 694 ? 3.489 11.378 17.167 1.00 82.00 694 ALA A C 1
ATOM 5605 O O . ALA A 1 694 ? 3.476 10.282 17.729 1.00 82.00 694 ALA A O 1
ATOM 5606 N N . ASP A 1 695 ? 4.101 11.562 15.998 1.00 86.62 695 ASP A N 1
ATOM 5607 C CA . ASP A 1 695 ? 4.788 10.497 15.260 1.00 86.62 695 ASP A CA 1
ATOM 5608 C C . ASP A 1 695 ? 5.996 9.945 16.028 1.00 86.62 695 ASP A C 1
ATOM 5610 O O . ASP A 1 695 ? 6.190 8.731 16.109 1.00 86.62 695 ASP A O 1
ATOM 5614 N N . GLU A 1 696 ? 6.778 10.821 16.663 1.00 87.19 696 GLU A N 1
ATOM 5615 C CA . GLU A 1 696 ? 7.919 10.417 17.487 1.00 87.19 696 GLU A CA 1
ATOM 5616 C C . GLU A 1 696 ? 7.448 9.632 18.720 1.00 87.19 696 GLU A C 1
ATOM 5618 O O . GLU A 1 696 ? 8.011 8.588 19.061 1.00 87.19 696 GLU A O 1
ATOM 5623 N N . MET A 1 697 ? 6.358 10.079 19.354 1.00 88.06 697 MET A N 1
ATOM 5624 C CA . MET A 1 697 ? 5.720 9.367 20.467 1.00 88.06 697 MET A CA 1
ATOM 5625 C C . MET A 1 697 ? 5.247 7.975 20.059 1.00 88.06 697 MET A C 1
ATOM 5627 O O . MET A 1 697 ? 5.455 7.007 20.794 1.00 88.06 697 MET A O 1
ATOM 5631 N N . LEU A 1 698 ? 4.637 7.860 18.882 1.00 91.06 698 LEU A N 1
ATOM 5632 C CA . LEU A 1 698 ? 4.155 6.592 18.358 1.00 91.06 698 LEU A CA 1
ATOM 5633 C C . LEU A 1 698 ? 5.310 5.627 18.073 1.00 91.06 698 LEU A C 1
ATOM 5635 O O . LEU A 1 698 ? 5.259 4.472 18.497 1.00 91.06 698 LEU A O 1
ATOM 5639 N N . ILE A 1 699 ? 6.382 6.101 17.436 1.00 91.12 699 ILE A N 1
ATOM 5640 C CA . ILE A 1 699 ? 7.595 5.306 17.207 1.00 91.12 699 ILE A CA 1
ATOM 5641 C C . ILE A 1 699 ? 8.182 4.838 18.546 1.00 91.12 699 ILE A C 1
ATOM 5643 O O . ILE A 1 699 ? 8.480 3.652 18.710 1.00 91.12 699 ILE A O 1
ATOM 5647 N N . ASN A 1 700 ? 8.280 5.732 19.534 1.00 89.38 700 ASN A N 1
ATOM 5648 C CA . ASN A 1 700 ? 8.771 5.400 20.871 1.00 89.38 700 ASN A CA 1
ATOM 5649 C C . ASN A 1 700 ? 7.890 4.357 21.579 1.00 89.38 700 ASN A C 1
ATOM 5651 O O . ASN A 1 700 ? 8.425 3.465 22.241 1.00 89.38 700 ASN A O 1
ATOM 5655 N N . LEU A 1 701 ? 6.561 4.427 21.429 1.00 91.06 701 LEU A N 1
ATOM 5656 C CA . LEU A 1 701 ? 5.614 3.440 21.961 1.00 91.06 701 LEU A CA 1
ATOM 5657 C C . LEU A 1 701 ? 5.815 2.065 21.311 1.00 91.06 701 LEU A C 1
ATOM 5659 O O . LEU A 1 701 ? 5.919 1.060 22.015 1.00 91.06 701 LEU A O 1
ATOM 5663 N N . ILE A 1 702 ? 5.905 2.019 19.981 1.00 91.62 702 ILE A N 1
ATOM 5664 C CA . ILE A 1 702 ? 6.085 0.787 19.200 1.00 91.62 702 ILE A CA 1
ATOM 5665 C C . ILE A 1 702 ? 7.434 0.119 19.526 1.00 91.62 702 ILE A C 1
ATOM 5667 O O . ILE A 1 702 ? 7.540 -1.109 19.582 1.00 91.62 702 ILE A O 1
ATOM 5671 N N . GLN A 1 703 ? 8.461 0.921 19.819 1.00 88.56 703 GLN A N 1
ATOM 5672 C CA . GLN A 1 703 ? 9.777 0.457 20.262 1.00 88.56 703 GLN A CA 1
ATOM 5673 C C . GLN A 1 703 ? 9.817 -0.034 21.721 1.00 88.56 703 GLN A C 1
ATOM 5675 O O . GLN A 1 703 ? 10.854 -0.543 22.162 1.00 88.56 703 GLN A O 1
ATOM 5680 N N . GLN A 1 704 ? 8.731 0.061 22.492 1.00 86.94 704 GLN A N 1
ATOM 5681 C CA . GLN A 1 704 ? 8.706 -0.508 23.839 1.00 86.94 704 GLN A CA 1
ATOM 5682 C C . GLN A 1 704 ? 8.676 -2.035 23.786 1.00 86.94 704 GLN A C 1
ATOM 5684 O O . GLN A 1 704 ? 7.853 -2.644 23.102 1.00 86.94 704 GLN A O 1
ATOM 5689 N N . GLU A 1 705 ? 9.525 -2.674 24.594 1.00 85.81 705 GLU A N 1
ATOM 5690 C CA . GLU A 1 705 ? 9.576 -4.136 24.695 1.00 85.81 705 GLU A CA 1
ATOM 5691 C C . GLU A 1 705 ? 8.215 -4.723 25.092 1.00 85.81 705 GLU A C 1
ATOM 5693 O O . GLU A 1 705 ? 7.777 -5.722 24.526 1.00 85.81 705 GLU A O 1
ATOM 5698 N N . LYS A 1 706 ? 7.492 -4.047 25.995 1.00 87.94 706 LYS A N 1
ATOM 5699 C CA . LYS A 1 706 ? 6.146 -4.454 26.411 1.00 87.94 706 LYS A CA 1
ATOM 5700 C C . LYS A 1 706 ? 5.159 -4.470 25.238 1.00 87.94 706 LYS A C 1
ATOM 5702 O O . LYS A 1 706 ? 4.395 -5.425 25.123 1.00 87.94 706 LYS A O 1
ATOM 5707 N N . PHE A 1 707 ? 5.185 -3.451 24.373 1.00 91.62 707 PHE A N 1
ATOM 5708 C CA . PHE A 1 707 ? 4.311 -3.378 23.198 1.00 91.62 707 PHE A CA 1
ATOM 5709 C C . PHE A 1 707 ? 4.654 -4.481 22.193 1.00 91.62 707 PHE A C 1
ATOM 5711 O O . PHE A 1 707 ? 3.765 -5.228 21.780 1.00 91.62 707 PHE A O 1
ATOM 5718 N N . ARG A 1 708 ? 5.946 -4.644 21.870 1.00 89.56 708 ARG A N 1
ATOM 5719 C CA . ARG A 1 708 ? 6.416 -5.713 20.977 1.00 89.56 708 ARG A CA 1
ATOM 5720 C C . ARG A 1 708 ? 6.012 -7.090 21.491 1.00 89.56 708 ARG A C 1
ATOM 5722 O O . ARG A 1 708 ? 5.323 -7.815 20.785 1.00 89.56 708 ARG A O 1
ATOM 5729 N N . ASN A 1 709 ? 6.365 -7.431 22.731 1.00 87.94 709 ASN A N 1
ATOM 5730 C CA . ASN A 1 709 ? 6.065 -8.740 23.319 1.00 87.94 709 ASN A CA 1
ATOM 5731 C C . ASN A 1 709 ? 4.557 -9.020 23.346 1.00 87.94 709 ASN A C 1
ATOM 5733 O O . ASN A 1 709 ? 4.134 -10.150 23.096 1.00 87.94 709 ASN A O 1
ATOM 5737 N N . TYR A 1 710 ? 3.737 -7.993 23.592 1.00 92.25 710 TYR A N 1
ATOM 5738 C CA . TYR A 1 710 ? 2.289 -8.135 23.526 1.00 92.25 710 TYR A CA 1
ATOM 5739 C C . TYR A 1 710 ? 1.812 -8.437 22.101 1.00 92.25 710 TYR A C 1
ATOM 5741 O O . TYR A 1 710 ? 1.096 -9.421 21.909 1.00 92.25 710 TYR A O 1
ATOM 5749 N N . CYS A 1 711 ? 2.276 -7.682 21.097 1.00 93.50 711 CYS A N 1
ATOM 5750 C CA . CYS A 1 711 ? 1.972 -7.960 19.691 1.00 93.50 711 CYS A CA 1
ATOM 5751 C C . CYS A 1 711 ? 2.363 -9.391 19.297 1.00 93.50 711 CYS A C 1
ATOM 5753 O O . CYS A 1 711 ? 1.587 -10.083 18.646 1.00 93.50 711 CYS A O 1
ATOM 5755 N N . LEU A 1 712 ? 3.519 -9.876 19.757 1.00 87.50 712 LEU A N 1
ATOM 5756 C CA . LEU A 1 712 ? 3.975 -11.246 19.501 1.00 87.50 712 LEU A CA 1
ATOM 5757 C C . LEU A 1 712 ? 3.070 -12.299 20.143 1.00 87.50 712 LEU A C 1
ATOM 5759 O O . LEU A 1 712 ? 2.745 -13.313 19.527 1.00 87.50 712 LEU A O 1
ATOM 5763 N N . SER A 1 713 ? 2.615 -12.054 21.371 1.00 89.94 713 SER A N 1
ATOM 5764 C CA . SER A 1 713 ? 1.681 -12.959 22.044 1.00 89.94 713 SER A CA 1
ATOM 5765 C C . SER A 1 713 ? 0.332 -13.061 21.318 1.00 89.94 713 SER A C 1
ATOM 5767 O O . SER A 1 713 ? -0.303 -14.117 21.334 1.00 89.94 713 SER A O 1
ATOM 5769 N N . VAL A 1 714 ? -0.098 -11.977 20.664 1.00 92.44 714 VAL A N 1
ATOM 5770 C CA . VAL A 1 714 ? -1.362 -11.911 19.925 1.00 92.44 714 VAL A CA 1
ATOM 5771 C C . VAL A 1 714 ? -1.204 -12.488 18.520 1.00 92.44 714 VAL A C 1
ATOM 5773 O O . VAL A 1 714 ? -2.022 -13.307 18.114 1.00 92.44 714 VAL A O 1
ATOM 5776 N N . ILE A 1 715 ? -0.130 -12.155 17.796 1.00 92.19 715 ILE A N 1
ATOM 5777 C CA . ILE A 1 715 ? 0.067 -12.624 16.417 1.00 92.19 715 ILE A CA 1
ATOM 5778 C C . ILE A 1 715 ? 0.227 -14.145 16.316 1.00 92.19 715 ILE A C 1
ATOM 5780 O O . ILE A 1 715 ? -0.077 -14.732 15.281 1.00 92.19 715 ILE A O 1
ATOM 5784 N N . ASN A 1 716 ? 0.672 -14.804 17.388 1.00 89.44 716 ASN A N 1
ATOM 5785 C CA . ASN A 1 716 ? 0.751 -16.265 17.455 1.00 89.44 716 ASN A CA 1
ATOM 5786 C C . ASN A 1 716 ? -0.625 -16.952 17.491 1.00 89.44 716 ASN A C 1
ATOM 5788 O O . ASN A 1 716 ? -0.697 -18.161 17.293 1.00 89.44 716 ASN A O 1
ATOM 5792 N N . LYS A 1 717 ? -1.704 -16.200 17.735 1.00 92.44 717 LYS A N 1
ATOM 5793 C CA . LYS A 1 717 ? -3.088 -16.693 17.680 1.00 92.44 717 LYS A CA 1
ATOM 5794 C C . LYS A 1 717 ? -3.699 -16.576 16.282 1.00 92.44 717 LYS A C 1
ATOM 5796 O O . LYS A 1 717 ? -4.716 -17.210 16.022 1.00 92.44 717 LYS A O 1
ATOM 5801 N N . VAL A 1 718 ? -3.082 -15.789 15.395 1.00 92.38 718 VAL A N 1
ATOM 5802 C CA . VAL A 1 718 ? -3.544 -15.608 14.016 1.00 92.38 718 VAL A CA 1
ATOM 5803 C C . VAL A 1 718 ? -3.293 -16.889 13.226 1.00 92.38 718 VAL A C 1
ATOM 5805 O O . VAL A 1 718 ? -2.157 -17.361 13.123 1.00 92.38 718 VAL A O 1
ATOM 5808 N N . ASP A 1 719 ? -4.351 -17.428 12.628 1.00 90.06 719 ASP A N 1
ATOM 5809 C CA . ASP A 1 719 ? -4.307 -18.637 11.813 1.00 90.06 719 ASP A CA 1
ATOM 5810 C C . ASP A 1 719 ? -5.226 -18.528 10.580 1.00 90.06 719 ASP A C 1
ATOM 5812 O O . ASP A 1 719 ? -5.710 -17.457 10.222 1.00 90.06 719 ASP A O 1
ATOM 5816 N N . LYS A 1 720 ? -5.452 -19.637 9.865 1.00 84.81 720 LYS A N 1
ATOM 5817 C CA . LYS A 1 720 ? -6.305 -19.631 8.663 1.00 84.81 720 LYS A CA 1
ATOM 5818 C C . LYS A 1 720 ? -7.796 -19.416 8.957 1.00 84.81 720 LYS A C 1
ATOM 5820 O O . LYS A 1 720 ? -8.514 -19.005 8.051 1.00 84.81 720 LYS A O 1
ATOM 5825 N N . LYS A 1 721 ? -8.273 -19.766 10.155 1.00 87.38 721 LYS A N 1
ATOM 5826 C CA . LYS A 1 721 ? -9.672 -19.595 10.580 1.00 87.38 721 LYS A CA 1
ATOM 5827 C C . LYS A 1 721 ? -9.902 -18.191 11.134 1.00 87.38 721 LYS A C 1
ATOM 5829 O O . LYS A 1 721 ? -10.931 -17.598 10.833 1.00 87.38 721 LYS A O 1
ATOM 5834 N N . ASN A 1 722 ? -8.926 -17.676 11.876 1.00 86.88 722 ASN A N 1
ATOM 5835 C CA . ASN A 1 722 ? -8.895 -16.331 12.432 1.00 86.88 722 ASN A CA 1
ATOM 5836 C C . ASN A 1 722 ? -7.724 -15.564 11.796 1.00 86.88 722 ASN A C 1
ATOM 5838 O O . ASN A 1 722 ? -6.642 -15.495 12.385 1.00 86.88 722 ASN A O 1
ATOM 5842 N N . PRO A 1 723 ? -7.907 -15.016 10.578 1.00 89.00 723 PRO A N 1
ATOM 5843 C CA . PRO A 1 723 ? -6.832 -14.361 9.828 1.00 89.00 723 PRO A CA 1
ATOM 5844 C C . PRO A 1 723 ? -6.377 -13.029 10.441 1.00 89.00 723 PRO A C 1
ATOM 5846 O O . PRO A 1 723 ? -5.355 -12.480 10.023 1.00 89.00 723 PRO A O 1
ATOM 5849 N N . VAL A 1 724 ? -7.121 -12.521 11.428 1.00 92.94 724 VAL A N 1
ATOM 5850 C CA . VAL A 1 724 ? -6.855 -11.272 12.135 1.00 92.94 724 VAL A CA 1
ATOM 5851 C C . VAL A 1 724 ? -7.151 -11.421 13.614 1.00 92.94 724 VAL A C 1
ATOM 5853 O O . VAL A 1 724 ? -8.149 -12.029 13.994 1.00 92.94 724 VAL A O 1
ATOM 5856 N N . GLU A 1 725 ? -6.326 -10.771 14.426 1.00 95.00 725 GLU A N 1
ATOM 5857 C CA . GLU A 1 725 ? -6.585 -10.524 15.840 1.00 95.00 725 GLU A CA 1
ATOM 5858 C C . GLU A 1 725 ? -6.556 -9.021 16.123 1.00 95.00 725 GLU A C 1
ATOM 5860 O O . GLU A 1 725 ? -5.728 -8.290 15.576 1.00 95.00 725 GLU A O 1
ATOM 5865 N N . VAL A 1 726 ? -7.454 -8.556 16.991 1.00 95.75 726 VAL A N 1
ATOM 5866 C CA . VAL A 1 726 ? -7.573 -7.141 17.362 1.00 95.75 726 VAL A CA 1
ATOM 5867 C C . VAL A 1 726 ? -7.569 -7.005 18.874 1.00 95.75 726 VAL A C 1
ATOM 5869 O O . VAL A 1 726 ? -8.238 -7.757 19.585 1.00 95.75 726 VAL A O 1
ATOM 5872 N N . PHE A 1 727 ? -6.848 -6.007 19.369 1.00 96.38 727 PHE A N 1
ATOM 5873 C CA . PHE A 1 727 ? -6.873 -5.614 20.771 1.00 96.38 727 PHE A CA 1
ATOM 5874 C C . PHE A 1 727 ? -6.846 -4.094 20.916 1.00 96.38 727 PHE A C 1
ATOM 5876 O O . PHE A 1 727 ? -6.513 -3.363 19.983 1.00 96.38 727 PHE A O 1
ATOM 5883 N N . TYR A 1 728 ? -7.224 -3.619 22.101 1.00 97.38 728 TYR A N 1
ATOM 5884 C CA . TYR A 1 728 ? -7.284 -2.195 22.417 1.00 97.38 728 TYR A CA 1
ATOM 5885 C C . TYR A 1 728 ? -6.388 -1.915 23.600 1.00 97.38 728 TYR A C 1
ATOM 5887 O O . TYR A 1 728 ? -6.468 -2.599 24.622 1.00 97.38 728 TYR A O 1
ATOM 5895 N N . ILE A 1 729 ? -5.571 -0.881 23.470 1.00 95.62 729 ILE A N 1
ATOM 5896 C CA . ILE A 1 729 ? -4.582 -0.516 24.472 1.00 95.62 729 ILE A CA 1
ATOM 5897 C C . ILE A 1 729 ? -4.967 0.823 25.071 1.00 95.62 729 ILE A C 1
ATOM 5899 O O . ILE A 1 729 ? -5.238 1.768 24.342 1.00 95.62 729 ILE A O 1
ATOM 5903 N N . LEU A 1 730 ? -4.994 0.903 26.397 1.00 95.12 730 LEU A N 1
ATOM 5904 C CA . LEU A 1 730 ? -5.065 2.161 27.127 1.00 95.12 730 LEU A CA 1
ATOM 5905 C C . LEU A 1 730 ? -3.629 2.544 27.451 1.00 95.12 730 LEU A C 1
ATOM 5907 O O . LEU A 1 730 ? -2.920 1.766 28.098 1.00 95.12 730 LEU A O 1
ATOM 5911 N N . THR A 1 731 ? -3.195 3.707 26.981 1.00 92.19 731 THR A N 1
ATOM 5912 C CA . THR A 1 731 ? -1.822 4.172 27.144 1.00 92.19 731 THR A CA 1
ATOM 5913 C C . THR A 1 731 ? -1.758 5.613 27.627 1.00 92.19 731 THR A C 1
ATOM 5915 O O . THR A 1 731 ? -2.658 6.414 27.375 1.00 92.19 731 THR A O 1
ATOM 5918 N N . LEU A 1 732 ? -0.694 5.910 28.373 1.00 88.75 732 LEU A N 1
ATOM 5919 C CA . LEU A 1 732 ? -0.355 7.244 28.855 1.00 88.75 732 LEU A CA 1
ATOM 5920 C C . LEU A 1 732 ? 1.177 7.404 28.807 1.00 88.75 732 LEU A C 1
ATOM 5922 O O . LEU A 1 732 ? 1.881 6.589 29.430 1.00 88.75 732 LEU A O 1
ATOM 5926 N N . PRO A 1 733 ? 1.713 8.422 28.108 1.00 83.38 733 PRO A N 1
ATOM 5927 C CA . PRO A 1 733 ? 3.139 8.724 28.146 1.00 83.38 733 PRO A CA 1
ATOM 5928 C C . PRO A 1 733 ? 3.566 9.155 29.558 1.00 83.38 733 PRO A C 1
ATOM 5930 O O . PRO A 1 733 ? 2.852 9.857 30.271 1.00 83.38 733 PRO A O 1
ATOM 5933 N N . ARG A 1 734 ? 4.755 8.724 29.982 1.00 78.12 734 ARG A N 1
ATOM 5934 C CA . ARG A 1 734 ? 5.368 9.071 31.270 1.00 78.12 734 ARG A CA 1
ATOM 5935 C C . ARG A 1 734 ? 6.676 9.814 31.044 1.00 78.12 734 ARG A C 1
ATOM 5937 O O . ARG A 1 734 ? 7.575 9.309 30.369 1.00 78.12 734 ARG A O 1
ATOM 5944 N N . ASN A 1 735 ? 6.819 10.962 31.699 1.00 65.94 735 ASN A N 1
ATOM 5945 C CA . ASN A 1 735 ? 8.092 11.671 31.758 1.00 65.94 735 ASN A CA 1
ATOM 5946 C C . ASN A 1 735 ? 9.045 10.911 32.687 1.00 65.94 735 ASN A C 1
ATOM 5948 O O . ASN A 1 735 ? 8.835 10.848 33.900 1.00 65.94 735 ASN A O 1
ATOM 5952 N N . SER A 1 736 ? 10.092 10.312 32.121 1.00 56.53 736 SER A N 1
ATOM 5953 C CA . SER A 1 736 ? 11.160 9.708 32.915 1.00 56.53 736 SER A CA 1
ATOM 5954 C C . SER A 1 736 ? 12.097 10.811 33.399 1.00 56.53 736 SER A C 1
ATOM 5956 O O . SER A 1 736 ? 12.717 11.497 32.589 1.00 56.53 736 SER A O 1
ATOM 5958 N N . LYS A 1 737 ? 12.244 10.983 34.718 1.00 46.22 737 LYS A N 1
ATOM 5959 C CA . LYS A 1 737 ? 13.265 11.883 35.275 1.00 46.22 737 LYS A CA 1
ATOM 5960 C C . LYS A 1 737 ? 14.653 11.351 34.887 1.00 46.22 737 LYS A C 1
ATOM 5962 O O . LYS A 1 737 ? 15.081 10.330 35.415 1.00 46.22 737 LYS A O 1
ATOM 5967 N N . GLY A 1 738 ? 15.328 12.025 33.954 1.00 50.53 738 GLY A N 1
ATOM 5968 C CA . GLY A 1 738 ? 16.739 11.790 33.619 1.00 50.53 738 GLY A CA 1
ATOM 5969 C C . GLY A 1 738 ? 17.043 10.780 32.505 1.00 50.53 738 GLY A C 1
ATOM 5970 O O . GLY A 1 738 ? 18.205 10.421 32.355 1.00 50.53 738 GLY A O 1
ATOM 5971 N N . ASN A 1 739 ? 16.057 10.324 31.720 1.00 48.12 739 ASN A N 1
ATOM 5972 C CA . ASN A 1 739 ? 16.297 9.423 30.583 1.00 48.12 739 ASN A CA 1
ATOM 5973 C C . ASN A 1 739 ? 15.779 10.063 29.287 1.00 48.12 739 ASN A C 1
ATOM 5975 O O . ASN A 1 739 ? 14.671 10.592 29.280 1.00 48.12 739 ASN A O 1
ATOM 5979 N N . THR A 1 740 ? 16.549 10.005 28.197 1.00 52.09 740 THR A N 1
ATOM 5980 C CA . THR A 1 740 ? 16.142 10.551 26.884 1.00 52.09 740 THR A CA 1
ATOM 5981 C C . THR A 1 740 ? 15.033 9.734 26.216 1.00 52.09 740 THR A C 1
ATOM 5983 O O . THR A 1 740 ? 14.404 10.208 25.278 1.00 52.09 740 THR A O 1
ATOM 5986 N N . LYS A 1 741 ? 14.770 8.509 26.695 1.00 60.62 741 LYS A N 1
ATOM 5987 C CA . LYS A 1 741 ? 13.708 7.632 26.185 1.00 60.62 741 LYS A CA 1
ATOM 5988 C C . LYS A 1 741 ? 12.421 7.784 26.993 1.00 60.62 741 LYS A C 1
ATOM 5990 O O . LYS A 1 741 ? 12.404 7.550 28.203 1.00 60.62 741 LYS A O 1
ATOM 5995 N N . GLN A 1 742 ? 11.336 8.114 26.299 1.00 73.19 742 GLN A N 1
ATOM 5996 C CA . GLN A 1 742 ? 9.996 8.223 26.868 1.00 73.19 742 GLN A CA 1
ATOM 5997 C C . GLN A 1 742 ? 9.433 6.844 27.224 1.00 73.19 742 GLN A C 1
ATOM 5999 O O . GLN A 1 742 ? 9.533 5.901 26.438 1.00 73.19 742 GLN A O 1
ATOM 6004 N N . ALA A 1 743 ? 8.851 6.712 28.417 1.00 80.69 743 ALA A N 1
ATOM 6005 C CA . ALA A 1 743 ? 8.220 5.473 28.863 1.00 80.69 743 ALA A CA 1
ATOM 6006 C C . ALA A 1 743 ? 6.702 5.554 28.686 1.00 80.69 743 ALA A C 1
ATOM 6008 O O . ALA A 1 743 ? 6.119 6.627 28.811 1.00 80.69 743 ALA A O 1
ATOM 6009 N N . PHE A 1 744 ? 6.048 4.414 28.469 1.00 85.94 744 PHE A N 1
ATOM 6010 C CA . PHE A 1 744 ? 4.595 4.342 28.325 1.00 85.94 744 PHE A CA 1
ATOM 6011 C C . PHE A 1 744 ? 4.000 3.401 29.363 1.00 85.94 744 PHE A C 1
ATOM 6013 O O . PHE A 1 744 ? 4.478 2.282 29.572 1.00 85.94 744 PHE A O 1
ATOM 6020 N N . TRP A 1 745 ? 2.937 3.852 30.022 1.00 87.25 745 TRP A N 1
ATOM 6021 C CA . TRP A 1 745 ? 2.044 2.938 30.718 1.00 87.25 745 TRP A CA 1
ATOM 6022 C C . TRP A 1 745 ? 1.095 2.310 29.693 1.00 87.25 745 TRP A C 1
ATOM 6024 O O . TRP A 1 745 ? 0.650 2.997 28.790 1.00 87.25 745 TRP A O 1
ATOM 6034 N N . PHE A 1 746 ? 0.795 1.017 29.825 1.00 89.31 746 PHE A N 1
ATOM 6035 C CA . PHE A 1 746 ? 0.008 0.253 28.850 1.00 89.31 746 PHE A CA 1
ATOM 6036 C C . PHE A 1 746 ? -0.798 -0.832 29.562 1.00 89.31 746 PHE A C 1
ATOM 6038 O O . PHE A 1 746 ? -0.207 -1.579 30.356 1.00 89.31 746 PHE A O 1
ATOM 6045 N N . ASN A 1 747 ? -2.079 -0.987 29.222 1.00 92.06 747 ASN A N 1
ATOM 6046 C CA . ASN A 1 747 ? -2.883 -2.178 29.522 1.00 92.06 747 ASN A CA 1
ATOM 6047 C C . ASN A 1 747 ? -3.926 -2.455 28.434 1.00 92.06 747 ASN A C 1
ATOM 6049 O O . ASN A 1 747 ? -4.397 -1.537 27.770 1.00 92.06 747 ASN A O 1
ATOM 6053 N N . ASP A 1 748 ? -4.310 -3.724 28.303 1.00 94.62 748 ASP A N 1
ATOM 6054 C CA . ASP A 1 748 ? -5.380 -4.158 27.405 1.00 94.62 748 ASP A CA 1
ATOM 6055 C C . ASP A 1 748 ? -6.766 -3.855 28.008 1.00 94.62 748 ASP A C 1
ATOM 6057 O O . ASP A 1 748 ? -7.046 -4.205 29.161 1.00 94.62 748 ASP A O 1
ATOM 6061 N N . LEU A 1 749 ? -7.647 -3.210 27.236 1.00 95.56 749 LEU A N 1
ATOM 6062 C CA . LEU A 1 749 ? -8.976 -2.806 27.714 1.00 95.56 749 LEU A CA 1
ATOM 6063 C C . LEU A 1 749 ? -9.886 -3.993 28.026 1.00 95.56 749 LEU A C 1
ATOM 6065 O O . LEU A 1 749 ? -10.651 -3.930 28.986 1.00 95.56 749 LEU A O 1
ATOM 6069 N N . LYS A 1 750 ? -9.819 -5.073 27.242 1.00 94.25 750 LYS A N 1
ATOM 6070 C CA . LYS A 1 750 ? -10.652 -6.262 27.454 1.00 94.25 750 LYS A CA 1
ATOM 6071 C C . LYS A 1 750 ? -10.279 -6.935 28.772 1.00 94.25 750 LYS A C 1
ATOM 6073 O O . LYS A 1 750 ? -11.167 -7.331 29.522 1.00 94.25 750 LYS A O 1
ATOM 6078 N N . GLN A 1 751 ? -8.987 -6.999 29.095 1.00 94.12 751 GLN A N 1
ATOM 6079 C CA . GLN A 1 751 ? -8.500 -7.499 30.384 1.00 94.12 751 GLN A CA 1
ATOM 6080 C C . GLN A 1 751 ? -8.960 -6.613 31.548 1.00 94.12 751 GLN A C 1
ATOM 6082 O O . GLN A 1 751 ? -9.434 -7.131 32.559 1.00 94.12 751 GLN A O 1
ATOM 6087 N N . LEU A 1 752 ? -8.881 -5.285 31.404 1.00 94.06 752 LEU A N 1
ATOM 6088 C CA . LEU A 1 752 ? -9.376 -4.350 32.421 1.00 94.06 752 LEU A CA 1
ATOM 6089 C C . LEU A 1 752 ? -10.888 -4.480 32.643 1.00 94.06 752 LEU A C 1
ATOM 6091 O O . LEU A 1 752 ? -11.339 -4.463 33.790 1.00 94.06 752 LEU A O 1
ATOM 6095 N N . GLN A 1 753 ? -11.660 -4.641 31.565 1.00 93.00 753 GLN A N 1
ATOM 6096 C CA . GLN A 1 753 ? -13.109 -4.809 31.633 1.00 93.00 753 GLN A CA 1
ATOM 6097 C C . GLN A 1 753 ? -13.494 -6.137 32.289 1.00 93.00 753 GLN A C 1
ATOM 6099 O O . GLN A 1 753 ? -14.354 -6.170 33.165 1.00 93.00 753 GLN A O 1
ATOM 6104 N N . GLN A 1 754 ? -12.826 -7.234 31.925 1.00 91.75 754 GLN A N 1
ATOM 6105 C CA . GLN A 1 754 ? -13.046 -8.546 32.541 1.00 91.75 754 GLN A CA 1
ATOM 610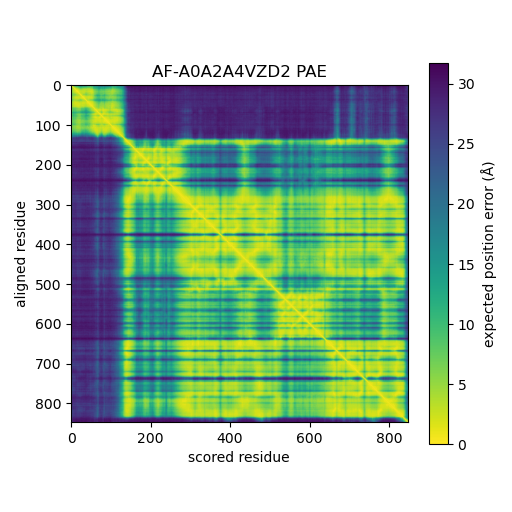6 C C . GLN A 1 754 ? -12.686 -8.563 34.031 1.00 91.75 754 GLN A C 1
ATOM 6108 O O . GLN A 1 754 ? -13.344 -9.250 34.809 1.00 91.75 754 GLN A O 1
ATOM 6113 N N . ALA A 1 755 ? -11.677 -7.788 34.432 1.00 92.06 755 ALA A N 1
ATOM 6114 C CA . ALA A 1 755 ? -11.290 -7.624 35.829 1.00 92.06 755 ALA A CA 1
ATOM 6115 C C . ALA A 1 755 ? -12.195 -6.655 36.618 1.00 92.06 755 ALA A C 1
ATOM 6117 O O . ALA A 1 755 ? -11.993 -6.509 37.821 1.00 92.06 755 ALA A O 1
ATOM 6118 N N . GLY A 1 756 ? -13.146 -5.967 35.972 1.00 90.12 756 GLY A N 1
ATOM 6119 C CA . GLY A 1 756 ? -13.990 -4.951 36.615 1.00 90.12 756 GLY A CA 1
ATOM 6120 C C . GLY A 1 756 ? -13.224 -3.697 37.056 1.00 90.12 756 GLY A C 1
ATOM 6121 O O . GLY A 1 756 ? -13.626 -3.027 37.999 1.00 90.12 756 GLY A O 1
ATOM 6122 N N . ARG A 1 757 ? -12.086 -3.395 36.415 1.00 92.44 757 ARG A N 1
ATOM 6123 C CA . ARG A 1 757 ? -11.190 -2.279 36.782 1.00 92.44 757 ARG A CA 1
ATOM 6124 C C . ARG A 1 757 ? -11.118 -1.176 35.731 1.00 92.44 757 ARG A C 1
ATOM 6126 O O . ARG A 1 757 ? -10.374 -0.216 35.915 1.00 92.44 757 ARG A O 1
ATOM 6133 N N . LEU A 1 758 ? -11.847 -1.309 34.621 1.00 92.81 758 LEU A N 1
ATOM 6134 C CA . LEU A 1 758 ? -11.760 -0.378 33.496 1.00 92.81 758 LEU A CA 1
ATOM 6135 C C . LEU A 1 758 ? -12.055 1.068 33.920 1.00 92.81 758 LEU A C 1
ATOM 6137 O O . LEU A 1 758 ? -11.206 1.928 33.706 1.00 92.81 758 LEU A O 1
ATOM 6141 N N . LEU A 1 759 ? -13.196 1.320 34.572 1.00 91.38 759 LEU A N 1
ATOM 6142 C CA . LEU A 1 759 ? -13.576 2.665 35.023 1.00 91.38 759 LEU A CA 1
ATOM 6143 C C . LEU A 1 759 ? -12.568 3.255 36.014 1.00 91.38 759 LEU A C 1
ATOM 6145 O O . LEU A 1 759 ? -12.091 4.367 35.817 1.00 91.38 759 LEU A O 1
ATOM 6149 N N . GLU A 1 760 ? -12.196 2.486 37.044 1.00 92.31 760 GLU A N 1
ATOM 6150 C CA . GLU A 1 760 ? -11.216 2.899 38.060 1.00 92.31 760 GLU A CA 1
ATOM 6151 C C . GLU A 1 760 ? -9.905 3.373 37.415 1.00 92.31 760 GLU A C 1
ATOM 6153 O O . GLU A 1 760 ? -9.329 4.389 37.803 1.00 92.31 760 GLU A O 1
ATOM 6158 N N . VAL A 1 761 ? -9.420 2.626 36.424 1.00 92.44 761 VAL A N 1
ATOM 6159 C CA . VAL A 1 761 ? -8.150 2.905 35.755 1.00 92.44 761 VAL A CA 1
ATOM 6160 C C . VAL A 1 761 ? -8.266 4.075 34.780 1.00 92.44 761 VAL A C 1
ATOM 6162 O O . VAL A 1 761 ? -7.360 4.906 34.750 1.00 92.44 761 VAL A O 1
ATOM 6165 N N . VAL A 1 762 ? -9.358 4.174 34.017 1.00 93.38 762 VAL A N 1
ATOM 6166 C CA . VAL A 1 762 ? -9.599 5.306 33.105 1.00 93.38 762 VAL A CA 1
ATOM 6167 C C . VAL A 1 762 ? -9.664 6.619 33.886 1.00 93.38 762 VAL A C 1
ATOM 6169 O O . VAL A 1 762 ? -8.964 7.562 33.524 1.00 93.38 762 VAL A O 1
ATOM 6172 N N . GLU A 1 763 ? -10.400 6.664 34.999 1.00 91.62 763 GLU A N 1
ATOM 6173 C CA . GLU A 1 763 ? -10.487 7.858 35.851 1.00 91.62 763 GLU A CA 1
ATOM 6174 C C . GLU A 1 763 ? -9.131 8.225 36.469 1.00 91.62 763 GLU A C 1
ATOM 6176 O O . GLU A 1 763 ? -8.724 9.386 36.443 1.00 91.62 763 GLU A O 1
ATOM 6181 N N . LYS A 1 764 ? -8.355 7.237 36.935 1.00 91.31 764 LYS A N 1
ATOM 6182 C CA . LYS A 1 764 ? -6.981 7.480 37.411 1.00 91.31 764 LYS A CA 1
ATOM 6183 C C . LYS A 1 764 ? -6.084 8.076 36.329 1.00 91.31 764 LYS A C 1
ATOM 6185 O O . LYS A 1 764 ? -5.262 8.936 36.632 1.00 91.31 764 LYS A O 1
ATOM 6190 N N . ILE A 1 765 ? -6.213 7.627 35.082 1.00 90.12 765 ILE A N 1
ATOM 6191 C CA . ILE A 1 765 ? -5.428 8.171 33.970 1.00 90.12 765 ILE A CA 1
ATOM 6192 C C . ILE A 1 765 ? -5.876 9.588 33.632 1.00 90.12 765 ILE A C 1
ATOM 6194 O O . ILE A 1 765 ? -5.000 10.429 33.486 1.00 90.12 765 ILE A O 1
ATOM 6198 N N . ARG A 1 766 ? -7.187 9.869 33.595 1.00 91.12 766 ARG A N 1
ATOM 6199 C CA . ARG A 1 766 ? -7.736 11.222 33.374 1.00 91.12 766 ARG A CA 1
ATOM 6200 C C . ARG A 1 766 ? -7.186 12.249 34.372 1.00 91.12 766 ARG A C 1
ATOM 6202 O O . ARG A 1 766 ? -6.970 13.397 34.004 1.00 91.12 766 ARG A O 1
ATOM 6209 N N . VAL A 1 767 ? -6.915 11.834 35.613 1.00 89.69 767 VAL A N 1
ATOM 6210 C CA . VAL A 1 767 ? -6.268 12.685 36.631 1.00 89.69 767 VAL A CA 1
ATOM 6211 C C . VAL A 1 767 ? -4.777 12.916 36.342 1.00 89.69 767 VAL A C 1
ATOM 6213 O O . VAL A 1 767 ? -4.251 13.985 36.638 1.00 89.69 767 VAL A O 1
ATOM 6216 N N . LEU A 1 768 ? -4.079 11.923 35.786 1.00 86.31 768 LEU A N 1
ATOM 6217 C CA . LEU A 1 768 ? -2.637 11.983 35.517 1.00 86.31 768 LEU A CA 1
ATOM 6218 C C . LEU A 1 768 ? -2.287 12.628 34.167 1.00 86.31 768 LEU A C 1
ATOM 6220 O O . LEU A 1 768 ? -1.164 13.104 34.003 1.00 86.31 768 LEU A O 1
ATOM 6224 N N . GLY A 1 769 ? -3.205 12.612 33.201 1.00 85.38 769 GLY A N 1
ATOM 6225 C CA . GLY A 1 769 ? -3.015 13.164 31.864 1.00 85.38 769 GLY A CA 1
ATOM 6226 C C . GLY A 1 769 ? -4.119 12.747 30.892 1.00 85.38 769 GLY A C 1
ATOM 6227 O O . GLY A 1 769 ? -5.200 12.316 31.289 1.00 85.38 769 GLY A O 1
ATOM 6228 N N . THR A 1 770 ? -3.853 12.874 29.594 1.00 85.38 770 THR A N 1
ATOM 6229 C CA . THR A 1 770 ? -4.814 12.536 28.540 1.00 85.38 770 THR A CA 1
ATOM 6230 C C . THR A 1 770 ? -4.796 11.029 28.250 1.00 85.38 770 THR A C 1
ATOM 6232 O O . THR A 1 770 ? -3.784 10.503 27.778 1.00 85.38 770 THR A O 1
ATOM 6235 N N . PRO A 1 771 ? -5.887 10.286 28.529 1.00 90.75 771 PRO A N 1
ATOM 6236 C CA . PRO A 1 771 ? -5.962 8.879 28.158 1.00 90.75 771 PRO A CA 1
ATOM 6237 C C . PRO A 1 771 ? -5.930 8.742 26.638 1.00 90.75 771 PRO A C 1
ATOM 6239 O O . PRO A 1 771 ? -6.691 9.402 25.939 1.00 90.75 771 PRO A O 1
ATOM 6242 N N . THR A 1 772 ? -5.088 7.843 26.139 1.00 93.94 772 THR A N 1
ATOM 6243 C CA . THR A 1 772 ? -5.076 7.455 24.728 1.00 93.94 772 THR A CA 1
ATOM 6244 C C . THR A 1 772 ? -5.523 6.008 24.599 1.00 93.94 772 THR A C 1
ATOM 6246 O O . THR A 1 772 ? -5.001 5.138 25.302 1.00 93.94 772 THR A O 1
ATOM 6249 N N . ILE A 1 773 ? -6.473 5.733 23.702 1.00 96.31 773 ILE A N 1
ATOM 6250 C CA . ILE A 1 773 ? -6.926 4.373 23.403 1.00 96.31 773 ILE A CA 1
ATOM 6251 C C . ILE A 1 773 ? -6.629 4.053 21.946 1.00 96.31 773 ILE A C 1
ATOM 6253 O O . ILE A 1 773 ? -7.238 4.619 21.040 1.00 96.31 773 ILE A O 1
ATOM 6257 N N . LEU A 1 774 ? -5.719 3.106 21.719 1.00 96.75 774 LEU A N 1
ATOM 6258 C CA . LEU A 1 774 ? -5.355 2.677 20.370 1.00 96.75 774 LEU A CA 1
ATOM 6259 C C . LEU A 1 774 ? -5.928 1.296 20.086 1.00 96.75 774 LEU A C 1
ATOM 6261 O O . LEU A 1 774 ? -5.775 0.370 20.886 1.00 96.75 774 LEU A O 1
ATOM 6265 N N . ARG A 1 775 ? -6.554 1.156 18.922 1.00 96.94 775 ARG A N 1
ATOM 6266 C CA . ARG A 1 775 ? -6.886 -0.136 18.328 1.00 96.94 775 ARG A CA 1
ATOM 6267 C C . ARG A 1 775 ? -5.647 -0.660 17.615 1.00 96.94 775 ARG A C 1
ATOM 6269 O O . ARG A 1 775 ? -5.075 0.061 16.804 1.00 96.94 775 ARG A O 1
ATOM 6276 N N . VAL A 1 776 ? -5.256 -1.898 17.892 1.00 97.31 776 VAL A N 1
ATOM 6277 C CA . VAL A 1 776 ? -4.160 -2.581 17.201 1.00 97.31 776 VAL A CA 1
ATOM 6278 C C . VAL A 1 776 ? -4.708 -3.842 16.553 1.00 97.31 776 VAL A C 1
ATOM 6280 O O . VAL A 1 776 ? -5.207 -4.737 17.234 1.00 97.31 776 VAL A O 1
ATOM 6283 N N . GLN A 1 777 ? -4.616 -3.896 15.232 1.00 96.56 777 GLN A N 1
ATOM 6284 C CA . GLN A 1 777 ? -4.996 -5.037 14.411 1.00 96.56 777 GLN A CA 1
ATOM 6285 C C . GLN A 1 777 ? -3.736 -5.757 13.946 1.00 96.56 777 GLN A C 1
ATOM 6287 O O . GLN A 1 777 ? -2.814 -5.100 13.478 1.00 96.56 777 GLN A O 1
ATOM 6292 N N . LEU A 1 778 ? -3.688 -7.083 14.058 1.00 96.62 778 LEU A N 1
ATOM 6293 C CA . LEU A 1 778 ? -2.554 -7.908 13.643 1.00 96.62 778 LEU A CA 1
ATOM 6294 C C . LEU A 1 778 ? -2.995 -9.002 12.677 1.00 96.62 778 LEU A C 1
ATOM 6296 O O . LEU A 1 778 ? -4.017 -9.654 12.882 1.00 96.62 778 LEU A O 1
ATOM 6300 N N . SER A 1 779 ? -2.179 -9.242 11.656 1.00 95.25 779 SER A N 1
ATOM 6301 C CA . SER A 1 779 ? -2.400 -10.276 10.645 1.00 95.25 779 SER A CA 1
ATOM 6302 C C . SER A 1 779 ? -1.079 -10.904 10.190 1.00 95.25 779 SER A C 1
ATOM 6304 O O . SER A 1 779 ? 0.006 -10.351 10.399 1.00 95.25 779 SER A O 1
ATOM 6306 N N . LYS A 1 780 ? -1.157 -12.089 9.573 1.00 93.31 780 LYS A N 1
ATOM 6307 C CA . LYS A 1 780 ? -0.003 -12.738 8.933 1.00 93.31 780 LYS A CA 1
ATOM 6308 C C . LYS A 1 780 ? 0.122 -12.262 7.486 1.00 93.31 780 LYS A C 1
ATOM 6310 O O . LYS A 1 780 ? -0.902 -12.198 6.808 1.00 93.31 780 LYS A O 1
ATOM 6315 N N . PRO A 1 781 ? 1.332 -11.948 6.999 1.00 92.25 781 PRO A N 1
ATOM 6316 C CA . PRO A 1 781 ? 1.512 -11.438 5.647 1.00 92.25 781 PRO A CA 1
ATOM 6317 C C . PRO A 1 781 ? 1.073 -12.477 4.614 1.00 92.25 781 PRO A C 1
ATOM 6319 O O . PRO A 1 781 ? 1.362 -13.671 4.746 1.00 92.25 781 PRO A O 1
ATOM 6322 N N . HIS A 1 782 ? 0.391 -12.019 3.567 1.00 87.12 782 HIS A N 1
ATOM 6323 C CA . HIS A 1 782 ? 0.211 -12.817 2.361 1.00 87.12 782 HIS A CA 1
ATOM 6324 C C . HIS A 1 782 ? 1.484 -12.800 1.509 1.00 87.12 782 HIS A C 1
ATOM 6326 O O . HIS A 1 782 ? 2.387 -11.981 1.685 1.00 87.12 782 HIS A O 1
ATOM 6332 N N . ARG A 1 783 ? 1.560 -13.732 0.555 1.00 83.81 783 ARG A N 1
ATOM 6333 C CA . ARG A 1 783 ? 2.649 -13.753 -0.420 1.00 83.81 783 ARG A CA 1
ATOM 6334 C C . ARG A 1 783 ? 2.570 -12.498 -1.291 1.00 83.81 783 ARG A C 1
ATOM 6336 O O . ARG A 1 783 ? 1.560 -12.278 -1.952 1.00 83.81 783 ARG A O 1
ATOM 6343 N N . ILE A 1 784 ? 3.658 -11.738 -1.347 1.00 86.75 784 ILE A N 1
ATOM 6344 C CA . ILE A 1 784 ? 3.779 -10.597 -2.257 1.00 86.75 784 ILE A CA 1
ATOM 6345 C C . ILE A 1 784 ? 4.058 -11.049 -3.690 1.00 86.75 784 ILE A C 1
ATOM 6347 O O . ILE A 1 784 ? 4.634 -12.113 -3.943 1.00 86.75 784 ILE A O 1
ATOM 6351 N N . MET A 1 785 ? 3.649 -10.212 -4.637 1.00 85.00 785 MET A N 1
ATOM 6352 C CA . MET A 1 785 ? 3.892 -10.400 -6.059 1.00 85.00 785 MET A CA 1
ATOM 6353 C C . MET A 1 785 ? 4.866 -9.335 -6.523 1.00 85.00 785 MET A C 1
ATOM 6355 O O . MET A 1 785 ? 4.536 -8.154 -6.601 1.00 85.00 785 MET A O 1
ATOM 6359 N N . ASP A 1 786 ? 6.044 -9.776 -6.928 1.00 83.69 786 ASP A N 1
ATOM 6360 C CA . ASP A 1 786 ? 7.081 -8.906 -7.467 1.00 83.69 786 ASP A CA 1
ATOM 6361 C C . ASP A 1 786 ? 6.651 -8.157 -8.740 1.00 83.69 786 ASP A C 1
ATOM 6363 O O . ASP A 1 786 ? 7.273 -7.157 -9.067 1.00 83.69 786 ASP A O 1
ATOM 6367 N N . LYS A 1 787 ? 5.569 -8.553 -9.432 1.00 84.12 787 LYS A N 1
ATOM 6368 C CA . LYS A 1 787 ? 5.019 -7.881 -10.634 1.00 84.12 787 LYS A CA 1
ATOM 6369 C C . LYS A 1 787 ? 4.992 -6.344 -10.533 1.00 84.12 787 LYS A C 1
ATOM 6371 O O . LYS A 1 787 ? 5.232 -5.678 -11.534 1.00 84.12 787 LYS A O 1
ATOM 6376 N N . TYR A 1 788 ? 4.744 -5.775 -9.350 1.00 85.19 788 TYR A N 1
ATOM 6377 C CA . TYR A 1 788 ? 4.639 -4.321 -9.153 1.00 85.19 788 TYR A CA 1
ATOM 6378 C C . TYR A 1 788 ? 5.982 -3.579 -9.042 1.00 85.19 788 TYR A C 1
ATOM 6380 O O . TYR A 1 788 ? 6.011 -2.360 -9.203 1.00 85.19 788 TYR A O 1
ATOM 6388 N N . PHE A 1 789 ? 7.084 -4.290 -8.791 1.00 91.00 789 PHE A N 1
ATOM 6389 C CA . PHE A 1 789 ? 8.424 -3.715 -8.597 1.00 91.00 789 PHE A CA 1
ATOM 6390 C C . PHE A 1 789 ? 9.552 -4.545 -9.244 1.00 91.00 789 PHE A C 1
ATOM 6392 O O . PHE A 1 789 ? 10.730 -4.250 -9.059 1.00 91.00 789 PHE A O 1
ATOM 6399 N N . ARG A 1 790 ? 9.227 -5.579 -10.032 1.00 90.56 790 ARG A N 1
ATOM 6400 C CA . ARG A 1 790 ? 10.183 -6.532 -10.619 1.00 90.56 790 ARG A CA 1
ATOM 6401 C C . ARG A 1 790 ? 11.183 -5.858 -11.540 1.00 90.56 790 ARG A C 1
ATOM 6403 O O . ARG A 1 790 ? 12.369 -6.148 -11.450 1.00 90.56 790 ARG A O 1
ATOM 6410 N N . ASP A 1 791 ? 10.713 -4.984 -12.427 1.00 89.50 791 ASP A N 1
ATOM 6411 C CA . ASP A 1 791 ? 11.589 -4.291 -13.376 1.00 89.50 791 ASP A CA 1
ATOM 6412 C C . ASP A 1 791 ? 12.574 -3.360 -12.647 1.00 89.50 791 ASP A C 1
ATOM 6414 O O . ASP A 1 791 ? 13.733 -3.251 -13.046 1.00 89.50 791 ASP A O 1
ATOM 6418 N N . GLU A 1 792 ? 12.145 -2.733 -11.547 1.00 93.81 792 GLU A N 1
ATOM 6419 C CA . GLU A 1 792 ? 13.017 -1.926 -10.687 1.00 93.81 792 GLU A CA 1
ATOM 6420 C C . GLU A 1 792 ? 14.000 -2.797 -9.908 1.00 93.81 792 GLU A C 1
ATOM 6422 O O . GLU A 1 792 ? 15.181 -2.470 -9.861 1.00 93.81 792 GLU A O 1
ATOM 6427 N N . LEU A 1 793 ? 13.555 -3.932 -9.360 1.00 94.81 793 LEU A N 1
ATOM 6428 C CA . LEU A 1 793 ? 14.417 -4.879 -8.652 1.00 94.81 793 LEU A CA 1
ATOM 6429 C C . LEU A 1 793 ? 15.463 -5.506 -9.583 1.00 94.81 793 LEU A C 1
ATOM 6431 O O . LEU A 1 793 ? 16.631 -5.606 -9.217 1.00 94.81 793 LEU A O 1
ATOM 6435 N N . GLN A 1 794 ? 15.073 -5.873 -10.806 1.00 92.19 794 GLN A N 1
ATOM 6436 C CA . GLN A 1 794 ? 15.984 -6.382 -11.832 1.00 92.19 794 GLN A CA 1
ATOM 6437 C C . GLN A 1 794 ? 16.987 -5.309 -12.270 1.00 92.19 794 GLN A C 1
ATOM 6439 O O . GLN A 1 794 ? 18.142 -5.617 -12.564 1.00 92.19 794 GLN A O 1
ATOM 6444 N N . TYR A 1 795 ? 16.565 -4.047 -12.341 1.00 92.38 795 TYR A N 1
ATOM 6445 C CA . TYR A 1 795 ? 17.478 -2.952 -12.643 1.00 92.38 795 TYR A CA 1
ATOM 6446 C C . TYR A 1 795 ? 18.441 -2.684 -11.478 1.00 92.38 795 TYR A C 1
ATOM 6448 O O . TYR A 1 795 ? 19.651 -2.578 -11.686 1.00 92.38 795 TYR A O 1
ATOM 6456 N N . LEU A 1 796 ? 17.935 -2.684 -10.243 1.00 95.19 796 LEU A N 1
ATOM 6457 C CA . LEU A 1 796 ? 18.741 -2.561 -9.035 1.00 95.19 796 LEU A CA 1
ATOM 6458 C C . LEU A 1 796 ? 19.772 -3.688 -8.940 1.00 95.19 796 LEU A C 1
ATOM 6460 O O . LEU A 1 796 ? 20.931 -3.404 -8.658 1.00 95.19 796 LEU A O 1
ATOM 6464 N N . SER A 1 797 ? 19.411 -4.937 -9.246 1.00 95.12 797 SER A N 1
ATOM 6465 C CA . SER A 1 797 ? 20.347 -6.067 -9.189 1.00 95.12 797 SER A CA 1
ATOM 6466 C C . SER A 1 797 ? 21.507 -5.937 -10.185 1.00 95.12 797 SER A C 1
ATOM 6468 O O . SER A 1 797 ? 22.575 -6.498 -9.954 1.00 95.12 797 SER A O 1
ATOM 6470 N N . GLN A 1 798 ? 21.323 -5.198 -11.287 1.00 92.25 798 GLN A N 1
ATOM 6471 C CA . GLN A 1 798 ? 22.384 -4.910 -12.261 1.00 92.25 798 GLN A CA 1
ATOM 6472 C C . GLN A 1 798 ? 23.358 -3.829 -11.777 1.00 92.25 798 GLN A C 1
ATOM 6474 O O . GLN A 1 798 ? 24.522 -3.846 -12.173 1.00 92.25 798 GLN A O 1
ATOM 6479 N N . ILE A 1 799 ? 22.895 -2.886 -10.950 1.00 92.94 799 ILE A N 1
ATOM 6480 C CA . ILE A 1 799 ? 23.722 -1.792 -10.416 1.00 92.94 799 ILE A CA 1
ATOM 6481 C C . ILE A 1 799 ? 24.358 -2.181 -9.074 1.00 92.94 799 ILE A C 1
ATOM 6483 O O . ILE A 1 799 ? 25.528 -1.892 -8.829 1.00 92.94 799 ILE A O 1
ATOM 6487 N N . SER A 1 800 ? 23.582 -2.821 -8.200 1.00 95.31 800 SER A N 1
ATOM 6488 C CA . SER A 1 800 ? 23.947 -3.199 -6.837 1.00 95.31 800 SER A CA 1
ATOM 6489 C C . SER A 1 800 ? 23.251 -4.505 -6.435 1.00 95.31 800 SER A C 1
ATOM 6491 O O . SER A 1 800 ? 22.183 -4.508 -5.818 1.00 95.31 800 SER A O 1
ATOM 6493 N N . GLY A 1 801 ? 23.885 -5.637 -6.763 1.00 95.56 801 GLY A N 1
ATOM 6494 C CA . GLY A 1 801 ? 23.385 -6.975 -6.411 1.00 95.56 801 GLY A CA 1
ATOM 6495 C C . GLY A 1 801 ? 23.157 -7.149 -4.906 1.00 95.56 801 GLY A C 1
ATOM 6496 O O . GLY A 1 801 ? 22.091 -7.595 -4.496 1.00 95.56 801 GLY A O 1
ATOM 6497 N N . ARG A 1 802 ? 24.093 -6.667 -4.075 1.00 96.31 802 ARG A N 1
ATOM 6498 C CA . ARG A 1 802 ? 23.985 -6.722 -2.607 1.00 96.31 802 ARG A CA 1
ATOM 6499 C C . ARG A 1 802 ? 22.722 -6.035 -2.079 1.00 96.31 802 ARG A C 1
ATOM 6501 O O . ARG A 1 802 ? 22.040 -6.591 -1.230 1.00 96.31 802 ARG A O 1
ATOM 6508 N N . LYS A 1 803 ? 22.394 -4.832 -2.572 1.00 96.75 803 LYS A N 1
ATOM 6509 C CA . LYS A 1 803 ? 21.198 -4.095 -2.121 1.00 96.75 803 LYS A CA 1
ATOM 6510 C C . LYS A 1 803 ? 19.903 -4.777 -2.554 1.00 96.75 803 LYS A C 1
ATOM 6512 O O . LYS A 1 803 ? 18.940 -4.777 -1.794 1.00 96.75 803 LYS A O 1
ATOM 6517 N N . ALA A 1 804 ? 19.889 -5.374 -3.745 1.00 96.81 804 ALA A N 1
ATOM 6518 C CA . ALA A 1 804 ? 18.759 -6.177 -4.198 1.00 96.81 804 ALA A CA 1
ATOM 6519 C C . ALA A 1 804 ? 18.554 -7.420 -3.308 1.00 96.81 804 ALA A C 1
ATOM 6521 O O . ALA A 1 804 ? 17.429 -7.689 -2.898 1.00 96.81 804 ALA A O 1
ATOM 6522 N N . GLU A 1 805 ? 19.627 -8.135 -2.955 1.00 96.50 805 GLU A N 1
ATOM 6523 C CA . GLU A 1 805 ? 19.575 -9.299 -2.054 1.00 96.50 805 GLU A CA 1
ATOM 6524 C C . GLU A 1 805 ? 19.139 -8.924 -0.628 1.00 96.50 805 GLU A C 1
ATOM 6526 O O . GLU A 1 805 ? 18.298 -9.612 -0.047 1.00 96.50 805 GLU A O 1
ATOM 6531 N N . GLU A 1 806 ? 19.650 -7.812 -0.082 1.00 94.44 806 GLU A N 1
ATOM 6532 C CA . GLU A 1 806 ? 19.227 -7.263 1.217 1.00 94.44 806 GLU A CA 1
ATOM 6533 C C . GLU A 1 806 ? 17.713 -6.984 1.235 1.00 94.44 806 GLU A C 1
ATOM 6535 O O . GLU A 1 806 ? 17.030 -7.346 2.193 1.00 94.44 806 GLU A O 1
ATOM 6540 N N . LEU A 1 807 ? 17.167 -6.390 0.165 1.00 94.81 807 LEU A N 1
ATOM 6541 C CA . LEU A 1 807 ? 15.731 -6.118 0.042 1.00 94.81 807 LEU A CA 1
ATOM 6542 C C . LEU A 1 807 ? 14.891 -7.392 -0.032 1.00 94.81 807 LEU A C 1
ATOM 6544 O O . LEU A 1 807 ? 13.890 -7.491 0.671 1.00 94.81 807 LEU A O 1
ATOM 6548 N N . VAL A 1 808 ? 15.294 -8.363 -0.855 1.00 95.06 808 VAL A N 1
ATOM 6549 C CA . VAL A 1 808 ? 14.579 -9.644 -0.969 1.00 95.06 808 VAL A CA 1
ATOM 6550 C C . VAL A 1 808 ? 14.573 -10.368 0.377 1.00 95.06 808 VAL A C 1
ATOM 6552 O O . VAL A 1 808 ? 13.513 -10.773 0.844 1.00 95.06 808 VAL A O 1
ATOM 6555 N N . THR A 1 809 ? 15.726 -10.438 1.045 1.00 92.19 809 THR A N 1
ATOM 6556 C CA . THR A 1 809 ? 15.854 -11.049 2.378 1.00 92.19 809 THR A CA 1
ATOM 6557 C C . THR A 1 809 ? 14.972 -10.334 3.405 1.00 92.19 809 THR A C 1
ATOM 6559 O O . THR A 1 809 ? 14.296 -10.972 4.207 1.00 92.19 809 THR A O 1
ATOM 6562 N N . SER A 1 810 ? 14.936 -8.999 3.366 1.00 91.75 810 SER A N 1
ATOM 6563 C CA . SER A 1 810 ? 14.078 -8.192 4.238 1.00 91.75 810 SER A CA 1
ATOM 6564 C C . SER A 1 810 ? 12.593 -8.521 4.039 1.00 91.75 810 SER A C 1
ATOM 6566 O O . SER A 1 810 ? 11.886 -8.773 5.012 1.00 91.75 810 SER A O 1
ATOM 6568 N N . MET A 1 811 ? 12.131 -8.627 2.786 1.00 93.44 811 MET A N 1
ATOM 6569 C CA . MET A 1 811 ? 10.751 -9.021 2.471 1.00 93.44 811 MET A CA 1
ATOM 6570 C C . MET A 1 811 ? 10.415 -10.439 2.954 1.00 93.44 811 MET A C 1
ATOM 6572 O O . MET A 1 811 ? 9.297 -10.677 3.404 1.00 93.44 811 MET A O 1
ATOM 6576 N N . GLU A 1 812 ? 11.361 -11.379 2.876 1.00 92.25 812 GLU A N 1
ATOM 6577 C CA . GLU A 1 812 ? 11.185 -12.754 3.368 1.00 92.25 812 GLU A CA 1
ATOM 6578 C C . GLU A 1 812 ? 11.085 -12.833 4.897 1.00 92.25 812 GLU A C 1
ATOM 6580 O O . GLU A 1 812 ? 10.427 -13.731 5.426 1.00 92.25 812 GLU A O 1
ATOM 6585 N N . HIS A 1 813 ? 11.706 -11.891 5.611 1.00 92.56 813 HIS A N 1
ATOM 6586 C CA . HIS A 1 813 ? 11.635 -11.812 7.068 1.00 92.56 813 HIS A CA 1
ATOM 6587 C C . HIS A 1 813 ? 10.340 -11.188 7.592 1.00 92.56 813 HIS A C 1
ATOM 6589 O O . HIS A 1 813 ? 10.058 -11.344 8.785 1.00 92.56 813 HIS A O 1
ATOM 6595 N N . VAL A 1 814 ? 9.538 -10.523 6.752 1.00 94.12 814 VAL A N 1
ATOM 6596 C CA . VAL A 1 814 ? 8.222 -10.012 7.159 1.00 94.12 814 VAL A CA 1
ATOM 6597 C C . VAL A 1 814 ? 7.350 -11.192 7.584 1.00 94.12 814 VAL A C 1
ATOM 6599 O O . VAL A 1 814 ? 6.982 -12.056 6.791 1.00 94.12 814 VAL A O 1
ATOM 6602 N N . SER A 1 815 ? 7.009 -11.227 8.867 1.00 93.25 815 SER A N 1
ATOM 6603 C CA . SER A 1 815 ? 6.313 -12.336 9.528 1.00 93.25 815 SER A CA 1
ATOM 6604 C C . SER A 1 815 ? 4.995 -11.904 10.174 1.00 93.25 815 SER A C 1
ATOM 6606 O O . SER A 1 815 ? 4.188 -12.746 10.598 1.00 93.25 815 SER A O 1
ATOM 6608 N N . GLY A 1 816 ? 4.752 -10.593 10.223 1.00 94.88 816 GLY A N 1
ATOM 6609 C CA . GLY A 1 816 ? 3.534 -9.992 10.733 1.00 94.88 816 GLY A CA 1
ATOM 6610 C C . GLY A 1 816 ? 3.297 -8.585 10.212 1.00 94.88 816 GLY A C 1
ATOM 6611 O O . GLY A 1 816 ? 4.238 -7.839 9.959 1.00 94.88 816 GLY A O 1
ATOM 6612 N N . ILE A 1 817 ? 2.025 -8.225 10.095 1.00 96.56 817 ILE A N 1
ATOM 6613 C CA . ILE A 1 817 ? 1.586 -6.882 9.722 1.00 96.56 817 ILE A CA 1
ATOM 6614 C C . ILE A 1 817 ? 0.649 -6.397 10.812 1.00 96.56 817 ILE A C 1
ATOM 6616 O O . ILE A 1 817 ? -0.285 -7.111 11.193 1.00 96.56 817 ILE A O 1
ATOM 6620 N N . GLY A 1 818 ? 0.915 -5.199 11.315 1.00 96.25 818 GLY A N 1
ATOM 6621 C CA . GLY A 1 818 ? 0.061 -4.524 12.266 1.00 96.25 818 GLY A CA 1
ATOM 6622 C C . GLY A 1 818 ? -0.484 -3.213 11.728 1.00 96.25 818 GLY A C 1
ATOM 6623 O O . GLY A 1 818 ? 0.163 -2.551 10.927 1.00 96.25 818 GLY A O 1
ATOM 6624 N N . GLU A 1 819 ? -1.669 -2.831 12.182 1.00 96.69 819 GLU A N 1
ATOM 6625 C CA . GLU A 1 819 ? -2.279 -1.533 11.905 1.00 96.69 819 GLU A CA 1
ATOM 6626 C C . GLU A 1 819 ? -2.749 -0.918 13.222 1.00 96.69 819 GLU A C 1
ATOM 6628 O O . GLU A 1 819 ? -3.489 -1.549 13.982 1.00 96.69 819 GLU A O 1
ATOM 6633 N N . ILE A 1 820 ? -2.318 0.313 13.496 1.00 96.62 820 ILE A N 1
ATOM 6634 C CA . ILE A 1 820 ? -2.750 1.094 14.657 1.00 96.62 820 ILE A CA 1
ATOM 6635 C C . ILE A 1 820 ? -3.784 2.120 14.201 1.00 96.62 820 ILE A C 1
ATOM 6637 O O . ILE A 1 820 ? -3.634 2.764 13.164 1.00 96.62 820 ILE A O 1
ATOM 6641 N N . THR A 1 821 ? -4.850 2.289 14.973 1.00 94.88 821 THR A N 1
ATOM 6642 C CA . THR A 1 821 ? -5.854 3.327 14.728 1.00 94.88 821 THR A CA 1
ATOM 6643 C C . THR A 1 821 ? -6.226 4.008 16.036 1.00 94.88 821 THR A C 1
ATOM 6645 O O . THR A 1 821 ? -6.431 3.332 17.046 1.00 94.88 821 THR A O 1
ATOM 6648 N N . ASP A 1 822 ? -6.352 5.335 16.021 1.00 94.44 822 ASP A N 1
ATOM 6649 C CA . ASP A 1 822 ? -6.877 6.069 17.172 1.00 94.44 822 ASP A CA 1
ATOM 6650 C C . ASP A 1 822 ? -8.361 5.723 17.381 1.00 94.44 822 ASP A C 1
ATOM 6652 O O . ASP A 1 822 ? -9.180 5.872 16.468 1.00 94.44 822 ASP A O 1
ATOM 6656 N N . ALA A 1 823 ? -8.695 5.224 18.570 1.00 95.44 823 ALA A N 1
ATOM 6657 C CA . ALA A 1 823 ? -10.050 4.895 19.001 1.00 95.44 823 ALA A CA 1
ATOM 6658 C C . ALA A 1 823 ? -10.460 5.679 20.263 1.00 95.44 823 ALA A C 1
ATOM 6660 O O . ALA A 1 823 ? -11.478 5.358 20.876 1.00 95.44 823 ALA A O 1
ATOM 6661 N N . THR A 1 824 ? -9.676 6.688 20.658 1.00 94.81 824 THR A N 1
ATOM 6662 C CA . THR A 1 824 ? -9.766 7.381 21.949 1.00 94.81 824 THR A CA 1
ATOM 6663 C C . THR A 1 824 ? -11.143 7.978 22.199 1.00 94.81 824 THR A C 1
ATOM 6665 O O . THR A 1 824 ? -11.817 7.567 23.142 1.00 94.81 824 THR A O 1
ATOM 6668 N N . GLU A 1 825 ? -11.589 8.896 21.341 1.00 93.94 825 GLU A N 1
ATOM 6669 C CA . GLU A 1 825 ? -12.853 9.620 21.520 1.00 93.94 825 GLU A CA 1
ATOM 6670 C C . GLU A 1 825 ? -14.047 8.662 21.624 1.00 93.94 825 GLU A C 1
ATOM 6672 O O . GLU A 1 825 ? -14.791 8.676 22.606 1.00 93.94 825 GLU A O 1
ATOM 6677 N N . GLN A 1 826 ? -14.176 7.754 20.655 1.00 94.94 826 GLN A N 1
ATOM 6678 C CA . GLN A 1 826 ? -15.307 6.836 20.590 1.00 94.94 826 GLN A CA 1
ATOM 6679 C C . GLN A 1 826 ? -15.327 5.828 21.747 1.00 94.94 826 GLN A C 1
ATOM 6681 O O . GLN A 1 826 ? -16.400 5.503 22.260 1.00 94.94 826 GLN A O 1
ATOM 6686 N N . MET A 1 827 ? -14.169 5.304 22.161 1.00 95.31 827 MET A N 1
ATOM 6687 C CA . MET A 1 827 ? -14.102 4.354 23.273 1.00 95.31 827 MET A CA 1
ATOM 6688 C C . MET A 1 827 ? -14.432 5.036 24.600 1.00 95.31 827 MET A C 1
ATOM 6690 O O . MET A 1 827 ? -15.208 4.480 25.375 1.00 95.31 827 MET A O 1
ATOM 6694 N N . LEU A 1 828 ? -13.911 6.243 24.844 1.00 94.62 828 LEU A N 1
ATOM 6695 C CA . LEU A 1 828 ? -14.247 7.018 26.040 1.00 94.62 828 LEU A CA 1
ATOM 6696 C C . LEU A 1 828 ? -15.740 7.361 26.077 1.00 94.62 828 LEU A C 1
ATOM 6698 O O . LEU A 1 828 ? -16.379 7.118 27.097 1.00 94.62 828 LEU A O 1
ATOM 6702 N N . ALA A 1 829 ? -16.323 7.796 24.955 1.00 93.56 829 ALA A N 1
ATOM 6703 C CA . ALA A 1 829 ? -17.754 8.086 24.867 1.00 93.56 829 ALA A CA 1
ATOM 6704 C C . ALA A 1 829 ? -18.628 6.865 25.219 1.00 93.56 829 ALA A C 1
ATOM 6706 O O . ALA A 1 829 ? -19.610 6.988 25.955 1.00 93.56 829 ALA A O 1
ATOM 6707 N N . LEU A 1 830 ? -18.269 5.664 24.745 1.00 93.31 830 LEU A N 1
ATOM 6708 C CA . LEU A 1 830 ? -18.996 4.431 25.078 1.00 93.31 830 LEU A CA 1
ATOM 6709 C C . LEU A 1 830 ? -18.817 4.018 26.543 1.00 93.31 830 LEU A C 1
ATOM 6711 O O . LEU A 1 830 ? -19.779 3.560 27.163 1.00 93.31 830 LEU A O 1
ATOM 6715 N N . ILE A 1 831 ? -17.610 4.175 27.095 1.00 93.38 831 ILE A N 1
ATOM 6716 C CA . ILE A 1 831 ? -17.322 3.904 28.510 1.00 93.38 831 ILE A CA 1
ATOM 6717 C C . ILE A 1 831 ? -18.167 4.826 29.397 1.00 93.38 831 ILE A C 1
ATOM 6719 O O . ILE A 1 831 ? -18.861 4.342 30.296 1.00 93.38 831 ILE A O 1
ATOM 6723 N N . ASP A 1 832 ? -18.169 6.125 29.103 1.00 90.94 832 ASP A N 1
ATOM 6724 C CA . ASP A 1 832 ? -18.911 7.130 29.863 1.00 90.94 832 ASP A CA 1
ATOM 6725 C C . ASP A 1 832 ? -20.429 6.889 29.767 1.00 90.94 832 ASP A C 1
ATOM 6727 O O . ASP A 1 832 ? -21.134 6.929 30.774 1.00 90.94 832 ASP A O 1
ATOM 6731 N N . THR A 1 833 ? -20.936 6.548 28.577 1.00 88.19 833 THR A N 1
ATOM 6732 C CA . THR A 1 833 ? -22.379 6.354 28.349 1.00 88.19 833 THR A CA 1
ATOM 6733 C C . THR A 1 833 ? -22.905 5.051 28.957 1.00 88.19 833 THR A C 1
ATOM 6735 O O . THR A 1 833 ? -23.953 5.039 29.605 1.00 88.19 833 THR A O 1
ATOM 6738 N N . TYR A 1 834 ? -22.208 3.927 28.754 1.00 86.31 834 TYR A N 1
ATOM 6739 C CA . TYR A 1 834 ? -22.769 2.598 29.033 1.00 86.31 834 TYR A CA 1
ATOM 6740 C C . TYR A 1 834 ? -22.188 1.895 30.256 1.00 86.31 834 TYR A C 1
ATOM 6742 O O . TYR A 1 834 ? -22.833 0.980 30.780 1.00 86.31 834 TYR A O 1
ATOM 6750 N N . ILE A 1 835 ? -20.999 2.294 30.711 1.00 84.88 835 ILE A N 1
ATOM 6751 C CA . ILE A 1 835 ? -20.308 1.648 31.831 1.00 84.88 835 ILE A CA 1
ATOM 6752 C C . ILE A 1 835 ? -20.394 2.539 33.077 1.00 84.88 835 ILE A C 1
ATOM 6754 O O . ILE A 1 835 ? -20.906 2.088 34.103 1.00 84.88 835 ILE A O 1
ATOM 6758 N N . ALA A 1 836 ? -20.004 3.816 32.982 1.00 77.06 836 ALA A N 1
ATOM 6759 C CA . ALA A 1 836 ? -19.959 4.734 34.128 1.00 77.06 836 ALA A CA 1
ATOM 6760 C C . ALA A 1 836 ? -21.335 4.977 34.782 1.00 77.06 836 ALA A C 1
ATOM 6762 O O . ALA A 1 836 ? -21.443 5.035 36.004 1.00 77.06 836 ALA A O 1
ATOM 6763 N N . VAL A 1 837 ? -22.414 5.035 33.991 1.00 63.81 837 VAL A N 1
ATOM 6764 C CA . VAL A 1 837 ? -23.791 5.250 34.488 1.00 63.81 837 VAL A CA 1
ATOM 6765 C C . VAL A 1 837 ? -24.311 4.079 35.345 1.00 63.81 837 VAL A C 1
ATOM 6767 O O . VAL A 1 837 ? -25.266 4.243 36.104 1.00 63.81 837 VAL A O 1
ATOM 6770 N N . LYS A 1 838 ? -23.704 2.887 35.253 1.00 56.72 838 LYS A N 1
ATOM 6771 C CA . LYS A 1 838 ? -24.194 1.663 35.918 1.00 56.72 838 LYS A CA 1
ATOM 6772 C C . LYS A 1 838 ? -23.355 1.200 37.108 1.00 56.72 838 LYS A C 1
ATOM 6774 O O . LYS A 1 838 ? -23.864 0.429 37.920 1.00 56.72 838 LYS A O 1
ATOM 6779 N N . GLU A 1 839 ? -22.127 1.688 37.248 1.00 51.25 839 GLU A N 1
ATOM 6780 C CA . GLU A 1 839 ? -21.253 1.408 38.390 1.00 51.25 839 GLU A CA 1
ATOM 6781 C C . GLU A 1 839 ? -20.903 2.725 39.101 1.00 51.25 839 GLU A C 1
ATOM 6783 O O . GLU A 1 839 ? -19.920 3.371 38.740 1.00 51.25 839 GLU A O 1
ATOM 6788 N N . PRO A 1 840 ? -21.686 3.174 40.106 1.00 43.38 840 PRO A N 1
ATOM 6789 C CA . PRO A 1 840 ? -21.309 4.352 40.874 1.00 43.38 840 PRO A CA 1
ATOM 6790 C C . PRO A 1 840 ? -19.968 4.090 41.566 1.00 43.38 840 PRO A C 1
ATOM 6792 O O . PRO A 1 840 ? -19.840 3.182 42.393 1.00 43.38 840 PRO A O 1
ATOM 6795 N N . VAL A 1 841 ? -18.963 4.890 41.205 1.00 43.59 841 VAL A N 1
ATOM 6796 C CA . VAL A 1 841 ? -17.603 4.796 41.736 1.00 43.59 841 VAL A CA 1
ATOM 6797 C C . VAL A 1 841 ? -17.652 5.005 43.250 1.00 43.59 841 VAL A C 1
ATOM 6799 O O . VAL A 1 841 ? -17.881 6.111 43.738 1.00 43.59 841 VAL A O 1
ATOM 6802 N N . LYS A 1 842 ? -17.405 3.942 44.022 1.00 40.53 842 LYS A N 1
ATOM 6803 C CA . LYS A 1 842 ? -17.057 4.070 45.440 1.00 40.53 842 LYS A CA 1
ATOM 6804 C C . LYS A 1 842 ? -15.628 4.601 45.519 1.00 40.53 842 LYS A C 1
ATOM 6806 O O . LYS A 1 842 ? -14.680 3.825 45.596 1.00 40.53 842 LYS A O 1
ATOM 6811 N N . LEU A 1 843 ? -15.477 5.922 45.467 1.00 35.28 843 LEU A N 1
ATOM 6812 C CA . LEU A 1 843 ? -14.228 6.605 45.802 1.00 35.28 843 LEU A CA 1
ATOM 6813 C C . LEU A 1 843 ? -13.939 6.371 47.291 1.00 35.28 843 LEU A C 1
ATOM 6815 O O . LEU A 1 843 ? -14.391 7.110 48.162 1.00 35.28 843 LEU A O 1
ATOM 6819 N N . ALA A 1 844 ? -13.221 5.291 47.593 1.00 35.12 844 ALA A N 1
ATOM 6820 C CA . ALA A 1 844 ? -12.565 5.139 48.877 1.00 35.12 844 ALA A CA 1
ATOM 6821 C C . ALA A 1 844 ? -11.347 6.070 48.881 1.00 35.12 844 ALA A C 1
ATOM 6823 O O . ALA A 1 844 ? -10.389 5.852 48.141 1.00 35.12 844 ALA A O 1
ATOM 6824 N N . ASN A 1 845 ? -11.416 7.117 49.703 1.00 35.62 845 ASN A N 1
ATOM 6825 C CA . ASN A 1 845 ? -10.280 7.957 50.061 1.00 35.62 845 ASN A CA 1
ATOM 6826 C C . ASN A 1 845 ? -9.124 7.080 50.559 1.00 35.62 845 ASN A C 1
ATOM 6828 O O . ASN A 1 845 ? -9.203 6.544 51.663 1.00 35.62 845 ASN A O 1
ATOM 6832 N N . VAL A 1 846 ? -8.051 6.968 49.780 1.00 32.03 846 VAL A N 1
ATOM 6833 C CA . VAL A 1 846 ? -6.724 6.580 50.271 1.00 32.03 846 VAL A CA 1
ATOM 6834 C C . VAL A 1 846 ? -5.708 7.393 49.472 1.00 32.03 846 VAL A C 1
ATOM 6836 O O . VAL A 1 846 ? -5.729 7.350 48.240 1.00 32.03 846 VAL A O 1
ATOM 6839 N N . GLY A 1 847 ? -4.930 8.206 50.191 1.00 30.05 847 GLY A N 1
ATOM 6840 C CA . GLY A 1 847 ? -3.930 9.130 49.650 1.00 30.05 847 GLY A CA 1
ATOM 6841 C C . GLY A 1 847 ? -2.606 8.494 49.261 1.00 30.05 847 GLY A C 1
ATOM 6842 O O . GLY A 1 847 ? -2.500 7.245 49.276 1.00 30.05 847 GLY A O 1
#

Solvent-accessible surface area (backbone atoms only — not comparable to full-atom values): 47117 Å² total; per-residue (Å²): 134,84,84,69,71,55,79,92,49,52,88,44,45,70,60,38,63,74,39,30,69,36,54,87,43,95,59,41,67,64,49,51,48,68,77,40,71,91,59,55,72,70,56,53,49,51,48,51,50,48,19,47,56,39,44,35,78,49,92,74,72,56,71,39,65,90,69,40,92,71,43,45,84,44,83,53,97,96,40,70,26,27,32,35,72,67,56,44,52,52,49,54,52,54,24,60,73,30,79,71,46,61,18,44,47,58,56,52,51,54,52,49,53,54,54,48,53,43,53,51,52,55,51,50,51,51,51,53,53,62,78,66,57,74,85,76,70,77,64,42,77,44,46,40,52,63,82,55,58,44,80,77,73,85,76,57,81,63,42,47,34,27,43,33,81,55,85,63,83,87,56,53,71,68,56,47,62,74,70,34,46,73,37,45,70,76,45,79,56,102,50,40,37,30,36,40,32,52,60,79,74,68,54,94,84,56,52,53,36,25,43,38,36,36,83,44,42,75,88,51,78,57,85,79,69,29,64,44,38,25,30,58,76,48,74,45,76,43,90,95,53,75,39,28,38,38,38,30,34,59,40,88,86,39,55,70,67,37,53,49,49,48,51,51,52,53,50,36,45,52,52,51,53,50,52,57,52,56,65,40,48,61,20,44,51,47,34,44,51,12,51,53,52,39,46,43,47,54,60,60,35,54,45,42,44,29,32,28,26,77,47,101,88,48,52,35,49,44,37,32,52,40,31,82,52,18,40,67,58,52,55,66,35,37,56,98,87,36,57,49,62,54,49,24,60,41,65,36,67,69,56,43,48,31,62,76,67,76,42,67,45,78,51,45,30,42,36,28,54,45,62,22,41,49,104,88,47,100,57,82,44,79,48,57,40,42,46,47,53,82,64,42,63,96,28,70,68,45,45,54,46,40,34,69,56,34,78,50,46,62,50,43,31,33,38,45,39,36,36,75,48,59,39,63,66,40,23,61,75,55,56,24,52,53,42,87,81,38,80,67,31,43,65,51,51,50,74,82,44,65,70,42,45,61,59,31,76,52,19,46,28,43,32,41,40,35,79,51,48,62,55,45,65,43,71,38,42,53,68,64,62,64,44,70,96,53,86,70,73,43,72,46,84,81,94,67,63,74,90,29,47,64,53,83,74,95,62,80,71,70,55,43,67,33,65,64,85,83,81,74,85,55,91,63,76,34,28,50,44,82,37,51,32,34,36,47,25,54,66,91,46,77,46,85,44,53,28,34,32,56,27,37,38,53,55,35,41,30,35,41,41,79,57,75,54,90,82,62,68,69,39,44,30,28,28,31,39,45,45,70,50,97,94,41,74,48,74,43,70,74,41,56,29,26,30,70,43,53,91,50,54,36,33,40,33,37,32,54,72,63,61,61,94,79,34,69,66,25,51,52,40,43,54,38,47,67,76,39,51,83,74,47,46,75,60,77,98,63,88,55,89,56,81,64,39,53,61,24,53,52,33,34,44,42,61,59,40,56,50,30,41,33,36,27,32,47,57,104,87,51,74,48,57,52,33,36,42,56,49,92,61,30,68,46,70,64,59,43,56,90,91,50,55,28,65,60,45,49,53,47,49,61,69,32,65,70,50,45,55,49,52,52,65,50,51,73,68,41,44,90,90,40,57,59,43,75,50,43,37,42,35,39,84,40,89,47,92,91,49,98,63,71,43,71,50,76,47,51,45,45,60,30,44,74,68,74,40,39,68,67,50,52,55,54,37,56,76,76,44,67,66,25,32,37,36,40,39,33,32,62,59,66,84,78,70,57,73,85,38,40,72,56,47,58,51,39,38,74,76,38,49,68,63,37,52,52,51,53,53,53,62,71,23,50,59,28,38,36,36,38,35,82,39,34,71,66,52,50,52,49,42,54,66,56,46,50,77,75,51,82,80,81,81,74,90,74,135

Mean predicted aligned error: 14.27 Å